Protein 7BMK (pdb70)

InterPro domains:
  IPR000719 Protein kinase domain [PF00069] (575-832)
  IPR000719 Protein kinase domain [PS50011] (571-832)
  IPR000719 Protein kinase domain [SM00220] (571-832)
  IPR008271 Serine/threonine-protein kinase, active site [PS00108] (684-696)
  IPR010513 KEN domain [PF06479] (838-961)
  IPR010513 KEN domain [PS51392] (835-963)
  IPR011009 Protein kinase-like domain superfamily [SSF56112] (571-851)
  IPR011047 Quinoprotein alcohol dehydrogenase-like superfamily [SSF50998] (22-225)
  IPR01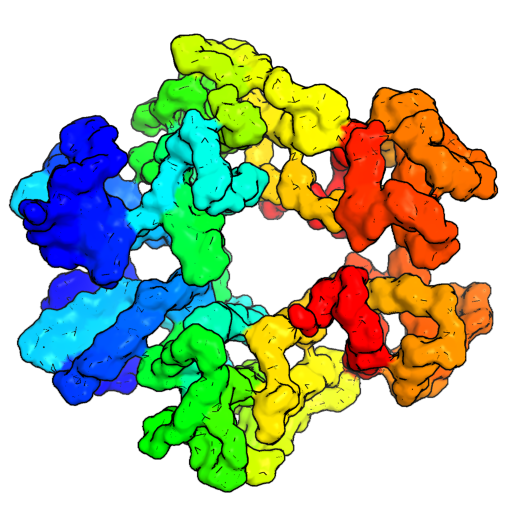5943 WD40/YVTN repeat-like-containing domain superfamily [G3DSA:2.130.10.10] (15-296)
  IPR018391 Pyrrolo-quinoline quinone beta-propeller repeat [SM00564] (26-57)
  IPR018391 Pyrrolo-quinoline quinone beta-propeller repeat [SM00564] (108-140)
  IPR018391 Pyrrolo-quinoline quinone beta-propeller repeat [SM00564] (146-178)
  IPR018391 Pyrrolo-quinoline quinone beta-propeller repeat [SM00564] (189-221)
  IPR018391 Pyrrolo-quinoline quinone beta-propeller repeat [SM00564] (277-308)
  IPR038357 KEN domain superfamily [G3DSA:1.20.1440.180] (835-977)
  IPR045133 Serine/threonine-protein kinase/endoribonuclease IRE1/2-like [PTHR13954] (132-961)

Nearest PDB structures (foldseek):
  7bmk-assembly1_B  TM=1.003E+00  e=2.069E-71  Homo sapiens
  6xdf-assembly2_A  TM=9.861E-01  e=3.500E-64  Homo sapiens
  6xdd-assembly1_A  TM=9.869E-01  e=6.001E-63  Homo sapiens
  8uvl-assembly1_A  TM=9.819E-01  e=2.893E-62  Homo sapiens
  4u6r-assembly1_A  TM=9.777E-01  e=6.855E-62  Homo sapiens

Sequence (798 aa):
TSVVIVGKISFCPKDDVLGHGAEGTIVYRGMFDNRDVAVKRILPECFSFADREVQLLRREESSDDEEHHPNVIRYFCTEKDRQFQYIAIELCAATLQEYVEEQKDFAHLGLEPITLLQQTTSSGLAHLHSLNIVHRDLLKPHNNILISMMPNAHGKIKAMISDFGLCCKKLAVGRHSFSRRSGVPGTEGWIAPEMLSEDCKENPTYTVDIFSAGCVFYYVISEGSHPFGKSLQRQANILLGACSLDCLHPEKHEDVIARELIEKMIAMDPQKRPSAKHVLKHPFFWSLEKQLQFFQDVSDRIEKESLDGPIVKQLERGGRAVVKMDWRENITVPLQTDLRKFRTYKGGSVRDLLRAMMRNKKHHYREELPAEEVRETLGSLPDDFVCYFTSRFPHLLAHTYRAMELCSHERLFQPYYFHEPPSVVIVGKISFCPKDVLGHTIVYRGMFDNRDVAVKRILPECFSFADREVQLLRREESSDDEEHPNVIRYFCTEKDRQFQYIAIELCAATLQEYVEQGLEPITLLLQQQTTSSGLAHLHSLNIVHRDLKPHNILISMMPNAHGKIKAMISDFGLCCKKLAVGRHSFSRRSGVPGTEGWIAPEMLSEDCKENPTYYTVDIFSAGCVFYYVISEGSHPFGKSLQRQANILLGACSLDDCLHPEKHEDVIARELIEEKMIAMDPQKRPSAKHHVLKHPFFWSLEKQLQFFQDVSDRIEKESLDGPIVKQLERGGRAVVKMDWRENITVPLQTDLRKFRTYKGGSVRDLLRAMRNKKHHYRELPAEVRETLGSLPDDFVCYFTSRFPHLLAHTYRAMELCSHHERLFQPYYFH

B-factor: mean 42.17, std 17.76, range [15.21, 142.59]

Radius of gyration: 30.03 Å; Cα contacts (8 Å, |Δi|>4): 1358; chains: 2; bounding box: 88×82×71 Å

Structure (mmCIF, N/CA/C/O backbone):
data_7BMK
#
_entry.id   7BMK
#
_cell.length_a   164.903
_cell.length_b   72.813
_cell.length_c   119.239
_cell.angle_alpha   90.000
_cell.angle_beta   129.820
_cell.angle_gamma   90.000
#
_symmetry.space_group_name_H-M   'C 1 2 1'
#
loop_
_entity.id
_entity.type
_entity.pdbx_description
1 polymer 'Serine/threonine-protein kinase/endoribonuclease IRE1'
2 non-polymer 2,2,2-tris(fluoranyl)-~{N}-[4-[3-[2-[[(3~{S})-piperidin-3-yl]amino]pyrimidin-4-yl]pyridin-2-yl]oxynaphthalen-1-yl]ethanesulfonamide
3 non-polymer GLYCEROL
4 non-polymer 1,2-ETHANEDIOL
5 non-polymer DI(HYDROXYETHYL)ETHER
6 non-polymer 'TRIETHYLENE GLYCOL'
7 water water
#
loop_
_atom_site.group_PDB
_atom_site.id
_atom_site.type_symbol
_atom_site.label_atom_id
_atom_site.label_alt_id
_atom_site.label_comp_id
_atom_site.label_asym_id
_atom_site.label_entity_id
_atom_site.label_seq_id
_atom_site.pdbx_PDB_ins_code
_atom_site.Cartn_x
_atom_site.Cartn_y
_atom_site.Cartn_z
_atom_site.occupancy
_atom_site.B_iso_or_equiv
_atom_site.auth_seq_id
_atom_site.auth_comp_id
_atom_site.auth_asym_id
_atom_site.auth_atom_id
_atom_site.pdbx_PDB_model_num
ATOM 1 N N . THR A 1 18 ? 1.841 -18.030 60.333 1.00 85.14 561 THR A N 1
ATOM 2 C CA . THR A 1 18 ? 1.642 -17.808 58.859 1.00 84.47 561 THR A CA 1
ATOM 3 C C . THR A 1 18 ? 0.843 -16.534 58.602 1.00 76.92 561 THR A C 1
ATOM 4 O O . THR A 1 18 ? -0.007 -16.164 59.414 1.00 84.67 561 THR A O 1
ATOM 8 N N . SER A 1 19 ? 1.120 -15.872 57.485 1.00 64.75 562 SER A N 1
ATOM 9 C CA . SER A 1 19 ? 0.215 -14.852 56.952 1.00 58.28 562 SER A CA 1
ATOM 10 C C . SER A 1 19 ? 0.375 -14.728 55.454 1.00 50.78 562 SER A C 1
ATOM 11 O O . SER A 1 19 ? 1.500 -14.503 54.967 1.00 52.14 562 SER A O 1
ATOM 14 N N . VAL A 1 20 ? -0.727 -14.917 54.712 1.00 41.90 563 VAL A N 1
ATOM 15 C CA . VAL A 1 20 ? -0.729 -14.808 53.241 1.00 39.29 563 VAL A CA 1
ATOM 16 C C . VAL A 1 20 ? -1.952 -14.008 52.796 1.00 38.78 563 VAL A C 1
ATOM 17 O O . VAL A 1 20 ? -3.076 -14.291 53.247 1.00 35.88 563 VAL A O 1
ATOM 21 N N . VAL A 1 21 ? -1.704 -12.992 51.976 1.00 37.28 564 VAL A N 1
ATOM 22 C CA . VAL A 1 21 ? -2.761 -12.309 51.240 1.00 39.00 564 VAL A CA 1
ATOM 23 C C . VAL A 1 21 ? -2.752 -12.877 49.838 1.00 38.46 564 VAL A C 1
ATOM 24 O O . VAL A 1 21 ? -1.679 -13.060 49.279 1.00 36.13 564 VAL A O 1
ATOM 28 N N . ILE A 1 22 ? -3.937 -13.120 49.265 1.00 37.14 565 ILE A N 1
ATOM 29 C CA . ILE A 1 22 ? -4.082 -13.653 47.900 1.00 38.19 565 ILE A CA 1
ATOM 30 C C . ILE A 1 22 ? -4.940 -12.658 47.128 1.00 38.42 565 ILE A C 1
ATOM 31 O O . ILE A 1 22 ? -6.092 -12.421 47.504 1.00 40.66 565 ILE A O 1
ATOM 36 N N . VAL A 1 23 ? -4.395 -12.090 46.052 1.00 36.18 566 VAL A N 1
ATOM 37 C CA . VAL A 1 23 ? -5.124 -11.172 45.157 1.00 38.85 566 VAL A CA 1
ATOM 38 C C . VAL A 1 23 ? -4.944 -11.714 43.736 1.00 40.82 566 VAL A C 1
ATOM 39 O O . VAL A 1 23 ? -3.897 -11.520 43.126 1.00 38.73 566 VAL A O 1
ATOM 43 N N . GLY A 1 24 ? -5.956 -12.408 43.222 1.00 41.85 567 GLY A N 1
ATOM 44 C CA . GLY A 1 24 ? -5.889 -13.048 41.906 1.00 43.53 567 GLY A CA 1
ATOM 45 C C . GLY A 1 24 ? -4.738 -14.041 41.805 1.00 42.92 567 GLY A C 1
ATOM 46 O O . GLY A 1 24 ? -4.635 -14.956 42.619 1.00 41.90 567 GLY A O 1
ATOM 47 N N . LYS A 1 25 ? -3.850 -13.830 40.834 1.00 39.81 568 LYS A N 1
ATOM 48 C CA . LYS A 1 25 ? -2.659 -14.662 40.649 1.00 41.72 568 LYS A CA 1
ATOM 49 C C . LYS A 1 25 ? -1.467 -14.320 41.571 1.00 38.16 568 LYS A C 1
ATOM 50 O O . LYS A 1 25 ? -0.470 -15.063 41.575 1.00 37.19 568 LYS A O 1
ATOM 56 N N . ILE A 1 26 ? -1.546 -13.206 42.307 1.00 35.24 569 ILE A N 1
ATOM 57 C CA . ILE A 1 26 ? -0.487 -12.774 43.227 1.00 35.36 569 ILE A CA 1
ATOM 58 C C . ILE A 1 26 ? -0.850 -13.207 44.650 1.00 40.60 569 ILE A C 1
ATOM 59 O O . ILE A 1 26 ? -1.987 -12.995 45.118 1.00 38.16 569 ILE A O 1
ATOM 64 N N . SER A 1 27 ? 0.120 -13.808 45.332 1.00 36.67 570 SER A N 1
ATOM 65 C CA . SER A 1 27 ? 0.075 -13.943 46.784 1.00 37.54 570 SER A CA 1
ATOM 66 C C . SER A 1 27 ? 1.313 -13.293 47.403 1.00 39.91 570 SER A C 1
ATOM 67 O O . SER A 1 27 ? 2.369 -13.205 46.765 1.00 35.37 570 SER A O 1
ATOM 70 N N . PHE A 1 28 ? 1.191 -12.878 48.654 1.00 37.79 571 PHE A N 1
ATOM 71 C CA . PHE A 1 28 ? 2.346 -12.372 49.416 1.00 41.30 571 PHE A CA 1
ATOM 72 C C . PHE A 1 28 ? 2.158 -12.483 50.913 1.00 43.48 571 PHE A C 1
ATOM 73 O O . PHE A 1 28 ? 1.020 -12.573 51.395 1.00 37.00 571 PHE A O 1
ATOM 81 N N . CYS A 1 29 ? 3.281 -12.410 51.617 1.00 42.99 572 CYS A N 1
ATOM 82 C CA . CYS A 1 29 ? 3.302 -12.448 53.045 1.00 43.70 572 CYS A CA 1
ATOM 83 C C . CYS A 1 29 ? 3.438 -11.011 53.566 1.00 43.18 572 CYS A C 1
ATOM 84 O O . CYS A 1 29 ? 4.505 -10.426 53.392 1.00 43.23 572 CYS A O 1
ATOM 87 N N . PRO A 1 30 ? 2.390 -10.437 54.217 1.00 42.02 573 PRO A N 1
ATOM 88 C CA . PRO A 1 30 ? 2.502 -9.041 54.728 1.00 44.36 573 PRO A CA 1
ATOM 89 C C . PRO A 1 30 ? 3.572 -8.795 55.799 1.00 43.46 573 PRO A C 1
ATOM 90 O O . PRO A 1 30 ? 4.015 -7.670 55.932 1.00 48.81 573 PRO A O 1
ATOM 94 N N . LYS A 1 31 ? 3.974 -9.848 56.513 1.00 46.80 574 LYS A N 1
ATOM 95 C CA . LYS A 1 31 ? 5.134 -9.807 57.421 1.00 48.92 574 LYS A CA 1
ATOM 96 C C . LYS A 1 31 ? 6.492 -9.701 56.729 1.00 48.32 574 LYS A C 1
ATOM 97 O O . LYS A 1 31 ? 7.452 -9.254 57.372 1.00 55.08 574 LYS A O 1
ATOM 103 N N . ASP A 1 32 ? 6.579 -10.113 55.452 1.00 42.57 575 ASP A N 1
ATOM 104 C CA A ASP A 1 32 ? 7.837 -10.132 54.699 0.50 38.50 575 ASP A CA 1
ATOM 105 C CA B ASP A 1 32 ? 7.838 -10.132 54.692 0.50 41.24 575 ASP A CA 1
ATOM 106 C C . ASP A 1 32 ? 8.018 -8.842 53.874 1.00 39.16 575 ASP A C 1
ATOM 107 O O . ASP A 1 32 ? 7.943 -8.863 52.642 1.00 36.14 575 ASP A O 1
ATOM 116 N N . VAL A 1 33 ? 8.269 -7.724 54.575 1.00 37.67 576 VAL A N 1
ATOM 117 C CA . VAL A 1 33 ? 8.423 -6.405 53.941 1.00 35.91 576 VAL A CA 1
ATOM 118 C C . VAL A 1 33 ? 9.856 -6.240 53.420 1.00 35.28 576 VAL A C 1
ATOM 119 O O . VAL A 1 33 ? 10.802 -6.371 54.168 1.00 36.11 576 VAL A O 1
ATOM 123 N N . LEU A 1 34 ? 9.969 -5.983 52.124 1.00 31.07 577 LEU A N 1
ATOM 124 C CA . LEU A 1 34 ? 11.250 -5.732 51.415 1.00 32.49 577 LEU A CA 1
ATOM 125 C C . LEU A 1 34 ? 11.617 -4.248 51.290 1.00 34.60 577 LEU A C 1
ATOM 126 O O . LEU A 1 34 ? 12.776 -3.919 51.086 1.00 34.96 577 LEU A O 1
ATOM 131 N N . GLY A 1 35 ? 10.623 -3.362 51.350 1.00 39.40 578 GLY A N 1
ATOM 132 C CA . GLY A 1 35 ? 10.894 -1.910 51.316 1.00 43.37 578 GLY A CA 1
ATOM 133 C C . GLY A 1 35 ? 9.633 -1.094 51.385 1.00 46.87 578 GLY A C 1
ATOM 134 O O . GLY A 1 35 ? 8.526 -1.644 51.399 1.00 37.00 578 GLY A O 1
ATOM 135 N N . HIS A 1 36 ? 9.829 0.218 51.461 1.00 60.77 579 HIS A N 1
ATOM 136 C CA . HIS A 1 36 ? 8.756 1.216 51.584 1.00 68.48 579 HIS A CA 1
ATOM 137 C C . HIS A 1 36 ? 9.094 2.428 50.714 1.00 83.01 579 HIS A C 1
ATOM 138 O O . HIS A 1 36 ? 10.246 2.873 50.717 1.00 92.34 579 HIS A O 1
ATOM 145 N N . GLY A 1 37 ? 8.091 2.973 50.017 1.00 101.04 580 GLY A N 1
ATOM 146 C CA . GLY A 1 37 ? 8.229 4.189 49.184 1.00 102.58 580 GLY A CA 1
ATOM 147 C C . GLY A 1 37 ? 7.393 5.365 49.666 1.00 100.26 580 GLY A C 1
ATOM 148 O O . GLY A 1 37 ? 6.818 5.334 50.764 1.00 95.15 580 GLY A O 1
ATOM 149 N N . ALA A 1 38 ? 7.348 6.407 48.831 1.00 104.89 581 ALA A N 1
ATOM 150 C CA . ALA A 1 38 ? 6.470 7.571 49.042 1.00 101.61 581 ALA A CA 1
ATOM 151 C C . ALA A 1 38 ? 5.016 7.219 48.711 1.00 100.13 581 ALA A C 1
ATOM 152 O O . ALA A 1 38 ? 4.754 6.306 47.922 1.00 106.13 581 ALA A O 1
ATOM 154 N N . GLU A 1 39 ? 4.090 7.961 49.322 1.00 101.49 582 GLU A N 1
ATOM 155 C CA . GLU A 1 39 ? 2.636 7.748 49.210 1.00 94.60 582 GLU A CA 1
ATOM 156 C C . GLU A 1 39 ? 2.185 6.335 49.665 1.00 83.01 582 GLU A C 1
ATOM 157 O O . GLU A 1 39 ? 1.481 5.629 48.936 1.00 79.25 582 GLU A O 1
ATOM 163 N N . GLY A 1 40 ? 2.620 5.943 50.873 1.00 75.43 583 GLY A N 1
ATOM 164 C CA . GLY A 1 40 ? 2.223 4.669 51.537 1.00 65.16 583 GLY A CA 1
ATOM 165 C C . GLY A 1 40 ? 2.506 3.333 50.839 1.00 56.71 583 GLY A C 1
ATOM 166 O O . GLY A 1 40 ? 1.903 2.306 51.177 1.00 53.40 583 GLY A O 1
ATOM 167 N N . THR A 1 41 ? 3.446 3.350 49.904 1.00 47.68 584 THR A N 1
ATOM 168 C CA . THR A 1 41 ? 3.773 2.184 49.050 1.00 48.10 584 THR A CA 1
ATOM 169 C C . THR A 1 41 ? 4.632 1.190 49.815 1.00 43.38 584 THR A C 1
ATOM 170 O O . THR A 1 41 ? 5.648 1.583 50.375 1.00 46.30 584 THR A O 1
ATOM 174 N N . ILE A 1 42 ? 4.255 -0.088 49.788 1.00 37.34 585 ILE A N 1
ATOM 175 C CA . ILE A 1 42 ? 4.983 -1.152 50.498 1.00 37.90 585 ILE A CA 1
ATOM 176 C C . ILE A 1 42 ? 5.296 -2.254 49.502 1.00 34.01 585 ILE A C 1
ATOM 177 O O . ILE A 1 42 ? 4.463 -2.570 48.629 1.00 35.47 585 ILE A O 1
ATOM 182 N N . VAL A 1 43 ? 6.497 -2.822 49.624 1.00 30.12 586 VAL A N 1
ATOM 183 C CA . VAL A 1 43 ? 6.953 -3.926 48.795 1.00 32.35 586 VAL A CA 1
ATOM 184 C C . VAL A 1 43 ? 7.101 -5.141 49.688 1.00 33.23 586 VAL A C 1
ATOM 185 O O . VAL A 1 43 ? 7.795 -5.071 50.711 1.00 34.32 586 VAL A O 1
ATOM 189 N N . TYR A 1 44 ? 6.471 -6.241 49.277 1.00 32.08 587 TYR A N 1
ATOM 190 C CA . TYR A 1 44 ? 6.480 -7.501 50.025 1.00 33.73 587 TYR A CA 1
ATOM 191 C C . TYR A 1 44 ? 7.131 -8.618 49.191 1.00 34.06 587 TYR A C 1
ATOM 192 O O . TYR A 1 44 ? 7.113 -8.558 47.953 1.00 30.07 587 TYR A O 1
ATOM 201 N N . ARG A 1 45 ? 7.658 -9.639 49.869 1.00 33.22 588 ARG A N 1
ATOM 202 C CA . ARG A 1 45 ? 7.998 -10.887 49.188 1.00 34.93 588 ARG A CA 1
ATOM 203 C C . ARG A 1 45 ? 6.706 -11.659 48.914 1.00 33.70 588 ARG A C 1
ATOM 204 O O . ARG A 1 45 ? 5.823 -11.754 49.804 1.00 34.89 588 ARG A O 1
ATOM 212 N N . GLY A 1 46 ? 6.603 -12.224 47.712 1.00 31.57 589 GLY A N 1
ATOM 213 C CA . GLY A 1 46 ? 5.453 -13.016 47.337 1.00 34.88 589 GLY A CA 1
ATOM 214 C C . GLY A 1 46 ? 5.674 -14.069 46.289 1.00 33.62 589 GLY A C 1
ATOM 215 O O . GLY A 1 46 ? 6.796 -14.461 46.014 1.00 34.69 589 GLY A O 1
ATOM 216 N N . MET A 1 47 ? 4.558 -14.528 45.723 1.00 35.30 590 MET A N 1
ATOM 217 C CA . MET A 1 47 ? 4.557 -15.549 44.659 1.00 36.46 590 MET A CA 1
ATOM 218 C C . MET A 1 47 ? 3.585 -15.153 43.573 1.00 33.86 590 MET A C 1
ATOM 219 O O . MET A 1 47 ? 2.538 -14.585 43.858 1.00 33.98 590 MET A O 1
ATOM 224 N N . PHE A 1 48 ? 3.955 -15.437 42.329 1.00 32.85 591 PHE A N 1
ATOM 225 C CA . PHE A 1 48 ? 3.087 -15.318 41.173 1.00 34.12 591 PHE A CA 1
ATOM 226 C C . PHE A 1 48 ? 3.381 -16.481 40.235 1.00 36.90 591 PHE A C 1
ATOM 227 O O . PHE A 1 48 ? 4.530 -16.649 39.843 1.00 40.02 591 PHE A O 1
ATOM 235 N N . ASP A 1 49 ? 2.369 -17.256 39.863 1.00 40.85 592 ASP A N 1
ATOM 236 C CA . ASP A 1 49 ? 2.524 -18.369 38.908 1.00 45.52 592 ASP A CA 1
ATOM 237 C C . ASP A 1 49 ? 3.682 -19.335 39.274 1.00 45.37 592 ASP A C 1
ATOM 238 O O . ASP A 1 49 ? 4.493 -19.747 38.438 1.00 52.60 592 ASP A O 1
ATOM 243 N N . ASN A 1 50 ? 3.724 -19.657 40.569 1.00 44.97 593 ASN A N 1
ATOM 244 C CA . ASN A 1 50 ? 4.764 -20.437 41.213 1.00 48.72 593 ASN A CA 1
ATOM 245 C C . ASN A 1 50 ? 6.210 -19.909 41.087 1.00 46.92 593 ASN A C 1
ATOM 246 O O . ASN A 1 50 ? 7.143 -20.668 41.281 1.00 47.46 593 ASN A O 1
ATOM 251 N N . ARG A 1 51 ? 6.367 -18.601 40.853 1.00 42.90 594 ARG A N 1
ATOM 252 C CA . ARG A 1 51 ? 7.653 -17.913 40.774 1.00 45.92 594 ARG A CA 1
ATOM 253 C C . ARG A 1 51 ? 7.735 -16.996 42.005 1.00 46.95 594 ARG A C 1
ATOM 254 O O . ARG A 1 51 ? 6.722 -16.365 42.383 1.00 38.14 594 ARG A O 1
ATOM 262 N N . ASP A 1 52 ? 8.932 -16.881 42.585 1.00 44.16 595 ASP A N 1
ATOM 263 C CA . ASP A 1 52 ? 9.211 -15.887 43.614 1.00 40.77 595 ASP A CA 1
ATOM 264 C C . ASP A 1 52 ? 9.167 -14.495 43.009 1.00 35.02 595 ASP A C 1
ATOM 265 O O . ASP A 1 52 ? 9.765 -14.256 41.964 1.00 35.95 595 ASP A O 1
ATOM 270 N N . VAL A 1 53 ? 8.459 -13.590 43.679 1.00 34.99 596 VAL A N 1
ATOM 271 C CA . VAL A 1 53 ? 8.342 -12.208 43.235 1.00 29.16 596 VAL A CA 1
ATOM 272 C C . VAL A 1 53 ? 8.419 -11.224 44.369 1.00 28.45 596 VAL A C 1
ATOM 273 O O . VAL A 1 53 ? 8.219 -11.583 45.508 1.00 29.29 596 VAL A O 1
ATOM 277 N N . ALA A 1 54 ? 8.749 -9.983 44.020 1.00 25.85 597 ALA A N 1
ATOM 278 C CA . ALA A 1 54 ? 8.531 -8.835 44.861 1.00 27.00 597 ALA A CA 1
ATOM 279 C C . ALA A 1 54 ? 7.189 -8.237 44.441 1.00 27.46 597 ALA A C 1
ATOM 280 O O . ALA A 1 54 ? 6.928 -8.103 43.257 1.00 26.41 597 ALA A O 1
ATOM 282 N N . VAL A 1 55 ? 6.361 -7.874 45.421 1.00 26.10 598 VAL A N 1
ATOM 283 C CA . VAL A 1 55 ? 5.004 -7.377 45.186 1.00 27.70 598 VAL A CA 1
ATOM 284 C C . VAL A 1 55 ? 4.903 -5.981 45.767 1.00 28.87 598 VAL A C 1
ATOM 285 O O . VAL A 1 55 ? 4.998 -5.819 46.984 1.00 29.77 598 VAL A O 1
ATOM 289 N N . LYS A 1 56 ? 4.647 -4.996 44.915 1.00 27.29 599 LYS A N 1
ATOM 290 C CA . LYS A 1 56 ? 4.450 -3.642 45.355 1.00 28.18 599 LYS A CA 1
ATOM 291 C C . LYS A 1 56 ? 2.965 -3.363 45.436 1.00 32.24 599 LYS A C 1
ATOM 292 O O . LYS A 1 56 ? 2.256 -3.543 44.465 1.00 33.70 599 LYS A O 1
ATOM 298 N N . ARG A 1 57 ? 2.519 -2.890 46.597 1.00 30.97 600 ARG A N 1
ATOM 299 C CA . ARG A 1 57 ? 1.160 -2.466 46.815 1.00 33.88 600 ARG A CA 1
ATOM 300 C C . ARG A 1 57 ? 1.067 -0.956 46.657 1.00 35.72 600 ARG A C 1
ATOM 301 O O . ARG A 1 57 ? 1.771 -0.213 47.350 1.00 38.79 600 ARG A O 1
ATOM 309 N N . ILE A 1 58 ? 0.164 -0.532 45.775 1.00 36.16 601 ILE A N 1
ATOM 310 C CA . ILE A 1 58 ? -0.009 0.864 45.358 1.00 41.19 601 ILE A CA 1
ATOM 311 C C . ILE A 1 58 ? -1.374 1.340 45.868 1.00 41.59 601 ILE A C 1
ATOM 312 O O . ILE A 1 58 ? -2.347 0.597 45.762 1.00 39.69 601 ILE A O 1
ATOM 317 N N . LEU A 1 59 ? -1.436 2.584 46.363 1.00 46.29 602 LEU A N 1
ATOM 318 C CA . LEU A 1 59 ? -2.684 3.235 46.806 1.00 53.68 602 LEU A CA 1
ATOM 319 C C . LEU A 1 59 ? -3.386 3.907 45.605 1.00 52.86 602 LEU A C 1
ATOM 320 O O . LEU A 1 59 ? -2.705 4.209 44.601 1.00 49.43 602 LEU A O 1
ATOM 325 N N . PRO A 1 60 ? -4.718 4.190 45.708 1.00 53.19 603 PRO A N 1
ATOM 326 C CA . PRO A 1 60 ? -5.504 4.879 44.652 1.00 56.93 603 PRO A CA 1
ATOM 327 C C . PRO A 1 60 ? -4.862 6.101 43.998 1.00 55.39 603 PRO A C 1
ATOM 328 O O . PRO A 1 60 ? -4.872 6.207 42.774 1.00 54.35 603 PRO A O 1
ATOM 332 N N . GLU A 1 61 ? -4.284 6.969 44.828 1.00 55.91 604 GLU A N 1
ATOM 333 C CA . GLU A 1 61 ? -3.582 8.174 44.384 1.00 60.31 604 GLU A CA 1
ATOM 334 C C . GLU A 1 61 ? -2.455 7.888 43.366 1.00 56.91 604 GLU A C 1
ATOM 335 O O . GLU A 1 61 ? -2.214 8.713 42.488 1.00 57.04 604 GLU A O 1
ATOM 341 N N . CYS A 1 62 ? -1.815 6.720 43.468 1.00 54.63 605 CYS A N 1
ATOM 342 C CA . CYS A 1 62 ? -0.743 6.289 42.550 1.00 58.90 605 CYS A CA 1
ATOM 343 C C . CYS A 1 62 ? -1.146 5.306 41.427 1.00 55.76 605 CYS A C 1
ATOM 344 O O . CYS A 1 62 ? -0.278 4.829 40.715 1.00 51.99 605 CYS A O 1
ATOM 347 N N . PHE A 1 63 ? -2.442 5.048 41.222 1.00 54.04 606 PHE A N 1
ATOM 348 C CA . PHE A 1 63 ? -2.894 4.115 40.160 1.00 53.29 606 PHE A CA 1
ATOM 349 C C . PHE A 1 63 ? -2.511 4.588 38.734 1.00 53.10 606 PHE A C 1
ATOM 350 O O . PHE A 1 63 ? -1.992 3.801 37.950 1.00 47.99 606 PHE A O 1
ATOM 358 N N . SER A 1 64 ? -2.787 5.857 38.417 1.00 55.80 607 SER A N 1
ATOM 359 C CA . SER A 1 64 ? -2.400 6.447 37.126 1.00 59.84 607 SER A CA 1
ATOM 360 C C . SER A 1 64 ? -0.872 6.421 36.902 1.00 58.45 607 SER A C 1
ATOM 361 O O . SER A 1 64 ? -0.427 6.034 35.820 1.00 62.09 607 SER A O 1
ATOM 364 N N . PHE A 1 65 ? -0.110 6.770 37.950 1.00 57.71 608 PHE A N 1
ATOM 365 C CA . PHE A 1 65 ? 1.389 6.717 37.979 1.00 55.60 608 PHE A CA 1
ATOM 366 C C . PHE A 1 65 ? 1.927 5.314 37.660 1.00 53.20 608 PHE A C 1
ATOM 367 O O . PHE A 1 65 ? 2.813 5.145 36.803 1.00 49.81 608 PHE A O 1
ATOM 375 N N . ALA A 1 66 ? 1.381 4.323 38.369 1.00 50.56 609 ALA A N 1
ATOM 376 C CA . ALA A 1 66 ? 1.717 2.896 38.179 1.00 43.96 609 ALA A CA 1
ATOM 377 C C . ALA A 1 66 ? 1.375 2.391 36.770 1.00 44.63 609 ALA A C 1
ATOM 378 O O . ALA A 1 66 ? 2.206 1.748 36.143 1.00 45.54 609 ALA A O 1
ATOM 380 N N . ASP A 1 67 ? 0.172 2.703 36.280 1.00 48.48 610 ASP A N 1
ATOM 381 C CA . ASP A 1 67 ? -0.238 2.307 34.924 1.00 50.36 610 ASP A CA 1
ATOM 382 C C . ASP A 1 67 ? 0.728 2.831 33.843 1.00 53.34 610 ASP A C 1
ATOM 383 O O . ASP A 1 67 ? 1.138 2.068 32.956 1.00 49.55 610 ASP A O 1
ATOM 388 N N . ARG A 1 68 ? 1.128 4.100 33.967 1.00 51.93 611 ARG A N 1
ATOM 389 C CA . ARG A 1 68 ? 2.127 4.694 33.042 1.00 52.13 611 ARG A CA 1
ATOM 390 C C . ARG A 1 68 ? 3.466 3.941 33.016 1.00 46.48 611 ARG A C 1
ATOM 391 O O . ARG A 1 68 ? 3.945 3.559 31.937 1.00 43.87 611 ARG A O 1
ATOM 399 N N . GLU A 1 69 ? 4.046 3.695 34.187 1.00 41.71 612 GLU A N 1
ATOM 400 C CA . GLU A 1 69 ? 5.356 3.046 34.251 1.00 44.59 612 GLU A CA 1
ATOM 401 C C . GLU A 1 69 ? 5.316 1.575 33.813 1.00 38.88 612 GLU A C 1
ATOM 402 O O . GLU A 1 69 ? 6.227 1.117 33.128 1.00 34.90 612 GLU A O 1
ATOM 408 N N . VAL A 1 70 ? 4.273 0.846 34.221 1.00 39.66 613 VAL A N 1
ATOM 409 C CA . VAL A 1 70 ? 4.064 -0.542 33.772 1.00 36.95 613 VAL A CA 1
ATOM 410 C C . VAL A 1 70 ? 3.920 -0.578 32.232 1.00 39.06 613 VAL A C 1
ATOM 411 O O . VAL A 1 70 ? 4.566 -1.386 31.592 1.00 36.67 613 VAL A O 1
ATOM 415 N N . GLN A 1 71 ? 3.099 0.308 31.681 1.00 42.69 614 GLN A N 1
ATOM 416 C CA . GLN A 1 71 ? 2.922 0.446 30.209 1.00 51.65 614 GLN A CA 1
ATOM 417 C C . GLN A 1 71 ? 4.262 0.604 29.543 1.00 50.87 614 GLN A C 1
ATOM 418 O O . GLN A 1 71 ? 4.593 -0.155 28.646 1.00 58.89 614 GLN A O 1
ATOM 424 N N . LEU A 1 72 ? 5.093 1.478 30.109 1.00 52.98 615 LEU A N 1
ATOM 425 C CA . LEU A 1 72 ? 6.434 1.737 29.596 1.00 48.35 615 LEU A CA 1
ATOM 426 C C . LEU A 1 72 ? 7.382 0.575 29.769 1.00 53.05 615 LEU A C 1
ATOM 427 O O . LEU A 1 72 ? 8.142 0.294 28.870 1.00 60.90 615 LEU A O 1
ATOM 432 N N . LEU A 1 73 ? 7.351 -0.097 30.921 1.00 47.18 616 LEU A N 1
ATOM 433 C CA . LEU A 1 73 ? 8.234 -1.247 31.167 1.00 47.52 616 LEU A CA 1
ATOM 434 C C . LEU A 1 73 ? 7.966 -2.466 30.267 1.00 49.17 616 LEU A C 1
ATOM 435 O O . LEU A 1 73 ? 8.896 -3.212 29.986 1.00 53.99 616 LEU A O 1
ATOM 440 N N A ARG A 1 74 ? 6.717 -2.622 29.816 0.50 53.35 617 ARG A N 1
ATOM 441 N N B ARG A 1 74 ? 6.733 -2.654 29.817 0.50 45.72 617 ARG A N 1
ATOM 442 C CA A ARG A 1 74 ? 6.328 -3.393 28.644 0.50 57.83 617 ARG A CA 1
ATOM 443 C CA B ARG A 1 74 ? 6.374 -3.842 29.071 0.50 44.26 617 ARG A CA 1
ATOM 444 C C A ARG A 1 74 ? 6.453 -2.589 27.343 0.50 58.22 617 ARG A C 1
ATOM 445 C C B ARG A 1 74 ? 7.144 -3.866 27.747 0.50 40.07 617 ARG A C 1
ATOM 446 O O A ARG A 1 74 ? 7.567 -2.332 26.880 0.50 55.06 617 ARG A O 1
ATOM 447 O O B ARG A 1 74 ? 7.401 -4.925 27.177 0.50 36.82 617 ARG A O 1
ATOM 462 N N A GLU A 1 75 ? 5.304 -2.208 26.754 0.50 49.05 618 GLU A N 1
ATOM 463 N N B GLU A 1 75 ? 7.550 -2.689 27.283 0.50 38.59 618 GLU A N 1
ATOM 464 C CA A GLU A 1 75 ? 5.281 -1.436 25.486 0.50 51.39 618 GLU A CA 1
ATOM 465 C CA B GLU A 1 75 ? 8.258 -2.615 26.015 0.50 40.12 618 GLU A CA 1
ATOM 466 C C A GLU A 1 75 ? 6.676 -1.336 24.905 0.50 46.97 618 GLU A C 1
ATOM 467 C C B GLU A 1 75 ? 9.788 -2.646 26.129 0.50 37.09 618 GLU A C 1
ATOM 468 O O A GLU A 1 75 ? 6.861 -0.943 23.746 0.50 47.28 618 GLU A O 1
ATOM 469 O O B GLU A 1 75 ? 10.478 -2.774 25.112 0.50 38.23 618 GLU A O 1
ATOM 480 N N A SER A 1 76 ? 7.654 -1.692 25.731 0.50 42.16 619 SER A N 1
ATOM 481 N N B SER A 1 76 ? 10.340 -2.557 27.339 0.50 31.82 619 SER A N 1
ATOM 482 C CA A SER A 1 76 ? 9.064 -1.594 25.375 0.50 39.44 619 SER A CA 1
ATOM 483 C CA B SER A 1 76 ? 11.793 -2.644 27.450 0.50 32.62 619 SER A CA 1
ATOM 484 C C A SER A 1 76 ? 9.676 -2.988 25.246 0.50 37.06 619 SER A C 1
ATOM 485 C C B SER A 1 76 ? 12.275 -3.843 28.244 0.50 30.01 619 SER A C 1
ATOM 486 O O A SER A 1 76 ? 9.315 -3.870 26.024 0.50 35.88 619 SER A O 1
ATOM 487 O O B SER A 1 76 ? 13.460 -4.059 28.358 0.50 26.31 619 SER A O 1
ATOM 492 N N A ASP A 1 77 ? 10.599 -3.197 24.294 0.50 35.95 620 ASP A N 1
ATOM 493 N N B ASP A 1 77 ? 11.369 -4.643 28.791 0.50 31.58 620 ASP A N 1
ATOM 494 C CA A ASP A 1 77 ? 11.270 -4.507 24.150 0.50 33.62 620 ASP A CA 1
ATOM 495 C CA B ASP A 1 77 ? 11.822 -5.609 29.777 0.50 33.27 620 ASP A CA 1
ATOM 496 C C A ASP A 1 77 ? 12.029 -4.827 25.399 0.50 30.63 620 ASP A C 1
ATOM 497 C C B ASP A 1 77 ? 12.399 -6.913 29.180 0.50 33.85 620 ASP A C 1
ATOM 498 O O A ASP A 1 77 ? 12.577 -3.943 26.034 0.50 29.25 620 ASP A O 1
ATOM 499 O O B ASP A 1 77 ? 12.933 -7.744 29.916 0.50 30.97 620 ASP A O 1
ATOM 508 N N A GLU A 1 78 ? 12.102 -6.091 25.770 0.50 31.07 621 GLU A N 1
ATOM 509 N N B GLU A 1 78 ? 12.288 -7.074 27.860 0.50 33.33 621 GLU A N 1
ATOM 510 C CA A GLU A 1 78 ? 12.825 -6.398 26.995 0.50 29.70 621 GLU A CA 1
ATOM 511 C CA B GLU A 1 78 ? 12.785 -8.263 27.179 0.50 32.75 621 GLU A CA 1
ATOM 512 C C A GLU A 1 78 ? 14.283 -6.723 26.719 0.50 26.46 621 GLU A C 1
ATOM 513 C C B GLU A 1 78 ? 14.292 -8.381 27.386 0.50 32.37 621 GLU A C 1
ATOM 514 O O A GLU A 1 78 ? 14.687 -6.841 25.589 0.50 25.05 621 GLU A O 1
ATOM 515 O O B GLU A 1 78 ? 14.879 -9.465 27.268 0.50 32.36 621 GLU A O 1
ATOM 526 N N A HIS A 1 79 ? 15.066 -6.838 27.784 0.50 22.63 622 HIS A N 1
ATOM 527 N N B HIS A 1 79 ? 14.910 -7.237 27.660 0.50 26.99 622 HIS A N 1
ATOM 528 C CA A HIS A 1 79 ? 16.497 -6.985 27.687 0.50 22.22 622 HIS A CA 1
ATOM 529 C CA B HIS A 1 79 ? 16.340 -7.152 27.713 0.50 25.17 622 HIS A CA 1
ATOM 530 C C A HIS A 1 79 ? 16.848 -7.686 29.011 0.50 21.50 622 HIS A C 1
ATOM 531 C C B HIS A 1 79 ? 16.791 -7.758 29.034 0.50 23.14 622 HIS A C 1
ATOM 532 O O A HIS A 1 79 ? 16.140 -7.479 29.996 0.50 22.33 622 HIS A O 1
ATOM 533 O O B HIS A 1 79 ? 16.124 -7.521 30.035 0.50 24.15 622 HIS A O 1
ATOM 546 N N . PRO A 1 80 ? 17.900 -8.526 29.039 1.00 25.02 623 PRO A N 1
ATOM 547 C CA . PRO A 1 80 ? 18.287 -9.231 30.306 1.00 25.47 623 PRO A CA 1
ATOM 548 C C . PRO A 1 80 ? 18.627 -8.387 31.542 1.00 23.39 623 PRO A C 1
ATOM 549 O O . PRO A 1 80 ? 18.526 -8.832 32.665 1.00 25.09 623 PRO A O 1
ATOM 553 N N . ASN A 1 81 ? 19.070 -7.178 31.299 1.00 22.48 624 ASN A N 1
ATOM 554 C CA . ASN A 1 81 ? 19.462 -6.183 32.274 1.00 21.28 624 ASN A CA 1
ATOM 555 C C . ASN A 1 81 ? 18.461 -5.054 32.535 1.00 19.76 624 ASN A C 1
ATOM 556 O O . ASN A 1 81 ? 18.847 -3.998 33.029 1.00 20.62 624 ASN A O 1
ATOM 561 N N . VAL A 1 82 ? 17.194 -5.303 32.220 1.00 21.45 625 VAL A N 1
ATOM 562 C CA . VAL A 1 82 ? 16.070 -4.457 32.598 1.00 22.65 625 VAL A CA 1
ATOM 563 C C . VAL A 1 82 ? 15.136 -5.413 33.321 1.00 27.17 625 VAL A C 1
ATOM 564 O O . VAL A 1 82 ? 14.865 -6.559 32.852 1.00 23.82 625 VAL A O 1
ATOM 568 N N . ILE A 1 83 ? 14.644 -4.970 34.470 1.00 25.87 626 ILE A N 1
ATOM 569 C CA . ILE A 1 83 ? 13.839 -5.872 35.345 1.00 31.01 626 ILE A CA 1
ATOM 570 C C . ILE A 1 83 ? 12.590 -6.422 34.632 1.00 31.85 626 ILE A C 1
ATOM 571 O O . ILE A 1 83 ? 11.968 -5.683 33.889 1.00 28.38 626 ILE A O 1
ATOM 576 N N . ARG A 1 84 ? 12.298 -7.712 34.821 1.00 34.63 627 ARG A N 1
ATOM 577 C CA . ARG A 1 84 ? 11.125 -8.356 34.202 1.00 45.79 627 ARG A CA 1
ATOM 578 C C . ARG A 1 84 ? 9.859 -8.050 35.062 1.00 35.10 627 ARG A C 1
ATOM 579 O O . ARG A 1 84 ? 9.829 -8.283 36.269 1.00 37.09 627 ARG A O 1
ATOM 587 N N . TYR A 1 85 ? 8.863 -7.470 34.420 1.00 34.73 628 TYR A N 1
ATOM 588 C CA . TYR A 1 85 ? 7.561 -7.175 34.998 1.00 33.87 628 TYR A CA 1
ATOM 589 C C . TYR A 1 85 ? 6.644 -8.409 34.757 1.00 35.08 628 TYR A C 1
ATOM 590 O O . TYR A 1 85 ? 6.585 -8.883 33.637 1.00 30.83 628 TYR A O 1
ATOM 599 N N . PHE A 1 86 ? 5.958 -8.924 35.782 1.00 29.56 629 PHE A N 1
ATOM 600 C CA . PHE A 1 86 ? 5.167 -10.191 35.618 1.00 31.53 629 PHE A CA 1
ATOM 601 C C . PHE A 1 86 ? 3.675 -10.037 35.518 1.00 35.44 629 PHE A C 1
ATOM 602 O O . PHE A 1 86 ? 3.051 -10.554 34.587 1.00 40.57 629 PHE A O 1
ATOM 610 N N . CYS A 1 87 ? 3.113 -9.339 36.494 1.00 34.65 630 CYS A N 1
ATOM 611 C CA . CYS A 1 87 ? 1.666 -9.352 36.718 1.00 36.03 630 CYS A CA 1
ATOM 612 C C . CYS A 1 87 ? 1.251 -8.105 37.481 1.00 31.95 630 CYS A C 1
ATOM 613 O O . CYS A 1 87 ? 2.033 -7.595 38.293 1.00 29.58 630 CYS A O 1
ATOM 616 N N . THR A 1 88 ? 0.081 -7.575 37.153 1.00 33.22 631 THR A N 1
ATOM 617 C CA . THR A 1 88 ? -0.650 -6.622 37.973 1.00 34.58 631 THR A CA 1
ATOM 618 C C . THR A 1 88 ? -1.983 -7.246 38.394 1.00 36.95 631 THR A C 1
ATOM 619 O O . THR A 1 88 ? -2.636 -7.965 37.628 1.00 37.29 631 THR A O 1
ATOM 623 N N . GLU A 1 89 ? -2.365 -6.979 39.634 1.00 35.25 632 GLU A N 1
ATOM 624 C CA . GLU A 1 89 ? -3.728 -7.260 40.108 1.00 37.17 632 GLU A CA 1
ATOM 625 C C . GLU A 1 89 ? -4.253 -6.039 40.821 1.00 42.54 632 GLU A C 1
ATOM 626 O O . GLU A 1 89 ? -3.484 -5.139 41.203 1.00 41.44 632 GLU A O 1
ATOM 632 N N . LYS A 1 90 ? -5.568 -6.027 40.998 1.00 45.51 633 LYS A N 1
ATOM 633 C CA . LYS A 1 90 ? -6.295 -4.872 41.507 1.00 50.67 633 LYS A CA 1
ATOM 634 C C . LYS A 1 90 ? -7.457 -5.405 42.316 1.00 54.23 633 LYS A C 1
ATOM 635 O O . LYS A 1 90 ? -8.210 -6.220 41.793 1.00 56.12 633 LYS A O 1
ATOM 641 N N . ASP A 1 91 ? -7.551 -5.018 43.590 1.00 53.17 634 ASP A N 1
ATOM 642 C CA . ASP A 1 91 ? -8.753 -5.288 44.433 1.00 51.93 634 ASP A CA 1
ATOM 643 C C . ASP A 1 91 ? -9.541 -3.978 44.653 1.00 55.50 634 ASP A C 1
ATOM 644 O O . ASP A 1 91 ? -9.290 -2.988 43.960 1.00 53.44 634 ASP A O 1
ATOM 649 N N . ARG A 1 92 ? -10.503 -3.978 45.581 1.00 61.16 635 ARG A N 1
ATOM 650 C CA . ARG A 1 92 ? -11.282 -2.767 45.907 1.00 62.19 635 ARG A CA 1
ATOM 651 C C . ARG A 1 92 ? -10.430 -1.581 46.401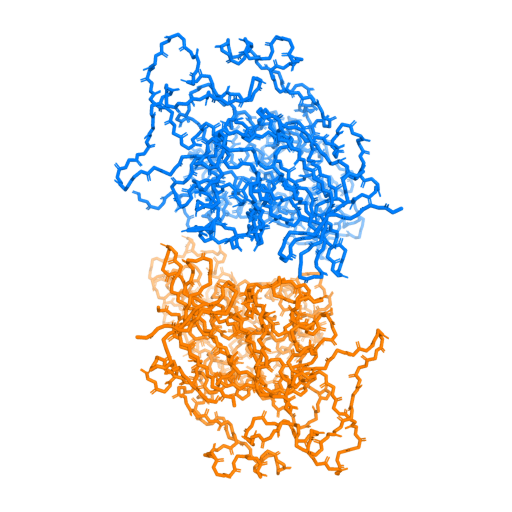 1.00 58.73 635 ARG A C 1
ATOM 652 O O . ARG A 1 92 ? -10.766 -0.437 46.110 1.00 61.48 635 ARG A O 1
ATOM 660 N N . GLN A 1 93 ? -9.333 -1.864 47.110 1.00 54.33 636 GLN A N 1
ATOM 661 C CA . GLN A 1 93 ? -8.505 -0.848 47.762 1.00 54.69 636 GLN A CA 1
ATOM 662 C C . GLN A 1 93 ? -7.186 -0.521 47.059 1.00 49.33 636 GLN A C 1
ATOM 663 O O . GLN A 1 93 ? -6.753 0.610 47.116 1.00 47.38 636 GLN A O 1
ATOM 669 N N . PHE A 1 94 ? -6.544 -1.506 46.439 1.00 46.01 637 PHE A N 1
ATOM 670 C CA . PHE A 1 94 ? -5.131 -1.399 46.003 1.00 41.92 637 PHE A CA 1
ATOM 671 C C . PHE A 1 94 ? -4.922 -1.971 44.613 1.00 41.10 637 PHE A C 1
ATOM 672 O O . PHE A 1 94 ? -5.794 -2.674 44.074 1.00 40.08 637 PHE A O 1
ATOM 680 N N . GLN A 1 95 ? -3.744 -1.656 44.062 1.00 38.79 638 GLN A N 1
ATOM 681 C CA . GLN A 1 95 ? -3.146 -2.349 42.923 1.00 38.64 638 GLN A CA 1
ATOM 682 C C . GLN A 1 95 ? -1.868 -3.010 43.396 1.00 35.33 638 GLN A C 1
ATOM 683 O O . GLN A 1 95 ? -1.166 -2.494 44.277 1.00 38.91 638 GLN A O 1
ATOM 689 N N . TYR A 1 96 ? -1.548 -4.131 42.776 1.00 33.35 639 TYR A N 1
ATOM 690 C CA . TYR A 1 96 ? -0.364 -4.920 43.115 1.00 32.56 639 TYR A CA 1
ATOM 691 C C . TYR A 1 96 ? 0.415 -5.110 41.837 1.00 33.47 639 TYR A C 1
ATOM 692 O O . TYR A 1 96 ? -0.184 -5.388 40.815 1.00 36.28 639 TYR A O 1
ATOM 701 N N . ILE A 1 97 ? 1.725 -4.896 41.881 1.00 30.34 640 ILE A N 1
ATOM 702 C CA . ILE A 1 97 ? 2.632 -5.115 40.737 1.00 27.88 640 ILE A CA 1
ATOM 703 C C . ILE A 1 97 ? 3.691 -6.099 41.186 1.00 27.61 640 ILE A C 1
ATOM 704 O O . ILE A 1 97 ? 4.356 -5.858 42.205 1.00 26.92 640 ILE A O 1
ATOM 709 N N . ALA A 1 98 ? 3.856 -7.182 40.422 1.00 25.81 641 ALA A N 1
ATOM 710 C CA . ALA A 1 98 ? 4.823 -8.236 40.732 1.00 26.08 641 ALA A CA 1
ATOM 711 C C . ALA A 1 98 ? 5.973 -8.209 39.726 1.00 26.12 641 ALA A C 1
ATOM 712 O O . ALA A 1 98 ? 5.726 -8.189 38.507 1.00 29.73 641 ALA A O 1
ATOM 714 N N . ILE A 1 99 ? 7.196 -8.210 40.243 1.00 27.00 642 ILE A N 1
ATOM 715 C CA . ILE A 1 99 ? 8.439 -8.333 39.425 1.00 26.90 642 ILE A CA 1
ATOM 716 C C . ILE A 1 99 ? 9.269 -9.464 39.980 1.00 29.03 642 ILE A C 1
ATOM 717 O O . ILE A 1 99 ? 9.001 -9.944 41.088 1.00 26.29 642 ILE A O 1
ATOM 722 N N . GLU A 1 100 ? 10.312 -9.856 39.255 1.00 29.10 643 GLU A N 1
ATOM 723 C CA . GLU A 1 100 ? 11.138 -10.959 39.737 1.00 32.05 643 GLU A CA 1
ATOM 724 C C . GLU A 1 100 ? 11.785 -10.589 41.059 1.00 30.00 643 GLU A C 1
ATOM 725 O O . GLU A 1 100 ? 12.205 -9.435 41.242 1.00 26.59 643 GLU A O 1
ATOM 731 N N . LEU A 1 101 ? 11.794 -11.541 41.977 1.00 29.57 644 LEU A N 1
ATOM 732 C CA . LEU A 1 101 ? 12.479 -11.413 43.233 1.00 30.79 644 LEU A CA 1
ATOM 733 C C . LEU A 1 101 ? 13.990 -11.464 42.975 1.00 30.71 644 LEU A C 1
ATOM 734 O O . LEU A 1 101 ? 14.488 -12.366 42.281 1.00 28.29 644 LEU A O 1
ATOM 739 N N . CYS A 1 102 ? 14.697 -10.505 43.568 1.00 25.95 645 CYS A N 1
ATOM 740 C CA . CYS A 1 102 ? 16.128 -10.335 43.440 1.00 25.70 645 CYS A CA 1
ATOM 741 C C . CYS A 1 102 ? 16.805 -10.571 44.779 1.00 26.89 645 CYS A C 1
ATOM 742 O O . CYS A 1 102 ? 16.167 -10.535 45.828 1.00 25.67 645 CYS A O 1
ATOM 745 N N . ALA A 1 103 ? 18.104 -10.836 44.724 1.00 22.32 646 ALA A N 1
ATOM 746 C CA . ALA A 1 103 ? 18.911 -11.099 45.926 1.00 24.74 646 ALA A CA 1
ATOM 747 C C . ALA A 1 103 ? 19.183 -9.827 46.733 1.00 30.95 646 ALA A C 1
ATOM 748 O O . ALA A 1 103 ? 19.194 -9.838 47.971 1.00 23.51 646 ALA A O 1
ATOM 750 N N . ALA A 1 104 ? 19.406 -8.721 46.023 1.00 22.67 647 ALA A N 1
ATOM 751 C CA . ALA A 1 104 ? 19.878 -7.500 46.646 1.00 26.23 647 ALA A CA 1
ATOM 752 C C . ALA A 1 104 ? 19.692 -6.326 45.699 1.00 22.90 647 ALA A C 1
ATOM 753 O O . ALA A 1 104 ? 19.508 -6.518 44.488 1.00 21.59 647 ALA A O 1
ATOM 755 N N . THR A 1 105 ? 19.714 -5.122 46.261 1.00 22.80 648 THR A N 1
ATOM 756 C CA . THR A 1 105 ? 19.991 -3.916 45.487 1.00 22.90 648 THR A CA 1
ATOM 757 C C . THR A 1 105 ? 21.512 -3.777 45.427 1.00 23.71 648 THR A C 1
ATOM 758 O O . THR A 1 105 ? 22.241 -4.332 46.260 1.00 20.73 648 THR A O 1
ATOM 762 N N . LEU A 1 106 ? 21.988 -3.005 44.455 1.00 22.35 649 LEU A N 1
ATOM 763 C CA . LEU A 1 106 ? 23.421 -2.705 44.359 1.00 20.18 649 LEU A CA 1
ATOM 764 C C . LEU A 1 106 ? 23.905 -1.918 45.585 1.00 17.53 649 LEU A C 1
ATOM 765 O O . LEU A 1 106 ? 25.031 -2.104 45.987 1.00 22.16 649 LEU A O 1
ATOM 770 N N . GLN A 1 107 ? 23.042 -1.075 46.157 1.00 20.78 650 GLN A N 1
ATOM 771 C CA . GLN A 1 107 ? 23.320 -0.361 47.410 1.00 22.78 650 GLN A CA 1
ATOM 772 C C . GLN A 1 107 ? 23.626 -1.343 48.528 1.00 25.67 650 GLN A C 1
ATOM 773 O O . GLN A 1 107 ? 24.677 -1.236 49.157 1.00 25.13 650 GLN A O 1
ATOM 779 N N . GLU A 1 108 ? 22.721 -2.299 48.749 1.00 26.52 651 GLU A N 1
ATOM 780 C CA . GLU A 1 108 ? 22.927 -3.374 49.740 1.00 24.48 651 GLU A CA 1
ATOM 781 C C . GLU A 1 108 ? 24.213 -4.149 49.506 1.00 26.29 651 GLU A C 1
ATOM 782 O O . GLU A 1 108 ? 24.987 -4.373 50.445 1.00 27.85 651 GLU A O 1
ATOM 788 N N . TYR A 1 109 ? 24.418 -4.539 48.251 1.00 28.52 652 TYR A N 1
ATOM 789 C CA . TYR A 1 109 ? 25.611 -5.264 47.811 1.00 26.88 652 TYR A CA 1
ATOM 790 C C . TYR A 1 109 ? 26.922 -4.547 48.164 1.00 29.76 652 TYR A C 1
ATOM 791 O O . TYR A 1 109 ? 27.824 -5.147 48.762 1.00 28.46 652 TYR A O 1
ATOM 800 N N . VAL A 1 110 ? 26.994 -3.260 47.836 1.00 24.26 653 VAL A N 1
ATOM 801 C CA . VAL A 1 110 ? 28.190 -2.445 48.110 1.00 24.97 653 VAL A CA 1
ATOM 802 C C . VAL A 1 110 ? 28.292 -2.071 49.596 1.00 25.82 653 VAL A C 1
ATOM 803 O O . VAL A 1 110 ? 29.387 -2.220 50.160 1.00 25.63 653 VAL A O 1
ATOM 807 N N . GLU A 1 111 ? 27.197 -1.578 50.212 1.00 27.29 654 GLU A N 1
ATOM 808 C CA A GLU A 1 111 ? 27.205 -1.111 51.623 0.50 30.00 654 GLU A CA 1
ATOM 809 C CA B GLU A 1 111 ? 27.257 -1.105 51.603 0.50 32.45 654 GLU A CA 1
ATOM 810 C C . GLU A 1 111 ? 27.577 -2.220 52.597 1.00 31.04 654 GLU A C 1
ATOM 811 O O . GLU A 1 111 ? 28.310 -1.982 53.549 1.00 35.98 654 GLU A O 1
ATOM 822 N N . GLN A 1 112 ? 27.059 -3.430 52.338 1.00 26.14 655 GLN A N 1
ATOM 823 C CA . GLN A 1 112 ? 27.342 -4.620 53.157 1.00 30.14 655 GLN A CA 1
ATOM 824 C C . GLN A 1 112 ? 28.627 -5.357 52.776 1.00 32.55 655 GLN A C 1
ATOM 825 O O . GLN A 1 112 ? 29.032 -6.263 53.514 1.00 32.59 655 GLN A O 1
ATOM 831 N N . LYS A 1 113 ? 29.257 -4.984 51.644 1.00 31.25 656 LYS A N 1
ATOM 832 C CA . LYS A 1 113 ? 30.429 -5.678 51.083 1.00 39.08 656 LYS A CA 1
ATOM 833 C C . LYS A 1 113 ? 30.188 -7.176 51.035 1.00 34.87 656 LYS A C 1
ATOM 834 O O . LYS A 1 113 ? 31.000 -7.986 51.501 1.00 41.31 656 LYS A O 1
ATOM 840 N N . ASP A 1 114 ? 29.064 -7.533 50.424 1.00 38.46 657 ASP A N 1
ATOM 841 C CA . ASP A 1 114 ? 28.530 -8.896 50.461 1.00 41.08 657 ASP A CA 1
ATOM 842 C C . ASP A 1 114 ? 29.059 -9.748 49.280 1.00 43.01 657 ASP A C 1
ATOM 843 O O . ASP A 1 114 ? 28.350 -10.613 48.755 1.00 40.97 657 ASP A O 1
ATOM 848 N N . PHE A 1 115 ? 30.341 -9.573 48.948 1.00 44.74 658 PHE A N 1
ATOM 849 C CA . PHE A 1 115 ? 30.955 -10.094 47.709 1.00 48.75 658 PHE A CA 1
ATOM 850 C C . PHE A 1 115 ? 31.103 -11.621 47.804 1.00 48.85 658 PHE A C 1
ATOM 851 O O . PHE A 1 115 ? 30.769 -12.345 46.861 1.00 50.19 658 PHE A O 1
ATOM 859 N N . ALA A 1 116 ? 31.606 -12.083 48.953 1.00 46.25 659 ALA A N 1
ATOM 860 C CA . ALA A 1 116 ? 31.733 -13.521 49.281 1.00 53.85 659 ALA A CA 1
ATOM 861 C C . ALA A 1 116 ? 30.420 -14.332 49.209 1.00 55.30 659 ALA A C 1
ATOM 862 O O . ALA A 1 116 ? 30.446 -15.515 48.865 1.00 56.09 659 ALA A O 1
ATOM 864 N N . HIS A 1 117 ? 29.293 -13.689 49.526 1.00 54.41 660 HIS A N 1
ATOM 865 C CA . HIS A 1 117 ? 27.962 -14.307 49.444 1.00 59.97 660 HIS A CA 1
ATOM 866 C C . HIS A 1 117 ? 27.497 -14.490 47.989 1.00 61.83 660 HIS A C 1
ATOM 867 O O . HIS A 1 117 ? 27.183 -15.609 47.587 1.00 56.19 660 HIS A O 1
ATOM 874 N N . LEU A 1 118 ? 27.465 -13.394 47.219 1.00 54.99 661 LEU A N 1
ATOM 875 C CA . LEU A 1 118 ? 26.922 -13.393 45.837 1.00 50.22 661 LEU A CA 1
ATOM 876 C C . LEU A 1 118 ? 27.943 -13.721 44.736 1.00 49.35 661 LEU A C 1
ATOM 877 O O . LEU A 1 118 ? 27.593 -14.373 43.750 1.00 57.30 661 LEU A O 1
ATOM 882 N N . GLY A 1 119 ? 29.180 -13.246 44.888 1.00 59.17 662 GLY A N 1
ATOM 883 C CA . GLY A 1 119 ? 30.272 -13.545 43.942 1.00 52.45 662 GLY A CA 1
ATOM 884 C C . GLY A 1 119 ? 30.255 -12.867 42.567 1.00 59.99 662 GLY A C 1
ATOM 885 O O . GLY A 1 119 ? 30.959 -13.332 41.658 1.00 53.74 662 GLY A O 1
ATOM 886 N N . LEU A 1 120 ? 29.492 -11.775 42.407 1.00 49.54 663 LEU A N 1
ATOM 887 C CA . LEU A 1 120 ? 29.396 -11.059 41.126 1.00 52.75 663 LEU A CA 1
ATOM 888 C C . LEU A 1 120 ? 30.532 -10.035 41.035 1.00 52.29 663 LEU A C 1
ATOM 889 O O . LEU A 1 120 ? 30.720 -9.223 41.953 1.00 51.89 663 LEU A O 1
ATOM 894 N N . GLU A 1 121 ? 31.272 -10.098 39.926 1.00 37.09 664 GLU A N 1
ATOM 895 C CA . GLU A 1 121 ? 32.460 -9.266 39.689 1.00 35.26 664 GLU A CA 1
ATOM 896 C C . GLU A 1 121 ? 32.001 -7.817 39.413 1.00 37.16 664 GLU A C 1
ATOM 897 O O . GLU A 1 121 ? 31.024 -7.632 38.679 1.00 30.10 664 GLU A O 1
ATOM 903 N N . PRO A 1 122 ? 32.658 -6.804 40.021 1.00 32.43 665 PRO A N 1
ATOM 904 C CA . PRO A 1 122 ? 32.178 -5.414 39.834 1.00 26.47 665 PRO A CA 1
ATOM 905 C C . PRO A 1 122 ? 32.154 -4.906 38.391 1.00 23.81 665 PRO A C 1
ATOM 906 O O . PRO A 1 122 ? 31.212 -4.218 38.022 1.00 25.56 665 PRO A O 1
ATOM 910 N N . ILE A 1 123 ? 33.151 -5.247 37.583 1.00 26.47 666 ILE A N 1
ATOM 911 C CA . ILE A 1 123 ? 33.163 -4.790 36.177 1.00 24.89 666 ILE A CA 1
ATOM 912 C C . ILE A 1 123 ? 31.976 -5.374 35.380 1.00 25.66 666 ILE A C 1
ATOM 913 O O . ILE A 1 123 ? 31.361 -4.652 34.575 1.00 22.24 666 ILE A O 1
ATOM 918 N N . THR A 1 124 ? 31.664 -6.652 35.620 1.00 24.83 667 THR A N 1
ATOM 919 C CA . THR A 1 124 ? 30.568 -7.323 34.920 1.00 24.14 667 THR A CA 1
ATOM 920 C C . THR A 1 124 ? 29.216 -6.710 35.291 1.00 19.76 667 THR A C 1
ATOM 921 O O . THR A 1 124 ? 28.382 -6.518 34.405 1.00 22.64 667 THR A O 1
ATOM 925 N N . LEU A 1 125 ? 29.010 -6.435 36.583 1.00 18.20 668 LEU A N 1
ATOM 926 C CA . LEU A 1 125 ? 27.763 -5.788 37.034 1.00 22.18 668 LEU A CA 1
ATOM 927 C C . LEU A 1 125 ? 27.586 -4.393 36.375 1.00 18.81 668 LEU A C 1
ATOM 928 O O . LEU A 1 125 ? 26.473 -4.026 35.969 1.00 18.95 668 LEU A O 1
ATOM 933 N N . LEU A 1 126 ? 28.681 -3.640 36.247 1.00 21.52 669 LEU A N 1
ATOM 934 C CA . LEU A 1 126 ? 28.648 -2.328 35.550 1.00 19.61 669 LEU A CA 1
ATOM 935 C C . LEU A 1 126 ? 28.419 -2.466 34.048 1.00 18.83 669 LEU A C 1
ATOM 936 O O . LEU A 1 126 ? 27.696 -1.654 33.470 1.00 20.02 669 LEU A O 1
ATOM 941 N N . GLN A 1 127 ? 28.994 -3.510 33.440 1.00 18.93 670 GLN A N 1
ATOM 942 C CA . GLN A 1 127 ? 28.749 -3.816 32.032 1.00 20.71 670 GLN A CA 1
ATOM 943 C C . GLN A 1 127 ? 27.279 -4.124 31.773 1.00 20.12 670 GLN A C 1
ATOM 944 O O . GLN A 1 127 ? 26.684 -3.625 30.806 1.00 20.52 670 GLN A O 1
ATOM 950 N N . GLN A 1 128 ? 26.719 -4.967 32.640 1.00 20.87 671 GLN A N 1
ATOM 951 C CA . GLN A 1 128 ? 25.307 -5.353 32.574 1.00 21.62 671 GLN A CA 1
ATOM 952 C C . GLN A 1 128 ? 24.376 -4.149 32.762 1.00 20.28 671 GLN A C 1
ATOM 953 O O . GLN A 1 128 ? 23.478 -3.960 31.963 1.00 20.61 671 GLN A O 1
ATOM 959 N N . THR A 1 129 ? 24.638 -3.334 33.788 1.00 18.66 672 THR A N 1
ATOM 960 C CA . THR A 1 129 ? 23.865 -2.101 34.035 1.00 19.13 672 THR A CA 1
ATOM 961 C C . THR A 1 129 ? 23.887 -1.197 32.801 1.00 20.63 672 THR A C 1
ATOM 962 O O . THR A 1 129 ? 22.842 -0.706 32.373 1.00 21.35 672 THR A O 1
ATOM 966 N N . THR A 1 130 ? 25.073 -1.004 32.236 1.00 18.64 673 THR A N 1
ATOM 967 C CA . THR A 1 130 ? 25.246 -0.146 31.075 1.00 19.81 673 THR A CA 1
ATOM 968 C C . THR A 1 130 ? 24.571 -0.720 29.824 1.00 18.88 673 THR A C 1
ATOM 969 O O . THR A 1 130 ? 24.051 0.039 29.024 1.00 20.72 673 THR A O 1
ATOM 973 N N . SER A 1 131 ? 24.592 -2.049 29.664 1.00 20.13 674 SER A N 1
ATOM 974 C CA A SER A 1 131 ? 23.884 -2.701 28.565 0.50 20.14 674 SER A CA 1
ATOM 975 C CA B SER A 1 131 ? 23.879 -2.704 28.562 0.50 19.01 674 SER A CA 1
ATOM 976 C C . SER A 1 131 ? 22.369 -2.465 28.681 1.00 19.60 674 SER A C 1
ATOM 977 O O . SER A 1 131 ? 21.713 -2.155 27.693 1.00 19.98 674 SER A O 1
ATOM 982 N N . GLY A 1 132 ? 21.835 -2.588 29.897 1.00 20.01 675 GLY A N 1
ATOM 983 C CA . GLY A 1 132 ? 20.429 -2.241 30.172 1.00 22.55 675 GLY A CA 1
ATOM 984 C C . GLY A 1 132 ? 20.120 -0.777 29.864 1.00 22.94 675 GLY A C 1
ATOM 985 O O . GLY A 1 132 ? 19.081 -0.451 29.280 1.00 21.19 675 GLY A O 1
ATOM 986 N N . LEU A 1 133 ? 21.037 0.106 30.240 1.00 20.22 676 LEU A N 1
ATOM 987 C CA . LEU A 1 133 ? 20.897 1.536 29.963 1.00 19.89 676 LEU A CA 1
ATOM 988 C C . LEU A 1 133 ? 20.899 1.850 28.468 1.00 21.33 676 LEU A C 1
ATOM 989 O O . LEU A 1 133 ? 20.015 2.574 27.989 1.00 21.36 676 LEU A O 1
ATOM 994 N N . ALA A 1 134 ? 21.881 1.301 27.749 1.00 21.47 677 ALA A N 1
ATOM 995 C CA . ALA A 1 134 ? 21.951 1.399 26.288 1.00 22.59 677 ALA A CA 1
ATOM 996 C C . ALA A 1 134 ? 20.661 0.945 25.612 1.00 25.04 677 ALA A C 1
ATOM 997 O O . ALA A 1 134 ? 20.191 1.595 24.678 1.00 21.99 677 ALA A O 1
ATOM 999 N N . HIS A 1 135 ? 20.082 -0.140 26.119 1.00 20.60 678 HIS A N 1
ATOM 1000 C CA . HIS A 1 135 ? 18.790 -0.628 25.639 1.00 22.23 678 HIS A CA 1
ATOM 1001 C C . HIS A 1 135 ? 17.666 0.400 25.834 1.00 21.53 678 HIS A C 1
ATOM 1002 O O . HIS A 1 135 ? 16.954 0.728 24.874 1.00 22.99 678 HIS A O 1
ATOM 1009 N N . LEU A 1 136 ? 17.535 0.941 27.046 1.00 19.37 679 LEU A N 1
ATOM 1010 C CA . LEU A 1 136 ? 16.542 2.005 27.294 1.00 20.37 679 LEU A CA 1
ATOM 1011 C C . LEU A 1 136 ? 16.756 3.202 26.366 1.00 24.87 679 LEU A C 1
ATOM 1012 O O . LEU A 1 136 ? 15.804 3.627 25.699 1.00 21.81 679 LEU A O 1
ATOM 1017 N N . HIS A 1 137 ? 17.993 3.693 26.282 1.00 21.57 680 HIS A N 1
ATOM 1018 C CA . HIS A 1 137 ? 18.315 4.831 25.385 1.00 21.24 680 HIS A CA 1
ATOM 1019 C C . HIS A 1 137 ? 18.014 4.538 23.915 1.00 24.30 680 HIS A C 1
ATOM 1020 O O . HIS A 1 137 ? 17.502 5.416 23.223 1.00 22.51 680 HIS A O 1
ATOM 1027 N N . SER A 1 138 ? 18.262 3.302 23.466 1.00 22.75 681 SER A N 1
ATOM 1028 C CA . SER A 1 138 ? 17.893 2.864 22.100 1.00 26.82 681 SER A CA 1
ATOM 1029 C C . SER A 1 138 ? 16.377 2.888 21.803 1.00 23.57 681 SER A C 1
ATOM 1030 O O . SER A 1 138 ? 15.989 2.977 20.654 1.00 23.71 681 SER A O 1
ATOM 1033 N N . LEU A 1 139 ? 15.557 2.800 22.846 1.00 22.82 682 LEU A N 1
ATOM 1034 C CA . LEU A 1 139 ? 14.101 2.961 22.789 1.00 25.25 682 LEU A CA 1
ATOM 1035 C C . LEU A 1 139 ? 13.601 4.380 23.047 1.00 23.93 682 LEU A C 1
ATOM 1036 O O . LEU A 1 139 ? 12.391 4.596 23.237 1.00 24.53 682 LEU A O 1
ATOM 1041 N N . ASN A 1 140 ? 14.522 5.345 23.032 1.00 23.53 683 ASN A N 1
ATOM 1042 C CA . ASN A 1 140 ? 14.255 6.742 23.380 1.00 23.97 683 ASN A CA 1
ATOM 1043 C C . ASN A 1 140 ? 13.734 6.956 24.790 1.00 28.21 683 ASN A C 1
ATOM 1044 O O . ASN A 1 140 ? 12.966 7.886 25.031 1.00 26.46 683 ASN A O 1
ATOM 1049 N N . ILE A 1 141 ? 14.181 6.105 25.720 1.00 20.53 684 ILE A N 1
ATOM 1050 C CA . ILE A 1 141 ? 13.774 6.183 27.110 1.00 22.20 684 ILE A CA 1
ATOM 1051 C C . ILE A 1 141 ? 14.965 6.707 27.904 1.00 22.20 684 ILE A C 1
ATOM 1052 O O . ILE A 1 141 ? 16.016 6.074 27.884 1.00 21.43 684 ILE A O 1
ATOM 1057 N N . VAL A 1 142 ? 14.771 7.826 28.603 1.00 20.98 685 VAL A N 1
ATOM 1058 C CA . VAL A 1 142 ? 15.741 8.360 29.575 1.00 20.85 685 VAL A CA 1
ATOM 1059 C C . VAL A 1 142 ? 15.232 7.920 30.940 1.00 21.91 685 VAL A C 1
ATOM 1060 O O . VAL A 1 142 ? 14.054 8.086 31.229 1.00 21.22 685 VAL A O 1
ATOM 1064 N N . HIS A 1 143 ? 16.115 7.364 31.764 1.00 18.77 686 HIS A N 1
ATOM 1065 C CA . HIS A 1 143 ? 15.706 6.767 33.049 1.00 19.18 686 HIS A CA 1
ATOM 1066 C C . HIS A 1 143 ? 15.477 7.855 34.130 1.00 20.87 686 HIS A C 1
ATOM 1067 O O . HIS A 1 143 ? 14.450 7.852 34.826 1.00 18.97 686 HIS A O 1
ATOM 1074 N N . ARG A 1 144 ? 16.467 8.740 34.274 1.00 18.96 687 ARG A N 1
ATOM 1075 C CA . ARG A 1 144 ? 16.485 9.936 35.161 1.00 22.55 687 ARG A CA 1
ATOM 1076 C C . ARG A 1 144 ? 16.695 9.725 36.662 1.00 22.17 687 ARG A C 1
ATOM 1077 O O . ARG A 1 144 ? 16.838 10.671 37.404 1.00 24.79 687 ARG A O 1
ATOM 1085 N N . ASP A 1 145 ? 16.810 8.483 37.086 1.00 21.73 688 ASP A N 1
ATOM 1086 C CA . ASP A 1 145 ? 16.905 8.106 38.483 1.00 21.95 688 ASP A CA 1
ATOM 1087 C C . ASP A 1 145 ? 17.804 6.885 38.722 1.00 20.80 688 ASP A C 1
ATOM 1088 O O . ASP A 1 145 ? 17.504 6.049 39.580 1.00 23.97 688 ASP A O 1
ATOM 1093 N N A LEU A 1 146 ? 18.906 6.795 37.979 0.60 19.77 689 LEU A N 1
ATOM 1094 N N B LEU A 1 146 ? 18.906 6.803 37.976 0.40 19.38 689 LEU A N 1
ATOM 1095 C CA A LEU A 1 146 ? 19.847 5.683 38.135 0.60 20.46 689 LEU A CA 1
ATOM 1096 C CA B LEU A 1 146 ? 19.880 5.735 38.135 0.40 19.22 689 LEU A CA 1
ATOM 1097 C C A LEU A 1 146 ? 20.654 5.961 39.406 0.60 21.74 689 LEU A C 1
ATOM 1098 C C B LEU A 1 146 ? 20.652 5.982 39.422 0.40 20.67 689 LEU A C 1
ATOM 1099 O O A LEU A 1 146 ? 21.158 7.066 39.612 0.60 22.60 689 LEU A O 1
ATOM 1100 O O B LEU A 1 146 ? 21.155 7.087 39.640 0.40 20.89 689 LEU A O 1
ATOM 1109 N N . LYS A 1 147 ? 20.690 4.968 40.284 1.00 21.72 690 LYS A N 1
ATOM 1110 C CA . LYS A 1 147 ? 21.379 5.033 41.551 1.00 19.76 690 LYS A CA 1
ATOM 1111 C C . LYS A 1 147 ? 21.496 3.604 42.066 1.00 18.89 690 LYS A C 1
ATOM 1112 O O . LYS A 1 147 ? 20.773 2.697 41.580 1.00 19.57 690 LYS A O 1
ATOM 1118 N N . PRO A 1 148 ? 22.410 3.362 43.017 1.00 20.79 691 PRO A N 1
ATOM 1119 C CA . PRO A 1 148 ? 22.591 1.968 43.466 1.00 21.11 691 PRO A CA 1
ATOM 1120 C C . PRO A 1 148 ? 21.322 1.292 44.032 1.00 21.30 691 PRO A C 1
ATOM 1121 O O . PRO A 1 148 ? 21.133 0.093 43.799 1.00 22.36 691 PRO A O 1
ATOM 1125 N N . HIS A 1 149 ? 20.448 2.056 44.705 1.00 22.00 692 HIS A N 1
ATOM 1126 C CA . HIS A 1 149 ? 19.146 1.526 45.229 1.00 23.37 692 HIS A CA 1
ATOM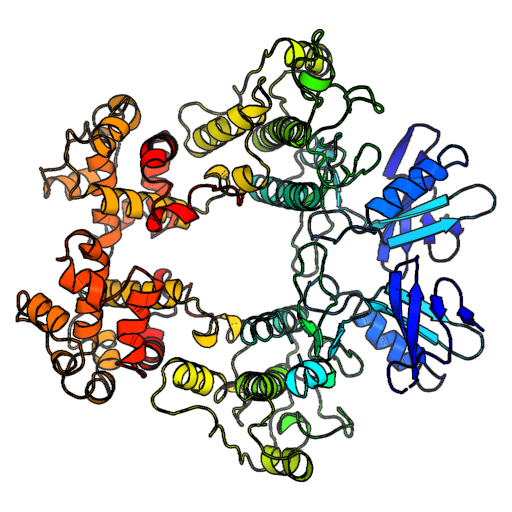 1127 C C . HIS A 1 149 ? 18.265 0.927 44.125 1.00 25.14 692 HIS A C 1
ATOM 1128 O O . HIS A 1 149 ? 17.569 -0.052 44.396 1.00 25.02 692 HIS A O 1
ATOM 1135 N N . ASN A 1 150 ? 18.333 1.477 42.896 1.00 23.31 693 ASN A N 1
ATOM 1136 C CA A ASN A 1 150 ? 17.434 0.924 41.835 0.50 27.70 693 ASN A CA 1
ATOM 1137 C CA B ASN A 1 150 ? 17.501 1.086 41.745 0.50 21.63 693 ASN A CA 1
ATOM 1138 C C . ASN A 1 150 ? 18.118 0.049 40.786 1.00 23.16 693 ASN A C 1
ATOM 1139 O O . ASN A 1 150 ? 17.513 -0.296 39.777 1.00 23.58 693 ASN A O 1
ATOM 1148 N N . ILE A 1 151 ? 19.346 -0.380 41.056 1.00 20.59 694 ILE A N 1
ATOM 1149 C CA . ILE A 1 151 ? 19.985 -1.424 40.278 1.00 19.04 694 ILE A CA 1
ATOM 1150 C C . ILE A 1 151 ? 19.809 -2.679 41.137 1.00 23.52 694 ILE A C 1
ATOM 1151 O O . ILE A 1 151 ? 20.283 -2.741 42.281 1.00 21.44 694 ILE A O 1
ATOM 1156 N N . LEU A 1 152 ? 19.121 -3.666 40.578 1.00 21.20 695 LEU A N 1
ATOM 1157 C CA . LEU A 1 152 ? 18.821 -4.903 41.294 1.00 21.58 695 LEU A CA 1
ATOM 1158 C C . LEU A 1 152 ? 19.763 -6.004 40.859 1.00 20.99 695 LEU A C 1
ATOM 1159 O O . LEU A 1 152 ? 20.154 -6.080 39.691 1.00 22.41 695 LEU A O 1
ATOM 1164 N N . ILE A 1 153 ? 20.125 -6.848 41.823 1.00 20.01 696 ILE A N 1
ATOM 1165 C CA . ILE A 1 153 ? 21.012 -7.974 41.617 1.00 20.23 696 ILE A CA 1
ATOM 1166 C C . ILE A 1 153 ? 20.154 -9.223 41.729 1.00 22.74 696 ILE A C 1
ATOM 1167 O O . ILE A 1 153 ? 19.566 -9.470 42.774 1.00 23.84 696 ILE A O 1
ATOM 1172 N N . SER A 1 154 ? 20.143 -10.016 40.672 1.00 19.88 697 SER A N 1
ATOM 1173 C CA . SER A 1 154 ? 19.246 -11.168 40.574 1.00 24.63 697 SER A CA 1
ATOM 1174 C C . SER A 1 154 ? 19.614 -12.281 41.542 1.00 24.58 697 SER A C 1
ATOM 1175 O O . SER A 1 154 ? 20.740 -12.334 42.051 1.00 22.67 697 SER A O 1
ATOM 1178 N N A MET A 1 155 ? 18.647 -13.172 41.770 0.50 23.37 698 MET A N 1
ATOM 1179 N N B MET A 1 155 ? 18.649 -13.169 41.770 0.50 25.52 698 MET A N 1
ATOM 1180 C CA A MET A 1 155 ? 18.897 -14.465 42.404 0.50 26.81 698 MET A CA 1
ATOM 1181 C CA B MET A 1 155 ? 18.901 -14.459 42.399 0.50 30.65 698 MET A CA 1
ATOM 1182 C C A MET A 1 155 ? 19.726 -15.302 41.426 0.50 28.75 698 MET A C 1
ATOM 1183 C C B MET A 1 155 ? 19.724 -15.303 41.423 0.50 30.81 698 MET A C 1
ATOM 1184 O O A MET A 1 155 ? 19.627 -15.087 40.208 0.50 27.14 698 MET A O 1
ATOM 1185 O O B MET A 1 155 ? 19.627 -15.087 40.206 0.50 28.80 698 MET A O 1
ATOM 1194 N N . PRO A 1 156 ? 20.558 -16.238 41.933 1.00 30.40 699 PRO A N 1
ATOM 1195 C CA . PRO A 1 156 ? 21.329 -17.078 40.996 1.00 33.69 699 PRO A CA 1
ATOM 1196 C C . PRO A 1 156 ? 20.419 -17.924 40.111 1.00 29.21 699 PRO A C 1
ATOM 1197 O O . PRO A 1 156 ? 19.383 -18.390 40.557 1.00 32.78 699 PRO A O 1
ATOM 1201 N N . ASN A 1 157 ? 20.779 -18.049 38.846 1.00 30.88 700 ASN A N 1
ATOM 1202 C CA . ASN A 1 157 ? 20.049 -18.950 37.943 1.00 33.06 700 ASN A CA 1
ATOM 1203 C C . ASN A 1 157 ? 20.497 -20.403 38.195 1.00 34.64 700 ASN A C 1
ATOM 1204 O O . ASN A 1 157 ? 21.260 -20.668 39.137 1.00 29.20 700 ASN A O 1
ATOM 1209 N N . ALA A 1 158 ? 20.062 -21.328 37.346 1.00 32.03 701 ALA A N 1
ATOM 1210 C CA . ALA A 1 158 ? 20.392 -22.762 37.496 1.00 34.14 701 ALA A CA 1
ATOM 1211 C C . ALA A 1 158 ? 21.886 -23.087 37.417 1.00 35.17 701 ALA A C 1
ATOM 1212 O O . ALA A 1 158 ? 22.323 -24.073 38.011 1.00 40.20 701 ALA A O 1
ATOM 1214 N N . HIS A 1 159 ? 22.659 -22.239 36.723 1.00 32.83 702 HIS A N 1
ATOM 1215 C CA . HIS A 1 159 ? 24.125 -22.322 36.671 1.00 31.62 702 HIS A CA 1
ATOM 1216 C C . HIS A 1 159 ? 24.854 -21.401 37.668 1.00 33.86 702 HIS A C 1
ATOM 1217 O O . HIS A 1 159 ? 26.061 -21.206 37.542 1.00 40.12 702 HIS A O 1
ATOM 1224 N N . GLY A 1 160 ? 24.135 -20.873 38.671 1.00 37.08 703 GLY A N 1
ATOM 1225 C CA . GLY A 1 160 ? 24.702 -19.975 39.680 1.00 41.22 703 GLY A CA 1
ATOM 1226 C C . GLY A 1 160 ? 25.048 -18.565 39.228 1.00 39.20 703 GLY A C 1
ATOM 1227 O O . GLY A 1 160 ? 25.729 -17.855 39.962 1.00 38.29 703 GLY A O 1
ATOM 1228 N N . LYS A 1 161 ? 24.579 -18.150 38.046 1.00 31.74 704 LYS A N 1
ATOM 1229 C CA . LYS A 1 161 ? 24.942 -16.847 37.482 1.00 36.67 704 LYS A CA 1
ATOM 1230 C C . LYS A 1 161 ? 23.964 -15.789 37.990 1.00 27.57 704 LYS A C 1
ATOM 1231 O O . LYS A 1 161 ? 22.765 -16.035 38.101 1.00 25.94 704 LYS A O 1
ATOM 1237 N N . ILE A 1 162 ? 24.517 -14.620 38.297 1.00 27.04 705 ILE A N 1
ATOM 1238 C CA . ILE A 1 162 ? 23.825 -13.472 38.853 1.00 30.46 705 ILE A CA 1
ATOM 1239 C C . ILE A 1 162 ? 24.050 -12.317 37.878 1.00 22.81 705 ILE A C 1
ATOM 1240 O O . ILE A 1 162 ? 25.134 -12.203 37.307 1.00 29.04 705 ILE A O 1
ATOM 1245 N N . LYS A 1 163 ? 23.054 -11.453 37.727 1.00 25.21 706 LYS A N 1
ATOM 1246 C CA . LYS A 1 163 ? 23.156 -10.284 36.840 1.00 23.01 706 LYS A CA 1
ATOM 1247 C C . LYS A 1 163 ? 22.508 -9.055 37.469 1.00 21.43 706 LYS A C 1
ATOM 1248 O O . LYS A 1 163 ? 21.609 -9.158 38.305 1.00 25.58 706 LYS A O 1
ATOM 1254 N N . ALA A 1 164 ? 22.987 -7.900 37.036 1.00 21.22 707 ALA A N 1
ATOM 1255 C CA . ALA A 1 164 ? 22.413 -6.621 37.400 1.00 19.83 707 ALA A CA 1
ATOM 1256 C C . ALA A 1 164 ? 21.287 -6.281 36.440 1.00 22.54 707 ALA A C 1
ATOM 1257 O O . ALA A 1 164 ? 21.354 -6.624 35.241 1.00 20.77 707 ALA A O 1
ATOM 1259 N N . MET A 1 165 ? 20.251 -5.639 36.969 1.00 20.50 708 MET A N 1
ATOM 1260 C CA . MET A 1 165 ? 19.095 -5.194 36.183 1.00 21.50 708 MET A CA 1
ATOM 1261 C C . MET A 1 165 ? 18.658 -3.799 36.616 1.00 20.86 708 MET A C 1
ATOM 1262 O O . MET A 1 165 ? 18.592 -3.510 37.815 1.00 20.71 708 MET A O 1
ATOM 1267 N N . ILE A 1 166 ? 18.324 -2.966 35.638 1.00 18.43 709 ILE A N 1
ATOM 1268 C CA . ILE A 1 166 ? 17.778 -1.631 35.903 1.00 17.92 709 ILE A CA 1
ATOM 1269 C C . ILE A 1 166 ? 16.335 -1.789 36.365 1.00 19.74 709 ILE A C 1
ATOM 1270 O O . ILE A 1 166 ? 15.581 -2.545 35.772 1.00 23.59 709 ILE A O 1
ATOM 1275 N N . SER A 1 167 ? 15.980 -1.048 37.405 1.00 17.71 710 SER A N 1
ATOM 1276 C CA . SER A 1 167 ? 14.613 -0.976 37.921 1.00 20.47 710 SER A CA 1
ATOM 1277 C C . SER A 1 167 ? 14.230 0.464 38.198 1.00 25.41 710 SER A C 1
ATOM 1278 O O . SER A 1 167 ? 15.044 1.389 38.043 1.00 21.70 710 SER A O 1
ATOM 1281 N N . ASP A 1 168 ? 12.966 0.618 38.586 1.00 25.07 711 ASP A N 1
ATOM 1282 C CA . ASP A 1 168 ? 12.373 1.857 39.045 1.00 24.37 711 ASP A CA 1
ATOM 1283 C C . ASP A 1 168 ? 12.192 2.833 37.887 1.00 26.31 711 ASP A C 1
ATOM 1284 O O . ASP A 1 168 ? 13.020 3.718 37.629 1.00 24.43 711 ASP A O 1
ATOM 1289 N N . PHE A 1 169 ? 11.042 2.698 37.247 1.00 21.75 712 PHE A N 1
ATOM 1290 C CA . PHE A 1 169 ? 10.705 3.463 36.053 1.00 25.11 712 PHE A CA 1
ATOM 1291 C C . PHE A 1 169 ? 9.883 4.722 36.356 1.00 25.40 712 PHE A C 1
ATOM 1292 O O . PHE A 1 169 ? 9.335 5.324 35.437 1.00 26.01 712 PHE A O 1
ATOM 1300 N N . GLY A 1 170 ? 9.856 5.151 37.623 1.00 25.07 713 GLY A N 1
ATOM 1301 C CA . GLY A 1 170 ? 8.973 6.211 38.088 1.00 29.77 713 GLY A CA 1
ATOM 1302 C C . GLY A 1 170 ? 9.221 7.566 37.463 1.00 32.36 713 GLY A C 1
ATOM 1303 O O . GLY A 1 170 ? 8.270 8.320 37.267 1.00 29.41 713 GLY A O 1
ATOM 1304 N N . LEU A 1 171 ? 10.487 7.876 37.159 1.00 26.91 714 LEU A N 1
ATOM 1305 C CA . LEU A 1 171 ? 10.861 9.126 36.487 1.00 26.67 714 LEU A CA 1
ATOM 1306 C C . LEU A 1 171 ? 11.222 9.010 35.009 1.00 26.72 714 LEU A C 1
ATOM 1307 O O . LEU A 1 171 ? 11.612 10.018 34.391 1.00 29.00 714 LEU A O 1
ATOM 1312 N N . CYS A 1 172 ? 11.075 7.814 34.435 1.00 25.15 715 CYS A N 1
ATOM 1313 C CA A CYS A 1 172 ? 11.494 7.604 33.060 0.50 28.56 715 CYS A CA 1
ATOM 1314 C CA B CYS A 1 172 ? 11.460 7.560 33.046 0.50 25.14 715 CYS A CA 1
ATOM 1315 C C . CYS A 1 172 ? 10.628 8.422 32.098 1.00 30.82 715 CYS A C 1
ATOM 1316 O O . CYS A 1 172 ? 9.436 8.620 32.348 1.00 27.38 715 CYS A O 1
ATOM 1321 N N . LYS A 1 173 ? 11.258 8.907 31.031 1.00 28.05 716 LYS A N 1
ATOM 1322 C CA . LYS A 1 173 ? 10.590 9.652 29.976 1.00 30.53 716 LYS A CA 1
ATOM 1323 C C . LYS A 1 173 ? 10.892 8.979 28.657 1.00 28.56 716 LYS A C 1
ATOM 1324 O O . LYS A 1 173 ? 12.063 8.719 28.338 1.00 27.12 716 LYS A O 1
ATOM 1330 N N . LYS A 1 174 ? 9.833 8.717 27.886 1.00 26.78 717 LYS A N 1
ATOM 1331 C CA . LYS A 1 174 ? 9.957 8.319 26.507 1.00 28.41 717 LYS A CA 1
ATOM 1332 C C . LYS A 1 174 ? 9.914 9.580 25.674 1.00 32.57 717 LYS A C 1
ATOM 1333 O O . LYS A 1 174 ? 8.881 10.240 25.621 1.00 31.48 717 LYS A O 1
ATOM 1339 N N . LEU A 1 175 ? 11.014 9.883 25.003 1.00 27.18 718 LEU A N 1
ATOM 1340 C CA . LEU A 1 175 ? 11.086 11.078 24.162 1.00 28.84 718 LEU A CA 1
ATOM 1341 C C . LEU A 1 175 ? 10.369 10.789 22.845 1.00 34.62 718 LEU A C 1
ATOM 1342 O O . LEU A 1 175 ? 10.529 9.704 22.253 1.00 32.24 718 LEU A O 1
ATOM 1347 N N . ALA A 1 176 ? 9.530 11.736 22.430 1.00 42.98 719 ALA A N 1
ATOM 1348 C CA . ALA A 1 176 ? 8.788 11.619 21.156 1.00 48.49 719 ALA A CA 1
ATOM 1349 C C . ALA A 1 176 ? 9.736 11.546 19.969 1.00 56.47 719 ALA A C 1
ATOM 1350 O O . ALA A 1 176 ? 10.898 11.975 20.062 1.00 50.22 719 ALA A O 1
ATOM 1352 N N . VAL A 1 177 ? 9.232 11.014 18.855 1.00 57.34 720 VAL A N 1
ATOM 1353 C CA . VAL A 1 177 ? 10.038 10.829 17.628 1.00 56.28 720 VAL A CA 1
ATOM 1354 C C . VAL A 1 177 ? 10.490 12.218 17.148 1.00 41.03 720 VAL A C 1
ATOM 1355 O O . VAL A 1 177 ? 9.698 13.166 17.149 1.00 52.78 720 VAL A O 1
ATOM 1359 N N . GLY A 1 178 ? 11.776 12.338 16.815 1.00 53.20 721 GLY A N 1
ATOM 1360 C CA . GLY A 1 178 ? 12.393 13.640 16.500 1.00 59.90 721 GLY A CA 1
ATOM 1361 C C . GLY A 1 178 ? 12.641 14.609 17.657 1.00 63.16 721 GLY A C 1
ATOM 1362 O O . GLY A 1 178 ? 12.957 15.774 17.406 1.00 62.14 721 GLY A O 1
ATOM 1363 N N . ARG A 1 179 ? 12.485 14.147 18.910 1.00 46.64 722 ARG A N 1
ATOM 1364 C CA . ARG A 1 179 ? 12.874 14.894 20.114 1.00 44.31 722 ARG A CA 1
ATOM 1365 C C . ARG A 1 179 ? 14.107 14.197 20.700 1.00 41.81 722 ARG A C 1
ATOM 1366 O O . ARG A 1 179 ? 14.116 12.971 20.863 1.00 46.62 722 ARG A O 1
ATOM 1374 N N . HIS A 1 180 ? 15.153 14.984 20.952 1.00 38.92 723 HIS A N 1
ATOM 1375 C CA . HIS A 1 180 ? 16.429 14.508 21.534 1.00 41.37 723 HIS A CA 1
ATOM 1376 C C . HIS A 1 180 ? 16.724 15.051 22.950 1.00 34.51 723 HIS A C 1
ATOM 1377 O O . HIS A 1 180 ? 17.767 14.748 23.523 1.00 38.05 723 HIS A O 1
ATOM 1384 N N . SER A 1 181 ? 15.808 15.859 23.493 1.00 31.72 724 SER A N 1
ATOM 1385 C CA . SER A 1 181 ? 15.921 16.469 24.803 1.00 29.23 724 SER A CA 1
ATOM 1386 C C . SER A 1 181 ? 14.542 16.615 25.434 1.00 27.01 724 SER A C 1
ATOM 1387 O O . SER A 1 181 ? 13.530 16.411 24.769 1.00 30.60 724 SER A O 1
ATOM 1390 N N . PHE A 1 182 ? 14.519 16.998 26.710 1.00 26.54 725 PHE A N 1
ATOM 1391 C CA . PHE A 1 182 ? 13.288 17.264 27.445 1.00 27.87 725 PHE A CA 1
ATOM 1392 C C . PHE A 1 182 ? 13.489 18.449 28.363 1.00 31.30 725 PHE A C 1
ATOM 1393 O O . PHE A 1 182 ? 14.611 18.895 28.563 1.00 26.69 725 PHE A O 1
ATOM 1401 N N . SER A 1 183 ? 12.393 18.943 28.931 1.00 26.32 726 SER A N 1
ATOM 1402 C CA . SER A 1 183 ? 12.439 20.061 29.874 1.00 29.91 726 SER A CA 1
ATOM 1403 C C . SER A 1 183 ? 12.864 19.545 31.241 1.00 28.23 726 SER A C 1
ATOM 1404 O O . SER A 1 183 ? 12.300 18.565 31.737 1.00 26.80 726 SER A O 1
ATOM 1407 N N . ARG A 1 184 ? 13.814 20.252 31.844 1.00 26.51 727 ARG A N 1
ATOM 1408 C CA . ARG A 1 184 ? 14.281 19.921 33.196 1.00 28.78 727 ARG A CA 1
ATOM 1409 C C . ARG A 1 184 ? 13.249 20.156 34.298 1.00 32.72 727 ARG A C 1
ATOM 1410 O O . ARG A 1 184 ? 13.396 19.619 35.396 1.00 32.22 727 ARG A O 1
ATOM 1418 N N . ARG A 1 185 ? 12.239 20.984 34.027 1.00 30.39 728 ARG A N 1
ATOM 1419 C CA . ARG A 1 185 ? 11.066 21.170 34.909 1.00 43.14 728 ARG A CA 1
ATOM 1420 C C . ARG A 1 185 ? 9.925 20.120 34.780 1.00 38.96 728 ARG A C 1
ATOM 1421 O O . ARG A 1 185 ? 8.964 20.175 35.552 1.00 39.91 728 ARG A O 1
ATOM 1429 N N . SER A 1 186 ? 10.032 19.156 33.859 1.00 33.80 729 SER A N 1
ATOM 1430 C CA . SER A 1 186 ? 8.978 18.125 33.697 1.00 39.57 729 SER A CA 1
ATOM 1431 C C . SER A 1 186 ? 9.182 17.029 34.760 1.00 42.96 729 SER A C 1
ATOM 1432 O O . SER A 1 186 ? 9.932 16.080 34.540 1.00 62.72 729 SER A O 1
ATOM 1435 N N . GLY A 1 187 ? 8.528 17.168 35.916 1.00 51.91 730 GLY A N 1
ATOM 1436 C CA . GLY A 1 187 ? 8.683 16.261 37.066 1.00 45.69 730 GLY A CA 1
ATOM 1437 C C . GLY A 1 187 ? 9.869 16.519 37.989 1.00 33.04 730 GLY A C 1
ATOM 1438 O O . GLY A 1 187 ? 10.662 17.451 37.796 1.00 33.21 730 GLY A O 1
ATOM 1439 N N . VAL A 1 188 ? 9.940 15.670 39.003 1.00 33.09 731 VAL A N 1
ATOM 1440 C CA . VAL A 1 188 ? 11.025 15.612 39.987 1.00 35.59 731 VAL A CA 1
ATOM 1441 C C . VAL A 1 188 ? 12.370 15.412 39.245 1.00 30.80 731 VAL A C 1
ATOM 1442 O O . VAL A 1 188 ? 12.426 14.609 38.304 1.00 29.80 731 VAL A O 1
ATOM 1446 N N . PRO A 1 189 ? 13.448 16.135 39.653 1.00 28.07 732 PRO A N 1
ATOM 1447 C CA . PRO A 1 189 ? 14.726 16.149 38.922 1.00 32.64 732 PRO A CA 1
ATOM 1448 C C . PRO A 1 189 ? 15.563 14.858 39.008 1.00 33.31 732 PRO A C 1
ATOM 1449 O O . PRO A 1 189 ? 16.411 14.613 38.134 1.00 29.53 732 PRO A O 1
ATOM 1453 N N . GLY A 1 190 ? 15.313 14.086 40.062 1.00 25.64 733 GLY A N 1
ATOM 1454 C CA . GLY A 1 190 ? 15.953 12.796 40.321 1.00 28.28 733 GLY A CA 1
ATOM 1455 C C . GLY A 1 190 ? 16.115 12.603 41.818 1.00 28.89 733 GLY A C 1
ATOM 1456 O O . GLY A 1 190 ? 15.338 13.156 42.594 1.00 29.64 733 GLY A O 1
ATOM 1457 N N . THR A 1 191 ? 17.134 11.841 42.226 1.00 27.13 734 THR A N 1
ATOM 1458 C CA . THR A 1 191 ? 17.454 11.622 43.656 1.00 25.63 734 THR A CA 1
ATOM 1459 C C . THR A 1 191 ? 18.668 12.472 44.018 1.00 25.47 734 THR A C 1
ATOM 1460 O O . THR A 1 191 ? 19.716 12.368 43.356 1.00 21.06 734 THR A O 1
ATOM 1464 N N . GLU A 1 192 ? 18.548 13.261 45.100 1.00 24.13 735 GLU A N 1
ATOM 1465 C CA . GLU A 1 192 ? 19.640 14.118 45.582 1.00 25.19 735 GLU A CA 1
ATOM 1466 C C . GLU A 1 192 ? 20.950 13.341 45.714 1.00 26.35 735 GLU A C 1
ATOM 1467 O O . GLU A 1 192 ? 20.963 12.272 46.319 1.00 23.36 735 GLU A O 1
ATOM 1473 N N . GLY A 1 193 ? 22.016 13.919 45.165 1.00 24.24 736 GLY A N 1
ATOM 1474 C CA . GLY A 1 193 ? 23.331 13.303 45.069 1.00 23.57 736 GLY A CA 1
ATOM 1475 C C . GLY A 1 193 ? 23.647 12.498 43.809 1.00 22.42 736 GLY A C 1
ATOM 1476 O O . GLY A 1 193 ? 24.804 12.134 43.627 1.00 24.25 736 GLY A O 1
ATOM 1477 N N . TRP A 1 194 ? 22.646 12.202 42.980 1.00 21.77 737 TRP A N 1
ATOM 1478 C CA . TRP A 1 194 ? 22.823 11.474 41.717 1.00 21.77 737 TRP A CA 1
ATOM 1479 C C . TRP A 1 194 ? 22.332 12.251 40.504 1.00 23.54 737 TRP A C 1
ATOM 1480 O O . TRP A 1 194 ? 22.323 11.701 39.423 1.00 24.36 737 TRP A O 1
ATOM 1491 N N . ILE A 1 195 ? 22.014 13.541 40.665 1.00 23.30 738 ILE A N 1
ATOM 1492 C CA . ILE A 1 195 ? 21.361 14.356 39.637 1.00 23.05 738 ILE A CA 1
ATOM 1493 C C . ILE A 1 195 ? 22.431 15.121 38.872 1.00 21.61 738 ILE A C 1
ATOM 1494 O O . ILE A 1 195 ? 23.241 15.821 39.475 1.00 24.44 738 ILE A O 1
ATOM 1499 N N . ALA A 1 196 ? 22.378 15.009 37.545 1.00 21.09 739 ALA A N 1
ATOM 1500 C CA . ALA A 1 196 ? 23.287 15.698 36.659 1.00 19.87 739 ALA A CA 1
ATOM 1501 C C . ALA A 1 196 ? 23.158 17.230 36.823 1.00 19.42 739 ALA A C 1
ATOM 1502 O O . ALA A 1 196 ? 22.047 17.717 37.045 1.00 23.69 739 ALA A O 1
ATOM 1504 N N . PRO A 1 197 ? 24.282 17.961 36.751 1.00 21.24 740 PRO A N 1
ATOM 1505 C CA . PRO A 1 197 ? 24.277 19.407 37.090 1.00 25.07 740 PRO A CA 1
ATOM 1506 C C . PRO A 1 197 ? 23.333 20.281 36.256 1.00 24.82 740 PRO A C 1
ATOM 1507 O O . PRO A 1 197 ? 22.788 21.251 36.776 1.00 28.29 740 PRO A O 1
ATOM 1511 N N . GLU A 1 198 ? 23.174 19.944 34.980 1.00 23.67 741 GLU A N 1
ATOM 1512 C CA . GLU A 1 198 ? 22.208 20.595 34.070 1.00 26.08 741 GLU A CA 1
ATOM 1513 C C . GLU A 1 198 ? 20.726 20.554 34.471 1.00 28.59 741 GLU A C 1
ATOM 1514 O O . GLU A 1 198 ? 19.947 21.403 34.035 1.00 26.63 741 GLU A O 1
ATOM 1520 N N . MET A 1 199 ? 20.359 19.591 35.313 1.00 26.00 742 MET A N 1
ATOM 1521 C CA . MET A 1 199 ? 19.025 19.551 35.902 1.00 25.08 742 MET A CA 1
ATOM 1522 C C . MET A 1 199 ? 18.738 20.638 36.926 1.00 25.47 742 MET A C 1
ATOM 1523 O O . MET A 1 199 ? 17.598 21.034 37.052 1.00 27.14 742 MET A O 1
ATOM 1528 N N . LEU A 1 200 ? 19.768 21.079 37.652 1.00 27.28 743 LEU A N 1
ATOM 1529 C CA . LEU A 1 200 ? 19.612 22.003 38.795 1.00 28.72 743 LEU A CA 1
ATOM 1530 C C . LEU A 1 200 ? 20.476 23.250 38.781 1.00 29.33 743 LEU A C 1
ATOM 1531 O O . LEU A 1 200 ? 20.385 24.048 39.709 1.00 33.95 743 LEU A O 1
ATOM 1536 N N . SER A 1 201 ? 21.299 23.439 37.752 1.00 25.32 744 SER A N 1
ATOM 1537 C CA . SER A 1 201 ? 22.169 24.602 37.610 1.00 30.62 744 SER A CA 1
ATOM 1538 C C . SER A 1 201 ? 21.329 25.883 37.481 1.00 32.53 744 SER A C 1
ATOM 1539 O O . SER A 1 201 ? 20.225 25.821 36.912 1.00 27.00 744 SER A O 1
ATOM 1542 N N . GLU A 1 202 ? 21.827 27.014 37.996 1.00 30.76 745 GLU A N 1
ATOM 1543 C CA . GLU A 1 202 ? 21.082 28.292 37.953 1.00 34.13 745 GLU A CA 1
ATOM 1544 C C . GLU A 1 202 ? 20.652 28.663 36.542 1.00 32.71 745 GLU A C 1
ATOM 1545 O O . GLU A 1 202 ? 19.504 29.054 36.349 1.00 42.60 745 GLU A O 1
ATOM 1551 N N . ASP A 1 203 ? 21.567 28.472 35.590 1.00 30.75 746 ASP A N 1
ATOM 1552 C CA . ASP A 1 203 ? 21.320 28.772 34.190 1.00 34.91 746 ASP A CA 1
ATOM 1553 C C . ASP A 1 203 ? 21.000 27.500 33.439 1.00 39.61 746 ASP A C 1
ATOM 1554 O O . ASP A 1 203 ? 21.686 26.493 33.619 1.00 38.27 746 ASP A O 1
ATOM 1559 N N . CYS A 1 204 ? 19.986 27.563 32.578 1.00 37.08 747 CYS A N 1
ATOM 1560 C CA . CYS A 1 204 ? 19.599 26.445 31.728 1.00 38.29 747 CYS A CA 1
ATOM 1561 C C . CYS A 1 204 ? 20.200 26.587 30.312 1.00 35.14 747 CYS A C 1
ATOM 1562 O O . CYS A 1 204 ? 19.491 26.841 29.319 1.00 33.40 747 CYS A O 1
ATOM 1565 N N . LYS A 1 205 ? 21.516 26.382 30.234 1.00 34.04 748 LYS A N 1
ATOM 1566 C CA . LYS A 1 205 ? 22.286 26.516 28.990 1.00 35.57 748 LYS A CA 1
ATOM 1567 C C . LYS A 1 205 ? 21.856 25.547 27.876 1.00 41.41 748 LYS A C 1
ATOM 1568 O O . LYS A 1 205 ? 21.822 25.903 26.693 1.00 30.93 748 LYS A O 1
ATOM 1574 N N . GLU A 1 206 ? 21.557 24.318 28.270 1.00 38.76 749 GLU A N 1
ATOM 1575 C CA . GLU A 1 206 ? 21.117 23.262 27.354 1.00 38.14 749 GLU A CA 1
ATOM 1576 C C . GLU A 1 206 ? 20.116 22.361 28.063 1.00 31.45 749 GLU A C 1
ATOM 1577 O O . GLU A 1 206 ? 20.254 22.108 29.266 1.00 33.99 749 GLU A O 1
ATOM 1583 N N . ASN A 1 207 ? 19.090 21.913 27.334 1.00 25.84 750 ASN A N 1
ATOM 1584 C CA . ASN A 1 207 ? 18.080 21.023 27.905 1.00 27.32 750 ASN A CA 1
ATOM 1585 C C . ASN A 1 207 ? 18.692 19.639 28.167 1.00 21.53 750 ASN A C 1
ATOM 1586 O O . ASN A 1 207 ? 19.574 19.223 27.423 1.00 24.55 750 ASN A O 1
ATOM 1591 N N . PRO A 1 208 ? 18.266 18.980 29.257 1.00 27.77 751 PRO A N 1
ATOM 1592 C CA . PRO A 1 208 ? 18.802 17.631 29.541 1.00 25.25 751 PRO A CA 1
ATOM 1593 C C . PRO A 1 208 ? 18.430 16.600 28.458 1.00 27.54 751 PRO A C 1
ATOM 1594 O O . PRO A 1 208 ? 17.380 16.711 27.802 1.00 23.03 751 PRO A O 1
ATOM 1598 N N . THR A 1 209 ? 19.324 15.634 28.279 1.00 26.28 752 THR A N 1
ATOM 1599 C CA . THR A 1 209 ? 19.220 14.604 27.249 1.00 30.89 752 THR A CA 1
ATOM 1600 C C . THR A 1 209 ? 19.510 13.255 27.949 1.00 23.75 752 THR A C 1
ATOM 1601 O O . THR A 1 209 ? 19.620 13.189 29.173 1.00 18.64 752 THR A O 1
ATOM 1605 N N . TYR A 1 210 ? 19.708 12.212 27.152 1.00 22.38 753 TYR A N 1
ATOM 1606 C CA . TYR A 1 210 ? 20.164 10.878 27.615 1.00 24.47 753 TYR A CA 1
ATOM 1607 C C . TYR A 1 210 ? 21.404 10.949 28.508 1.00 24.32 753 TYR A C 1
ATOM 1608 O O . TYR A 1 210 ? 21.583 10.104 29.387 1.00 19.76 753 TYR A O 1
ATOM 1617 N N . THR A 1 211 ? 22.253 11.962 28.301 1.00 22.30 754 THR A N 1
ATOM 1618 C CA . THR A 1 211 ? 23.476 12.134 29.101 1.00 21.91 754 THR A CA 1
ATOM 1619 C C . THR A 1 211 ? 23.274 12.406 30.585 1.00 19.97 754 THR A C 1
ATOM 1620 O O . THR A 1 211 ? 24.251 12.291 31.335 1.00 18.73 754 THR A O 1
ATOM 1624 N N . VAL A 1 212 ? 22.049 12.744 31.044 1.00 19.43 755 VAL A N 1
ATOM 1625 C CA . VAL A 1 212 ? 21.775 12.794 32.499 1.00 18.49 755 VAL A CA 1
ATOM 1626 C C . VAL A 1 212 ? 22.030 11.418 33.139 1.00 18.00 755 VAL A C 1
ATOM 1627 O O . VAL A 1 212 ? 22.592 11.340 34.236 1.00 20.26 755 VAL A O 1
ATOM 1631 N N . ASP A 1 213 ? 21.653 10.350 32.422 1.00 19.39 756 ASP A N 1
ATOM 1632 C CA . ASP A 1 213 ? 21.889 8.983 32.919 1.00 20.40 756 ASP A CA 1
ATOM 1633 C C . ASP A 1 213 ? 23.345 8.556 32.912 1.00 21.58 756 ASP A C 1
ATOM 1634 O O . ASP A 1 213 ? 23.746 7.723 33.725 1.00 18.65 756 ASP A O 1
ATOM 1639 N N . ILE A 1 214 ? 24.118 9.070 31.962 1.00 20.26 757 ILE A N 1
ATOM 1640 C CA . ILE A 1 214 ? 25.557 8.790 31.888 1.00 18.60 757 ILE A CA 1
ATOM 1641 C C . ILE A 1 214 ? 26.254 9.412 33.096 1.00 18.16 757 ILE A C 1
ATOM 1642 O O . ILE A 1 214 ? 27.138 8.797 33.657 1.00 17.78 757 ILE A O 1
ATOM 1647 N N . PHE A 1 215 ? 25.861 10.626 33.466 1.00 17.37 758 PHE A N 1
ATOM 1648 C CA . PHE A 1 215 ? 26.369 11.274 34.679 1.00 18.57 758 PHE A CA 1
ATOM 1649 C C . PHE A 1 215 ? 26.092 10.423 35.923 1.00 17.70 758 PHE A C 1
ATOM 1650 O O . PHE A 1 215 ? 27.013 10.127 36.713 1.00 18.87 758 PHE A O 1
ATOM 1658 N N . SER A 1 216 ? 24.826 10.048 36.088 1.00 17.12 759 SER A N 1
ATOM 1659 C CA . SER A 1 216 ? 24.418 9.217 37.217 1.00 19.40 759 SER A CA 1
ATOM 1660 C C . SER A 1 216 ? 25.167 7.877 37.204 1.00 20.36 759 SER A C 1
ATOM 1661 O O . SER A 1 216 ? 25.642 7.431 38.247 1.00 19.84 759 SER A O 1
ATOM 1664 N N . ALA A 1 217 ? 25.269 7.269 36.017 1.00 18.54 760 ALA A N 1
ATOM 1665 C CA . ALA A 1 217 ? 26.005 6.009 35.842 1.00 17.57 760 ALA A CA 1
ATOM 1666 C C . ALA A 1 217 ? 27.477 6.145 36.194 1.00 19.71 760 ALA A C 1
ATOM 1667 O O . ALA A 1 217 ? 28.042 5.243 36.832 1.00 19.40 760 ALA A O 1
ATOM 1669 N N . GLY A 1 218 ? 28.090 7.273 35.821 1.00 19.05 761 GLY A N 1
ATOM 1670 C CA . GLY A 1 218 ? 29.484 7.554 36.194 1.00 18.41 761 GLY A CA 1
ATOM 1671 C C . GLY A 1 218 ? 29.705 7.556 37.699 1.00 20.13 761 GLY A C 1
ATOM 1672 O O . GLY A 1 218 ? 30.685 6.991 38.188 1.00 18.44 761 GLY A O 1
ATOM 1673 N N . CYS A 1 219 ? 28.777 8.174 38.429 1.00 18.73 762 CYS A N 1
ATOM 1674 C CA . CYS A 1 219 ? 28.783 8.124 39.885 1.00 18.75 762 CYS A CA 1
ATOM 1675 C C . CYS A 1 219 ? 28.617 6.706 40.416 1.00 18.12 762 CYS A C 1
ATOM 1676 O O . CYS A 1 219 ? 29.329 6.312 41.343 1.00 18.23 762 CYS A O 1
ATOM 1679 N N . VAL A 1 220 ? 27.710 5.939 39.802 1.00 17.05 763 VAL A N 1
ATOM 1680 C CA . VAL A 1 220 ? 27.535 4.527 40.169 1.00 18.18 763 VAL A CA 1
ATOM 1681 C C . VAL A 1 220 ? 28.805 3.692 39.926 1.00 19.52 763 VAL A C 1
ATOM 1682 O O . VAL A 1 220 ? 29.158 2.871 40.772 1.00 18.21 763 VAL A O 1
ATOM 1686 N N . PHE A 1 221 ? 29.453 3.867 38.768 1.00 19.51 764 PHE A N 1
ATOM 1687 C CA . PHE A 1 221 ? 30.723 3.161 38.444 1.00 18.09 764 PHE A CA 1
ATOM 1688 C C . PHE A 1 221 ? 31.737 3.363 39.567 1.00 21.77 764 PHE A C 1
ATOM 1689 O O . PHE A 1 221 ? 32.290 2.401 40.096 1.00 19.92 764 PHE A O 1
ATOM 1697 N N . TYR A 1 222 ? 31.942 4.622 39.948 1.00 19.35 765 TYR A N 1
ATOM 1698 C CA . TYR A 1 222 ? 32.912 4.965 41.010 1.00 19.71 765 TYR A CA 1
ATOM 1699 C C . TYR A 1 222 ? 32.508 4.391 42.356 1.00 18.44 765 TYR A C 1
ATOM 1700 O O . TYR A 1 222 ? 33.363 3.867 43.080 1.00 20.00 765 TYR A O 1
ATOM 1709 N N . TYR A 1 223 ? 31.210 4.482 42.665 1.00 19.93 766 TYR A N 1
ATOM 1710 C CA . TYR A 1 223 ? 30.626 3.864 43.856 1.00 16.97 766 TYR A CA 1
ATOM 1711 C C . TYR A 1 223 ? 30.925 2.374 43.972 1.00 16.21 766 TYR A C 1
ATOM 1712 O O . TYR A 1 223 ? 31.369 1.910 45.033 1.00 17.95 766 TYR A O 1
ATOM 1721 N N . VAL A 1 224 ? 30.716 1.650 42.880 1.00 18.61 767 VAL A N 1
ATOM 1722 C CA . VAL A 1 224 ? 30.992 0.205 42.855 1.00 22.47 767 VAL A CA 1
ATOM 1723 C C . VAL A 1 224 ? 32.501 -0.086 42.973 1.00 24.41 767 VAL A C 1
ATOM 1724 O O . VAL A 1 224 ? 32.913 -0.850 43.839 1.00 22.40 767 VAL A O 1
ATOM 1728 N N . ILE A 1 225 ? 33.308 0.536 42.123 1.00 21.64 768 ILE A N 1
ATOM 1729 C CA . ILE A 1 225 ? 34.769 0.273 42.055 1.00 24.86 768 ILE A CA 1
ATOM 1730 C C . ILE A 1 225 ? 35.511 0.701 43.340 1.00 25.35 768 ILE A C 1
ATOM 1731 O O . ILE A 1 225 ? 36.418 -0.001 43.782 1.00 22.37 768 ILE A O 1
ATOM 1736 N N . SER A 1 226 ? 35.111 1.823 43.932 1.00 23.96 769 SER A N 1
ATOM 1737 C CA . SER A 1 226 ? 35.629 2.285 45.217 1.00 23.68 769 SER A CA 1
ATOM 1738 C C . SER A 1 226 ? 35.098 1.577 46.456 1.00 24.89 769 SER A C 1
ATOM 1739 O O . SER A 1 226 ? 35.600 1.840 47.546 1.00 30.85 769 SER A O 1
ATOM 1742 N N . GLU A 1 227 ? 34.088 0.714 46.290 1.00 22.55 770 GLU A N 1
ATOM 1743 C CA . GLU A 1 227 ? 33.376 0.015 47.356 1.00 29.10 770 GLU A CA 1
ATOM 1744 C C . GLU A 1 227 ? 32.648 0.955 48.318 1.00 30.83 770 GLU A C 1
ATOM 1745 O O . GLU A 1 227 ? 32.663 0.742 49.522 1.00 25.26 770 GLU A O 1
ATOM 1751 N N . GLY A 1 228 ? 32.025 2.014 47.771 1.00 23.52 771 GLY A N 1
ATOM 1752 C CA . GLY A 1 228 ? 31.115 2.873 48.516 1.00 23.35 771 GLY A CA 1
ATOM 1753 C C . GLY A 1 228 ? 31.341 4.362 48.581 1.00 25.93 771 GLY A C 1
ATOM 1754 O O . GLY A 1 228 ? 30.571 5.031 49.237 1.00 22.89 771 GLY A O 1
ATOM 1755 N N . SER A 1 229 ? 32.373 4.891 47.925 1.00 22.76 772 SER A N 1
ATOM 1756 C CA . SER A 1 229 ? 32.568 6.343 47.839 1.00 19.79 772 SER A CA 1
ATOM 1757 C C . SER A 1 229 ? 31.839 6.920 46.633 1.00 21.73 772 SER A C 1
ATOM 1758 O O . SER A 1 229 ? 31.457 6.204 45.715 1.00 22.04 772 SER A O 1
ATOM 1761 N N . HIS A 1 230 ? 31.673 8.232 46.641 1.00 20.13 773 HIS A N 1
ATOM 1762 C CA . HIS A 1 230 ? 30.955 8.941 45.588 1.00 21.78 773 HIS A CA 1
ATOM 1763 C C . HIS A 1 230 ? 31.900 10.026 45.073 1.00 20.29 773 HIS A C 1
ATOM 1764 O O . HIS A 1 230 ? 32.567 10.655 45.903 1.00 20.02 773 HIS A O 1
ATOM 1771 N N . PRO A 1 231 ? 31.962 10.261 43.739 1.00 19.26 774 PRO A N 1
ATOM 1772 C CA . PRO A 1 231 ? 32.892 11.288 43.220 1.00 18.43 774 PRO A CA 1
ATOM 1773 C C . PRO A 1 231 ? 32.754 12.701 43.822 1.00 23.68 774 PRO A C 1
ATOM 1774 O O . PRO A 1 231 ? 33.723 13.430 43.914 1.00 24.32 774 PRO A O 1
ATOM 1778 N N . PHE A 1 232 ? 31.532 13.056 44.172 1.00 24.08 775 PHE A N 1
ATOM 1779 C CA . PHE A 1 232 ? 31.140 14.340 44.773 1.00 23.59 775 PHE A CA 1
ATOM 1780 C C . PHE A 1 232 ? 30.970 14.397 46.301 1.00 28.71 775 PHE A C 1
ATOM 1781 O O . PHE A 1 232 ? 30.469 15.394 46.829 1.00 25.75 775 PHE A O 1
ATOM 1789 N N . GLY A 1 233 ? 31.443 13.355 46.999 1.00 26.91 776 GLY A N 1
ATOM 1790 C CA . GLY A 1 233 ? 31.653 13.365 48.446 1.00 29.35 776 GLY A CA 1
ATOM 1791 C C . GLY A 1 233 ? 30.543 12.724 49.235 1.00 29.07 776 GLY A C 1
ATOM 1792 O O . GLY A 1 233 ? 29.728 11.967 48.692 1.00 25.43 776 GLY A O 1
ATOM 1793 N N . LYS A 1 234 ? 30.535 13.018 50.532 1.00 29.31 777 LYS A N 1
ATOM 1794 C CA . LYS A 1 234 ? 29.488 12.526 51.443 1.00 35.37 777 LYS A CA 1
ATOM 1795 C C . LYS A 1 234 ? 28.134 13.156 51.126 1.00 31.60 777 LYS A C 1
ATOM 1796 O O . LYS A 1 234 ? 28.073 14.272 50.588 1.00 30.75 777 LYS A O 1
ATOM 1802 N N . SER A 1 235 ? 27.068 12.436 51.490 1.00 33.50 778 SER A N 1
ATOM 1803 C CA . SER A 1 235 ? 25.674 12.798 51.152 1.00 37.90 778 SER A CA 1
ATOM 1804 C C . SER A 1 235 ? 25.259 14.245 51.420 1.00 38.81 778 SER A C 1
ATOM 1805 O O . SER A 1 235 ? 24.594 14.841 50.581 1.00 39.46 778 SER A O 1
ATOM 1808 N N . LEU A 1 236 ? 25.694 14.811 52.547 1.00 38.62 779 LEU A N 1
ATOM 1809 C CA . LEU A 1 236 ? 25.274 16.165 52.973 1.00 43.70 779 LEU A CA 1
ATOM 1810 C C . LEU A 1 236 ? 25.631 17.256 51.964 1.00 44.18 779 LEU A C 1
ATOM 1811 O O . LEU A 1 236 ? 24.774 18.078 51.634 1.00 42.88 779 LEU A O 1
ATOM 1816 N N . GLN A 1 237 ? 26.872 17.211 51.453 1.00 34.02 780 GLN A N 1
ATOM 1817 C CA . GLN A 1 237 ? 27.386 18.182 50.474 1.00 39.26 780 GLN A CA 1
ATOM 1818 C C . GLN A 1 237 ? 27.298 17.716 49.005 1.00 32.33 780 GLN A C 1
ATOM 1819 O O . GLN A 1 237 ? 27.711 18.444 48.125 1.00 31.51 780 GLN A O 1
ATOM 1825 N N . ARG A 1 238 ? 26.739 16.536 48.742 1.00 30.96 781 ARG A N 1
ATOM 1826 C CA . ARG A 1 238 ? 26.933 15.853 47.454 1.00 31.22 781 ARG A CA 1
ATOM 1827 C C . ARG A 1 238 ? 26.378 16.640 46.264 1.00 24.84 781 ARG A C 1
ATOM 1828 O O . ARG A 1 238 ? 27.114 16.952 45.313 1.00 25.63 781 ARG A O 1
ATOM 1836 N N . GLN A 1 239 ? 25.094 16.997 46.335 1.00 29.14 782 GLN A N 1
ATOM 1837 C CA . GLN A 1 239 ? 24.447 17.709 45.217 1.00 26.15 782 GLN A CA 1
ATOM 1838 C C . GLN A 1 239 ? 24.997 19.126 45.028 1.00 27.75 782 GLN A C 1
ATOM 1839 O O . GLN A 1 239 ? 25.172 19.569 43.887 1.00 27.26 782 GLN A O 1
ATOM 1845 N N . ALA A 1 240 ? 25.300 19.816 46.132 1.00 25.42 783 ALA A N 1
ATOM 1846 C CA . ALA A 1 240 ? 26.003 21.114 46.067 1.00 30.58 783 ALA A CA 1
ATOM 1847 C C . ALA A 1 240 ? 27.373 21.002 45.384 1.00 28.94 783 ALA A C 1
ATOM 1848 O O . ALA A 1 240 ? 27.717 21.836 44.539 1.00 26.94 783 ALA A O 1
ATOM 1850 N N . ASN A 1 241 ? 28.131 19.946 45.710 1.00 26.23 784 ASN A N 1
ATOM 1851 C CA . ASN A 1 241 ? 29.398 19.670 45.009 1.00 23.78 784 ASN A CA 1
ATOM 1852 C C . ASN A 1 241 ? 29.242 19.381 43.506 1.00 26.31 784 ASN A C 1
ATOM 1853 O O . ASN A 1 241 ? 30.052 19.842 42.707 1.00 24.88 784 ASN A O 1
ATOM 1858 N N . ILE A 1 242 ? 28.177 18.667 43.138 1.00 25.50 785 ILE A N 1
ATOM 1859 C CA . ILE A 1 242 ? 27.828 18.446 41.715 1.00 25.00 785 ILE A CA 1
ATOM 1860 C C . ILE A 1 242 ? 27.650 19.783 40.977 1.00 26.44 785 ILE A C 1
ATOM 1861 O O . ILE A 1 242 ? 28.243 19.977 39.913 1.00 26.77 785 ILE A O 1
ATOM 1866 N N . LEU A 1 243 ? 26.854 20.683 41.552 1.00 27.27 786 LEU A N 1
ATOM 1867 C CA . LEU A 1 243 ? 26.646 22.022 40.971 1.00 32.56 786 LEU A CA 1
ATOM 1868 C C . LEU A 1 243 ? 27.940 22.834 40.831 1.00 35.17 786 LEU A C 1
ATOM 1869 O O . LEU A 1 243 ? 28.145 23.470 39.804 1.00 37.33 786 LEU A O 1
ATOM 1874 N N . LEU A 1 244 ? 28.822 22.730 41.824 1.00 34.22 787 LEU A N 1
ATOM 1875 C CA . LEU A 1 244 ? 30.174 23.322 41.768 1.00 29.42 787 LEU A CA 1
ATOM 1876 C C . LEU A 1 244 ? 31.181 22.639 40.834 1.00 37.18 787 LEU A C 1
ATOM 1877 O O . LEU A 1 244 ? 32.197 23.233 40.516 1.00 36.70 787 LEU A O 1
ATOM 1882 N N . GLY A 1 245 ? 30.925 21.400 40.408 1.00 33.76 788 GLY A N 1
ATOM 1883 C CA . GLY A 1 245 ? 31.922 20.586 39.712 1.00 30.87 788 GLY A CA 1
ATOM 1884 C C . GLY A 1 245 ? 33.072 20.092 40.574 1.00 29.75 788 GLY A C 1
ATOM 1885 O O . GLY A 1 245 ? 34.123 19.740 40.046 1.00 31.14 788 GLY A O 1
ATOM 1886 N N . ALA A 1 246 ? 32.844 20.015 41.887 1.00 28.85 789 ALA A N 1
ATOM 1887 C CA . ALA A 1 246 ? 33.886 19.670 42.852 1.00 30.49 789 ALA A CA 1
ATOM 1888 C C . ALA A 1 246 ? 33.878 18.153 43.080 1.00 28.57 789 ALA A C 1
ATOM 1889 O O . ALA A 1 246 ? 33.189 17.668 43.973 1.00 26.80 789 ALA A O 1
ATOM 1891 N N . CYS A 1 247 ? 34.618 17.425 42.240 1.00 27.03 790 CYS A N 1
ATOM 1892 C CA . CYS A 1 247 ? 34.764 15.973 42.375 1.00 27.20 790 CYS A CA 1
ATOM 1893 C C . CYS A 1 247 ? 36.158 15.555 42.772 1.00 28.93 790 CYS A C 1
ATOM 1894 O O . CYS A 1 247 ? 37.128 16.281 42.556 1.00 29.46 790 CYS A O 1
ATOM 1897 N N . SER A 1 248 ? 36.236 14.366 43.355 1.00 24.68 791 SER A N 1
ATOM 1898 C CA . SER A 1 248 ? 37.499 13.714 43.661 1.00 23.96 791 SER A CA 1
ATOM 1899 C C . SER A 1 248 ? 37.329 12.245 43.341 1.00 22.73 791 SER A C 1
ATOM 1900 O O . SER A 1 248 ? 36.356 11.623 43.798 1.00 24.20 791 SER A O 1
ATOM 1903 N N . LEU A 1 249 ? 38.288 11.694 42.593 1.00 22.45 792 LEU A N 1
ATOM 1904 C CA . LEU A 1 249 ? 38.337 10.280 42.283 1.00 20.73 792 LEU A CA 1
ATOM 1905 C C . LEU A 1 249 ? 39.544 9.609 42.946 1.00 21.14 792 LEU A C 1
ATOM 1906 O O . LEU A 1 249 ? 40.079 8.642 42.411 1.00 24.04 792 LEU A O 1
ATOM 1911 N N . ASP A 1 250 ? 39.871 10.052 44.166 1.00 21.96 793 ASP A N 1
ATOM 1912 C CA . ASP A 1 250 ? 41.105 9.654 44.859 1.00 24.26 793 ASP A CA 1
ATOM 1913 C C . ASP A 1 250 ? 41.117 8.220 45.400 1.00 23.49 793 ASP A C 1
ATOM 1914 O O . ASP A 1 250 ? 42.150 7.763 45.857 1.00 23.48 793 ASP A O 1
ATOM 1919 N N . CYS A 1 251 ? 39.991 7.501 45.344 1.00 20.92 794 CYS A N 1
ATOM 1920 C CA . CYS A 1 251 ? 40.016 6.032 45.510 1.00 21.05 794 CYS A CA 1
ATOM 1921 C C . CYS A 1 251 ? 40.699 5.297 44.370 1.00 23.12 794 CYS A C 1
ATOM 1922 O O . CYS A 1 251 ? 41.052 4.153 44.549 1.00 23.61 794 CYS A O 1
ATOM 1925 N N . LEU A 1 252 ? 40.884 5.941 43.215 1.00 21.40 795 LEU A N 1
ATOM 1926 C CA . LEU A 1 252 ? 41.570 5.344 42.073 1.00 21.94 795 LEU A CA 1
ATOM 1927 C C . LEU A 1 252 ? 43.052 5.683 42.131 1.00 20.03 795 LEU A C 1
ATOM 1928 O O . LEU A 1 252 ? 43.438 6.838 42.103 1.00 22.58 795 LEU A O 1
ATOM 1933 N N . HIS A 1 253 ? 43.858 4.643 42.254 1.00 20.41 796 HIS A N 1
ATOM 1934 C CA . HIS A 1 253 ? 45.320 4.705 42.376 1.00 21.36 796 HIS A CA 1
ATOM 1935 C C . HIS A 1 253 ? 45.876 5.339 41.079 1.00 20.21 796 HIS A C 1
ATOM 1936 O O . HIS A 1 253 ? 45.539 4.873 39.994 1.00 20.43 796 HIS A O 1
ATOM 1943 N N . PRO A 1 254 ? 46.704 6.402 41.192 1.00 20.08 797 PRO A N 1
ATOM 1944 C CA . PRO A 1 254 ? 47.206 7.089 40.006 1.00 22.56 797 PRO A CA 1
ATOM 1945 C C . PRO A 1 254 ? 48.249 6.347 39.145 1.00 24.48 797 PRO A C 1
ATOM 1946 O O . PRO A 1 254 ? 48.599 6.813 38.080 1.00 23.83 797 PRO A O 1
ATOM 1950 N N . GLU A 1 255 ? 48.818 5.275 39.671 1.00 23.43 798 GLU A N 1
ATOM 1951 C CA . GLU A 1 255 ? 49.795 4.419 39.001 1.00 24.87 798 GLU A CA 1
ATOM 1952 C C . GLU A 1 255 ? 49.442 2.938 39.009 1.00 23.74 798 GLU A C 1
ATOM 1953 O O . GLU A 1 255 ? 50.309 2.079 39.175 1.00 26.09 798 GLU A O 1
ATOM 1959 N N . LYS A 1 256 ? 48.157 2.635 38.807 1.00 22.56 799 LYS A N 1
ATOM 1960 C CA . LYS A 1 256 ? 47.655 1.271 38.684 1.00 23.62 799 LYS A CA 1
ATOM 1961 C C . LYS A 1 256 ? 46.772 1.210 37.438 1.00 23.41 799 LYS A C 1
ATOM 1962 O O . LYS A 1 256 ? 45.788 1.932 37.364 1.00 21.04 799 LYS A O 1
ATOM 1968 N N . HIS A 1 257 ? 47.162 0.381 36.473 1.00 20.87 800 HIS A N 1
ATOM 1969 C CA . HIS A 1 257 ? 46.482 0.218 35.158 1.00 21.60 800 HIS A CA 1
ATOM 1970 C C . HIS A 1 257 ? 44.949 0.211 35.220 1.00 17.23 800 HIS A C 1
ATOM 1971 O O . HIS A 1 257 ? 44.303 1.003 34.560 1.00 20.07 800 HIS A O 1
ATOM 1978 N N . GLU A 1 258 ? 44.403 -0.668 36.057 1.00 19.66 801 GLU A N 1
ATOM 1979 C CA . GLU A 1 258 ? 42.938 -0.869 36.189 1.00 21.64 801 GLU A CA 1
ATOM 1980 C C . GLU A 1 258 ? 42.244 0.415 36.650 1.00 21.82 801 GLU A C 1
ATOM 1981 O O . GLU A 1 258 ? 41.194 0.783 36.114 1.00 20.38 801 GLU A O 1
ATOM 1987 N N . ASP A 1 259 ? 42.884 1.113 37.584 1.00 21.60 802 ASP A N 1
ATOM 1988 C CA . ASP A 1 259 ? 42.389 2.394 38.112 1.00 21.17 802 ASP A CA 1
ATOM 1989 C C . ASP A 1 259 ? 42.580 3.561 37.158 1.00 20.98 802 ASP A C 1
ATOM 1990 O O . ASP A 1 259 ? 41.706 4.427 37.090 1.00 18.95 802 ASP A O 1
ATOM 1995 N N . VAL A 1 260 ? 43.707 3.592 36.439 1.00 20.27 803 VAL A N 1
ATOM 1996 C CA . VAL A 1 260 ? 43.969 4.621 35.405 1.00 20.16 803 VAL A CA 1
ATOM 1997 C C . VAL A 1 260 ? 42.901 4.554 34.306 1.00 16.61 803 VAL A C 1
ATOM 1998 O O . VAL A 1 260 ? 42.349 5.584 33.903 1.00 18.03 803 VAL A O 1
ATOM 2002 N N . ILE A 1 261 ? 42.629 3.337 33.853 1.00 19.56 804 ILE A N 1
ATOM 2003 C CA . ILE A 1 261 ? 41.608 3.054 32.840 1.00 22.12 804 ILE A CA 1
ATOM 2004 C C . ILE A 1 261 ? 40.207 3.449 33.331 1.00 19.37 804 ILE A C 1
ATOM 2005 O O . ILE A 1 261 ? 39.479 4.124 32.607 1.00 22.35 804 ILE A O 1
ATOM 2010 N N . ALA A 1 262 ? 39.854 3.037 34.549 1.00 22.98 805 ALA A N 1
ATOM 2011 C CA . ALA A 1 262 ? 38.567 3.410 35.168 1.00 19.42 805 ALA A CA 1
ATOM 2012 C C . ALA A 1 262 ? 38.420 4.912 35.327 1.00 17.45 805 ALA A C 1
ATOM 2013 O O . ALA A 1 262 ? 37.373 5.462 35.013 1.00 18.96 805 ALA A O 1
ATOM 2015 N N . ARG A 1 263 ? 39.474 5.582 35.794 1.00 17.95 806 ARG A N 1
ATOM 2016 C CA . ARG A 1 263 ? 39.460 7.036 35.952 1.00 18.63 806 ARG A CA 1
ATOM 2017 C C . ARG A 1 263 ? 39.225 7.763 34.633 1.00 21.61 806 ARG A C 1
ATOM 2018 O O . ARG A 1 263 ? 38.440 8.708 34.596 1.00 21.51 806 ARG A O 1
ATOM 2026 N N . GLU A 1 264 ? 39.914 7.334 33.580 1.00 21.13 807 GLU A N 1
ATOM 2027 C CA . GLU A 1 264 ? 39.767 7.938 32.239 1.00 23.98 807 GLU A CA 1
ATOM 2028 C C . GLU A 1 264 ? 38.297 7.902 31.753 1.00 21.30 807 GLU A C 1
ATOM 2029 O O . GLU A 1 264 ? 37.761 8.918 31.293 1.00 21.35 807 GLU A O 1
ATOM 2035 N N . LEU A 1 265 ? 37.653 6.747 31.920 1.00 20.79 808 LEU A N 1
ATOM 2036 C CA . LEU A 1 265 ? 36.229 6.599 31.614 1.00 21.20 808 LEU A CA 1
ATOM 2037 C C . LEU A 1 265 ? 35.331 7.440 32.521 1.00 18.96 808 LEU A C 1
ATOM 2038 O O . LEU A 1 265 ? 34.503 8.224 32.039 1.00 21.49 808 LEU A O 1
ATOM 2043 N N . ILE A 1 266 ? 35.494 7.271 33.838 1.00 20.13 809 ILE A N 1
ATOM 2044 C CA . ILE A 1 266 ? 34.603 7.911 34.823 1.00 18.06 809 ILE A CA 1
ATOM 2045 C C . ILE A 1 266 ? 34.626 9.432 34.694 1.00 20.61 809 ILE A C 1
ATOM 2046 O O . ILE A 1 266 ? 33.561 10.051 34.707 1.00 19.91 809 ILE A O 1
ATOM 2051 N N . GLU A 1 267 ? 35.821 10.013 34.525 1.00 20.47 810 GLU A N 1
ATOM 2052 C CA . GLU A 1 267 ? 35.972 11.470 34.303 1.00 22.01 810 GLU A CA 1
ATOM 2053 C C . GLU A 1 267 ? 35.111 12.026 33.190 1.00 20.61 810 GLU A C 1
ATOM 2054 O O . GLU A 1 267 ? 34.522 13.090 33.343 1.00 24.24 810 GLU A O 1
ATOM 2060 N N . LYS A 1 268 ? 35.069 11.295 32.084 1.00 18.70 811 LYS A N 1
ATOM 2061 C CA . LYS A 1 268 ? 34.217 11.647 30.938 1.00 22.42 811 LYS A CA 1
ATOM 2062 C C . LYS A 1 268 ? 32.727 11.449 31.244 1.00 20.97 811 LYS A C 1
ATOM 2063 O O . LYS A 1 268 ? 31.910 12.312 30.902 1.00 20.06 811 LYS A O 1
ATOM 2069 N N . MET A 1 269 ? 32.386 10.342 31.917 1.00 18.66 812 MET A N 1
ATOM 2070 C CA . MET A 1 269 ? 30.992 10.074 32.292 1.00 18.13 812 MET A CA 1
ATOM 2071 C C . MET A 1 269 ? 30.402 11.146 33.198 1.00 21.27 812 MET A C 1
ATOM 2072 O O . MET A 1 269 ? 29.235 11.512 33.022 1.00 19.20 812 MET A O 1
ATOM 2077 N N . ILE A 1 270 ? 31.209 11.691 34.113 1.00 18.47 813 ILE A N 1
ATOM 2078 C CA . ILE A 1 270 ? 30.728 12.708 35.071 1.00 20.63 813 ILE A CA 1
ATOM 2079 C C . ILE A 1 270 ? 31.096 14.141 34.694 1.00 23.15 813 ILE A C 1
ATOM 2080 O O . ILE A 1 270 ? 31.012 15.027 35.532 1.00 24.90 813 ILE A O 1
ATOM 2085 N N . ALA A 1 271 ? 31.480 14.370 33.430 1.00 23.77 814 ALA A N 1
ATOM 2086 C CA . ALA A 1 271 ? 31.871 15.695 32.965 1.00 24.05 814 ALA A CA 1
ATOM 2087 C C . ALA A 1 271 ? 30.722 16.693 33.165 1.00 25.79 814 ALA A C 1
ATOM 2088 O O . ALA A 1 271 ? 29.547 16.357 32.988 1.00 23.57 814 ALA A O 1
ATOM 2090 N N . MET A 1 272 ? 31.075 17.899 33.599 1.00 23.73 815 MET A N 1
ATOM 2091 C CA . MET A 1 272 ? 30.095 18.951 33.828 1.00 25.77 815 MET A CA 1
ATOM 2092 C C . MET A 1 272 ? 29.387 19.360 32.540 1.00 23.94 815 MET A C 1
ATOM 2093 O O . MET A 1 272 ? 28.176 19.585 32.567 1.00 25.19 815 MET A O 1
ATOM 2098 N N . ASP A 1 273 ? 30.122 19.367 31.420 1.00 25.34 816 ASP A N 1
ATOM 2099 C CA . ASP A 1 273 ? 29.550 19.614 30.107 1.00 28.24 816 ASP A CA 1
ATOM 2100 C C . ASP A 1 273 ? 28.870 18.320 29.622 1.00 25.03 816 ASP A C 1
ATOM 2101 O O . ASP A 1 273 ? 29.584 17.392 29.250 1.00 23.15 816 ASP A O 1
ATOM 2106 N N . PRO A 1 274 ? 27.506 18.276 29.561 1.00 23.48 817 PRO A N 1
ATOM 2107 C CA . PRO A 1 274 ? 26.825 17.041 29.097 1.00 24.46 817 PRO A CA 1
ATOM 2108 C C . PRO A 1 274 ? 27.209 16.551 27.714 1.00 24.80 817 PRO A C 1
ATOM 2109 O O . PRO A 1 274 ? 27.229 15.324 27.489 1.00 24.95 817 PRO A O 1
ATOM 2113 N N . GLN A 1 275 ? 27.568 17.478 26.822 1.00 26.22 818 GLN A N 1
ATOM 2114 C CA . GLN A 1 275 ? 28.040 17.119 25.475 1.00 29.32 818 GLN A CA 1
ATOM 2115 C C . GLN A 1 275 ? 29.403 16.407 25.408 1.00 26.96 818 GLN A C 1
ATOM 2116 O O . GLN A 1 275 ? 29.733 15.817 24.380 1.00 33.00 818 GLN A O 1
ATOM 2122 N N . LYS A 1 276 ? 30.190 16.480 26.475 1.00 28.50 819 LYS A N 1
ATOM 2123 C CA . LYS A 1 276 ? 31.439 15.725 26.595 1.00 28.40 819 LYS A CA 1
ATOM 2124 C C . LYS A 1 276 ? 31.274 14.301 27.173 1.00 30.15 819 LYS A C 1
ATOM 2125 O O . LYS A 1 276 ? 32.236 13.534 27.181 1.00 25.67 819 LYS A O 1
ATOM 2131 N N . ARG A 1 277 ? 30.070 13.949 27.635 1.00 23.07 820 ARG A N 1
ATOM 2132 C CA . ARG A 1 277 ? 29.828 12.608 28.184 1.00 22.90 820 ARG A CA 1
ATOM 2133 C C . ARG A 1 277 ? 29.629 11.618 27.043 1.00 22.98 820 ARG A C 1
ATOM 2134 O O . ARG A 1 277 ? 28.904 11.923 26.099 1.00 21.66 820 ARG A O 1
ATOM 2142 N N . PRO A 1 278 ? 30.243 10.418 27.124 1.00 19.12 821 PRO A N 1
ATOM 2143 C CA . PRO A 1 278 ? 29.998 9.396 26.116 1.00 24.06 821 PRO A CA 1
ATOM 2144 C C . PRO A 1 278 ? 28.591 8.816 26.221 1.00 23.83 821 PRO A C 1
ATOM 2145 O O . PRO A 1 278 ? 28.067 8.666 27.324 1.00 20.69 821 PRO A O 1
ATOM 2149 N N . SER A 1 279 ? 28.012 8.441 25.088 1.00 19.89 822 SER A N 1
ATOM 2150 C CA . SER A 1 279 ? 26.762 7.656 25.073 1.00 20.35 822 SER A CA 1
ATOM 2151 C C . SER A 1 279 ? 26.973 6.297 25.765 1.00 21.60 822 SER A C 1
ATOM 2152 O O . SER A 1 279 ? 28.111 5.866 25.969 1.00 21.62 822 SER A O 1
ATOM 2155 N N . ALA A 1 280 ? 25.876 5.633 26.115 1.00 23.55 823 ALA A N 1
ATOM 2156 C CA . ALA A 1 280 ? 25.943 4.323 26.772 1.00 22.41 823 ALA A CA 1
ATOM 2157 C C . ALA A 1 280 ? 26.674 3.277 25.934 1.00 24.68 823 ALA A C 1
ATOM 2158 O O . ALA A 1 280 ? 27.513 2.543 26.459 1.00 20.10 823 ALA A O 1
ATOM 2160 N N . LYS A 1 281 ? 26.407 3.258 24.628 1.00 25.87 824 LYS A N 1
ATOM 2161 C CA . LYS A 1 281 ? 27.125 2.352 23.707 1.00 24.39 824 LYS A CA 1
ATOM 2162 C C . LYS A 1 281 ? 28.630 2.668 23.599 1.00 21.33 824 LYS A C 1
ATOM 2163 O O . LYS A 1 281 ? 29.450 1.753 23.506 1.00 23.93 824 LYS A O 1
ATOM 2169 N N . HIS A 1 282 ? 28.967 3.959 23.638 1.00 20.52 825 HIS A N 1
ATOM 2170 C CA . HIS A 1 282 ? 30.352 4.427 23.686 1.00 24.39 825 HIS A CA 1
ATOM 2171 C C . HIS A 1 282 ? 31.057 3.932 24.963 1.00 22.07 825 HIS A C 1
ATOM 2172 O O . HIS A 1 282 ? 32.173 3.377 24.901 1.00 20.25 825 HIS A O 1
ATOM 2179 N N . VAL A 1 283 ? 30.386 4.078 26.108 1.00 18.61 826 VAL A N 1
ATOM 2180 C CA . VAL A 1 283 ? 30.890 3.563 27.394 1.00 20.69 826 VAL A CA 1
ATOM 2181 C C . VAL A 1 283 ? 31.194 2.060 27.318 1.00 21.73 826 VAL A C 1
ATOM 2182 O O . VAL A 1 283 ? 32.224 1.603 27.824 1.00 20.61 826 VAL A O 1
ATOM 2186 N N . LEU A 1 284 ? 30.296 1.303 26.686 1.00 21.13 827 LEU A N 1
ATOM 2187 C CA . LEU A 1 284 ? 30.486 -0.152 26.524 1.00 21.02 827 LEU A CA 1
ATOM 2188 C C . LEU A 1 284 ? 31.715 -0.568 25.714 1.00 21.44 827 LEU A C 1
ATOM 2189 O O . LEU A 1 284 ? 32.230 -1.667 25.915 1.00 23.00 827 LEU A O 1
ATOM 2194 N N . LYS A 1 285 ? 32.147 0.298 24.794 1.00 22.97 828 LYS A N 1
ATOM 2195 C CA . LYS A 1 285 ? 33.351 0.083 23.974 1.00 22.66 828 LYS A CA 1
ATOM 2196 C C . LYS A 1 285 ? 34.677 0.401 24.685 1.00 21.33 828 LYS A C 1
ATOM 2197 O O . LYS A 1 285 ? 35.743 0.078 24.141 1.00 22.34 828 LYS A O 1
ATOM 2203 N N . HIS A 1 286 ? 34.616 1.047 25.860 1.00 20.38 829 HIS A N 1
ATOM 2204 C CA . HIS A 1 286 ? 35.805 1.576 26.546 1.00 20.90 829 HIS A CA 1
ATOM 2205 C C . HIS A 1 286 ? 36.699 0.412 27.036 1.00 18.79 829 HIS A C 1
ATOM 2206 O O . HIS A 1 286 ? 36.165 -0.659 27.408 1.00 20.15 829 HIS A O 1
ATOM 2213 N N . PRO A 1 287 ? 38.034 0.621 27.087 1.00 18.04 830 PRO A N 1
ATOM 2214 C CA . PRO A 1 287 ? 38.930 -0.424 27.635 1.00 20.06 830 PRO A CA 1
ATOM 2215 C C . PRO A 1 287 ? 38.708 -0.931 29.059 1.00 17.13 830 PRO A C 1
ATOM 2216 O O . PRO A 1 287 ? 39.151 -2.030 29.386 1.00 17.82 830 PRO A O 1
ATOM 2220 N N . PHE A 1 288 ? 37.984 -0.174 29.863 1.00 19.56 831 PHE A N 1
ATOM 2221 C CA . PHE A 1 288 ? 37.459 -0.606 31.164 1.00 21.56 831 PHE A CA 1
ATOM 2222 C C . PHE A 1 288 ? 36.820 -2.002 31.068 1.00 20.35 831 PHE A C 1
ATOM 2223 O O . PHE A 1 288 ? 36.962 -2.803 31.988 1.00 21.60 831 PHE A O 1
ATOM 2231 N N . PHE A 1 289 ? 36.134 -2.258 29.961 1.00 20.04 832 PHE A N 1
ATOM 2232 C CA . PHE A 1 289 ? 35.403 -3.510 29.724 1.00 21.84 832 PHE A CA 1
ATOM 2233 C C . PHE A 1 289 ? 36.125 -4.557 28.875 1.00 25.38 832 PHE A C 1
ATOM 2234 O O . PHE A 1 289 ? 35.568 -5.636 28.666 1.00 26.26 832 PHE A O 1
ATOM 2242 N N . TRP A 1 290 ? 37.360 -4.299 28.424 1.00 23.70 833 TRP A N 1
ATOM 2243 C CA . TRP A 1 290 ? 38.035 -5.239 27.547 1.00 24.96 833 TRP A CA 1
ATOM 2244 C C . TRP A 1 290 ? 38.587 -6.362 28.365 1.00 22.09 833 TRP A C 1
ATOM 2245 O O . TRP A 1 290 ? 39.180 -6.153 29.432 1.00 23.46 833 TRP A O 1
ATOM 2256 N N . SER A 1 291 ? 38.415 -7.577 27.861 1.00 21.93 834 SER A N 1
ATOM 2257 C CA . SER A 1 291 ? 39.163 -8.704 28.372 1.00 23.51 834 SER A CA 1
ATOM 2258 C C . SER A 1 291 ? 40.670 -8.476 28.262 1.00 22.84 834 SER A C 1
ATOM 2259 O O . SER A 1 291 ? 41.152 -7.637 27.503 1.00 21.11 834 SER A O 1
ATOM 2262 N N . LEU A 1 292 ? 41.409 -9.266 29.015 1.00 22.60 835 LEU A N 1
ATOM 2263 C CA . LEU A 1 292 ? 42.867 -9.225 28.939 1.00 23.84 835 LEU A CA 1
ATOM 2264 C C . LEU A 1 292 ? 43.329 -9.590 27.514 1.00 23.11 835 LEU A C 1
ATOM 2265 O O . LEU A 1 292 ? 44.240 -8.964 26.994 1.00 23.89 835 LEU A O 1
ATOM 2270 N N . GLU A 1 293 ? 42.682 -10.565 26.886 1.00 26.83 836 GLU A N 1
ATOM 2271 C CA . GLU A 1 293 ? 43.028 -10.947 25.507 1.00 28.77 836 GLU A CA 1
ATOM 2272 C C . GLU A 1 293 ? 42.862 -9.764 24.570 1.00 27.00 836 GLU A C 1
ATOM 2273 O O . GLU A 1 293 ? 43.720 -9.532 23.725 1.00 23.87 836 GLU A O 1
ATOM 2279 N N . LYS A 1 294 ? 41.756 -9.018 24.736 1.00 24.86 837 LYS A N 1
ATOM 2280 C CA . LYS A 1 294 ? 41.487 -7.860 23.905 1.00 24.62 837 LYS A CA 1
ATOM 2281 C C . LYS A 1 294 ? 42.470 -6.735 24.121 1.00 21.76 837 LYS A C 1
ATOM 2282 O O . LYS A 1 294 ? 42.836 -6.083 23.167 1.00 20.43 837 LYS A O 1
ATOM 2288 N N . GLN A 1 295 ? 42.897 -6.518 25.361 1.00 21.07 838 GLN A N 1
ATOM 2289 C CA . GLN A 1 295 ? 43.929 -5.544 25.657 1.00 22.47 838 GLN A CA 1
ATOM 2290 C C . GLN A 1 295 ? 45.242 -5.874 24.929 1.00 24.62 838 GLN A C 1
ATOM 2291 O O . GLN A 1 295 ? 45.881 -4.997 24.329 1.00 21.49 838 GLN A O 1
ATOM 2297 N N . LEU A 1 296 ? 45.628 -7.139 24.979 1.00 22.16 839 LEU A N 1
ATOM 2298 C CA . LEU A 1 296 ? 46.844 -7.581 24.279 1.00 24.19 839 LEU A CA 1
ATOM 2299 C C . LEU A 1 296 ? 46.712 -7.447 22.748 1.00 23.68 839 LEU A C 1
ATOM 2300 O O . LEU A 1 296 ? 47.652 -7.016 22.065 1.00 25.14 839 LEU A O 1
ATOM 2305 N N . GLN A 1 297 ? 45.535 -7.783 22.220 1.00 23.18 840 GLN A N 1
ATOM 2306 C CA . GLN A 1 297 ? 45.263 -7.664 20.809 1.00 25.51 840 GLN A CA 1
ATOM 2307 C C . GLN A 1 297 ? 45.354 -6.204 20.347 1.00 27.43 840 GLN A C 1
ATOM 2308 O O . GLN A 1 297 ? 45.933 -5.946 19.295 1.00 21.61 840 GLN A O 1
ATOM 2314 N N . PHE A 1 298 ? 44.829 -5.292 21.153 1.00 21.70 841 PHE A N 1
ATOM 2315 C CA . PHE A 1 298 ? 45.002 -3.870 20.891 1.00 22.76 841 PHE A CA 1
ATOM 2316 C C . PHE A 1 298 ? 46.477 -3.468 20.805 1.00 23.88 841 PHE A C 1
ATOM 2317 O O . PHE A 1 298 ? 46.891 -2.870 19.808 1.00 23.44 841 PHE A O 1
ATOM 2325 N N . PHE A 1 299 ? 47.261 -3.812 21.820 1.00 22.53 842 PHE A N 1
ATOM 2326 C CA . PHE A 1 299 ? 48.718 -3.519 21.761 1.00 22.54 842 PHE A CA 1
ATOM 2327 C C . PHE A 1 299 ? 49.407 -4.094 20.497 1.00 23.08 842 PHE A C 1
ATOM 2328 O O . PHE A 1 299 ? 50.230 -3.414 19.878 1.00 28.34 842 PHE A O 1
ATOM 2336 N N . GLN A 1 300 ? 49.074 -5.332 20.144 1.00 23.34 843 GLN A N 1
ATOM 2337 C CA . GLN A 1 300 ? 49.621 -5.984 18.967 1.00 30.00 843 GLN A CA 1
ATOM 2338 C C . GLN A 1 300 ? 49.235 -5.251 17.692 1.00 30.44 843 GLN A C 1
ATOM 2339 O O . GLN A 1 300 ? 50.097 -4.987 16.855 1.00 27.21 843 GLN A O 1
ATOM 2345 N N . ASP A 1 301 ? 47.936 -4.972 17.554 1.00 29.05 844 ASP A N 1
ATOM 2346 C CA . ASP A 1 301 ? 47.396 -4.219 16.417 1.00 29.47 844 ASP A CA 1
ATOM 2347 C C . ASP A 1 301 ? 48.041 -2.831 16.296 1.00 26.67 844 ASP A C 1
ATOM 2348 O O . ASP A 1 301 ? 48.337 -2.394 15.175 1.00 26.23 844 ASP A O 1
ATOM 2353 N N . VAL A 1 302 ? 48.245 -2.156 17.422 1.00 26.39 845 VAL A N 1
ATOM 2354 C CA . VAL A 1 302 ? 48.898 -0.841 17.403 1.00 30.52 845 VAL A CA 1
ATOM 2355 C C . VAL A 1 302 ? 50.343 -0.983 16.896 1.00 30.58 845 VAL A C 1
ATOM 2356 O O . VAL A 1 302 ? 50.745 -0.252 15.999 1.00 29.01 845 VAL A O 1
ATOM 2360 N N . SER A 1 303 ? 51.086 -1.923 17.476 1.00 29.78 846 SER A N 1
ATOM 2361 C CA . SER A 1 303 ? 52.488 -2.164 17.090 1.00 35.21 846 SER A CA 1
ATOM 2362 C C . SER A 1 303 ? 52.629 -2.518 15.613 1.00 34.96 846 SER A C 1
ATOM 2363 O O . SER A 1 303 ? 53.482 -1.942 14.926 1.00 32.05 846 SER A O 1
ATOM 2366 N N . ASP A 1 304 ? 51.748 -3.380 15.108 1.00 33.00 847 ASP A N 1
ATOM 2367 C CA . ASP A 1 304 ? 51.725 -3.686 13.658 1.00 37.90 847 ASP A CA 1
ATOM 2368 C C . ASP A 1 304 ? 51.432 -2.456 12.822 1.00 35.79 847 ASP A C 1
ATOM 2369 O O . ASP A 1 304 ? 52.103 -2.228 11.830 1.00 35.70 847 ASP A O 1
ATOM 2374 N N . ARG A 1 305 ? 50.459 -1.666 13.250 1.00 32.83 848 ARG A N 1
ATOM 2375 C CA . ARG A 1 305 ? 50.084 -0.450 12.528 1.00 33.70 848 ARG A CA 1
ATOM 2376 C C . ARG A 1 305 ? 51.216 0.613 12.444 1.00 35.32 848 ARG A C 1
ATOM 2377 O O . ARG A 1 305 ? 51.342 1.299 11.430 1.00 36.02 848 ARG A O 1
ATOM 2385 N N . ILE A 1 306 ? 52.000 0.744 13.511 1.00 33.51 849 ILE A N 1
ATOM 2386 C CA . ILE A 1 306 ? 53.105 1.733 13.571 1.00 38.34 849 ILE A CA 1
ATOM 2387 C C . ILE A 1 306 ? 54.510 1.200 13.194 1.00 40.87 849 ILE A C 1
ATOM 2388 O O . ILE A 1 306 ? 55.475 1.969 13.247 1.00 40.10 849 ILE A O 1
ATOM 2393 N N . GLU A 1 307 ? 54.631 -0.068 12.775 1.00 40.47 850 GLU A N 1
ATOM 2394 C CA . GLU A 1 307 ? 55.956 -0.699 12.508 1.00 43.90 850 GLU A CA 1
ATOM 2395 C C . GLU A 1 307 ? 56.726 -0.009 11.395 1.00 48.49 850 GLU A C 1
ATOM 2396 O O . GLU A 1 307 ? 57.928 0.141 11.531 1.00 52.75 850 GLU A O 1
ATOM 2402 N N . LYS A 1 308 ? 56.042 0.401 10.323 1.00 48.91 851 LYS A N 1
ATOM 2403 C CA . LYS A 1 308 ? 56.661 1.126 9.201 1.00 57.88 851 LYS A CA 1
ATOM 2404 C C . LYS A 1 308 ? 56.285 2.621 9.161 1.00 56.23 851 LYS A C 1
ATOM 2405 O O . LYS A 1 308 ? 56.496 3.296 8.153 1.00 58.22 851 LYS A O 1
ATOM 2411 N N . GLU A 1 309 ? 55.799 3.144 10.283 1.00 51.50 852 GLU A N 1
ATOM 2412 C CA . GLU A 1 309 ? 55.369 4.525 10.372 1.00 51.82 852 GLU A CA 1
ATOM 2413 C C . GLU A 1 309 ? 56.601 5.409 10.611 1.00 51.84 852 GLU A C 1
ATOM 2414 O O . GLU A 1 309 ? 57.553 4.992 11.271 1.00 50.19 852 GLU A O 1
ATOM 2420 N N . SER A 1 310 ? 56.584 6.615 10.054 1.00 49.82 853 SER A N 1
ATOM 2421 C CA . SER A 1 310 ? 57.684 7.572 10.235 1.00 53.71 853 SER A CA 1
ATOM 2422 C C . SER A 1 310 ? 57.774 8.043 11.681 1.00 49.89 853 SER A C 1
ATOM 2423 O O . SER A 1 310 ? 56.744 8.273 12.312 1.00 48.88 853 SER A O 1
ATOM 2426 N N . LEU A 1 311 ? 58.994 8.176 12.196 1.00 50.93 854 LEU A N 1
ATOM 2427 C CA . LEU A 1 311 ? 59.202 8.663 13.580 1.00 54.85 854 LEU A CA 1
ATOM 2428 C C . LEU A 1 311 ? 58.738 10.118 13.767 1.00 53.95 854 LEU A C 1
ATOM 2429 O O . LEU A 1 311 ? 58.354 10.493 14.871 1.00 55.30 854 LEU A O 1
ATOM 2434 N N . ASP A 1 312 ? 58.765 10.903 12.698 1.00 55.65 855 ASP A N 1
ATOM 2435 C CA . ASP A 1 312 ? 58.294 12.294 12.705 1.00 60.60 855 ASP A CA 1
ATOM 2436 C C . ASP A 1 312 ? 56.868 12.474 12.132 1.00 57.91 855 ASP A C 1
ATOM 2437 O O . ASP A 1 312 ? 56.421 13.609 11.976 1.00 59.72 855 ASP A O 1
ATOM 2442 N N . GLY A 1 313 ? 56.136 11.388 11.856 1.00 51.75 856 GLY A N 1
ATOM 2443 C CA . GLY A 1 313 ? 54.739 11.492 11.382 1.00 52.31 856 GLY A CA 1
ATOM 2444 C C . GLY A 1 313 ? 53.799 11.773 12.550 1.00 50.71 856 GLY A C 1
ATOM 2445 O O . GLY A 1 313 ? 54.210 11.593 13.721 1.00 45.50 856 GLY A O 1
ATOM 2446 N N . PRO A 1 314 ? 52.525 12.166 12.265 1.00 50.92 857 PRO A N 1
ATOM 2447 C CA . PR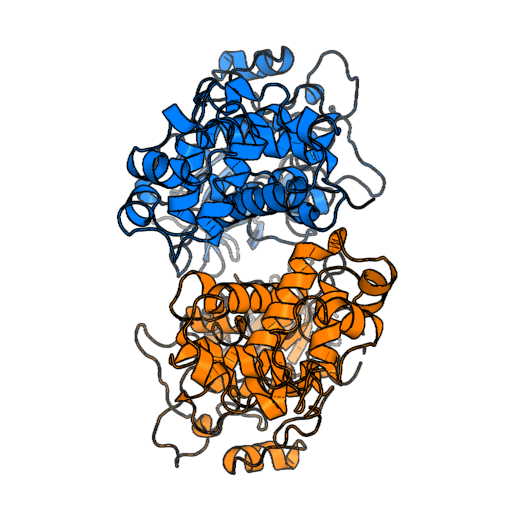O A 1 314 ? 51.602 12.476 13.382 1.00 49.68 857 PRO A CA 1
ATOM 2448 C C . PRO A 1 314 ? 51.284 11.339 14.356 1.00 45.43 857 PRO A C 1
ATOM 2449 O O . PRO A 1 314 ? 51.100 11.611 15.553 1.00 44.76 857 PRO A O 1
ATOM 2453 N N . ILE A 1 315 ? 51.258 10.085 13.893 1.00 42.92 858 ILE A N 1
ATOM 2454 C CA . ILE A 1 315 ? 50.920 8.951 14.772 1.00 41.19 858 ILE A CA 1
ATOM 2455 C C . ILE A 1 315 ? 52.019 8.745 15.814 1.00 39.07 858 ILE A C 1
ATOM 2456 O O . ILE A 1 315 ? 51.726 8.735 17.005 1.00 34.67 858 ILE A O 1
ATOM 2461 N N . VAL A 1 316 ? 53.262 8.585 15.362 1.00 40.26 859 VAL A N 1
ATOM 2462 C CA . VAL A 1 316 ? 54.368 8.349 16.309 1.00 42.85 859 VAL A CA 1
ATOM 2463 C C . VAL A 1 316 ? 54.631 9.571 17.202 1.00 40.04 859 VAL A C 1
ATOM 2464 O O . VAL A 1 316 ? 54.805 9.412 18.416 1.00 39.32 859 VAL A O 1
ATOM 2468 N N . LYS A 1 317 ? 54.579 10.766 16.626 1.00 41.99 860 LYS A N 1
ATOM 2469 C CA . LYS A 1 317 ? 54.716 12.007 17.431 1.00 46.86 860 LYS A CA 1
ATOM 2470 C C . LYS A 1 317 ? 53.674 12.057 18.583 1.00 44.49 860 LYS A C 1
ATOM 2471 O O . LYS A 1 317 ? 54.031 12.330 19.738 1.00 41.86 860 LYS A O 1
ATOM 2477 N N . GLN A 1 318 ? 52.424 11.710 18.269 1.00 41.83 861 GLN A N 1
ATOM 2478 C CA . GLN A 1 318 ? 51.330 11.669 19.263 1.00 40.95 861 GLN A CA 1
ATOM 2479 C C . GLN A 1 318 ? 51.570 10.585 20.315 1.00 38.59 861 GLN A C 1
ATOM 2480 O O . GLN A 1 318 ? 51.409 10.834 21.526 1.00 34.78 861 GLN A O 1
ATOM 2486 N N . LEU A 1 319 ? 51.963 9.398 19.858 1.00 32.82 862 LEU A N 1
ATOM 2487 C CA . LEU A 1 319 ? 52.283 8.298 20.750 1.00 33.29 862 LEU A CA 1
ATOM 2488 C C . LEU A 1 319 ? 53.480 8.596 21.657 1.00 35.25 862 LEU A C 1
ATOM 2489 O O . LEU A 1 319 ? 53.507 8.106 22.779 1.00 32.46 862 LEU A O 1
ATOM 2494 N N . GLU A 1 320 ? 54.463 9.366 21.172 1.00 34.03 863 GLU A N 1
ATOM 2495 C CA . GLU A 1 320 ? 55.585 9.733 22.003 1.00 36.53 863 GLU A CA 1
ATOM 2496 C C . GLU A 1 320 ? 55.386 11.008 22.839 1.00 38.88 863 GLU A C 1
ATOM 2497 O O . GLU A 1 320 ? 56.229 11.297 23.682 1.00 39.05 863 GLU A O 1
ATOM 2503 N N . ARG A 1 321 ? 54.320 11.775 22.599 1.00 37.91 864 ARG A N 1
ATOM 2504 C CA . ARG A 1 321 ? 54.055 13.035 23.347 1.00 41.76 864 ARG A CA 1
ATOM 2505 C C . ARG A 1 321 ? 53.625 12.676 24.790 1.00 37.20 864 ARG A C 1
ATOM 2506 O O . ARG A 1 321 ? 52.640 11.971 24.968 1.00 34.33 864 ARG A O 1
ATOM 2514 N N . GLY A 1 322 ? 54.376 13.146 25.787 1.00 35.12 865 GLY A N 1
ATOM 2515 C CA . GLY A 1 322 ? 54.261 12.619 27.174 1.00 35.53 865 GLY A CA 1
ATOM 2516 C C . GLY A 1 322 ? 54.764 11.194 27.364 1.00 33.30 865 GLY A C 1
ATOM 2517 O O . GLY A 1 322 ? 54.469 10.548 28.388 1.00 30.49 865 GLY A O 1
ATOM 2518 N N . GLY A 1 323 ? 55.528 10.682 26.380 1.00 34.32 866 GLY A N 1
ATOM 2519 C CA . GLY A 1 323 ? 55.899 9.271 26.349 1.00 32.58 866 GLY A CA 1
ATOM 2520 C C . GLY A 1 323 ? 56.864 8.839 27.445 1.00 31.19 866 GLY A C 1
ATOM 2521 O O . GLY A 1 323 ? 56.766 7.736 27.930 1.00 30.30 866 GLY A O 1
ATOM 2522 N N . ARG A 1 324 ? 57.780 9.714 27.834 1.00 33.22 867 ARG A N 1
ATOM 2523 C CA . ARG A 1 324 ? 58.770 9.426 28.890 1.00 38.51 867 ARG A CA 1
ATOM 2524 C C . ARG A 1 324 ? 58.132 9.023 30.221 1.00 35.73 867 ARG A C 1
ATOM 2525 O O . ARG A 1 324 ? 58.569 8.034 30.828 1.00 35.47 867 ARG A O 1
ATOM 2533 N N . ALA A 1 325 ? 57.053 9.706 30.625 1.00 33.01 868 ALA A N 1
ATOM 2534 C CA . ALA A 1 325 ? 56.312 9.298 31.851 1.00 35.29 868 ALA A CA 1
ATOM 2535 C C . ALA A 1 325 ? 55.686 7.923 31.713 1.00 32.77 868 ALA A C 1
ATOM 2536 O O . ALA A 1 325 ? 55.691 7.134 32.665 1.00 32.74 868 ALA A O 1
ATOM 2538 N N . VAL A 1 326 ? 55.194 7.611 30.515 1.00 29.14 869 VAL A N 1
ATOM 2539 C CA . VAL A 1 326 ? 54.506 6.341 30.261 1.00 27.66 869 VAL A CA 1
ATOM 2540 C C . VAL A 1 326 ? 55.466 5.165 30.348 1.00 25.69 869 VAL A C 1
ATOM 2541 O O . VAL A 1 326 ? 55.105 4.109 30.856 1.00 24.80 869 VAL A O 1
ATOM 2545 N N . VAL A 1 327 ? 56.673 5.332 29.791 1.00 29.54 870 VAL A N 1
ATOM 2546 C CA . VAL A 1 327 ? 57.711 4.272 29.836 1.00 29.34 870 VAL A CA 1
ATOM 2547 C C . VAL A 1 327 ? 58.578 4.306 31.103 1.00 33.02 870 VAL A C 1
ATOM 2548 O O . VAL A 1 327 ? 59.509 3.497 31.228 1.00 32.06 870 VAL A O 1
ATOM 2552 N N . LYS A 1 328 ? 58.323 5.287 31.988 1.00 29.66 871 LYS A N 1
ATOM 2553 C CA . LYS A 1 328 ? 59.087 5.529 33.192 1.00 34.05 871 LYS A CA 1
ATOM 2554 C C . LYS A 1 328 ? 60.568 5.805 32.869 1.00 34.93 871 LYS A C 1
ATOM 2555 O O . LYS A 1 328 ? 61.466 5.229 33.503 1.00 35.93 871 LYS A O 1
ATOM 2561 N N . MET A 1 329 ? 60.779 6.687 31.875 1.00 35.34 872 MET A N 1
ATOM 2562 C CA . MET A 1 329 ? 62.071 7.195 31.391 1.00 39.20 872 MET A CA 1
ATOM 2563 C C . MET A 1 329 ? 62.895 6.203 30.579 1.00 39.33 872 MET A C 1
ATOM 2564 O O . MET A 1 329 ? 63.414 6.567 29.526 1.00 38.43 872 MET A O 1
ATOM 2569 N N . ASP A 1 330 ? 63.062 5.002 31.115 1.00 37.93 873 ASP A N 1
ATOM 2570 C CA . ASP A 1 330 ? 63.698 3.874 30.436 1.00 37.43 873 ASP A CA 1
ATOM 2571 C C . ASP A 1 330 ? 62.952 2.617 30.864 1.00 33.35 873 ASP A C 1
ATOM 2572 O O . ASP A 1 330 ? 63.099 2.157 32.005 1.00 37.45 873 ASP A O 1
ATOM 2577 N N . TRP A 1 331 ? 62.132 2.078 29.962 1.00 32.87 874 TRP A N 1
ATOM 2578 C CA . TRP A 1 331 ? 61.325 0.895 30.281 1.00 33.53 874 TRP A CA 1
ATOM 2579 C C . TRP A 1 331 ? 62.119 -0.384 30.577 1.00 35.15 874 TRP A C 1
ATOM 2580 O O . TRP A 1 331 ? 61.605 -1.297 31.287 1.00 33.34 874 TRP A O 1
ATOM 2591 N N . ARG A 1 332 ? 63.353 -0.451 30.094 1.00 36.70 875 ARG A N 1
ATOM 2592 C CA . ARG A 1 332 ? 64.226 -1.595 30.382 1.00 38.59 875 ARG A CA 1
ATOM 2593 C C . ARG A 1 332 ? 64.614 -1.741 31.854 1.00 37.52 875 ARG A C 1
ATOM 2594 O O . ARG A 1 332 ? 64.930 -2.873 32.288 1.00 41.92 875 ARG A O 1
ATOM 2602 N N . GLU A 1 333 ? 64.604 -0.621 32.606 1.00 39.31 876 GLU A N 1
ATOM 2603 C CA . GLU A 1 333 ? 64.804 -0.623 34.085 1.00 40.90 876 GLU A CA 1
ATOM 2604 C C . GLU A 1 333 ? 63.665 -1.351 34.857 1.00 37.21 876 GLU A C 1
ATOM 2605 O O . GLU A 1 333 ? 63.877 -1.882 35.941 1.00 37.05 876 GLU A O 1
ATOM 2611 N N . ASN A 1 334 ? 62.491 -1.373 34.256 1.00 31.74 877 ASN A N 1
ATOM 2612 C CA . ASN A 1 334 ? 61.252 -1.701 34.941 1.00 31.78 877 ASN A CA 1
ATOM 2613 C C . ASN A 1 334 ? 60.672 -3.024 34.527 1.00 31.30 877 ASN A C 1
ATOM 2614 O O . ASN A 1 334 ? 59.519 -3.250 34.755 1.00 34.39 877 ASN A O 1
ATOM 2619 N N . ILE A 1 335 ? 61.473 -3.878 33.879 1.00 31.54 878 ILE A N 1
ATOM 2620 C CA . ILE A 1 335 ? 61.088 -5.239 33.494 1.00 31.51 878 ILE A CA 1
ATOM 2621 C C . ILE A 1 335 ? 62.034 -6.175 34.248 1.00 32.70 878 ILE A C 1
ATOM 2622 O O . ILE A 1 335 ? 63.114 -5.759 34.701 1.00 33.88 878 ILE A O 1
ATOM 2627 N N . THR A 1 336 ? 61.619 -7.425 34.385 1.00 32.17 879 THR A N 1
ATOM 2628 C CA . THR A 1 336 ? 62.404 -8.411 35.121 1.00 36.09 879 THR A CA 1
ATOM 2629 C C . THR A 1 336 ? 63.700 -8.775 34.363 1.00 39.41 879 THR A C 1
ATOM 2630 O O . THR A 1 336 ? 63.757 -8.659 33.133 1.00 38.54 879 THR A O 1
ATOM 2634 N N . VAL A 1 337 ? 64.699 -9.231 35.112 1.00 41.42 880 VAL A N 1
ATOM 2635 C CA . VAL A 1 337 ? 66.052 -9.494 34.602 1.00 45.96 880 VAL A CA 1
ATOM 2636 C C . VAL A 1 337 ? 66.098 -10.512 33.424 1.00 48.79 880 VAL A C 1
ATOM 2637 O O . VAL A 1 337 ? 66.872 -10.298 32.485 1.00 43.48 880 VAL A O 1
ATOM 2641 N N . PRO A 1 338 ? 65.300 -11.614 33.485 1.00 50.03 881 PRO A N 1
ATOM 2642 C CA . PRO A 1 338 ? 65.317 -12.562 32.344 1.00 50.80 881 PRO A CA 1
ATOM 2643 C C . PRO A 1 338 ? 64.867 -11.921 31.031 1.00 47.88 881 PRO A C 1
ATOM 2644 O O . PRO A 1 338 ? 65.447 -12.199 29.981 1.00 48.30 881 PRO A O 1
ATOM 2648 N N . LEU A 1 339 ? 63.882 -11.040 31.107 1.00 43.80 882 LEU A N 1
ATOM 2649 C CA . LEU A 1 339 ? 63.456 -10.270 29.944 1.00 43.76 882 LEU A CA 1
ATOM 2650 C C . LEU A 1 339 ? 64.500 -9.251 29.503 1.00 45.56 882 LEU A C 1
ATOM 2651 O O . LEU A 1 339 ? 64.780 -9.171 28.293 1.00 45.00 882 LEU A O 1
ATOM 2656 N N . GLN A 1 340 ? 65.105 -8.516 30.458 1.00 44.25 883 GLN A N 1
ATOM 2657 C CA . GLN A 1 340 ? 66.231 -7.607 30.140 1.00 47.17 883 GLN A CA 1
ATOM 2658 C C . GLN A 1 340 ? 67.335 -8.309 29.352 1.00 49.86 883 GLN A C 1
ATOM 2659 O O . GLN A 1 340 ? 67.785 -7.794 28.328 1.00 56.19 883 GLN A O 1
ATOM 2665 N N . THR A 1 341 ? 67.757 -9.471 29.863 1.00 49.18 884 THR A N 1
ATOM 2666 C CA . THR A 1 341 ? 68.762 -10.324 29.230 1.00 56.28 884 THR A CA 1
ATOM 2667 C C . THR A 1 341 ? 68.331 -10.691 27.819 1.00 55.74 884 THR A C 1
ATOM 2668 O O . THR A 1 341 ? 69.124 -10.565 26.882 1.00 57.82 884 THR A O 1
ATOM 2672 N N . ASP A 1 342 ? 67.081 -11.128 27.678 1.00 51.83 885 ASP A N 1
ATOM 2673 C CA . ASP A 1 342 ? 66.545 -11.565 26.380 1.00 56.09 885 ASP A CA 1
ATOM 2674 C C . ASP A 1 342 ? 66.497 -10.421 25.354 1.00 61.32 885 ASP A C 1
ATOM 2675 O O . ASP A 1 342 ? 66.745 -10.670 24.180 1.00 69.87 885 ASP A O 1
ATOM 2680 N N . LEU A 1 343 ? 66.243 -9.185 25.811 1.00 57.14 886 LEU A N 1
ATOM 2681 C CA . LEU A 1 343 ? 66.152 -8.018 24.932 1.00 59.79 886 LEU A CA 1
ATOM 2682 C C . LEU A 1 343 ? 67.471 -7.366 24.525 1.00 69.83 886 LEU A C 1
ATOM 2683 O O . LEU A 1 343 ? 67.458 -6.562 23.602 1.00 81.01 886 LEU A O 1
ATOM 2688 N N . ARG A 1 344 ? 68.593 -7.699 25.169 1.00 75.75 887 ARG A N 1
ATOM 2689 C CA . ARG A 1 344 ? 69.940 -7.245 24.715 1.00 88.40 887 ARG A CA 1
ATOM 2690 C C . ARG A 1 344 ? 70.345 -7.659 23.292 1.00 100.93 887 ARG A C 1
ATOM 2691 O O . ARG A 1 344 ? 71.169 -6.985 22.678 1.00 119.15 887 ARG A O 1
ATOM 2699 N N . LYS A 1 345 ? 69.775 -8.766 22.814 1.00 102.50 888 LYS A N 1
ATOM 2700 C CA . LYS A 1 345 ? 69.968 -9.240 21.427 1.00 101.52 888 LYS A CA 1
ATOM 2701 C C . LYS A 1 345 ? 69.538 -8.203 20.371 1.00 103.14 888 LYS A C 1
ATOM 2702 O O . LYS A 1 345 ? 70.257 -7.989 19.394 1.00 117.20 888 LYS A O 1
ATOM 2708 N N . PHE A 1 346 ? 68.377 -7.581 20.589 1.00 114.81 889 PHE A N 1
ATOM 2709 C CA . PHE A 1 346 ? 67.841 -6.525 19.710 1.00 115.51 889 PHE A CA 1
ATOM 2710 C C . PHE A 1 346 ? 68.117 -5.149 20.327 1.00 106.44 889 PHE A C 1
ATOM 2711 O O . PHE A 1 346 ? 67.254 -4.580 21.008 1.00 106.51 889 PHE A O 1
ATOM 2719 N N . ARG A 1 347 ? 69.309 -4.609 20.057 1.00 106.30 890 ARG A N 1
ATOM 2720 C CA . ARG A 1 347 ? 69.739 -3.300 20.589 1.00 98.56 890 ARG A CA 1
ATOM 2721 C C . ARG A 1 347 ? 69.054 -2.075 19.915 1.00 95.70 890 ARG A C 1
ATOM 2722 O O . ARG A 1 347 ? 69.295 -0.936 20.330 1.00 99.73 890 ARG A O 1
ATOM 2730 N N . THR A 1 348 ? 68.229 -2.288 18.879 1.00 93.73 891 THR A N 1
ATOM 2731 C CA . THR A 1 348 ? 67.330 -1.260 18.310 1.00 86.83 891 THR A CA 1
ATOM 2732 C C . THR A 1 348 ? 66.145 -0.769 19.178 1.00 87.12 891 THR A C 1
ATOM 2733 O O . THR A 1 348 ? 65.456 0.187 18.771 1.00 88.76 891 THR A O 1
ATOM 2737 N N . TYR A 1 349 ? 65.876 -1.407 20.327 1.00 73.10 892 TYR A N 1
ATOM 2738 C CA . TYR A 1 349 ? 64.807 -0.909 21.239 1.00 59.21 892 TYR A CA 1
ATOM 2739 C C . TYR A 1 349 ? 65.358 0.201 22.122 1.00 50.73 892 TYR A C 1
ATOM 2740 O O . TYR A 1 349 ? 66.298 0.007 22.894 1.00 51.02 892 TYR A O 1
ATOM 2749 N N . LYS A 1 350 ? 64.758 1.378 21.979 1.00 47.99 893 LYS A N 1
ATOM 2750 C CA . LYS A 1 350 ? 65.037 2.556 22.787 1.00 47.51 893 LYS A CA 1
ATOM 2751 C C . LYS A 1 350 ? 64.121 2.505 24.032 1.00 41.87 893 LYS A C 1
ATOM 2752 O O . LYS A 1 350 ? 62.894 2.462 23.904 1.00 38.68 893 LYS A O 1
ATOM 2758 N N . GLY A 1 351 ? 64.729 2.495 25.222 1.00 39.15 894 GLY A N 1
ATOM 2759 C CA . GLY A 1 351 ? 64.001 2.553 26.485 1.00 39.23 894 GLY A CA 1
ATOM 2760 C C . GLY A 1 351 ? 63.138 3.790 26.703 1.00 36.40 894 GLY A C 1
ATOM 2761 O O . GLY A 1 351 ? 62.205 3.748 27.477 1.00 34.37 894 GLY A O 1
ATOM 2762 N N . GLY A 1 352 ? 63.485 4.904 26.054 1.00 38.26 895 GLY A N 1
ATOM 2763 C CA . GLY A 1 352 ? 62.705 6.128 26.116 1.00 39.61 895 GLY A CA 1
ATOM 2764 C C . GLY A 1 352 ? 61.464 6.163 25.239 1.00 38.97 895 GLY A C 1
ATOM 2765 O O . GLY A 1 352 ? 60.759 7.163 25.280 1.00 40.49 895 GLY A O 1
ATOM 2766 N N . SER A 1 353 ? 61.197 5.100 24.452 1.00 37.14 896 SER A N 1
ATOM 2767 C CA . SER A 1 353 ? 60.157 5.101 23.410 1.00 35.94 896 SER A CA 1
ATOM 2768 C C . SER A 1 353 ? 58.956 4.182 23.714 1.00 33.44 896 SER A C 1
ATOM 2769 O O . SER A 1 353 ? 59.120 2.975 23.980 1.00 32.78 896 SER A O 1
ATOM 2772 N N . VAL A 1 354 ? 57.755 4.763 23.650 1.00 32.49 897 VAL A N 1
ATOM 2773 C CA . VAL A 1 354 ? 56.481 4.013 23.722 1.00 31.59 897 VAL A CA 1
ATOM 2774 C C . VAL A 1 354 ? 56.367 3.062 22.532 1.00 28.03 897 VAL A C 1
ATOM 2775 O O . VAL A 1 354 ? 56.039 1.883 22.723 1.00 31.27 897 VAL A O 1
ATOM 2779 N N . ARG A 1 355 ? 56.647 3.563 21.323 1.00 30.97 898 ARG A N 1
ATOM 2780 C CA . ARG A 1 355 ? 56.686 2.712 20.110 1.00 33.37 898 ARG A CA 1
ATOM 2781 C C . ARG A 1 355 ? 57.524 1.445 20.321 1.00 33.77 898 ARG A C 1
ATOM 2782 O O . ARG A 1 355 ? 57.067 0.326 20.014 1.00 30.93 898 ARG A O 1
ATOM 2790 N N . ASP A 1 356 ? 58.712 1.617 20.894 1.00 33.97 899 ASP A N 1
ATOM 2791 C CA . ASP A 1 356 ? 59.631 0.483 21.046 1.00 36.16 899 ASP A CA 1
ATOM 2792 C C . ASP A 1 356 ? 59.226 -0.506 22.130 1.00 33.03 899 ASP A C 1
ATOM 2793 O O . ASP A 1 356 ? 59.473 -1.689 21.978 1.00 33.73 899 ASP A O 1
ATOM 2798 N N . LEU A 1 357 ? 58.613 -0.021 23.213 1.00 31.25 900 LEU A N 1
ATOM 2799 C CA . LEU A 1 357 ? 58.048 -0.906 24.239 1.00 32.53 900 LEU A CA 1
ATOM 2800 C C . LEU A 1 357 ? 56.959 -1.775 23.604 1.00 29.97 900 LEU A C 1
ATOM 2801 O O . LEU A 1 357 ? 56.949 -2.991 23.806 1.00 29.21 900 LEU A O 1
ATOM 2806 N N . LEU A 1 358 ? 56.076 -1.148 22.821 1.00 28.15 901 LEU A N 1
ATOM 2807 C CA . LEU A 1 358 ? 55.003 -1.874 22.124 1.00 29.00 901 LEU A CA 1
ATOM 2808 C C . LEU A 1 358 ? 55.593 -2.844 21.096 1.00 31.22 901 LEU A C 1
ATOM 2809 O O . LEU A 1 358 ? 55.097 -3.953 20.980 1.00 33.12 901 LEU A O 1
ATOM 2814 N N . ARG A 1 359 ? 56.664 -2.436 20.401 1.00 32.47 902 ARG A N 1
ATOM 2815 C CA . ARG A 1 359 ? 57.412 -3.355 19.491 1.00 34.94 902 ARG A CA 1
ATOM 2816 C C . ARG A 1 359 ? 57.978 -4.566 20.220 1.00 36.17 902 ARG A C 1
ATOM 2817 O O . ARG A 1 359 ? 57.847 -5.683 19.732 1.00 34.78 902 ARG A O 1
ATOM 2825 N N . ALA A 1 360 ? 58.561 -4.335 21.394 1.00 34.23 903 ALA A N 1
ATOM 2826 C CA . ALA A 1 360 ? 59.120 -5.417 22.215 1.00 35.64 903 ALA A CA 1
ATOM 2827 C C . ALA A 1 360 ? 58.049 -6.404 22.656 1.00 33.75 903 ALA A C 1
ATOM 2828 O O . ALA A 1 360 ? 58.263 -7.611 22.573 1.00 36.63 903 ALA A O 1
ATOM 2830 N N . MET A 1 361 ? 56.907 -5.866 23.117 1.00 31.91 904 MET A N 1
ATOM 2831 C CA A MET A 1 361 ? 55.745 -6.680 23.501 0.50 33.78 904 MET A CA 1
ATOM 2832 C CA B MET A 1 361 ? 55.754 -6.677 23.515 0.50 29.09 904 MET A CA 1
ATOM 2833 C C . MET A 1 361 ? 55.266 -7.554 22.375 1.00 31.25 904 MET A C 1
ATOM 2834 O O . MET A 1 361 ? 55.094 -8.768 22.548 1.00 31.40 904 MET A O 1
ATOM 2843 N N . ARG A 1 362 ? 55.070 -6.931 21.218 1.00 30.85 905 ARG A N 1
ATOM 2844 C CA . ARG A 1 362 ? 54.611 -7.650 20.042 1.00 30.73 905 ARG A CA 1
ATOM 2845 C C . ARG A 1 362 ? 55.601 -8.714 19.622 1.00 34.43 905 ARG A C 1
ATOM 2846 O O . ARG A 1 362 ? 55.199 -9.851 19.288 1.00 37.57 905 ARG A O 1
ATOM 2854 N N . ASN A 1 363 ? 56.891 -8.353 19.612 1.00 34.38 906 ASN A N 1
ATOM 2855 C CA . ASN A 1 363 ? 57.927 -9.297 19.274 1.00 39.16 906 ASN A CA 1
ATOM 2856 C C . ASN A 1 363 ? 57.916 -10.524 20.191 1.00 39.34 906 ASN A C 1
ATOM 2857 O O . ASN A 1 363 ? 57.979 -11.654 19.691 1.00 38.96 906 ASN A O 1
ATOM 2862 N N . LYS A 1 364 ? 57.831 -10.309 21.503 1.00 36.21 907 LYS A N 1
ATOM 2863 C CA . LYS A 1 364 ? 57.846 -11.442 22.450 1.00 39.28 907 LYS A CA 1
ATOM 2864 C C . LYS A 1 364 ? 56.561 -12.276 22.438 1.00 36.63 907 LYS A C 1
ATOM 2865 O O . LYS A 1 364 ? 56.615 -13.489 22.631 1.00 40.40 907 LYS A O 1
ATOM 2871 N N . LYS A 1 365 ? 55.423 -11.634 22.193 1.00 36.47 908 LYS A N 1
ATOM 2872 C CA . LYS A 1 365 ? 54.163 -12.361 21.948 1.00 35.12 908 LYS A CA 1
ATOM 2873 C C . LYS A 1 365 ? 54.284 -13.242 20.701 1.00 38.87 908 LYS A C 1
ATOM 2874 O O . LYS A 1 365 ? 54.041 -14.449 20.760 1.00 39.45 908 LYS A O 1
ATOM 2880 N N . HIS A 1 366 ? 54.692 -12.633 19.594 1.00 39.68 909 HIS A N 1
ATOM 2881 C CA . HIS A 1 366 ? 54.809 -13.341 18.310 1.00 41.60 909 HIS A CA 1
ATOM 2882 C C . HIS A 1 366 ? 55.816 -14.499 18.349 1.00 43.21 909 HIS A C 1
ATOM 2883 O O . HIS A 1 366 ? 55.510 -15.603 17.860 1.00 41.76 909 HIS A O 1
ATOM 2890 N N . HIS A 1 367 ? 56.993 -14.269 18.963 1.00 43.08 910 HIS A N 1
ATOM 2891 C CA . HIS A 1 367 ? 58.020 -15.314 19.103 1.00 45.78 910 HIS A CA 1
ATOM 2892 C C . HIS A 1 367 ? 57.988 -16.108 20.427 1.00 46.79 910 HIS A C 1
ATOM 2893 O O . HIS A 1 367 ? 58.956 -16.825 20.718 1.00 49.36 910 HIS A O 1
ATOM 2900 N N . TYR A 1 368 ? 56.867 -16.059 21.162 1.00 44.35 911 TYR A N 1
ATOM 2901 C CA . TYR A 1 368 ? 56.743 -16.644 22.528 1.00 46.52 911 TYR A CA 1
ATOM 2902 C C . TYR A 1 368 ? 57.193 -18.100 22.655 1.00 49.21 911 TYR A C 1
ATOM 2903 O O . TYR A 1 368 ? 57.950 -18.437 23.583 1.00 47.88 911 TYR A O 1
ATOM 2912 N N . ARG A 1 369 ? 56.774 -18.951 21.708 1.00 51.78 912 ARG A N 1
ATOM 2913 C CA . ARG A 1 369 ? 57.146 -20.371 21.732 1.00 55.18 912 ARG A CA 1
ATOM 2914 C C . ARG A 1 369 ? 58.656 -20.615 21.588 1.00 56.55 912 ARG A C 1
ATOM 2915 O O . ARG A 1 369 ? 59.144 -21.656 22.062 1.00 58.82 912 ARG A O 1
ATOM 2923 N N A GLU A 1 370 ? 59.356 -19.711 20.891 0.50 55.29 913 GLU A N 1
ATOM 2924 N N B GLU A 1 370 ? 59.354 -19.711 20.893 0.50 56.34 913 GLU A N 1
ATOM 2925 C CA A GLU A 1 370 ? 60.805 -19.805 20.664 0.50 61.19 913 GLU A CA 1
ATOM 2926 C CA B GLU A 1 370 ? 60.798 -19.805 20.662 0.50 63.13 913 GLU A CA 1
ATOM 2927 C C A GLU A 1 370 ? 61.661 -19.221 21.802 0.50 60.52 913 GLU A C 1
ATOM 2928 C C B GLU A 1 370 ? 61.659 -19.217 21.798 0.50 61.57 913 GLU A C 1
ATOM 2929 O O A GLU A 1 370 ? 62.880 -19.401 21.789 0.50 61.07 913 GLU A O 1
ATOM 2930 O O B GLU A 1 370 ? 62.878 -19.397 21.785 0.50 61.89 913 GLU A O 1
ATOM 2941 N N . LEU A 1 371 ? 61.041 -18.529 22.762 1.00 57.13 914 LEU A N 1
ATOM 2942 C CA . LEU A 1 371 ? 61.783 -17.872 23.867 1.00 58.64 914 LEU A CA 1
ATOM 2943 C C . LEU A 1 371 ? 62.319 -18.919 24.855 1.00 58.76 914 LEU A C 1
ATOM 2944 O O . LEU A 1 371 ? 61.704 -19.980 25.003 1.00 56.37 914 LEU A O 1
ATOM 2949 N N . PRO A 1 372 ? 63.445 -18.622 25.555 1.00 61.17 915 PRO A N 1
ATOM 2950 C CA . PRO A 1 372 ? 63.901 -19.584 26.576 1.00 61.03 915 PRO A CA 1
ATOM 2951 C C . PRO A 1 372 ? 62.869 -19.745 27.701 1.00 55.90 915 PRO A C 1
ATOM 2952 O O . PRO A 1 372 ? 62.077 -18.832 27.945 1.00 52.63 915 PRO A O 1
ATOM 2956 N N . ALA A 1 373 ? 62.847 -20.926 28.311 1.00 59.05 916 ALA A N 1
ATOM 2957 C CA . ALA A 1 373 ? 61.910 -21.266 29.413 1.00 58.98 916 ALA A CA 1
ATOM 2958 C C . ALA A 1 373 ? 61.836 -20.219 30.534 1.00 56.62 916 ALA A C 1
ATOM 2959 O O . ALA A 1 373 ? 60.736 -19.885 31.008 1.00 55.04 916 ALA A O 1
ATOM 2961 N N A GLU A 1 374 ? 63.001 -19.705 30.932 0.50 59.00 917 GLU A N 1
ATOM 2962 N N B GLU A 1 374 ? 62.999 -19.699 30.938 0.50 59.07 917 GLU A N 1
ATOM 2963 C CA A GLU A 1 374 ? 63.112 -18.648 31.943 0.50 56.87 917 GLU A CA 1
ATOM 2964 C CA B GLU A 1 374 ? 63.099 -18.635 31.965 0.50 56.89 917 GLU A CA 1
ATOM 2965 C C A GLU A 1 374 ? 62.380 -17.359 31.554 0.50 53.45 917 GLU A C 1
ATOM 2966 C C B GLU A 1 374 ? 62.371 -17.355 31.558 0.50 53.47 917 GLU A C 1
ATOM 2967 O O A GLU A 1 374 ? 61.748 -16.701 32.407 0.50 48.75 917 GLU A O 1
ATOM 2968 O O B GLU A 1 374 ? 61.744 -16.688 32.407 0.50 48.58 917 GLU A O 1
ATOM 2979 N N . VAL A 1 375 ? 62.424 -17.025 30.262 1.00 52.39 918 VAL A N 1
ATOM 2980 C CA . VAL A 1 375 ? 61.757 -15.825 29.719 1.00 48.49 918 VAL A CA 1
ATOM 2981 C C . VAL A 1 375 ? 60.230 -16.050 29.637 1.00 45.53 918 VAL A C 1
ATOM 2982 O O . VAL A 1 375 ? 59.447 -15.176 30.031 1.00 40.32 918 VAL A O 1
ATOM 2986 N N . ARG A 1 376 ? 59.821 -17.215 29.125 1.00 46.65 919 ARG A N 1
ATOM 2987 C CA . ARG A 1 376 ? 58.414 -17.621 29.157 1.00 47.56 919 ARG A CA 1
ATOM 2988 C C . ARG A 1 376 ? 57.848 -17.589 30.582 1.00 45.49 919 ARG A C 1
ATOM 2989 O O . ARG A 1 376 ? 56.753 -17.078 30.801 1.00 43.94 919 ARG A O 1
ATOM 2997 N N . GLU A 1 377 ? 58.637 -18.079 31.527 1.00 49.52 920 GLU A N 1
ATOM 2998 C CA . GLU A 1 377 ? 58.253 -18.152 32.938 1.00 51.55 920 GLU A CA 1
ATOM 2999 C C . GLU A 1 377 ? 58.054 -16.776 33.558 1.00 46.76 920 GLU A C 1
ATOM 3000 O O . GLU A 1 377 ? 57.061 -16.584 34.256 1.00 47.57 920 GLU A O 1
ATOM 3006 N N . THR A 1 378 ? 58.972 -15.839 33.306 1.00 44.18 921 THR A N 1
ATOM 3007 C CA . THR A 1 378 ? 58.847 -14.497 33.891 1.00 44.04 921 THR A CA 1
ATOM 3008 C C . THR A 1 378 ? 57.631 -13.748 33.293 1.00 41.52 921 THR A C 1
ATOM 3009 O O . THR A 1 378 ? 56.879 -13.073 34.013 1.00 39.41 921 THR A O 1
ATOM 3013 N N . LEU A 1 379 ? 57.430 -13.889 31.979 1.00 40.48 922 LEU A N 1
ATOM 3014 C CA . LEU A 1 379 ? 56.280 -13.282 31.303 1.00 37.87 922 LEU A CA 1
ATOM 3015 C C . LEU A 1 379 ? 54.943 -13.865 31.731 1.00 36.85 922 LEU A C 1
ATOM 3016 O O . LEU A 1 379 ? 53.970 -13.141 31.813 1.00 34.87 922 LEU A O 1
ATOM 3021 N N . GLY A 1 380 ? 54.913 -15.168 31.984 1.00 38.68 923 GLY A N 1
ATOM 3022 C CA . GLY A 1 380 ? 53.677 -15.920 32.160 1.00 42.65 923 GLY A CA 1
ATOM 3023 C C . GLY A 1 380 ? 53.040 -16.257 30.809 1.00 41.10 923 GLY A C 1
ATOM 3024 O O . GLY A 1 380 ? 53.505 -15.820 29.744 1.00 39.49 923 GLY A O 1
ATOM 3025 N N . SER A 1 381 ? 51.961 -17.027 30.862 1.00 43.75 924 SER A N 1
ATOM 3026 C CA . SER A 1 381 ? 51.359 -17.575 29.653 1.00 43.17 924 SER A CA 1
ATOM 3027 C C . SER A 1 381 ? 50.528 -16.537 28.904 1.00 39.34 924 SER A C 1
ATOM 3028 O O . SER A 1 381 ? 50.098 -15.521 29.463 1.00 37.22 924 SER A O 1
ATOM 3031 N N . LEU A 1 382 ? 50.287 -16.849 27.640 1.00 38.89 925 LEU A N 1
ATOM 3032 C CA . LEU A 1 382 ? 49.516 -16.002 26.730 1.00 38.78 925 LEU A CA 1
ATOM 3033 C C . LEU A 1 382 ? 48.020 -16.348 26.812 1.00 39.02 925 LEU A C 1
ATOM 3034 O O . LEU A 1 382 ? 47.693 -17.525 26.958 1.00 40.86 925 LEU A O 1
ATOM 3039 N N . PRO A 1 383 ? 47.109 -15.378 26.716 1.00 35.78 926 PRO A N 1
ATOM 3040 C CA . PRO A 1 383 ? 47.379 -13.927 26.682 1.00 32.66 926 PRO A CA 1
ATOM 3041 C C . PRO A 1 383 ? 47.392 -13.222 28.036 1.00 31.42 926 PRO A C 1
ATOM 3042 O O . PRO A 1 383 ? 47.911 -12.115 28.113 1.00 30.46 926 PRO A O 1
ATOM 3046 N N . ASP A 1 384 ? 46.787 -13.835 29.065 1.00 34.37 927 ASP A N 1
ATOM 3047 C CA . ASP A 1 384 ? 46.367 -13.113 30.288 1.00 32.48 927 ASP A CA 1
ATOM 3048 C C . ASP A 1 384 ? 47.537 -12.679 31.137 1.00 32.20 927 ASP A C 1
ATOM 3049 O O . ASP A 1 384 ? 47.707 -11.487 31.387 1.00 28.91 927 ASP A O 1
ATOM 3054 N N . ASP A 1 385 ? 48.350 -13.641 31.584 1.00 33.39 928 ASP A N 1
ATOM 3055 C CA . ASP A 1 385 ? 49.543 -13.298 32.405 1.00 34.58 928 ASP A CA 1
ATOM 3056 C C . ASP A 1 385 ? 50.556 -12.436 31.647 1.00 31.41 928 ASP A C 1
ATOM 3057 O O . ASP A 1 385 ? 51.084 -11.467 32.191 1.00 27.28 928 ASP A O 1
ATOM 3062 N N . PHE A 1 386 ? 50.749 -12.743 30.371 1.00 29.73 929 PHE A N 1
ATOM 3063 C CA . PHE A 1 386 ? 51.607 -11.966 29.478 1.00 29.59 929 PHE A CA 1
ATOM 3064 C C . PHE A 1 386 ? 51.247 -10.490 29.465 1.00 27.25 929 PHE A C 1
ATOM 3065 O O . PHE A 1 386 ? 52.127 -9.642 29.684 1.00 26.92 929 PHE A O 1
ATOM 3073 N N . VAL A 1 387 ? 49.973 -10.156 29.194 1.00 24.38 930 VAL A N 1
ATOM 3074 C CA . VAL A 1 387 ? 49.607 -8.751 29.088 1.00 24.41 930 VAL A CA 1
ATOM 3075 C C . VAL A 1 387 ? 49.712 -8.024 30.449 1.00 23.00 930 VAL A C 1
ATOM 3076 O O . VAL A 1 387 ? 50.147 -6.859 30.492 1.00 24.82 930 VAL A O 1
ATOM 3080 N N . CYS A 1 388 ? 49.366 -8.738 31.523 1.00 26.14 931 CYS A N 1
ATOM 3081 C CA . CYS A 1 388 ? 49.486 -8.218 32.888 1.00 28.67 931 CYS A CA 1
ATOM 3082 C C . CYS A 1 388 ? 50.939 -7.913 33.298 1.00 30.80 931 CYS A C 1
ATOM 3083 O O . CYS A 1 388 ? 51.171 -6.971 34.053 1.00 26.40 931 CYS A O 1
ATOM 3086 N N . TYR A 1 389 ? 51.893 -8.702 32.802 1.00 31.03 932 TYR A N 1
ATOM 3087 C CA . TYR A 1 389 ? 53.333 -8.408 32.974 1.00 27.90 932 TYR A CA 1
ATOM 3088 C C . TYR A 1 389 ? 53.627 -6.973 32.612 1.00 27.00 932 TYR A C 1
ATOM 3089 O O . TYR A 1 389 ? 54.294 -6.270 33.372 1.00 28.06 932 TYR A O 1
ATOM 3098 N N . PHE A 1 390 ? 53.119 -6.548 31.455 1.00 25.89 933 PHE A N 1
ATOM 3099 C CA . PHE A 1 390 ? 53.332 -5.175 30.963 1.00 26.05 933 PHE A CA 1
ATOM 3100 C C . PHE A 1 390 ? 52.420 -4.119 31.590 1.00 25.67 933 PHE A C 1
ATOM 3101 O O . PHE A 1 390 ? 52.921 -3.066 31.994 1.00 27.13 933 PHE A O 1
ATOM 3109 N N . THR A 1 391 ? 51.120 -4.409 31.736 1.00 25.79 934 THR A N 1
ATOM 3110 C CA . THR A 1 391 ? 50.173 -3.415 32.299 1.00 24.10 934 THR A CA 1
ATOM 3111 C C . THR A 1 391 ? 50.417 -3.191 33.794 1.00 25.43 934 THR A C 1
ATOM 3112 O O . THR A 1 391 ? 50.289 -2.068 34.258 1.00 24.16 934 THR A O 1
ATOM 3116 N N . SER A 1 392 ? 50.830 -4.234 34.524 1.00 27.46 935 SER A N 1
ATOM 3117 C CA . SER A 1 392 ? 51.239 -4.060 35.931 1.00 26.07 935 SER A CA 1
ATOM 3118 C C . SER A 1 392 ? 52.477 -3.148 36.113 1.00 28.94 935 SER A C 1
ATOM 3119 O O . SER A 1 392 ? 52.608 -2.493 37.146 1.00 28.59 935 SER A O 1
ATOM 3122 N N . ARG A 1 393 ? 53.369 -3.129 35.133 1.00 24.70 936 ARG A N 1
ATOM 3123 C CA . ARG A 1 393 ? 54.624 -2.364 35.221 1.00 28.11 936 ARG A CA 1
ATOM 3124 C C . ARG A 1 393 ? 54.502 -0.980 34.588 1.00 26.43 936 ARG A C 1
ATOM 3125 O O . ARG A 1 393 ? 55.192 -0.089 35.032 1.00 26.44 936 ARG A O 1
ATOM 3133 N N . PHE A 1 394 ? 53.623 -0.820 33.588 1.00 21.40 937 PHE A N 1
ATOM 3134 C CA . PHE A 1 394 ? 53.450 0.429 32.846 1.00 23.46 937 PHE A CA 1
ATOM 3135 C C . PHE A 1 394 ? 51.976 0.809 32.940 1.00 23.46 937 PHE A C 1
ATOM 3136 O O . PHE A 1 394 ? 51.205 0.572 31.989 1.00 22.53 937 PHE A O 1
ATOM 3144 N N . PRO A 1 395 ? 51.568 1.367 34.103 1.00 23.52 938 PRO A N 1
ATOM 3145 C CA . PRO A 1 395 ? 50.132 1.577 34.354 1.00 20.50 938 PRO A CA 1
ATOM 3146 C C . PRO A 1 395 ? 49.435 2.541 33.386 1.00 21.53 938 PRO A C 1
ATOM 3147 O O . PRO A 1 395 ? 48.224 2.497 33.277 1.00 19.91 938 PRO A O 1
ATOM 3151 N N . HIS A 1 396 ? 50.197 3.415 32.713 1.00 21.51 939 HIS A N 1
ATOM 3152 C CA . HIS A 1 396 ? 49.624 4.368 31.753 1.00 21.13 939 HIS A CA 1
ATOM 3153 C C . HIS A 1 396 ? 49.637 3.933 30.309 1.00 23.71 939 HIS A C 1
ATOM 3154 O O . HIS A 1 396 ? 49.144 4.655 29.461 1.00 24.25 939 HIS A O 1
ATOM 3161 N N . LEU A 1 397 ? 50.215 2.783 30.028 1.00 21.80 940 LEU A N 1
ATOM 3162 C CA . LEU A 1 397 ? 50.537 2.410 28.657 1.00 22.42 940 LEU A CA 1
ATOM 3163 C C . LEU A 1 397 ? 49.269 2.227 27.802 1.00 20.28 940 LEU A C 1
ATOM 3164 O O . LEU A 1 397 ? 49.192 2.808 26.718 1.00 24.63 940 LEU A O 1
ATOM 3169 N N . LEU A 1 398 ? 48.295 1.452 28.305 1.00 22.02 941 LEU A N 1
ATOM 3170 C CA . LEU A 1 398 ? 47.033 1.262 27.574 1.00 23.18 941 LEU A CA 1
ATOM 3171 C C . LEU A 1 398 ? 46.279 2.569 27.422 1.00 19.04 941 LEU A C 1
ATOM 3172 O O . LEU A 1 398 ? 45.927 2.955 26.273 1.00 19.46 941 LEU A O 1
ATOM 3177 N N . ALA A 1 399 ? 46.081 3.293 28.530 1.00 19.48 942 ALA A N 1
ATOM 3178 C CA . ALA A 1 399 ? 45.292 4.529 28.486 1.00 21.96 942 ALA A CA 1
ATOM 3179 C C . ALA A 1 399 ? 45.898 5.551 27.531 1.00 22.17 942 ALA A C 1
ATOM 3180 O O . ALA A 1 399 ? 45.201 6.186 26.747 1.00 21.69 942 ALA A O 1
ATOM 3182 N N . HIS A 1 400 ? 47.223 5.707 27.614 1.00 23.56 943 HIS A N 1
ATOM 3183 C CA . HIS A 1 400 ? 47.958 6.639 26.751 1.00 23.59 943 HIS A CA 1
ATOM 3184 C C . HIS A 1 400 ? 47.843 6.253 25.263 1.00 24.25 943 HIS A C 1
ATOM 3185 O O . HIS A 1 400 ? 47.614 7.110 24.415 1.00 24.99 943 HIS A O 1
ATOM 3192 N N . THR A 1 401 ? 48.082 4.980 24.989 1.00 21.88 944 THR A N 1
ATOM 3193 C CA . THR A 1 401 ? 48.047 4.450 23.640 1.00 25.14 944 THR A CA 1
ATOM 3194 C C . THR A 1 401 ? 46.641 4.535 23.037 1.00 23.72 944 THR A C 1
ATOM 3195 O O . THR A 1 401 ? 46.484 4.857 21.848 1.00 22.72 944 THR A O 1
ATOM 3199 N N . TYR A 1 402 ? 45.633 4.219 23.848 1.00 22.28 945 TYR A N 1
ATOM 3200 C CA . TYR A 1 402 ? 44.226 4.280 23.437 1.00 20.67 945 TYR A CA 1
ATOM 3201 C C . TYR A 1 402 ? 43.847 5.701 23.034 1.00 23.14 945 TYR A C 1
ATOM 3202 O O . TYR A 1 402 ? 43.206 5.923 21.992 1.00 23.81 945 TYR A O 1
ATOM 3211 N N . ARG A 1 403 ? 44.277 6.673 23.833 1.00 22.83 946 ARG A N 1
ATOM 3212 C CA . ARG A 1 403 ? 44.104 8.105 23.479 1.00 26.22 946 ARG A CA 1
ATOM 3213 C C . ARG A 1 403 ? 44.840 8.501 22.193 1.00 25.41 946 ARG A C 1
ATOM 3214 O O . ARG A 1 403 ? 44.280 9.170 21.315 1.00 26.62 946 ARG A O 1
ATOM 3222 N N . ALA A 1 404 ? 46.124 8.174 22.139 1.00 24.65 947 ALA A N 1
ATOM 3223 C CA . ALA A 1 404 ? 46.979 8.543 20.990 1.00 29.08 947 ALA A CA 1
ATOM 3224 C C . ALA A 1 404 ? 46.469 7.956 19.672 1.00 29.07 947 ALA A C 1
ATOM 3225 O O . ALA A 1 404 ? 46.442 8.656 18.654 1.00 30.40 947 ALA A O 1
ATOM 3227 N N . MET A 1 405 ? 46.018 6.703 19.725 1.00 29.21 948 MET A N 1
ATOM 3228 C CA . MET A 1 405 ? 45.572 5.985 18.521 1.00 28.16 948 MET A CA 1
ATOM 3229 C C . MET A 1 405 ? 44.145 6.290 18.077 1.00 31.28 948 MET A C 1
ATOM 3230 O O . MET A 1 405 ? 43.707 5.750 17.049 1.00 30.69 948 MET A O 1
ATOM 3235 N N . GLU A 1 406 ? 43.431 7.184 18.777 1.00 30.04 949 GLU A N 1
ATOM 3236 C CA . GLU A 1 406 ? 42.231 7.839 18.218 1.00 33.77 949 GLU A CA 1
ATOM 3237 C C . GLU A 1 406 ? 42.432 8.412 16.784 1.00 34.75 949 GLU A C 1
ATOM 3238 O O . GLU A 1 406 ? 41.481 8.426 16.004 1.00 31.90 949 GLU A O 1
ATOM 3244 N N . LEU A 1 407 ? 43.663 8.841 16.441 1.00 35.57 950 LEU A N 1
ATOM 3245 C CA . LEU A 1 407 ? 44.027 9.228 15.055 1.00 38.54 950 LEU A CA 1
ATOM 3246 C C . LEU A 1 407 ? 43.744 8.164 13.971 1.00 36.08 950 LEU A C 1
ATOM 3247 O O . LEU A 1 407 ? 43.521 8.525 12.799 1.00 39.06 950 LEU A O 1
ATOM 3252 N N . CYS A 1 408 ? 43.798 6.888 14.355 1.00 32.04 951 CYS A N 1
ATOM 3253 C CA . CYS A 1 408 ? 43.495 5.756 13.488 1.00 32.73 951 CYS A CA 1
ATOM 3254 C C . CYS A 1 408 ? 42.115 5.141 13.749 1.00 34.66 951 CYS A C 1
ATOM 3255 O O . CYS A 1 408 ? 41.832 4.055 13.212 1.00 31.59 951 CYS A O 1
ATOM 3258 N N . SER A 1 409 ? 41.230 5.839 14.477 1.00 34.08 952 SER A N 1
ATOM 3259 C CA . SER A 1 409 ? 39.944 5.237 14.930 1.00 32.61 952 SER A CA 1
ATOM 3260 C C . SER A 1 409 ? 38.949 4.898 13.804 1.00 33.74 952 SER A C 1
ATOM 3261 O O . SER A 1 409 ? 38.135 3.994 13.960 1.00 35.58 952 SER A O 1
ATOM 3264 N N . HIS A 1 410 ? 39.004 5.691 12.743 1.00 34.43 953 HIS A N 1
ATOM 3265 C CA . HIS A 1 410 ? 38.303 5.475 11.464 1.00 39.02 953 HIS A CA 1
ATOM 3266 C C . HIS A 1 410 ? 38.755 4.259 10.617 1.00 37.88 953 HIS A C 1
ATOM 3267 O O . HIS A 1 410 ? 38.012 3.814 9.723 1.00 37.74 953 HIS A O 1
ATOM 3274 N N . GLU A 1 411 ? 39.974 3.773 10.857 1.00 35.08 954 GLU A N 1
ATOM 3275 C CA . GLU A 1 411 ? 40.549 2.657 10.086 1.00 37.19 954 GLU A CA 1
ATOM 3276 C C . GLU A 1 411 ? 39.896 1.347 10.488 1.00 35.68 954 GLU A C 1
ATOM 3277 O O . GLU A 1 411 ? 39.643 1.126 11.657 1.00 34.20 954 GLU A O 1
ATOM 3283 N N . ARG A 1 412 ? 39.608 0.493 9.498 1.00 36.86 955 ARG A N 1
ATOM 3284 C CA . ARG A 1 412 ? 38.850 -0.756 9.742 1.00 36.52 955 ARG A CA 1
ATOM 3285 C C . ARG A 1 412 ? 39.455 -1.607 10.850 1.00 33.13 955 ARG A C 1
ATOM 3286 O O . ARG A 1 412 ? 38.695 -2.162 11.651 1.00 32.13 955 ARG A O 1
ATOM 3294 N N . LEU A 1 413 ? 40.793 -1.710 10.889 1.00 34.94 956 LEU A N 1
ATOM 3295 C CA . LEU A 1 413 ? 41.510 -2.482 11.912 1.00 36.31 956 LEU A CA 1
ATOM 3296 C C . LEU A 1 413 ? 41.188 -2.036 13.345 1.00 32.03 956 LEU A C 1
ATOM 3297 O O . LEU A 1 413 ? 41.194 -2.859 14.256 1.00 31.90 956 LEU A O 1
ATOM 3302 N N . PHE A 1 414 ? 40.972 -0.734 13.535 1.00 29.49 957 PHE A N 1
ATOM 3303 C CA . PHE A 1 414 ? 40.691 -0.172 14.882 1.00 31.70 957 PHE A CA 1
ATOM 3304 C C . PHE A 1 414 ? 39.251 0.042 15.246 1.00 33.17 957 PHE A C 1
ATOM 3305 O O . PHE A 1 414 ? 38.971 0.338 16.402 1.00 28.27 957 PHE A O 1
ATOM 3313 N N . GLN A 1 415 ? 38.329 -0.147 14.296 1.00 38.58 958 GLN A N 1
ATOM 3314 C CA . GLN A 1 415 ? 36.880 0.031 14.588 1.00 46.30 958 GLN A CA 1
ATOM 3315 C C . GLN A 1 415 ? 36.330 -0.810 15.782 1.00 43.94 958 GLN A C 1
ATOM 3316 O O . GLN A 1 415 ? 35.544 -0.292 16.527 1.00 52.48 958 GLN A O 1
ATOM 3322 N N . PRO A 1 416 ? 36.788 -2.052 15.987 1.00 44.19 959 PRO A N 1
ATOM 3323 C CA . PRO A 1 416 ? 36.495 -2.791 17.226 1.00 43.02 959 PRO A CA 1
ATOM 3324 C C . PRO A 1 416 ? 36.826 -2.108 18.587 1.00 37.49 959 PRO A C 1
ATOM 3325 O O . PRO A 1 416 ? 36.319 -2.511 19.640 1.00 36.99 959 PRO A O 1
ATOM 3329 N N . TYR A 1 417 ? 37.781 -1.196 18.585 1.00 27.37 960 TYR A N 1
ATOM 3330 C CA . TYR A 1 417 ? 38.294 -0.605 19.814 1.00 24.74 960 TYR A CA 1
ATOM 3331 C C . TYR A 1 417 ? 37.662 0.750 20.162 1.00 23.40 960 TYR A C 1
ATOM 3332 O O . TYR A 1 417 ? 37.798 1.190 21.290 1.00 23.14 960 TYR A O 1
ATOM 3341 N N . TYR A 1 418 ? 37.080 1.409 19.169 1.00 25.56 961 TYR A N 1
ATOM 3342 C CA . TYR A 1 418 ? 36.552 2.759 19.296 1.00 28.42 961 TYR A CA 1
ATOM 3343 C C . TYR A 1 418 ? 35.076 2.757 18.941 1.00 30.22 961 TYR A C 1
ATOM 3344 O O . TYR A 1 418 ? 34.592 1.847 18.270 1.00 39.37 961 TYR A O 1
ATOM 3353 N N . PHE A 1 419 ? 34.369 3.800 19.349 1.00 31.46 962 PHE A N 1
ATOM 3354 C CA . PHE A 1 419 ? 32.947 3.932 19.108 1.00 35.10 962 PHE A CA 1
ATOM 3355 C C . PHE A 1 419 ? 32.739 4.919 17.961 1.00 38.66 962 PHE A C 1
ATOM 3356 O O . PHE A 1 419 ? 33.311 5.994 17.975 1.00 42.46 962 PHE A O 1
ATOM 3364 N N . HIS A 1 420 ? 31.888 4.543 17.022 1.00 39.44 963 HIS A N 1
ATOM 3365 C CA . HIS A 1 420 ? 31.408 5.423 15.954 1.00 47.96 963 HIS A CA 1
ATOM 3366 C C . HIS A 1 420 ? 29.870 5.402 15.972 1.00 59.16 963 HIS A C 1
ATOM 3367 O O . HIS A 1 420 ? 29.267 4.324 15.899 1.00 50.43 963 HIS A O 1
ATOM 3374 N N . GLU A 1 421 ? 29.247 6.581 16.095 1.00 50.88 964 GLU A N 1
ATOM 3375 C CA . GLU A 1 421 ? 27.771 6.690 16.190 1.00 72.51 964 GLU A CA 1
ATOM 3376 C C . GLU A 1 421 ? 27.169 6.547 14.776 1.00 76.61 964 GLU A C 1
ATOM 3377 O O . GLU A 1 421 ? 27.798 7.026 13.829 1.00 83.23 964 GLU A O 1
ATOM 3383 N N . PRO A 1 422 ? 25.973 5.899 14.623 1.00 111.42 965 PRO A N 1
ATOM 3384 C CA . PRO A 1 422 ? 25.468 5.586 13.252 1.00 129.38 965 PRO A CA 1
ATOM 3385 C C . PRO A 1 422 ? 25.161 6.761 12.279 1.00 138.89 965 PRO A C 1
ATOM 3386 O O . PRO A 1 422 ? 25.687 6.733 11.158 1.00 128.18 965 PRO A O 1
ATOM 3390 N N . PRO A 1 423 ? 24.333 7.766 12.684 1.00 142.59 966 PRO A N 1
ATOM 3391 C CA . PRO A 1 423 ? 24.056 8.885 11.769 1.00 138.09 966 PRO A CA 1
ATOM 3392 C C . PRO A 1 423 ? 25.184 9.921 11.781 1.00 123.56 966 PRO A C 1
ATOM 3393 O O . PRO A 1 423 ? 25.135 10.898 11.034 1.00 97.95 966 PRO A O 1
ATOM 3397 N N . SER B 1 19 ? -18.130 -11.217 18.991 1.00 112.87 562 SER B N 1
ATOM 3398 C CA . SER B 1 19 ? -17.914 -12.111 20.176 1.00 109.16 562 SER B CA 1
ATOM 3399 C C . SER B 1 19 ? -16.424 -12.219 20.532 1.00 110.05 562 SER B C 1
ATOM 3400 O O . SER B 1 19 ? -15.618 -12.537 19.655 1.00 117.22 562 SER B O 1
ATOM 3403 N N . VAL B 1 20 ? -16.084 -11.941 21.793 1.00 101.62 563 VAL B N 1
ATOM 3404 C CA . VAL B 1 20 ? -14.754 -12.230 22.345 1.00 92.62 563 VAL B CA 1
ATOM 3405 C C . VAL B 1 20 ? -14.934 -12.988 23.663 1.00 85.18 563 VAL B C 1
ATOM 3406 O O . VAL B 1 20 ? -15.703 -12.569 24.534 1.00 88.61 563 VAL B O 1
ATOM 3410 N N . VAL B 1 21 ? -14.235 -14.119 23.788 1.00 76.51 564 VAL B N 1
ATOM 3411 C CA . VAL B 1 21 ? -14.201 -14.927 25.008 1.00 73.01 564 VAL B CA 1
ATOM 3412 C C . VAL B 1 21 ? -13.179 -14.277 25.936 1.00 67.38 564 VAL B C 1
ATOM 3413 O O . VAL B 1 21 ? -12.107 -13.877 25.484 1.00 62.01 564 VAL B O 1
ATOM 3417 N N . ILE B 1 22 ? -13.542 -14.164 27.212 1.00 60.84 565 ILE B N 1
ATOM 3418 C CA . ILE B 1 22 ? -12.653 -13.647 28.259 1.00 60.13 565 ILE B CA 1
ATOM 3419 C C . ILE B 1 22 ? -12.552 -14.732 29.323 1.00 57.48 565 ILE B C 1
ATOM 3420 O O . ILE B 1 22 ? -13.557 -15.091 29.915 1.00 54.95 565 ILE B O 1
ATOM 3425 N N . VAL B 1 23 ? -11.336 -15.231 29.557 1.00 52.85 566 VAL B N 1
ATOM 3426 C CA . VAL B 1 23 ? -11.069 -16.159 30.667 1.00 53.08 566 VAL B CA 1
ATOM 3427 C C . VAL B 1 23 ? -9.944 -15.551 31.482 1.00 52.05 566 VAL B C 1
ATOM 3428 O O . VAL B 1 23 ? -8.784 -15.589 31.065 1.00 49.97 566 VAL B O 1
ATOM 3432 N N . GLY B 1 24 ? -10.292 -14.949 32.620 1.00 51.72 567 GLY B N 1
ATOM 3433 C CA . GLY B 1 24 ? -9.316 -14.261 33.473 1.00 54.09 567 GLY B CA 1
ATOM 3434 C C . GLY B 1 24 ? -8.583 -13.149 32.730 1.00 55.34 567 GLY B C 1
ATOM 3435 O O . GLY B 1 24 ? -9.212 -12.257 32.178 1.00 59.55 567 GLY B O 1
ATOM 3436 N N . LYS B 1 25 ? -7.263 -13.232 32.694 1.00 54.13 568 LYS B N 1
ATOM 3437 C CA . LYS B 1 25 ? -6.415 -12.279 31.947 1.00 55.46 568 LYS B CA 1
ATOM 3438 C C . LYS B 1 25 ? -6.317 -12.502 30.429 1.00 49.38 568 LYS B C 1
ATOM 3439 O O . LYS B 1 25 ? -5.815 -11.634 29.730 1.00 49.46 568 LYS B O 1
ATOM 3445 N N . ILE B 1 26 ? -6.806 -13.642 29.938 1.00 47.90 569 ILE B N 1
ATOM 3446 C CA . ILE B 1 26 ? -6.755 -13.999 28.517 1.00 48.84 569 ILE B CA 1
ATOM 3447 C C . ILE B 1 26 ? -8.086 -13.644 27.850 1.00 52.21 569 ILE B C 1
ATOM 3448 O O . ILE B 1 26 ? -9.165 -13.993 28.365 1.00 51.21 569 ILE B O 1
ATOM 3453 N N . SER B 1 27 ? -7.992 -12.985 26.689 1.00 54.73 570 SER B N 1
ATOM 3454 C CA . SER B 1 27 ? -9.134 -12.810 25.792 1.00 56.08 570 SER B CA 1
ATOM 3455 C C . SER B 1 27 ? -8.790 -13.206 24.360 1.00 57.31 570 SER B C 1
ATOM 3456 O O . SER B 1 27 ? -7.628 -13.118 23.950 1.00 55.46 570 SER B O 1
ATOM 3459 N N . PHE B 1 28 ? -9.813 -13.621 23.609 1.00 61.17 571 PHE B N 1
ATOM 3460 C CA . PHE B 1 28 ? -9.669 -13.922 22.173 1.00 61.89 571 PHE B CA 1
ATOM 3461 C C . PHE B 1 28 ? -11.024 -13.998 21.464 1.00 66.44 571 PHE B C 1
ATOM 3462 O O . PHE B 1 28 ? -12.050 -14.258 22.089 1.00 62.80 571 PHE B O 1
ATOM 3470 N N . CYS B 1 29 ? -11.008 -13.772 20.149 1.00 71.15 572 CYS B N 1
ATOM 3471 C CA . CYS B 1 29 ? -12.167 -14.015 19.276 1.00 74.03 572 CYS B CA 1
ATOM 3472 C C . CYS B 1 29 ? -12.036 -15.437 18.717 1.00 70.64 572 CYS B C 1
ATOM 3473 O O . CYS B 1 29 ? -11.038 -15.713 18.032 1.00 72.59 572 CYS B O 1
ATOM 3476 N N . PRO B 1 30 ? -13.014 -16.340 19.002 1.00 71.42 573 PRO B N 1
ATOM 3477 C CA . PRO B 1 30 ? -12.919 -17.742 18.520 1.00 70.48 573 PRO B CA 1
ATOM 3478 C C . PRO B 1 30 ? -12.839 -17.970 16.996 1.00 71.09 573 PRO B C 1
ATOM 3479 O O . PRO B 1 30 ? -12.410 -19.050 16.562 1.00 65.09 573 PRO B O 1
ATOM 3483 N N . LYS B 1 31 ? -13.272 -16.980 16.204 1.00 75.29 574 LYS B N 1
ATOM 3484 C CA . LYS B 1 31 ? -13.051 -16.944 14.752 1.00 80.95 574 LYS B CA 1
ATOM 3485 C C . LYS B 1 31 ? -11.589 -16.801 14.301 1.00 77.11 574 LYS B C 1
ATOM 3486 O O . LYS B 1 31 ? -11.284 -17.141 13.152 1.00 82.54 574 LYS B O 1
ATOM 3492 N N . ASP B 1 32 ? -10.712 -16.290 15.177 1.00 73.79 575 ASP B N 1
ATOM 3493 C CA . ASP B 1 32 ? -9.314 -15.966 14.847 1.00 71.95 575 ASP B CA 1
ATOM 3494 C C . ASP B 1 32 ? -8.367 -17.146 15.156 1.00 70.11 575 ASP B C 1
ATOM 3495 O O . ASP B 1 32 ? -7.545 -17.075 16.059 1.00 65.05 575 ASP B O 1
ATOM 3500 N N . VAL B 1 33 ? -8.486 -18.216 14.374 1.00 70.26 576 VAL B N 1
ATOM 3501 C CA . VAL B 1 33 ? -7.735 -19.462 14.569 1.00 66.44 576 VAL B CA 1
ATOM 3502 C C . VAL B 1 33 ? -6.371 -19.332 13.892 1.00 62.41 576 VAL B C 1
ATOM 3503 O O . VAL B 1 33 ? -6.296 -19.036 12.697 1.00 68.32 576 VAL B O 1
ATOM 3507 N N . LEU B 1 34 ? -5.307 -19.557 14.663 1.00 57.14 577 LEU B N 1
ATOM 3508 C CA . LEU B 1 34 ? -3.930 -19.665 14.152 1.00 57.69 577 LEU B CA 1
ATOM 3509 C C . LEU B 1 34 ? -3.492 -21.090 13.777 1.00 59.19 577 LEU B C 1
ATOM 3510 O O . LEU B 1 34 ? -2.603 -21.253 12.955 1.00 64.71 577 LEU B O 1
ATOM 3515 N N . GLY B 1 35 ? -4.106 -22.105 14.378 1.00 61.21 578 GLY B N 1
ATOM 3516 C CA . GLY B 1 35 ? -3.705 -23.502 14.188 1.00 67.39 578 GLY B CA 1
ATOM 3517 C C . GLY B 1 35 ? -4.520 -24.468 15.040 1.00 74.98 578 GLY B C 1
ATOM 3518 O O . GLY B 1 35 ? -5.442 -24.046 15.756 1.00 71.98 578 GLY B O 1
ATOM 3519 N N . HIS B 1 36 ? -4.187 -25.761 14.941 1.00 84.69 579 HIS B N 1
ATOM 3520 C CA . HIS B 1 36 ? -4.894 -26.853 15.645 1.00 84.87 579 HIS B CA 1
ATOM 3521 C C . HIS B 1 36 ? -3.887 -27.849 16.212 1.00 90.98 579 HIS B C 1
ATOM 3522 O O . HIS B 1 36 ? -2.842 -27.453 16.732 1.00 91.45 579 HIS B O 1
ATOM 3529 N N . THR B 1 41 ? -7.281 -29.641 20.544 1.00 68.08 584 THR B N 1
ATOM 3530 C CA . THR B 1 41 ? -6.465 -28.449 20.774 1.00 62.88 584 THR B CA 1
ATOM 3531 C C . THR B 1 41 ? -6.625 -27.458 19.632 1.00 62.80 584 THR B C 1
ATOM 3532 O O . THR B 1 41 ? -6.395 -27.810 18.488 1.00 69.06 584 THR B O 1
ATOM 3536 N N . ILE B 1 42 ? -7.013 -26.231 19.973 1.00 60.32 585 ILE B N 1
ATOM 3537 C CA . ILE B 1 42 ? -7.124 -25.100 19.042 1.00 61.38 585 ILE B CA 1
ATOM 3538 C C . ILE B 1 42 ? -6.195 -23.988 19.557 1.00 56.78 585 ILE B C 1
ATOM 3539 O O . ILE B 1 42 ? -6.093 -23.778 20.783 1.00 48.65 585 ILE B O 1
ATOM 3544 N N . VAL B 1 43 ? -5.549 -23.287 18.616 1.00 50.45 586 VAL B N 1
ATOM 3545 C CA . VAL B 1 43 ? -4.705 -22.125 18.912 1.00 46.65 586 VAL B CA 1
ATOM 3546 C C . VAL B 1 43 ? -5.369 -20.920 18.268 1.00 47.20 586 VAL B C 1
ATOM 3547 O O . VAL B 1 43 ? -5.587 -20.904 17.050 1.00 47.60 586 VAL B O 1
ATOM 3551 N N . TYR B 1 44 ? -5.655 -19.906 19.085 1.00 45.30 587 TYR B N 1
ATOM 3552 C CA . TYR B 1 44 ? -6.271 -18.659 18.634 1.00 48.77 587 TYR B CA 1
ATOM 3553 C C . TYR B 1 44 ? -5.285 -17.512 18.743 1.00 48.61 587 TYR B C 1
ATOM 3554 O O . TYR B 1 44 ? -4.414 -17.524 19.610 1.00 44.46 587 TYR B O 1
ATOM 3563 N N . ARG B 1 45 ? -5.453 -16.486 17.911 1.00 50.12 588 ARG B N 1
ATOM 3564 C CA . ARG B 1 45 ? -4.865 -15.179 18.219 1.00 50.66 588 ARG B CA 1
ATOM 3565 C C . ARG B 1 45 ? -5.735 -14.539 19.302 1.00 50.24 588 ARG B C 1
ATOM 3566 O O . ARG B 1 45 ? -6.972 -14.548 19.222 1.00 51.48 588 ARG B O 1
ATOM 3574 N N . GLY B 1 46 ? -5.071 -13.998 20.310 1.00 49.01 589 GLY B N 1
ATOM 3575 C CA . GLY B 1 46 ? -5.744 -13.324 21.419 1.00 50.50 589 GLY B CA 1
ATOM 3576 C C . GLY B 1 46 ? -4.926 -12.193 22.012 1.00 50.76 589 GLY B C 1
ATOM 3577 O O . GLY B 1 46 ? -3.964 -11.694 21.409 1.00 50.50 589 GLY B O 1
ATOM 3578 N N . MET B 1 47 ? -5.329 -11.803 23.215 1.00 52.42 590 MET B N 1
ATOM 3579 C CA . MET B 1 47 ? -4.704 -10.723 23.976 1.00 54.05 590 MET B CA 1
ATOM 3580 C C . MET B 1 47 ? -4.526 -11.167 25.418 1.00 49.25 590 MET B C 1
ATOM 3581 O O . MET B 1 47 ? -5.364 -11.890 25.947 1.00 49.09 590 MET B O 1
ATOM 3586 N N . PHE B 1 48 ? -3.423 -10.743 26.025 1.00 48.96 591 PHE B N 1
ATOM 3587 C CA . PHE B 1 48 ? -3.139 -10.921 27.462 1.00 48.03 591 PHE B CA 1
ATOM 3588 C C . PHE B 1 48 ? -2.367 -9.682 27.920 1.00 51.70 591 PHE B C 1
ATOM 3589 O O . PHE B 1 48 ? -1.337 -9.372 27.336 1.00 51.70 591 PHE B O 1
ATOM 3597 N N . ASP B 1 49 ? -2.855 -8.994 28.947 1.00 54.72 592 ASP B N 1
ATOM 3598 C CA . ASP B 1 49 ? -2.225 -7.777 29.495 1.00 62.46 592 ASP B CA 1
ATOM 3599 C C . ASP B 1 49 ? -1.858 -6.734 28.398 1.00 64.49 592 ASP B C 1
ATOM 3600 O O . ASP B 1 49 ? -0.772 -6.167 28.389 1.00 60.32 592 ASP B O 1
ATOM 3605 N N . ASN B 1 50 ? -2.796 -6.530 27.470 1.00 71.10 593 ASN B N 1
ATOM 3606 C CA . ASN B 1 50 ? -2.638 -5.655 26.282 1.00 74.04 593 ASN B CA 1
ATOM 3607 C C . ASN B 1 50 ? -1.472 -6.007 25.341 1.00 73.70 593 ASN B C 1
ATOM 3608 O O . ASN B 1 50 ? -0.995 -5.148 24.616 1.00 75.73 593 ASN B O 1
ATOM 3613 N N . ARG B 1 51 ? -1.060 -7.283 25.343 1.00 65.77 594 ARG B N 1
ATOM 3614 C CA . ARG B 1 51 ? -0.061 -7.834 24.445 1.00 67.65 594 ARG B CA 1
ATOM 3615 C C . ARG B 1 51 ? -0.791 -8.815 23.527 1.00 64.84 594 ARG B C 1
ATOM 3616 O O . ARG B 1 51 ? -1.669 -9.573 23.981 1.00 57.19 594 ARG B O 1
ATOM 3624 N N . ASP B 1 52 ? -0.414 -8.807 22.251 1.00 63.27 595 ASP B N 1
ATOM 3625 C CA . ASP B 1 52 ? -0.900 -9.800 21.281 1.00 60.67 595 ASP B CA 1
ATOM 3626 C C . ASP B 1 52 ? -0.252 -11.147 21.631 1.00 49.46 595 ASP B C 1
ATOM 3627 O O . ASP B 1 52 ? 0.954 -11.225 21.852 1.00 52.88 595 ASP B O 1
ATOM 3632 N N . VAL B 1 53 ? -1.055 -12.202 21.665 1.00 47.67 596 VAL B N 1
ATOM 3633 C CA . VAL B 1 53 ? -0.582 -13.545 22.056 1.00 41.63 596 VAL B CA 1
ATOM 3634 C C . VAL B 1 53 ? -1.231 -14.608 21.214 1.00 43.48 596 VAL B C 1
ATOM 3635 O O . VAL B 1 53 ? -2.282 -14.368 20.577 1.00 45.32 596 VAL B O 1
ATOM 3639 N N . ALA B 1 54 ? -0.607 -15.784 21.230 1.00 38.62 597 ALA B N 1
ATOM 3640 C CA . ALA B 1 54 ? -1.235 -17.008 20.755 1.00 38.95 597 ALA B CA 1
ATOM 3641 C C . ALA B 1 54 ? -1.819 -17.691 21.991 1.00 38.75 597 ALA B C 1
ATOM 3642 O O . ALA B 1 54 ? -1.155 -17.747 23.021 1.00 35.77 597 ALA B O 1
ATOM 3644 N N . VAL B 1 55 ? -3.058 -18.174 21.880 1.00 39.28 598 VAL B N 1
ATOM 3645 C CA . VAL B 1 55 ? -3.789 -18.780 22.990 1.00 38.78 598 VAL B CA 1
ATOM 3646 C C . VAL B 1 55 ? -4.156 -20.196 22.606 1.00 37.98 598 VAL B C 1
ATOM 3647 O O . VAL B 1 55 ? -4.947 -20.409 21.693 1.00 42.17 598 VAL B O 1
ATOM 3651 N N . LYS B 1 56 ? -3.615 -21.159 23.335 1.00 38.58 599 LYS B N 1
ATOM 3652 C CA . LYS B 1 56 ? -3.942 -22.552 23.136 1.00 39.11 599 LYS B CA 1
ATOM 3653 C C . LYS B 1 56 ? -5.040 -22.938 24.124 1.00 40.71 599 LYS B C 1
ATOM 3654 O O . LYS B 1 56 ? -4.878 -22.717 25.311 1.00 39.54 599 LYS B O 1
ATOM 3660 N N . ARG B 1 57 ? -6.121 -23.514 23.616 1.00 39.72 600 ARG B N 1
ATOM 3661 C CA . ARG B 1 57 ? -7.175 -24.106 24.442 1.00 44.57 600 ARG B CA 1
ATOM 3662 C C . ARG B 1 57 ? -6.961 -25.606 24.538 1.00 43.51 600 ARG B C 1
ATOM 3663 O O . ARG B 1 57 ? -6.893 -26.284 23.525 1.00 45.61 600 ARG B O 1
ATOM 3671 N N . ILE B 1 58 ? -6.917 -26.102 25.770 1.00 44.44 601 ILE B N 1
ATOM 3672 C CA . ILE B 1 58 ? -6.595 -27.487 26.117 1.00 46.42 601 ILE B CA 1
ATOM 3673 C C . ILE B 1 58 ? -7.883 -28.157 26.637 1.00 50.18 601 ILE B C 1
ATOM 3674 O O . ILE B 1 58 ? -8.613 -27.544 27.427 1.00 46.78 601 ILE B O 1
ATOM 3679 N N . LEU B 1 59 ? -8.150 -29.388 26.180 1.00 50.57 602 LEU B N 1
ATOM 3680 C CA . LEU B 1 59 ? -9.284 -30.202 26.647 1.00 53.90 602 LEU B CA 1
ATOM 3681 C C . LEU B 1 59 ? -8.862 -31.021 27.888 1.00 53.15 602 LEU B C 1
ATOM 3682 O O . LEU B 1 59 ? -7.657 -31.232 28.083 1.00 52.51 602 LEU B O 1
ATOM 3687 N N . PRO B 1 60 ? -9.833 -31.484 28.721 1.00 55.32 603 PRO B N 1
ATOM 3688 C CA . PRO B 1 60 ? -9.567 -32.278 29.954 1.00 56.80 603 PRO B CA 1
ATOM 3689 C C . PRO B 1 60 ? -8.534 -33.402 29.871 1.00 59.60 603 PRO B C 1
ATOM 3690 O O . PRO B 1 60 ? -7.672 -33.533 30.749 1.00 57.69 603 PRO B O 1
ATOM 3694 N N . GLU B 1 61 ? -8.627 -34.170 28.793 1.00 66.77 604 GLU B N 1
ATOM 3695 C CA . GLU B 1 61 ? -7.705 -35.262 28.452 1.00 71.71 604 GLU B CA 1
ATOM 3696 C C . GLU B 1 61 ? -6.212 -34.824 28.459 1.00 67.50 604 GLU B C 1
ATOM 3697 O O . GLU B 1 61 ? -5.343 -35.619 28.809 1.00 66.76 604 GLU B O 1
ATOM 3703 N N . CYS B 1 62 ? -5.944 -33.569 28.087 1.00 63.53 605 CYS B N 1
ATOM 3704 C CA . CYS B 1 62 ? -4.598 -33.001 27.997 1.00 57.36 605 CYS B CA 1
ATOM 3705 C C . CYS B 1 62 ? -4.173 -32.086 29.168 1.00 52.89 605 CYS B C 1
ATOM 3706 O O . CYS B 1 62 ? -3.117 -31.440 29.079 1.00 50.95 605 CYS B O 1
ATOM 3709 N N . PHE B 1 63 ? -4.944 -32.033 30.264 1.00 51.59 606 PHE B N 1
ATOM 3710 C CA . PHE B 1 63 ? -4.631 -31.108 31.372 1.00 50.65 606 PHE B CA 1
ATOM 3711 C C . PHE B 1 63 ? -3.279 -31.395 32.064 1.00 50.50 606 PHE B C 1
ATOM 3712 O O . PHE B 1 63 ? -2.490 -30.481 32.270 1.00 52.32 606 PHE B O 1
ATOM 3720 N N . SER B 1 64 ? -3.031 -32.650 32.405 1.00 51.73 607 SER B N 1
ATOM 3721 C CA . SER B 1 64 ? -1.737 -33.052 33.004 1.00 55.51 607 SER B CA 1
ATOM 3722 C C . SER B 1 64 ? -0.538 -32.811 32.078 1.00 51.13 607 SER B C 1
ATOM 3723 O O . SER B 1 64 ? 0.510 -32.362 32.532 1.00 53.00 607 SER B O 1
ATOM 3726 N N . PHE B 1 65 ? -0.721 -33.104 30.790 1.00 52.25 608 PHE B N 1
ATOM 3727 C CA . PHE B 1 65 ? 0.268 -32.849 29.696 1.00 51.60 608 PHE B CA 1
ATOM 3728 C C . PHE B 1 65 ? 0.648 -31.360 29.619 1.00 47.60 608 PHE B C 1
ATOM 3729 O O . PHE B 1 65 ? 1.830 -31.011 29.594 1.00 43.22 608 PHE B O 1
ATOM 3737 N N . ALA B 1 66 ? -0.377 -30.500 29.581 1.00 45.43 609 ALA B N 1
ATOM 3738 C CA . ALA B 1 66 ? -0.226 -29.033 29.653 1.00 40.78 609 ALA B CA 1
ATOM 3739 C C . ALA B 1 66 ? 0.486 -28.533 30.923 1.00 43.33 609 ALA B C 1
ATOM 3740 O O . ALA B 1 66 ? 1.439 -27.730 30.846 1.00 43.24 609 ALA B O 1
ATOM 3742 N N . ASP B 1 67 ? 0.057 -29.024 32.081 1.00 44.39 610 ASP B N 1
ATOM 3743 C CA . ASP B 1 67 ? 0.709 -28.667 33.374 1.00 46.58 610 ASP B CA 1
ATOM 3744 C C . ASP B 1 67 ? 2.191 -29.009 33.391 1.00 43.53 610 ASP B C 1
ATOM 3745 O O . ASP B 1 67 ? 3.005 -28.192 33.787 1.00 47.32 610 ASP B O 1
ATOM 3750 N N . ARG B 1 68 ? 2.530 -30.194 32.898 1.00 45.98 611 ARG B N 1
ATOM 3751 C CA . ARG B 1 68 ? 3.916 -30.677 32.856 1.00 47.90 611 ARG B CA 1
ATOM 3752 C C . ARG B 1 68 ? 4.808 -29.770 31.996 1.00 41.70 611 ARG B C 1
ATOM 3753 O O . ARG B 1 68 ? 5.839 -29.308 32.460 1.00 40.82 611 ARG B O 1
ATOM 3761 N N . GLU B 1 69 ? 4.370 -29.452 30.780 1.00 39.83 612 GLU B N 1
ATOM 3762 C CA . GLU B 1 69 ? 5.170 -28.680 29.857 1.00 39.70 612 GLU B CA 1
ATOM 3763 C C . GLU B 1 69 ? 5.328 -27.218 30.313 1.00 38.94 612 GLU B C 1
ATOM 3764 O O . GLU B 1 69 ? 6.433 -26.679 30.221 1.00 36.78 612 GLU B O 1
ATOM 3770 N N . VAL B 1 70 ? 4.249 -26.613 30.829 1.00 37.28 613 VAL B N 1
ATOM 3771 C CA . VAL B 1 70 ? 4.318 -25.242 31.374 1.00 38.61 613 VAL B CA 1
ATOM 3772 C C . VAL B 1 70 ? 5.270 -25.206 32.574 1.00 38.55 613 VAL B C 1
ATOM 3773 O O . VAL B 1 70 ? 6.119 -24.319 32.653 1.00 37.80 613 VAL B O 1
ATOM 3777 N N . GLN B 1 71 ? 5.119 -26.179 33.479 1.00 45.82 614 GLN B N 1
ATOM 3778 C CA . GLN B 1 71 ? 5.999 -26.329 34.658 1.00 55.84 614 GLN B CA 1
ATOM 3779 C C . GLN B 1 71 ? 7.442 -26.342 34.215 1.00 57.19 614 GLN B C 1
ATOM 3780 O O . GLN B 1 71 ? 8.232 -25.573 34.724 1.00 69.17 614 GLN B O 1
ATOM 3786 N N . LEU B 1 72 ? 7.732 -27.119 33.171 1.00 57.01 615 LEU B N 1
ATOM 3787 C CA . LEU B 1 72 ? 9.082 -27.205 32.604 1.00 59.84 615 LEU B CA 1
ATOM 3788 C C . LEU B 1 72 ? 9.544 -25.939 31.927 1.00 55.49 615 LEU B C 1
ATOM 3789 O O . LEU B 1 72 ? 10.684 -25.559 32.085 1.00 63.09 615 LEU B O 1
ATOM 3794 N N . LEU B 1 73 ? 8.670 -25.299 31.158 1.00 53.46 616 LEU B N 1
ATOM 3795 C CA . LEU B 1 73 ? 9.024 -24.065 30.448 1.00 55.16 616 LEU B CA 1
ATOM 3796 C C . LEU B 1 73 ? 9.320 -22.846 31.344 1.00 58.95 616 LEU B C 1
ATOM 3797 O O . LEU B 1 73 ? 10.061 -21.919 30.893 1.00 69.55 616 LEU B O 1
ATOM 3802 N N A ARG B 1 74 ? 8.783 -22.799 32.558 0.50 52.16 617 ARG B N 1
ATOM 3803 N N B ARG B 1 74 ? 8.827 -22.912 32.612 0.50 58.52 617 ARG B N 1
ATOM 3804 C CA A ARG B 1 74 ? 9.017 -21.616 33.420 0.50 49.73 617 ARG B CA 1
ATOM 3805 C CA B ARG B 1 74 ? 9.014 -21.939 33.734 0.50 59.63 617 ARG B CA 1
ATOM 3806 C C A ARG B 1 74 ? 10.512 -21.455 33.728 0.50 42.10 617 ARG B C 1
ATOM 3807 C C B ARG B 1 74 ? 9.888 -22.357 34.957 0.50 57.22 617 ARG B C 1
ATOM 3808 O O A ARG B 1 74 ? 10.998 -20.355 33.979 0.50 38.02 617 ARG B O 1
ATOM 3809 O O B ARG B 1 74 ? 10.416 -21.488 35.652 0.50 56.41 617 ARG B O 1
ATOM 3824 N N A GLU B 1 75 ? 11.214 -22.581 33.658 0.50 39.18 618 GLU B N 1
ATOM 3825 N N B GLU B 1 75 ? 9.952 -23.650 35.285 0.50 49.95 618 GLU B N 1
ATOM 3826 C CA A GLU B 1 75 ? 12.621 -22.661 33.941 0.50 41.23 618 GLU B CA 1
ATOM 3827 C CA B GLU B 1 75 ? 10.929 -24.166 36.260 0.50 49.24 618 GLU B CA 1
ATOM 3828 C C A GLU B 1 75 ? 13.529 -22.274 32.786 0.50 37.71 618 GLU B C 1
ATOM 3829 C C B GLU B 1 75 ? 12.337 -23.993 35.697 0.50 46.43 618 GLU B C 1
ATOM 3830 O O A GLU B 1 75 ? 14.686 -21.926 33.015 0.50 38.37 618 GLU B O 1
ATOM 3831 O O B GLU B 1 75 ? 13.346 -24.091 36.416 0.50 46.79 618 GLU B O 1
ATOM 3842 N N A SER B 1 76 ? 13.049 -22.356 31.546 0.50 34.26 619 SER B N 1
ATOM 3843 N N B SER B 1 76 ? 12.399 -23.748 34.396 0.50 40.99 619 SER B N 1
ATOM 3844 C CA A SER B 1 76 ? 13.947 -22.080 30.440 0.50 34.45 619 SER B CA 1
ATOM 3845 C CA B SER B 1 76 ? 13.678 -23.668 33.700 0.50 39.46 619 SER B CA 1
ATOM 3846 C C A SER B 1 76 ? 13.612 -20.861 29.584 0.50 31.80 619 SER B C 1
ATOM 3847 C C B SER B 1 76 ? 14.063 -22.234 33.369 0.50 35.72 619 SER B C 1
ATOM 3848 O O A SER B 1 76 ? 14.413 -20.504 28.742 0.50 29.77 619 SER B O 1
ATOM 3849 O O B SER B 1 76 ? 13.199 -21.416 33.069 0.50 33.51 619 SER B O 1
ATOM 3854 N N A ASP B 1 77 ? 12.465 -20.220 29.807 0.50 33.44 620 ASP B N 1
ATOM 3855 N N B ASP B 1 77 ? 15.364 -21.944 33.401 0.50 35.74 620 ASP B N 1
ATOM 3856 C CA A ASP B 1 77 ? 12.060 -19.130 28.913 0.50 34.57 620 ASP B CA 1
ATOM 3857 C CA B ASP B 1 77 ? 15.853 -20.589 33.128 0.50 35.54 620 ASP B CA 1
ATOM 3858 C C A ASP B 1 77 ? 12.871 -17.864 29.226 0.50 37.19 620 ASP B C 1
ATOM 3859 C C B ASP B 1 77 ? 15.503 -20.122 31.746 0.50 33.36 620 ASP B C 1
ATOM 3860 O O A ASP B 1 77 ? 12.760 -16.841 28.551 0.50 34.61 620 ASP B O 1
ATOM 3861 O O B ASP B 1 77 ? 15.464 -20.917 30.831 0.50 30.38 620 ASP B O 1
ATOM 3870 N N A GLU B 1 78 ? 13.772 -17.991 30.194 0.50 37.87 621 GLU B N 1
ATOM 3871 N N B GLU B 1 78 ? 15.290 -18.813 31.627 0.50 37.38 621 GLU B N 1
ATOM 3872 C CA A GLU B 1 78 ? 14.903 -17.080 30.315 0.50 43.42 621 GLU B CA 1
ATOM 3873 C CA B GLU B 1 78 ? 14.923 -18.101 30.385 0.50 39.66 621 GLU B CA 1
ATOM 3874 C C A GLU B 1 78 ? 16.068 -17.560 29.450 0.50 41.18 621 GLU B C 1
ATOM 3875 C C B GLU B 1 78 ? 16.101 -17.915 29.433 0.50 38.91 621 GLU B C 1
ATOM 3876 O O A GLU B 1 78 ? 17.176 -17.812 29.940 0.50 46.03 621 GLU B O 1
ATOM 3877 O O B GLU B 1 78 ? 17.269 -18.004 29.842 0.50 41.63 621 GLU B O 1
ATOM 3888 N N . HIS B 1 79 ? 15.792 -17.673 28.155 1.00 32.96 622 HIS B N 1
ATOM 3889 C CA . HIS B 1 79 ? 16.781 -17.541 27.136 1.00 31.92 622 HIS B CA 1
ATOM 3890 C C . HIS B 1 79 ? 16.057 -16.908 25.942 1.00 28.39 622 HIS B C 1
ATOM 3891 O O . HIS B 1 79 ? 14.920 -17.276 25.714 1.00 27.67 622 HIS B O 1
ATOM 3898 N N . PRO B 1 80 ? 16.701 -15.997 25.201 1.00 30.83 623 PRO B N 1
ATOM 3899 C CA . PRO B 1 80 ? 15.991 -15.304 24.083 1.00 31.25 623 PRO B CA 1
ATOM 3900 C C . PRO B 1 80 ? 15.485 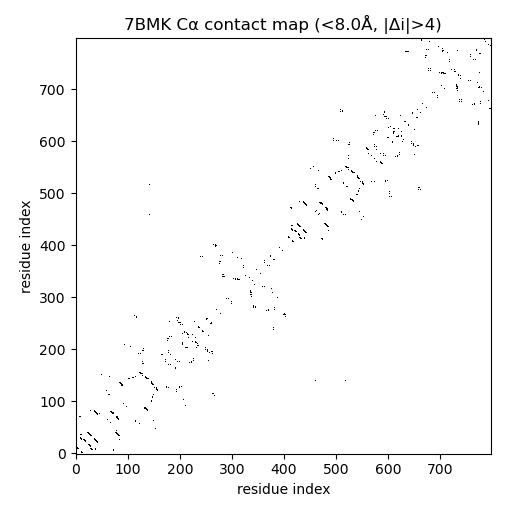-16.199 22.921 1.00 29.51 623 PRO B C 1
ATOM 3901 O O . PRO B 1 80 ? 14.541 -15.840 22.275 1.00 29.78 623 PRO B O 1
ATOM 3905 N N . ASN B 1 81 ? 16.115 -17.353 22.728 1.00 25.97 624 ASN B N 1
ATOM 3906 C CA . ASN B 1 81 ? 15.747 -18.364 21.723 1.00 24.90 624 ASN B CA 1
ATOM 3907 C C . ASN B 1 81 ? 14.942 -19.567 22.193 1.00 25.68 624 ASN B C 1
ATOM 3908 O O . ASN B 1 81 ? 14.896 -20.601 21.511 1.00 25.22 624 ASN B O 1
ATOM 3913 N N . VAL B 1 82 ? 14.248 -19.405 23.317 1.00 26.11 625 VAL B N 1
ATOM 3914 C CA . VAL B 1 82 ? 13.224 -20.306 23.805 1.00 28.59 625 VAL B CA 1
ATOM 3915 C C . VAL B 1 82 ? 11.988 -19.408 23.986 1.00 31.47 625 VAL B C 1
ATOM 3916 O O . VAL B 1 82 ? 12.067 -18.285 24.528 1.00 32.58 625 VAL B O 1
ATOM 3920 N N . ILE B 1 83 ? 10.854 -19.889 23.508 1.00 35.35 626 ILE B N 1
ATOM 3921 C CA . ILE B 1 83 ? 9.622 -19.057 23.451 1.00 36.04 626 ILE B CA 1
ATOM 3922 C C . ILE B 1 83 ? 9.205 -18.520 24.838 1.00 42.73 626 ILE B C 1
ATOM 3923 O O . ILE B 1 83 ? 9.333 -19.260 25.826 1.00 37.56 626 ILE B O 1
ATOM 3928 N N . ARG B 1 84 ? 8.778 -17.244 24.912 1.00 45.15 627 ARG B N 1
ATOM 3929 C CA . ARG B 1 84 ? 8.318 -16.669 26.212 1.00 58.26 627 ARG B CA 1
ATOM 3930 C C . ARG B 1 84 ? 6.868 -17.132 26.549 1.00 48.43 627 ARG B C 1
ATOM 3931 O O . ARG B 1 84 ? 5.973 -16.973 25.737 1.00 43.26 627 ARG B O 1
ATOM 3939 N N . TYR B 1 85 ? 6.709 -17.780 27.708 1.00 44.59 628 TYR B N 1
ATOM 3940 C CA . TYR B 1 85 ? 5.423 -18.233 28.209 1.00 44.21 628 TYR B CA 1
ATOM 3941 C C . TYR B 1 85 ? 4.840 -17.095 29.098 1.00 39.30 628 TYR B C 1
ATOM 3942 O O . TYR B 1 85 ? 5.554 -16.594 29.946 1.00 41.50 628 TYR B O 1
ATOM 3951 N N . PHE B 1 86 ? 3.578 -16.704 28.889 1.00 38.26 629 PHE B N 1
ATOM 3952 C CA . PHE B 1 86 ? 3.000 -15.539 29.610 1.00 41.73 629 PHE B CA 1
ATOM 3953 C C . PHE B 1 86 ? 2.021 -15.849 30.726 1.00 42.71 629 PHE B C 1
ATOM 3954 O O . PHE B 1 86 ? 2.142 -15.302 31.832 1.00 47.01 629 PHE B O 1
ATOM 3962 N N . CYS B 1 87 ? 1.052 -16.710 30.439 1.00 43.00 630 CYS B N 1
ATOM 3963 C CA . CYS B 1 87 ? -0.143 -16.834 31.294 1.00 42.08 630 CYS B CA 1
ATOM 3964 C C . CYS B 1 87 ? -0.794 -18.185 31.075 1.00 38.83 630 CYS B C 1
ATOM 3965 O O . CYS B 1 87 ? -0.815 -18.673 29.938 1.00 35.63 630 CYS B O 1
ATOM 3968 N N . THR B 1 88 ? -1.310 -18.772 32.154 1.00 39.12 631 THR B N 1
ATOM 3969 C CA . THR B 1 88 ? -2.293 -19.866 32.066 1.00 39.70 631 THR B CA 1
ATOM 3970 C C . THR B 1 88 ? -3.613 -19.478 32.753 1.00 40.56 631 THR B C 1
ATOM 3971 O O . THR B 1 88 ? -3.623 -18.774 33.750 1.00 41.09 631 THR B O 1
ATOM 3975 N N . GLU B 1 89 ? -4.719 -19.945 32.195 1.00 42.97 632 GLU B N 1
ATOM 3976 C CA . GLU B 1 89 ? -6.037 -19.855 32.831 1.00 44.72 632 GLU B CA 1
ATOM 3977 C C . GLU B 1 89 ? -6.738 -21.192 32.702 1.00 47.51 632 GLU B C 1
ATOM 3978 O O . GLU B 1 89 ? -6.358 -22.054 31.897 1.00 46.01 632 GLU B O 1
ATOM 3984 N N . LYS B 1 90 ? -7.784 -21.330 33.503 1.00 49.50 633 LYS B N 1
ATOM 3985 C CA . LYS B 1 90 ? -8.538 -22.564 33.670 1.00 51.38 633 LYS B CA 1
ATOM 3986 C C . LYS B 1 90 ? -9.968 -22.112 33.966 1.00 50.90 633 LYS B C 1
ATOM 3987 O O . LYS B 1 90 ? -10.161 -21.336 34.897 1.00 48.91 633 LYS B O 1
ATOM 3993 N N . ASP B 1 91 ? -10.935 -22.533 33.146 1.00 50.85 634 ASP B N 1
ATOM 3994 C CA . ASP B 1 91 ? -12.376 -22.375 33.449 1.00 51.34 634 ASP B CA 1
ATOM 3995 C C . ASP B 1 91 ? -12.971 -23.761 33.767 1.00 52.20 634 ASP B C 1
ATOM 3996 O O . ASP B 1 91 ? -12.215 -24.733 33.969 1.00 50.94 634 ASP B O 1
ATOM 4001 N N . ARG B 1 92 ? -14.299 -23.845 33.840 1.00 56.30 635 ARG B N 1
ATOM 4002 C CA . ARG B 1 92 ? -14.979 -25.109 34.124 1.00 58.41 635 ARG B CA 1
ATOM 4003 C C . ARG B 1 92 ? -14.709 -26.227 33.096 1.00 59.38 635 ARG B C 1
ATOM 4004 O O . ARG B 1 92 ? -14.671 -27.397 33.486 1.00 63.89 635 ARG B O 1
ATOM 4012 N N . GLN B 1 93 ? -14.492 -25.863 31.821 1.00 54.85 636 GLN B N 1
ATOM 4013 C CA . GLN B 1 93 ? -14.331 -26.838 30.730 1.00 52.30 636 GLN B CA 1
ATOM 4014 C C . GLN B 1 93 ? -12.929 -27.011 30.155 1.00 51.55 636 GLN B C 1
ATOM 4015 O O . GLN B 1 93 ? -12.594 -28.105 29.673 1.00 50.96 636 GLN B O 1
ATOM 4021 N N . PHE B 1 94 ? -12.127 -25.941 30.166 1.00 48.04 637 PHE B N 1
ATOM 4022 C CA . PHE B 1 94 ? -10.839 -25.911 29.458 1.00 47.29 637 PHE B CA 1
ATOM 4023 C C . PHE B 1 94 ? -9.721 -25.288 30.288 1.00 45.45 637 PHE B C 1
ATOM 4024 O O . PHE B 1 94 ? -9.968 -24.655 31.328 1.00 47.51 637 PHE B O 1
ATOM 4032 N N . GLN B 1 95 ? -8.502 -25.479 29.797 1.00 44.06 638 GLN B N 1
ATOM 4033 C CA . GLN B 1 95 ? -7.325 -24.723 30.213 1.00 43.99 638 GLN B CA 1
ATOM 4034 C C . GLN B 1 95 ? -6.795 -23.930 29.031 1.00 42.16 638 GLN B C 1
ATOM 4035 O O . GLN B 1 95 ? -6.997 -24.300 27.883 1.00 42.59 638 GLN B O 1
ATOM 4041 N N . TYR B 1 96 ? -6.143 -22.816 29.332 1.00 40.98 639 TYR B N 1
ATOM 4042 C CA . TYR B 1 96 ? -5.667 -21.859 28.338 1.00 40.81 639 TYR B CA 1
ATOM 4043 C C . TYR B 1 96 ? -4.207 -21.575 28.630 1.00 39.53 639 TYR B C 1
ATOM 4044 O O . TYR B 1 96 ? -3.850 -21.421 29.789 1.00 40.68 639 TYR B O 1
ATOM 4053 N N . ILE B 1 97 ? -3.373 -21.544 27.589 1.00 37.78 640 ILE B N 1
ATOM 4054 C CA . ILE B 1 97 ? -1.935 -21.173 27.716 1.00 34.56 640 ILE B CA 1
ATOM 4055 C C . ILE B 1 97 ? -1.681 -20.069 26.695 1.00 34.10 640 ILE B C 1
ATOM 4056 O O . ILE B 1 97 ? -1.992 -20.244 25.509 1.00 33.48 640 ILE B O 1
ATOM 4061 N N . ALA B 1 98 ? -1.113 -18.958 27.155 1.00 35.01 641 ALA B N 1
ATOM 4062 C CA . ALA B 1 98 ? -0.779 -17.806 26.293 1.00 37.75 641 ALA B CA 1
ATOM 4063 C C . ALA B 1 98 ? 0.732 -17.657 26.165 1.00 34.45 641 ALA B C 1
ATOM 4064 O O . ALA B 1 98 ? 1.463 -17.694 27.174 1.00 36.32 641 ALA B O 1
ATOM 4066 N N . ILE B 1 99 ? 1.205 -17.516 24.923 1.00 35.46 642 ILE B N 1
ATOM 4067 C CA . ILE B 1 99 ? 2.626 -17.217 24.619 1.00 36.84 642 ILE B CA 1
ATOM 4068 C C . ILE B 1 99 ? 2.690 -16.015 23.684 1.00 36.58 642 ILE B C 1
ATOM 4069 O O . ILE B 1 99 ? 1.665 -15.608 23.122 1.00 34.67 642 ILE B O 1
ATOM 4074 N N . GLU B 1 100 ? 3.887 -15.485 23.477 1.00 36.61 643 GLU B N 1
ATOM 4075 C CA . GLU B 1 100 ? 4.017 -14.342 22.593 1.00 41.02 643 GLU B CA 1
ATOM 4076 C C . GLU B 1 100 ? 3.552 -14.697 21.177 1.00 38.80 643 GLU B C 1
ATOM 4077 O O . GLU B 1 100 ? 3.814 -15.819 20.715 1.00 37.93 643 GLU B O 1
ATOM 4083 N N . LEU B 1 101 ? 2.825 -13.784 20.550 1.00 41.55 644 LEU B N 1
ATOM 4084 C CA . LEU B 1 101 ? 2.442 -13.925 19.151 1.00 41.74 644 LEU B CA 1
ATOM 4085 C C . LEU B 1 101 ? 3.700 -13.735 18.278 1.00 40.12 644 LEU B C 1
ATOM 4086 O O . LEU B 1 101 ? 4.408 -12.749 18.417 1.00 36.87 644 LEU B O 1
ATOM 4091 N N . CYS B 1 102 ? 3.907 -14.677 17.363 1.00 38.04 645 CYS B N 1
ATOM 4092 C CA . CYS B 1 102 ? 5.052 -14.731 16.444 1.00 37.76 645 CYS B CA 1
ATOM 4093 C C . CYS B 1 102 ? 4.591 -14.481 15.014 1.00 42.43 645 CYS B C 1
ATOM 4094 O O . CYS B 1 102 ? 3.416 -14.589 14.714 1.00 39.21 645 CYS B O 1
ATOM 4097 N N . ALA B 1 103 ? 5.535 -14.119 14.150 1.00 32.49 646 ALA B N 1
ATOM 4098 C CA . ALA B 1 103 ? 5.248 -13.844 12.741 1.00 29.94 646 ALA B CA 1
ATOM 4099 C C . ALA B 1 103 ? 4.990 -15.115 11.937 1.00 38.17 646 ALA B C 1
ATOM 4100 O O . ALA B 1 103 ? 4.137 -15.136 11.043 1.00 35.30 646 ALA B O 1
ATOM 4102 N N . ALA B 1 104 ? 5.736 -16.175 12.242 1.00 33.93 647 ALA B N 1
ATOM 4103 C CA . ALA B 1 104 ? 5.739 -17.369 11.413 1.00 27.95 647 ALA B CA 1
ATOM 4104 C C . ALA B 1 104 ? 6.376 -18.557 12.144 1.00 32.52 647 ALA B C 1
ATOM 4105 O O . ALA B 1 104 ? 7.058 -18.360 13.149 1.00 29.93 647 ALA B O 1
ATOM 4107 N N . THR B 1 105 ? 6.107 -19.764 11.649 1.00 33.32 648 THR B N 1
ATOM 4108 C CA . THR B 1 105 ? 6.951 -20.929 11.928 1.00 33.97 648 THR B CA 1
ATOM 4109 C C . THR B 1 105 ? 8.101 -20.910 10.919 1.00 34.06 648 THR B C 1
ATOM 4110 O O . THR B 1 105 ? 8.001 -20.281 9.857 1.00 34.56 648 THR B O 1
ATOM 4114 N N . LEU B 1 106 ? 9.173 -21.638 11.228 1.00 31.15 649 LEU B N 1
ATOM 4115 C CA . LEU B 1 106 ? 10.267 -21.832 10.283 1.00 31.87 649 LEU B CA 1
ATOM 4116 C C . LEU B 1 106 ? 9.821 -22.541 9.005 1.00 34.02 649 LEU B C 1
ATOM 4117 O O . LEU B 1 106 ? 10.370 -22.262 7.940 1.00 31.86 649 LEU B O 1
ATOM 4122 N N . GLN B 1 107 ? 8.841 -23.448 9.110 1.00 33.90 650 GLN B N 1
ATOM 4123 C CA . GLN B 1 107 ? 8.233 -24.084 7.921 1.00 34.02 650 GLN B CA 1
ATOM 4124 C C . GLN B 1 107 ? 7.654 -23.040 6.971 1.00 37.13 650 GLN B C 1
ATOM 4125 O O . GLN B 1 107 ? 7.996 -23.024 5.784 1.00 39.58 650 GLN B O 1
ATOM 4131 N N . GLU B 1 108 ? 6.789 -22.190 7.514 1.00 34.58 651 GLU B N 1
ATOM 4132 C CA . GLU B 1 108 ? 6.190 -21.079 6.754 1.00 43.42 651 GLU B CA 1
ATOM 4133 C C . GLU B 1 108 ? 7.242 -20.158 6.151 1.00 42.05 651 GLU B C 1
ATOM 4134 O O . GLU B 1 108 ? 7.149 -19.805 4.981 1.00 43.16 651 GLU B O 1
ATOM 4140 N N . TYR B 1 109 ? 8.237 -19.800 6.964 1.00 40.64 652 TYR B N 1
ATOM 4141 C CA . TYR B 1 109 ? 9.383 -18.963 6.548 1.00 37.95 652 TYR B CA 1
ATOM 4142 C C . TYR B 1 109 ? 10.110 -19.533 5.322 1.00 44.81 652 TYR B C 1
ATOM 4143 O O . TYR B 1 109 ? 10.340 -18.816 4.355 1.00 50.75 652 TYR B O 1
ATOM 4152 N N . VAL B 1 110 ? 10.459 -20.817 5.383 1.00 42.59 653 VAL B N 1
ATOM 4153 C CA . VAL B 1 110 ? 11.155 -21.511 4.283 1.00 41.33 653 VAL B CA 1
ATOM 4154 C C . VAL B 1 110 ? 10.237 -21.771 3.073 1.00 48.67 653 VAL B C 1
ATOM 4155 O O . VAL B 1 110 ? 10.649 -21.545 1.940 1.00 53.88 653 VAL B O 1
ATOM 4159 N N . GLU B 1 111 ? 9.026 -22.270 3.324 1.00 53.08 654 GLU B N 1
ATOM 4160 C CA . GLU B 1 111 ? 8.056 -22.599 2.246 1.00 58.78 654 GLU B CA 1
ATOM 4161 C C . GLU B 1 111 ? 7.631 -21.369 1.427 1.00 68.87 654 GLU B C 1
ATOM 4162 O O . GLU B 1 111 ? 7.430 -21.474 0.214 1.00 79.61 654 GLU B O 1
ATOM 4168 N N . GLN B 1 112 ? 7.483 -20.229 2.102 1.00 75.67 655 GLN B N 1
ATOM 4169 C CA . GLN B 1 112 ? 7.052 -18.966 1.497 1.00 69.59 655 GLN B CA 1
ATOM 4170 C C . GLN B 1 112 ? 8.280 -18.101 1.250 1.00 78.00 655 GLN B C 1
ATOM 4171 O O . GLN B 1 112 ? 8.174 -16.965 0.789 1.00 85.98 655 GLN B O 1
ATOM 4177 N N . GLY B 1 119 ? 13.855 -9.523 7.760 1.00 77.81 662 GLY B N 1
ATOM 4178 C CA . GLY B 1 119 ? 14.842 -10.087 6.846 1.00 87.88 662 GLY B CA 1
ATOM 4179 C C . GLY B 1 119 ? 15.977 -10.765 7.586 1.00 96.60 662 GLY B C 1
ATOM 4180 O O . GLY B 1 119 ? 17.082 -10.227 7.664 1.00 102.27 662 GLY B O 1
ATOM 4181 N N . LEU B 1 120 ? 15.684 -11.941 8.140 1.00 77.65 663 LEU B N 1
ATOM 4182 C CA . LEU B 1 120 ? 16.672 -12.751 8.875 1.00 74.47 663 LEU B CA 1
ATOM 4183 C C . LEU B 1 120 ? 17.570 -13.561 7.924 1.00 58.67 663 LEU B C 1
ATOM 4184 O O . LEU B 1 120 ? 17.075 -14.164 6.979 1.00 82.99 663 LEU B O 1
ATOM 4189 N N . GLU B 1 121 ? 18.876 -13.586 8.196 1.00 54.51 664 GLU B N 1
ATOM 4190 C CA . GLU B 1 121 ? 19.833 -14.413 7.460 1.00 51.72 664 GLU B CA 1
ATOM 4191 C C . GLU B 1 121 ? 19.629 -15.891 7.888 1.00 51.58 664 GLU B C 1
ATOM 4192 O O . GLU B 1 121 ? 19.436 -16.146 9.078 1.00 40.86 664 GLU B O 1
ATOM 4198 N N . PRO B 1 122 ? 19.679 -16.856 6.943 1.00 53.66 665 PRO B N 1
ATOM 4199 C CA . PRO B 1 122 ? 19.465 -18.271 7.330 1.00 45.40 665 PRO B CA 1
ATOM 4200 C C . PRO B 1 122 ? 20.469 -18.838 8.346 1.00 43.83 665 PRO B C 1
ATOM 4201 O O . PRO B 1 122 ? 20.072 -19.599 9.230 1.00 39.24 665 PRO B O 1
ATOM 4205 N N . ILE B 1 123 ? 21.749 -18.475 8.235 1.00 31.74 666 ILE B N 1
ATOM 4206 C CA . ILE B 1 123 ? 22.751 -18.947 9.190 1.00 33.41 666 ILE B CA 1
ATOM 4207 C C . ILE B 1 123 ? 22.460 -18.427 10.612 1.00 30.74 666 ILE B C 1
ATOM 4208 O O . ILE B 1 123 ? 22.625 -19.183 11.577 1.00 26.30 666 ILE B O 1
ATOM 4213 N N . THR B 1 124 ? 22.035 -17.168 10.725 1.00 29.34 667 THR B N 1
ATOM 4214 C CA . THR B 1 124 ? 21.703 -16.549 12.017 1.00 32.67 667 THR B CA 1
ATOM 4215 C C . THR B 1 124 ? 20.523 -17.249 12.694 1.00 29.49 667 THR B C 1
ATOM 4216 O O . THR B 1 124 ? 20.553 -17.468 13.889 1.00 27.40 667 THR B O 1
ATOM 4220 N N . LEU B 1 125 ? 19.482 -17.538 11.917 1.00 26.07 668 LEU B N 1
ATOM 4221 C CA A LEU B 1 125 ? 18.334 -18.315 12.363 0.50 33.59 668 LEU B CA 1
ATOM 4222 C CA B LEU B 1 125 ? 18.317 -18.305 12.402 0.50 31.36 668 LEU B CA 1
ATOM 4223 C C . LEU B 1 125 ? 18.729 -19.668 12.966 1.00 28.15 668 LEU B C 1
ATOM 4224 O O . LEU B 1 125 ? 18.242 -20.054 14.034 1.00 26.61 668 LEU B O 1
ATOM 4233 N N . LEU B 1 126 ? 19.629 -20.361 12.275 1.00 23.57 669 LEU B N 1
ATOM 4234 C CA . LEU B 1 126 ? 20.159 -21.653 12.745 1.00 26.61 669 LEU B CA 1
ATOM 4235 C C . LEU B 1 126 ? 21.062 -21.511 13.966 1.00 24.11 669 LEU B C 1
ATOM 4236 O O . LEU B 1 126 ? 21.062 -22.382 14.829 1.00 24.53 669 LEU B O 1
ATOM 4241 N N . GLN B 1 127 ? 21.849 -20.427 14.030 1.00 22.94 670 GLN B N 1
ATOM 4242 C CA A GLN B 1 127 ? 22.673 -20.111 15.210 0.50 24.01 670 GLN B CA 1
ATOM 4243 C CA B GLN B 1 127 ? 22.675 -20.128 15.211 0.50 24.06 670 GLN B CA 1
ATOM 4244 C C . GLN B 1 127 ? 21.777 -19.899 16.434 1.00 23.11 670 GLN B C 1
ATOM 4245 O O . GLN B 1 127 ? 22.056 -20.410 17.513 1.00 22.14 670 GLN B O 1
ATOM 4256 N N . GLN B 1 128 ? 20.725 -19.104 16.245 1.00 21.30 671 GLN B N 1
ATOM 4257 C CA . GLN B 1 128 ? 19.741 -18.808 17.288 1.00 24.22 671 GLN B CA 1
ATOM 4258 C C . GLN B 1 128 ? 19.017 -20.062 17.775 1.00 22.90 671 GLN B C 1
ATOM 4259 O O . GLN B 1 128 ? 18.943 -20.292 18.972 1.00 23.15 671 GLN B O 1
ATOM 4265 N N . THR B 1 129 ? 18.523 -20.869 16.840 1.00 20.30 672 THR B N 1
ATOM 4266 C CA . THR B 1 129 ? 17.888 -22.163 17.154 1.00 20.50 672 THR B CA 1
ATOM 4267 C C . THR B 1 129 ? 18.829 -23.042 17.967 1.00 20.28 672 THR B C 1
ATOM 4268 O O . THR B 1 129 ? 18.425 -23.602 18.994 1.00 24.22 672 THR B O 1
ATOM 4272 N N . THR B 1 130 ? 20.081 -23.140 17.522 1.00 22.49 673 THR B N 1
ATOM 4273 C CA . THR B 1 130 ? 21.086 -23.941 18.209 1.00 20.94 673 THR B CA 1
ATOM 4274 C C . THR B 1 130 ? 21.438 -23.390 19.591 1.00 19.89 673 THR B C 1
ATOM 4275 O O . THR B 1 130 ? 21.683 -24.174 20.499 1.00 21.50 673 THR B O 1
ATOM 4279 N N . SER B 1 131 ? 21.462 -22.064 19.743 1.00 20.93 674 SER B N 1
ATOM 4280 C CA A SER B 1 131 ? 21.682 -21.433 21.044 0.50 21.16 674 SER B CA 1
ATOM 4281 C CA B SER B 1 131 ? 21.693 -21.449 21.058 0.50 27.38 674 SER B CA 1
ATOM 4282 C C . SER B 1 131 ? 20.556 -21.773 22.023 1.00 24.74 674 SER B C 1
ATOM 4283 O O . SER B 1 131 ? 20.807 -22.066 23.197 1.00 22.09 674 SER B O 1
ATOM 4288 N N . GLY B 1 132 ? 19.318 -21.735 21.540 1.00 25.16 675 GLY B N 1
ATOM 4289 C CA . GLY B 1 132 ? 18.157 -22.151 22.345 1.00 26.07 675 GLY B CA 1
ATOM 4290 C C . GLY B 1 132 ? 18.243 -23.628 22.731 1.00 25.81 675 GLY B C 1
ATOM 4291 O O . GLY B 1 132 ? 17.979 -23.994 23.884 1.00 26.07 675 GLY B O 1
ATOM 4292 N N . LEU B 1 133 ? 18.668 -24.466 21.785 1.00 20.48 676 LEU B N 1
ATOM 4293 C CA . LEU B 1 133 ? 18.856 -25.897 22.051 1.00 22.55 676 LEU B CA 1
ATOM 4294 C C . LEU B 1 133 ? 19.959 -26.154 23.086 1.00 27.18 676 LEU B C 1
ATOM 4295 O O . LEU B 1 133 ? 19.742 -26.916 24.035 1.00 25.09 676 LEU B O 1
ATOM 4300 N N . ALA B 1 134 ? 21.116 -25.509 22.905 1.00 23.49 677 ALA B N 1
ATOM 4301 C CA . ALA B 1 134 ? 22.226 -25.573 23.870 1.00 22.63 677 ALA B CA 1
ATOM 4302 C C . ALA B 1 134 ? 21.778 -25.184 25.284 1.00 27.94 677 ALA B C 1
ATOM 4303 O O . ALA B 1 134 ? 22.169 -25.811 26.256 1.00 22.75 677 ALA B O 1
ATOM 4305 N N . HIS B 1 135 ? 20.940 -24.153 25.378 1.00 26.82 678 HIS B N 1
ATOM 4306 C CA 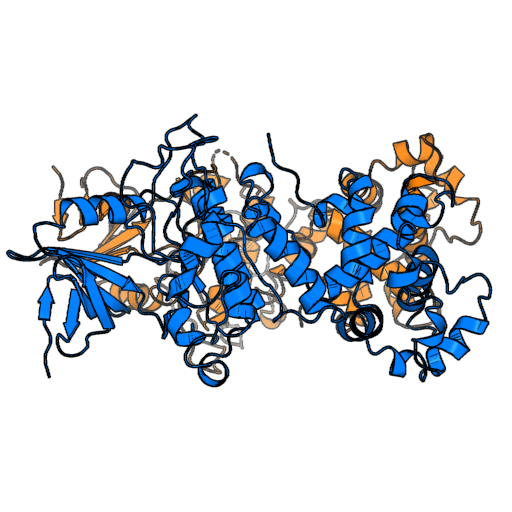. HIS B 1 135 ? 20.362 -23.730 26.655 1.00 27.16 678 HIS B CA 1
ATOM 4307 C C . HIS B 1 135 ? 19.507 -24.843 27.292 1.00 25.90 678 HIS B C 1
ATOM 4308 O O . HIS B 1 135 ? 19.710 -25.185 28.468 1.00 26.20 678 HIS B O 1
ATOM 4315 N N . LEU B 1 136 ? 18.596 -25.426 26.515 1.00 22.75 679 LEU B N 1
ATOM 4316 C CA . LEU B 1 136 ? 17.800 -26.562 26.997 1.00 27.31 679 LEU B CA 1
ATOM 4317 C C . LEU B 1 136 ? 18.683 -27.709 27.469 1.00 24.69 679 LEU B C 1
ATOM 4318 O O . LEU B 1 136 ? 18.520 -28.170 28.609 1.00 24.02 679 LEU B O 1
ATOM 4323 N N . HIS B 1 137 ? 19.639 -28.117 26.634 1.00 24.73 680 HIS B N 1
ATOM 4324 C CA . HIS B 1 137 ? 20.572 -29.201 26.998 1.00 26.90 680 HIS B CA 1
ATOM 4325 C C . HIS B 1 137 ? 21.398 -28.895 28.244 1.00 27.73 680 HIS B C 1
ATOM 4326 O O . HIS B 1 137 ? 21.602 -29.790 29.061 1.00 24.50 680 HIS B O 1
ATOM 4333 N N . SER B 1 138 ? 21.810 -27.633 28.418 1.00 28.27 681 SER B N 1
ATOM 4334 C CA . SER B 1 138 ? 22.511 -27.198 29.651 1.00 29.05 681 SER B CA 1
ATOM 4335 C C . SER B 1 138 ? 21.680 -27.314 30.950 1.00 28.96 681 SER B C 1
ATOM 4336 O O . SER B 1 138 ? 22.252 -27.352 32.045 1.00 27.09 681 SER B O 1
ATOM 4339 N N . LEU B 1 139 ? 20.353 -27.298 30.812 1.00 28.90 682 LEU B N 1
ATOM 4340 C CA . LEU B 1 139 ? 19.406 -27.563 31.902 1.00 30.41 682 LEU B CA 1
ATOM 4341 C C . LEU B 1 139 ? 18.952 -29.027 32.012 1.00 32.90 682 LEU B C 1
ATOM 4342 O O . LEU B 1 139 ? 18.007 -29.329 32.745 1.00 33.66 682 LEU B O 1
ATOM 4347 N N . ASN B 1 140 ? 19.640 -29.921 31.305 1.00 27.91 683 ASN B N 1
ATOM 4348 C CA . ASN B 1 140 ? 19.292 -31.337 31.185 1.00 32.71 683 ASN B CA 1
ATOM 4349 C C . ASN B 1 140 ? 17.900 -31.586 30.588 1.00 35.88 683 ASN B C 1
ATOM 4350 O O . ASN B 1 140 ? 17.238 -32.558 30.947 1.00 33.49 683 ASN B O 1
ATOM 4355 N N . ILE B 1 141 ? 17.476 -30.710 29.666 1.00 26.83 684 ILE B N 1
ATOM 4356 C CA . ILE B 1 141 ? 16.194 -30.843 28.977 1.00 24.59 684 ILE B CA 1
ATOM 4357 C C . ILE B 1 141 ? 16.483 -31.291 27.556 1.00 25.40 684 ILE B C 1
ATOM 4358 O O . ILE B 1 141 ? 17.197 -30.598 26.827 1.00 26.61 684 ILE B O 1
ATOM 4363 N N . VAL B 1 142 ? 15.905 -32.425 27.166 1.00 24.19 685 VAL B N 1
ATOM 4364 C CA . VAL B 1 142 ? 15.939 -32.926 25.789 1.00 28.03 685 VAL B CA 1
ATOM 4365 C C . VAL B 1 142 ? 14.607 -32.569 25.189 1.00 31.25 685 VAL B C 1
ATOM 4366 O O . VAL B 1 142 ? 13.582 -32.797 25.823 1.00 27.76 685 VAL B O 1
ATOM 4370 N N . HIS B 1 143 ? 14.606 -32.019 23.977 1.00 24.78 686 HIS B N 1
ATOM 4371 C CA . HIS B 1 143 ? 13.382 -31.566 23.335 1.00 25.71 686 HIS B CA 1
ATOM 4372 C C . HIS B 1 143 ? 12.550 -32.724 22.762 1.00 24.92 686 HIS B C 1
ATOM 4373 O O . HIS B 1 143 ? 11.349 -32.799 23.038 1.00 23.70 686 HIS B O 1
ATOM 4380 N N . ARG B 1 144 ? 13.199 -33.580 21.959 1.00 23.28 687 ARG B N 1
ATOM 4381 C CA . ARG B 1 144 ? 12.630 -34.813 21.342 1.00 28.28 687 ARG B CA 1
ATOM 4382 C C . ARG B 1 144 ? 11.648 -34.668 20.169 1.00 27.22 687 ARG B C 1
ATOM 4383 O O . ARG B 1 144 ? 11.202 -35.651 19.607 1.00 29.17 687 ARG B O 1
ATOM 4391 N N . ASP B 1 145 ? 11.389 -33.439 19.752 1.00 24.18 688 ASP B N 1
ATOM 4392 C CA . ASP B 1 145 ? 10.391 -33.123 18.718 1.00 26.12 688 ASP B CA 1
ATOM 4393 C C . ASP B 1 145 ? 10.734 -31.858 17.906 1.00 28.87 688 ASP B C 1
ATOM 4394 O O . ASP B 1 145 ? 9.840 -31.113 17.481 1.00 25.78 688 ASP B O 1
ATOM 4399 N N . LEU B 1 146 ? 12.025 -31.643 17.657 1.00 26.26 689 LEU B N 1
ATOM 4400 C CA . LEU B 1 146 ? 12.494 -30.452 16.956 1.00 29.58 689 LEU B CA 1
ATOM 4401 C C . LEU B 1 146 ? 12.209 -30.664 15.471 1.00 27.91 689 LEU B C 1
ATOM 4402 O O . LEU B 1 146 ? 12.490 -31.729 14.918 1.00 26.76 689 LEU B O 1
ATOM 4407 N N . LYS B 1 147 ? 11.571 -29.671 14.866 1.00 26.69 690 LYS B N 1
ATOM 4408 C CA . LYS B 1 147 ? 11.243 -29.678 13.436 1.00 30.76 690 LYS B CA 1
ATOM 4409 C C . LYS B 1 147 ? 10.871 -28.234 13.031 1.00 26.30 690 LYS B C 1
ATOM 4410 O O . LYS B 1 147 ? 10.627 -27.407 13.915 1.00 27.58 690 LYS B O 1
ATOM 4416 N N . PRO B 1 148 ? 10.820 -27.934 11.721 1.00 27.77 691 PRO B N 1
ATOM 4417 C CA . PRO B 1 148 ? 10.535 -26.547 11.320 1.00 31.03 691 PRO B CA 1
ATOM 4418 C C . PRO B 1 148 ? 9.223 -25.955 11.848 1.00 32.36 691 PRO B C 1
ATOM 4419 O O . PRO B 1 148 ? 9.198 -24.768 12.177 1.00 28.44 691 PRO B O 1
ATOM 4423 N N . HIS B 1 149 ? 8.169 -26.770 11.971 1.00 32.69 692 HIS B N 1
ATOM 4424 C CA . HIS B 1 149 ? 6.875 -26.316 12.560 1.00 33.63 692 HIS B CA 1
ATOM 4425 C C . HIS B 1 149 ? 7.013 -25.800 14.002 1.00 32.53 692 HIS B C 1
ATOM 4426 O O . HIS B 1 149 ? 6.277 -24.906 14.404 1.00 33.24 692 HIS B O 1
ATOM 4433 N N . ASN B 1 150 ? 7.942 -26.376 14.771 1.00 29.91 693 ASN B N 1
ATOM 4434 C CA . ASN B 1 150 ? 8.184 -26.016 16.192 1.00 30.47 693 ASN B CA 1
ATOM 4435 C C . ASN B 1 150 ? 9.225 -24.924 16.457 1.00 26.47 693 ASN B C 1
ATOM 4436 O O . ASN B 1 150 ? 9.452 -24.580 17.600 1.00 32.25 693 ASN B O 1
ATOM 4441 N N . ILE B 1 151 ? 9.847 -24.400 15.408 1.00 27.34 694 ILE B N 1
ATOM 4442 C CA . ILE B 1 151 ? 10.750 -23.271 15.547 1.00 23.49 694 ILE B CA 1
ATOM 4443 C C . ILE B 1 151 ? 9.916 -22.057 15.121 1.00 27.76 694 ILE B C 1
ATOM 4444 O O . ILE B 1 151 ? 9.477 -21.975 13.971 1.00 28.08 694 ILE B O 1
ATOM 4449 N N . LEU B 1 152 ? 9.709 -21.131 16.052 1.00 25.47 695 LEU B N 1
ATOM 4450 C CA . LEU B 1 152 ? 8.926 -19.927 15.805 1.00 26.44 695 LEU B CA 1
ATOM 4451 C C . LEU B 1 152 ? 9.826 -18.737 15.505 1.00 31.43 695 LEU B C 1
ATOM 4452 O O . LEU B 1 152 ? 10.927 -18.623 16.051 1.00 26.20 695 LEU B O 1
ATOM 4457 N N . ILE B 1 153 ? 9.340 -17.865 14.623 1.00 32.42 696 ILE B N 1
ATOM 4458 C CA . ILE B 1 153 ? 10.053 -16.669 14.192 1.00 29.16 696 ILE B CA 1
ATOM 4459 C C . ILE B 1 153 ? 9.272 -15.507 14.762 1.00 29.34 696 ILE B C 1
ATOM 4460 O O . ILE B 1 153 ? 8.082 -15.341 14.448 1.00 30.28 696 ILE B O 1
ATOM 4465 N N . SER B 1 154 ? 9.948 -14.676 15.559 1.00 29.48 697 SER B N 1
ATOM 4466 C CA . SER B 1 154 ? 9.306 -13.568 16.245 1.00 29.04 697 SER B CA 1
ATOM 4467 C C . SER B 1 154 ? 8.804 -12.504 15.269 1.00 29.20 697 SER B C 1
ATOM 4468 O O . SER B 1 154 ? 9.259 -12.416 14.124 1.00 27.41 697 SER B O 1
ATOM 4471 N N . MET B 1 155 ? 7.878 -11.697 15.779 1.00 28.34 698 MET B N 1
ATOM 4472 C CA A MET B 1 155 ? 7.510 -10.420 15.170 0.50 29.83 698 MET B CA 1
ATOM 4473 C CA B MET B 1 155 ? 7.519 -10.443 15.129 0.50 30.99 698 MET B CA 1
ATOM 4474 C C . MET B 1 155 ? 8.721 -9.493 15.284 1.00 34.45 698 MET B C 1
ATOM 4475 O O . MET B 1 155 ? 9.524 -9.658 16.224 1.00 33.19 698 MET B O 1
ATOM 4484 N N . PRO B 1 156 ? 8.884 -8.531 14.342 1.00 36.48 699 PRO B N 1
ATOM 4485 C CA . PRO B 1 156 ? 10.045 -7.632 14.473 1.00 35.54 699 PRO B CA 1
ATOM 4486 C C . PRO B 1 156 ? 9.973 -6.797 15.755 1.00 35.25 699 PRO B C 1
ATOM 4487 O O . PRO B 1 156 ? 8.890 -6.394 16.160 1.00 32.24 699 PRO B O 1
ATOM 4491 N N . ASN B 1 157 ? 11.112 -6.612 16.410 1.00 30.30 700 ASN B N 1
ATOM 4492 C CA . ASN B 1 157 ? 11.175 -5.778 17.603 1.00 29.93 700 ASN B CA 1
ATOM 4493 C C . ASN B 1 157 ? 11.210 -4.297 17.164 1.00 30.45 700 ASN B C 1
ATOM 4494 O O . ASN B 1 157 ? 11.076 -3.981 15.956 1.00 30.00 700 ASN B O 1
ATOM 4499 N N . ALA B 1 158 ? 11.418 -3.400 18.115 1.00 31.51 701 ALA B N 1
ATOM 4500 C CA . ALA B 1 158 ? 11.421 -1.959 17.831 1.00 38.27 701 ALA B CA 1
ATOM 4501 C C . ALA B 1 158 ? 12.526 -1.483 16.872 1.00 33.45 701 ALA B C 1
ATOM 4502 O O . ALA B 1 158 ? 12.358 -0.450 16.216 1.00 35.45 701 ALA B O 1
ATOM 4504 N N . HIS B 1 159 ? 13.628 -2.235 16.793 1.00 30.74 702 HIS B N 1
ATOM 4505 C CA . HIS B 1 159 ? 14.704 -2.018 15.797 1.00 34.65 702 HIS B CA 1
ATOM 4506 C C . HIS B 1 159 ? 14.611 -2.917 14.541 1.00 37.03 702 HIS B C 1
ATOM 4507 O O . HIS B 1 159 ? 15.604 -3.065 13.809 1.00 37.76 702 HIS B O 1
ATOM 4514 N N . GLY B 1 160 ? 13.433 -3.507 14.295 1.00 36.58 703 GLY B N 1
ATOM 4515 C CA . GLY B 1 160 ? 13.192 -4.373 13.141 1.00 37.84 703 GLY B CA 1
ATOM 4516 C C . GLY B 1 160 ? 13.829 -5.752 13.155 1.00 39.39 703 GLY B C 1
ATOM 4517 O O . GLY B 1 160 ? 13.818 -6.426 12.131 1.00 37.85 703 GLY B O 1
ATOM 4518 N N . LYS B 1 161 ? 14.362 -6.188 14.299 1.00 32.26 704 LYS B N 1
ATOM 4519 C CA . LYS B 1 161 ? 15.118 -7.435 14.381 1.00 29.02 704 LYS B CA 1
ATOM 4520 C C . LYS B 1 161 ? 14.146 -8.571 14.683 1.00 33.38 704 LYS B C 1
ATOM 4521 O O . LYS B 1 161 ? 13.190 -8.401 15.457 1.00 27.20 704 LYS B O 1
ATOM 4527 N N . ILE B 1 162 ? 14.381 -9.707 14.040 1.00 28.50 705 ILE B N 1
ATOM 4528 C CA . ILE B 1 162 ? 13.575 -10.925 14.242 1.00 30.99 705 ILE B CA 1
ATOM 4529 C C . ILE B 1 162 ? 14.509 -12.028 14.711 1.00 28.64 705 ILE B C 1
ATOM 4530 O O . ILE B 1 162 ? 15.704 -11.995 14.408 1.00 33.34 705 ILE B O 1
ATOM 4535 N N . LYS B 1 163 ? 13.964 -12.987 15.468 1.00 31.81 706 LYS B N 1
ATOM 4536 C CA . LYS B 1 163 ? 14.739 -14.114 15.973 1.00 31.14 706 LYS B CA 1
ATOM 4537 C C . LYS B 1 163 ? 13.972 -15.434 15.955 1.00 27.39 706 LYS B C 1
ATOM 4538 O O . LYS B 1 163 ? 12.738 -15.432 15.982 1.00 26.14 706 LYS B O 1
ATOM 4544 N N . ALA B 1 164 ? 14.712 -16.540 15.970 1.00 29.84 707 ALA B N 1
ATOM 4545 C CA . ALA B 1 164 ? 14.124 -17.872 16.087 1.00 23.82 707 ALA B CA 1
ATOM 4546 C C . ALA B 1 164 ? 14.010 -18.240 17.550 1.00 28.35 707 ALA B C 1
ATOM 4547 O O . ALA B 1 164 ? 14.870 -17.880 18.368 1.00 26.00 707 ALA B O 1
ATOM 4549 N N . MET B 1 165 ? 12.941 -18.971 17.875 1.00 25.52 708 MET B N 1
ATOM 4550 C CA . MET B 1 165 ? 12.690 -19.473 19.219 1.00 27.65 708 MET B CA 1
ATOM 4551 C C . MET B 1 165 ? 12.189 -20.903 19.157 1.00 26.44 70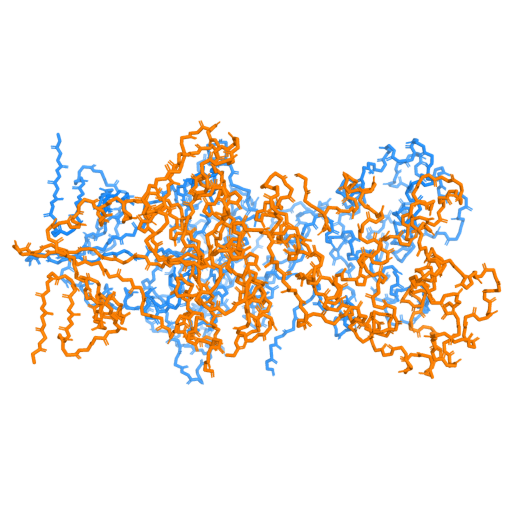8 MET B C 1
ATOM 4552 O O . MET B 1 165 ? 11.288 -21.216 18.369 1.00 25.96 708 MET B O 1
ATOM 4557 N N . ILE B 1 166 ? 12.735 -21.744 20.037 1.00 26.20 709 ILE B N 1
ATOM 4558 C CA . ILE B 1 166 ? 12.273 -23.120 20.202 1.00 24.65 709 ILE B CA 1
ATOM 4559 C C . ILE B 1 166 ? 10.906 -23.084 20.918 1.00 23.41 709 ILE B C 1
ATOM 4560 O O . ILE B 1 166 ? 10.723 -22.349 21.888 1.00 28.63 709 ILE B O 1
ATOM 4565 N N . SER B 1 167 ? 9.978 -23.891 20.404 1.00 26.57 710 SER B N 1
ATOM 4566 C CA . SER B 1 167 ? 8.648 -24.057 20.974 1.00 31.41 710 SER B CA 1
ATOM 4567 C C . SER B 1 167 ? 8.252 -25.531 20.987 1.00 29.84 710 SER B C 1
ATOM 4568 O O . SER B 1 167 ? 8.986 -26.401 20.496 1.00 27.60 710 SER B O 1
ATOM 4571 N N . ASP B 1 168 ? 7.077 -25.772 21.566 1.00 29.19 711 ASP B N 1
ATOM 4572 C CA . ASP B 1 168 ? 6.431 -27.070 21.658 1.00 30.69 711 ASP B CA 1
ATOM 4573 C C . ASP B 1 168 ? 7.194 -27.985 22.613 1.00 28.44 711 ASP B C 1
ATOM 4574 O O . ASP B 1 168 ? 8.028 -28.813 22.218 1.00 29.25 711 ASP B O 1
ATOM 4579 N N . PHE B 1 169 ? 6.852 -27.831 23.886 1.00 28.06 712 PHE B N 1
ATOM 4580 C CA . PHE B 1 169 ? 7.489 -28.552 24.968 1.00 28.55 712 PHE B CA 1
ATOM 4581 C C . PHE B 1 169 ? 6.735 -29.832 25.360 1.00 29.65 712 PHE B C 1
ATOM 4582 O O . PHE B 1 169 ? 7.063 -30.433 26.380 1.00 33.35 712 PHE B O 1
ATOM 4590 N N . GLY B 1 170 ? 5.813 -30.298 24.509 1.00 30.82 713 GLY B N 1
ATOM 4591 C CA . GLY B 1 170 ? 4.942 -31.443 24.820 1.00 38.99 713 GLY B CA 1
ATOM 4592 C C . GLY B 1 170 ? 5.666 -32.745 25.075 1.00 42.41 713 GLY B C 1
ATOM 4593 O O . GLY B 1 170 ? 5.268 -33.507 25.951 1.00 36.66 713 GLY B O 1
ATOM 4594 N N . LEU B 1 171 ? 6.764 -32.965 24.344 1.00 33.75 714 LEU B N 1
ATOM 4595 C CA . LEU B 1 171 ? 7.575 -34.172 24.483 1.00 36.20 714 LEU B CA 1
ATOM 4596 C C . LEU B 1 171 ? 8.918 -33.947 25.175 1.00 33.39 714 LEU B C 1
ATOM 4597 O O . LEU B 1 171 ? 9.687 -34.891 25.282 1.00 41.14 714 LEU B O 1
ATOM 4602 N N . CYS B 1 172 ? 9.184 -32.741 25.689 1.00 33.73 715 CYS B N 1
ATOM 4603 C CA A CYS B 1 172 ? 10.448 -32.435 26.368 0.50 31.59 715 CYS B CA 1
ATOM 4604 C CA B CYS B 1 172 ? 10.467 -32.484 26.322 0.50 36.95 715 CYS B CA 1
ATOM 4605 C C . CYS B 1 172 ? 10.586 -33.307 27.616 1.00 45.49 715 CYS B C 1
ATOM 4606 O O . CYS B 1 172 ? 9.592 -33.565 28.309 1.00 39.66 715 CYS B O 1
ATOM 4611 N N . LYS B 1 173 ? 11.802 -33.768 27.884 1.00 36.37 716 LYS B N 1
ATOM 4612 C CA . LYS B 1 173 ? 12.124 -34.591 29.052 1.00 37.87 716 LYS B CA 1
ATOM 4613 C C . LYS B 1 173 ? 13.254 -33.899 29.806 1.00 31.72 716 LYS B C 1
ATOM 4614 O O . LYS B 1 173 ? 14.286 -33.562 29.218 1.00 28.20 716 LYS B O 1
ATOM 4620 N N . LYS B 1 174 ? 13.042 -33.712 31.099 1.00 28.88 717 LYS B N 1
ATOM 4621 C CA . LYS B 1 174 ? 14.039 -33.189 32.023 1.00 34.46 717 LYS B CA 1
ATOM 4622 C C . LYS B 1 174 ? 14.724 -34.404 32.639 1.00 33.70 717 LYS B C 1
ATOM 4623 O O . LYS B 1 174 ? 14.103 -35.155 33.379 1.00 33.87 717 LYS B O 1
ATOM 4629 N N . LEU B 1 175 ? 15.991 -34.613 32.317 1.00 29.11 718 LEU B N 1
ATOM 4630 C CA . LEU B 1 175 ? 16.748 -35.733 32.870 1.00 28.26 718 LEU B CA 1
ATOM 4631 C C . LEU B 1 175 ? 17.224 -35.365 34.273 1.00 33.44 718 LEU B C 1
ATOM 4632 O O . LEU B 1 175 ? 17.647 -34.225 34.509 1.00 35.60 718 LEU B O 1
ATOM 4637 N N . ALA B 1 176 ? 17.201 -36.338 35.189 1.00 32.33 719 ALA B N 1
ATOM 4638 C CA . ALA B 1 176 ? 17.802 -36.186 36.529 1.00 38.98 719 ALA B CA 1
ATOM 4639 C C . ALA B 1 176 ? 19.288 -35.881 36.460 1.00 46.65 719 ALA B C 1
ATOM 4640 O O . ALA B 1 176 ? 19.949 -36.169 35.449 1.00 43.52 719 ALA B O 1
ATOM 4642 N N . VAL B 1 177 ? 19.799 -35.290 37.542 1.00 48.13 720 VAL B N 1
ATOM 4643 C CA . VAL B 1 177 ? 21.178 -34.783 37.593 1.00 61.31 720 VAL B CA 1
ATOM 4644 C C . VAL B 1 177 ? 22.127 -35.979 37.433 1.00 67.81 720 VAL B C 1
ATOM 4645 O O . VAL B 1 177 ? 21.913 -37.030 38.046 1.00 63.20 720 VAL B O 1
ATOM 4649 N N . GLY B 1 178 ? 23.122 -35.821 36.559 1.00 60.86 721 GLY B N 1
ATOM 4650 C CA . GLY B 1 178 ? 24.027 -36.905 36.187 1.00 64.76 721 GLY B CA 1
ATOM 4651 C C . GLY B 1 178 ? 23.487 -38.005 35.274 1.00 75.75 721 GLY B C 1
ATOM 4652 O O . GLY B 1 178 ? 24.218 -38.970 35.029 1.00 95.95 721 GLY B O 1
ATOM 4653 N N . ARG B 1 179 ? 22.258 -37.864 34.747 1.00 61.74 722 ARG B N 1
ATOM 4654 C CA . ARG B 1 179 ? 21.611 -38.888 33.904 1.00 51.08 722 ARG B CA 1
ATOM 4655 C C . ARG B 1 179 ? 21.564 -38.373 32.466 1.00 47.27 722 ARG B C 1
ATOM 4656 O O . ARG B 1 179 ? 21.179 -37.223 32.242 1.00 57.22 722 ARG B O 1
ATOM 4664 N N . HIS B 1 180 ? 21.959 -39.221 31.510 1.00 39.08 723 HIS B N 1
ATOM 4665 C CA . HIS B 1 180 ? 22.129 -38.863 30.097 1.00 34.96 723 HIS B CA 1
ATOM 4666 C C . HIS B 1 180 ? 21.204 -39.567 29.128 1.00 39.04 723 HIS B C 1
ATOM 4667 O O . HIS B 1 180 ? 21.114 -39.118 27.982 1.00 37.01 723 HIS B O 1
ATOM 4674 N N . SER B 1 181 ? 20.533 -40.647 29.548 1.00 31.38 724 SER B N 1
ATOM 4675 C CA . SER B 1 181 ? 19.722 -41.449 28.610 1.00 29.22 724 SER B CA 1
ATOM 4676 C C . SER B 1 181 ? 18.304 -41.530 29.112 1.00 25.00 724 SER B C 1
ATOM 4677 O O . SER B 1 181 ? 18.009 -41.280 30.300 1.00 27.88 724 SER B O 1
ATOM 4680 N N . PHE B 1 182 ? 17.424 -41.869 28.186 1.00 27.07 725 PHE B N 1
ATOM 4681 C CA . PHE B 1 182 ? 15.990 -42.042 28.458 1.00 25.79 725 PHE B CA 1
ATOM 4682 C C . PHE B 1 182 ? 15.440 -43.100 27.501 1.00 29.60 725 PHE B C 1
ATOM 4683 O O . PHE B 1 182 ? 16.087 -43.459 26.519 1.00 26.84 725 PHE B O 1
ATOM 4691 N N . SER B 1 183 ? 14.240 -43.566 27.793 1.00 32.25 726 SER B N 1
ATOM 4692 C CA . SER B 1 183 ? 13.614 -44.649 27.056 1.00 35.49 726 SER B CA 1
ATOM 4693 C C . SER B 1 183 ? 13.012 -44.163 25.745 1.00 33.25 726 SER B C 1
ATOM 4694 O O . SER B 1 183 ? 12.434 -43.085 25.690 1.00 43.56 726 SER B O 1
ATOM 4697 N N . ARG B 1 184 ? 13.125 -44.969 24.684 1.00 32.36 727 ARG B N 1
ATOM 4698 C CA . ARG B 1 184 ? 12.179 -44.916 23.540 1.00 41.04 727 ARG B CA 1
ATOM 4699 C C . ARG B 1 184 ? 10.716 -45.126 24.020 1.00 47.05 727 ARG B C 1
ATOM 4700 O O . ARG B 1 184 ? 10.501 -45.945 24.911 1.00 47.95 727 ARG B O 1
ATOM 4708 N N . ARG B 1 185 ? 9.757 -44.369 23.474 1.00 52.44 728 ARG B N 1
ATOM 4709 C CA . ARG B 1 185 ? 8.317 -44.529 23.782 1.00 71.70 728 ARG B CA 1
ATOM 4710 C C . ARG B 1 185 ? 7.525 -44.588 22.476 1.00 83.27 728 ARG B C 1
ATOM 4711 O O . ARG B 1 185 ? 7.767 -43.773 21.595 1.00 99.80 728 ARG B O 1
ATOM 4719 N N . SER B 1 186 ? 6.567 -45.518 22.370 1.00 76.87 729 SER B N 1
ATOM 4720 C CA . SER B 1 186 ? 5.770 -45.704 21.148 1.00 81.22 729 SER B CA 1
ATOM 4721 C C . SER B 1 186 ? 4.742 -44.576 20.957 1.00 87.36 729 SER B C 1
ATOM 4722 O O . SER B 1 186 ? 3.685 -44.556 21.594 1.00 108.35 729 SER B O 1
ATOM 4725 N N . GLY B 1 187 ? 5.089 -43.663 20.059 1.00 93.36 730 GLY B N 1
ATOM 4726 C CA . GLY B 1 187 ? 4.338 -42.428 19.825 1.00 93.36 730 GLY B CA 1
ATOM 4727 C C . GLY B 1 187 ? 4.935 -41.219 20.525 1.00 93.49 730 GLY B C 1
ATOM 4728 O O . GLY B 1 187 ? 4.192 -40.391 21.067 1.00 74.33 730 GLY B O 1
ATOM 4729 N N . VAL B 1 188 ? 6.273 -41.118 20.505 1.00 88.90 731 VAL B N 1
ATOM 4730 C CA . VAL B 1 188 ? 7.036 -39.966 20.994 1.00 73.12 731 VAL B CA 1
ATOM 4731 C C . VAL B 1 188 ? 8.150 -39.760 19.941 1.00 66.49 731 VAL B C 1
ATOM 4732 O O . VAL B 1 188 ? 9.098 -40.542 19.961 1.00 61.38 731 VAL B O 1
ATOM 4736 N N . PRO B 1 189 ? 8.050 -38.821 18.992 1.00 66.76 732 PRO B N 1
ATOM 4737 C CA . PRO B 1 189 ? 6.848 -38.029 18.675 1.00 77.49 732 PRO B CA 1
ATOM 4738 C C . PRO B 1 189 ? 5.823 -38.756 17.800 1.00 86.64 732 PRO B C 1
ATOM 4739 O O . PRO B 1 189 ? 6.182 -39.701 17.098 1.00 91.77 732 PRO B O 1
ATOM 4743 N N . GLY B 1 190 ? 4.569 -38.280 17.843 1.00 84.74 733 GLY B N 1
ATOM 4744 C CA . GLY B 1 190 ? 3.468 -38.777 17.017 1.00 86.78 733 GLY B CA 1
ATOM 4745 C C . GLY B 1 190 ? 3.615 -38.608 15.510 1.00 93.09 733 GLY B C 1
ATOM 4746 O O . GLY B 1 190 ? 3.176 -39.490 14.764 1.00 106.15 733 GLY B O 1
ATOM 4747 N N . THR B 1 191 ? 4.219 -37.497 15.061 1.00 82.78 734 THR B N 1
ATOM 4748 C CA . THR B 1 191 ? 4.343 -37.182 13.626 1.00 80.93 734 THR B CA 1
ATOM 4749 C C . THR B 1 191 ? 5.762 -37.501 13.136 1.00 73.77 734 THR B C 1
ATOM 4750 O O . THR B 1 191 ? 6.741 -36.998 13.687 1.00 60.01 734 THR B O 1
ATOM 4754 N N . GLU B 1 192 ? 5.845 -38.317 12.087 1.00 67.04 735 GLU B N 1
ATOM 4755 C CA . GLU B 1 192 ? 7.130 -38.769 11.515 1.00 57.33 735 GLU B CA 1
ATOM 4756 C C . GLU B 1 192 ? 7.916 -37.694 10.746 1.00 44.36 735 GLU B C 1
ATOM 4757 O O . GLU B 1 192 ? 7.406 -36.605 10.470 1.00 52.74 735 GLU B O 1
ATOM 4763 N N . GLY B 1 193 ? 9.160 -38.045 10.399 1.00 36.21 736 GLY B N 1
ATOM 4764 C CA . GLY B 1 193 ? 9.979 -37.342 9.395 1.00 33.44 736 GLY B CA 1
ATOM 4765 C C . GLY B 1 193 ? 11.290 -36.695 9.854 1.00 35.46 736 GLY B C 1
ATOM 4766 O O . GLY B 1 193 ? 12.204 -36.468 9.039 1.00 35.70 736 GLY B O 1
ATOM 4767 N N . TRP B 1 194 ? 11.365 -36.358 11.145 1.00 29.26 737 TRP B N 1
ATOM 4768 C CA . TRP B 1 194 ? 12.490 -35.616 11.734 1.00 29.42 737 TRP B CA 1
ATOM 4769 C C . TRP B 1 194 ? 13.100 -36.324 12.951 1.00 28.06 737 TRP B C 1
ATOM 4770 O O . TRP B 1 194 ? 13.846 -35.712 13.722 1.00 32.41 737 TRP B O 1
ATOM 4781 N N . ILE B 1 195 ? 12.837 -37.623 13.077 1.00 29.57 738 ILE B N 1
ATOM 4782 C CA . ILE B 1 195 ? 13.088 -38.377 14.300 1.00 27.73 738 ILE B CA 1
ATOM 4783 C C . ILE B 1 195 ? 14.359 -39.191 14.084 1.00 25.56 738 ILE B C 1
ATOM 4784 O O . ILE B 1 195 ? 14.463 -39.917 13.099 1.00 32.70 738 ILE B O 1
ATOM 4789 N N . ALA B 1 196 ? 15.290 -39.122 15.030 1.00 27.19 739 ALA B N 1
ATOM 4790 C CA . ALA B 1 196 ? 16.525 -39.906 14.988 1.00 26.16 739 ALA B CA 1
ATOM 4791 C C . ALA B 1 196 ? 16.199 -41.416 15.037 1.00 30.02 739 ALA B C 1
ATOM 4792 O O . ALA B 1 196 ? 15.242 -41.793 15.703 1.00 27.04 739 ALA B O 1
ATOM 4794 N N . PRO B 1 197 ? 16.979 -42.263 14.337 1.00 30.16 740 PRO B N 1
ATOM 4795 C CA . PRO B 1 197 ? 16.653 -43.711 14.269 1.00 35.71 740 PRO B CA 1
ATOM 4796 C C . PRO B 1 197 ? 16.582 -44.432 15.618 1.00 39.77 740 PRO B C 1
ATOM 4797 O O . PRO B 1 197 ? 15.713 -45.286 15.800 1.00 35.62 740 PRO B O 1
ATOM 4801 N N . GLU B 1 198 ? 17.469 -44.066 16.540 1.00 32.66 741 GLU B N 1
ATOM 4802 C CA . GLU B 1 198 ? 17.467 -44.623 17.898 1.00 33.27 741 GLU B CA 1
ATOM 4803 C C . GLU B 1 198 ? 16.261 -44.224 18.779 1.00 35.19 741 GLU B C 1
ATOM 4804 O O . GLU B 1 198 ? 16.095 -44.779 19.864 1.00 37.33 741 GLU B O 1
ATOM 4810 N N . MET B 1 199 ? 15.470 -43.228 18.374 1.00 33.60 742 MET B N 1
ATOM 4811 C CA . MET B 1 199 ? 14.164 -42.968 19.014 1.00 37.53 742 MET B CA 1
ATOM 4812 C C . MET B 1 199 ? 13.089 -44.005 18.687 1.00 42.13 742 MET B C 1
ATOM 4813 O O . MET B 1 199 ? 12.139 -44.143 19.466 1.00 44.57 742 MET B O 1
ATOM 4818 N N . LEU B 1 200 ? 13.205 -44.667 17.536 1.00 42.51 743 LEU B N 1
ATOM 4819 C CA . LEU B 1 200 ? 12.187 -45.546 17.002 1.00 47.41 743 LEU B CA 1
ATOM 4820 C C . LEU B 1 200 ? 12.599 -47.009 16.947 1.00 46.89 743 LEU B C 1
ATOM 4821 O O . LEU B 1 200 ? 11.821 -47.855 17.407 1.00 65.01 743 LEU B O 1
ATOM 4826 N N . SER B 1 201 ? 13.781 -47.321 16.393 1.00 48.30 744 SER B N 1
ATOM 4827 C CA . SER B 1 201 ? 14.124 -48.734 16.140 1.00 53.86 744 SER B CA 1
ATOM 4828 C C . SER B 1 201 ? 14.529 -49.375 17.450 1.00 57.76 744 SER B C 1
ATOM 4829 O O . SER B 1 201 ? 15.360 -48.843 18.197 1.00 51.11 744 SER B O 1
ATOM 4832 N N . GLU B 1 202 ? 13.891 -50.501 17.744 1.00 62.42 745 GLU B N 1
ATOM 4833 C CA . GLU B 1 202 ? 14.283 -51.350 18.881 1.00 60.92 745 GLU B CA 1
ATOM 4834 C C . GLU B 1 202 ? 15.623 -52.090 18.616 1.00 60.46 745 GLU B C 1
ATOM 4835 O O . GLU B 1 202 ? 16.290 -52.524 19.568 1.00 62.48 745 GLU B O 1
ATOM 4841 N N . ASP B 1 203 ? 16.038 -52.217 17.344 1.00 55.62 746 ASP B N 1
ATOM 4842 C CA . ASP B 1 203 ? 17.384 -52.728 16.946 1.00 62.27 746 ASP B CA 1
ATOM 4843 C C . ASP B 1 203 ? 18.613 -51.953 17.456 1.00 61.58 746 ASP B C 1
ATOM 4844 O O . ASP B 1 203 ? 19.707 -52.521 17.527 1.00 60.83 746 ASP B O 1
ATOM 4849 N N . CYS B 1 204 ? 18.434 -50.673 17.794 1.00 55.30 747 CYS B N 1
ATOM 4850 C CA . CYS B 1 204 ? 19.495 -49.865 18.430 1.00 58.59 747 CYS B CA 1
ATOM 4851 C C . CYS B 1 204 ? 19.806 -50.313 19.858 1.00 41.12 747 CYS B C 1
ATOM 4852 O O . CYS B 1 204 ? 18.937 -50.244 20.722 1.00 52.82 747 CYS B O 1
ATOM 4855 N N . LYS B 1 205 ? 21.050 -50.727 20.091 1.00 41.25 748 LYS B N 1
ATOM 4856 C CA . LYS B 1 205 ? 21.513 -51.197 21.403 1.00 46.75 748 LYS B CA 1
ATOM 4857 C C . LYS B 1 205 ? 21.425 -50.143 22.508 1.00 58.97 748 LYS B C 1
ATOM 4858 O O . LYS B 1 205 ? 21.013 -50.461 23.634 1.00 62.51 748 LYS B O 1
ATOM 4864 N N . GLU B 1 206 ? 21.779 -48.899 22.172 1.00 45.96 749 GLU B N 1
ATOM 4865 C CA . GLU B 1 206 ? 21.860 -47.820 23.153 1.00 42.35 749 GLU B CA 1
ATOM 4866 C C . GLU B 1 206 ? 20.573 -46.993 23.118 1.00 34.09 749 GLU B C 1
ATOM 4867 O O . GLU B 1 206 ? 20.025 -46.713 22.050 1.00 36.06 749 GLU B O 1
ATOM 4873 N N . ASN B 1 207 ? 20.090 -46.634 24.300 1.00 32.88 750 ASN B N 1
ATOM 4874 C CA . ASN B 1 207 ? 18.917 -45.777 24.431 1.00 27.38 750 ASN B CA 1
ATOM 4875 C C . ASN B 1 207 ? 19.227 -44.336 23.983 1.00 34.47 750 ASN B C 1
ATOM 4876 O O . ASN B 1 207 ? 20.386 -43.916 24.064 1.00 28.55 750 ASN B O 1
ATOM 4881 N N . PRO B 1 208 ? 18.193 -43.589 23.529 1.00 30.12 751 PRO B N 1
ATOM 4882 C CA . PRO B 1 208 ? 18.421 -42.204 23.099 1.00 31.63 751 PRO B CA 1
ATOM 4883 C C . PRO B 1 208 ? 18.909 -41.272 24.204 1.00 33.92 751 PRO B C 1
ATOM 4884 O O . PRO B 1 208 ? 18.607 -41.471 25.390 1.00 30.47 751 PRO B O 1
ATOM 4888 N N . THR B 1 209 ? 19.662 -40.259 23.771 1.00 28.74 752 THR B N 1
ATOM 4889 C CA . THR B 1 209 ? 20.268 -39.258 24.623 1.00 28.06 752 THR B CA 1
ATOM 4890 C C . THR B 1 209 ? 19.909 -37.887 24.016 1.00 24.18 752 THR B C 1
ATOM 4891 O O . THR B 1 209 ? 19.134 -37.818 23.054 1.00 23.39 752 THR B O 1
ATOM 4895 N N . TYR B 1 210 ? 20.551 -36.828 24.511 1.00 26.48 753 TYR B N 1
ATOM 4896 C CA A TYR B 1 210 ? 20.358 -35.480 23.957 0.50 26.64 753 TYR B CA 1
ATOM 4897 C CA B TYR B 1 210 ? 20.417 -35.459 23.965 0.50 28.27 753 TYR B CA 1
ATOM 4898 C C . TYR B 1 210 ? 20.685 -35.404 22.452 1.00 25.92 753 TYR B C 1
ATOM 4899 O O . TYR B 1 210 ? 20.167 -34.537 21.752 1.00 24.83 753 TYR B O 1
ATOM 4916 N N . THR B 1 211 ? 21.534 -36.325 21.956 1.00 26.03 754 THR B N 1
ATOM 4917 C CA . THR B 1 211 ? 21.898 -36.364 20.528 1.00 24.31 754 THR B CA 1
ATOM 4918 C C . THR B 1 211 ? 20.749 -36.629 19.538 1.00 25.04 754 THR B C 1
ATOM 4919 O O . THR B 1 211 ? 20.940 -36.441 18.336 1.00 25.00 754 THR B O 1
ATOM 4923 N N . VAL B 1 212 ? 19.578 -37.072 20.014 1.00 24.20 755 VAL B N 1
ATOM 4924 C CA . VAL B 1 212 ? 18.368 -37.114 19.174 1.00 22.97 755 VAL B CA 1
ATOM 4925 C C . VAL B 1 212 ? 18.032 -35.722 18.615 1.00 23.44 755 VAL B C 1
ATOM 4926 O O . VAL B 1 212 ? 17.605 -35.597 17.476 1.00 24.95 755 VAL B O 1
ATOM 4930 N N . ASP B 1 213 ? 18.210 -34.689 19.438 1.00 23.32 756 ASP B N 1
ATOM 4931 C CA . ASP B 1 213 ? 17.945 -33.303 19.013 1.00 24.16 756 ASP B CA 1
ATOM 4932 C C . ASP B 1 213 ? 18.964 -32.771 18.010 1.00 21.41 756 ASP B C 1
ATOM 4933 O O . ASP B 1 213 ? 18.622 -31.913 17.189 1.00 23.10 756 ASP B O 1
ATOM 4938 N N . ILE B 1 214 ? 20.208 -33.232 18.112 1.00 23.78 757 ILE B N 1
ATOM 4939 C CA . ILE B 1 214 ? 21.257 -32.849 17.161 1.00 22.36 757 ILE B CA 1
ATOM 4940 C C . ILE B 1 214 ? 20.930 -33.439 15.796 1.00 21.52 757 ILE B C 1
ATOM 4941 O O . ILE B 1 214 ? 21.115 -32.777 14.795 1.00 25.34 757 ILE B O 1
ATOM 4946 N N . PHE B 1 215 ? 20.452 -34.690 15.764 1.00 23.53 758 PHE B N 1
ATOM 4947 C CA . PHE B 1 215 ? 19.983 -35.308 14.501 1.00 23.27 758 PHE B CA 1
ATOM 4948 C C . PHE B 1 215 ? 18.876 -34.479 13.861 1.00 22.66 758 PHE B C 1
ATOM 4949 O O . PHE B 1 215 ? 18.943 -34.146 12.678 1.00 24.89 758 PHE B O 1
ATOM 4957 N N . SER B 1 216 ? 17.850 -34.179 14.651 1.00 24.17 759 SER B N 1
ATOM 4958 C CA . SER B 1 216 ? 16.725 -33.382 14.205 1.00 22.53 759 SER B CA 1
ATOM 4959 C C . SER B 1 216 ? 17.181 -32.009 13.722 1.00 22.27 759 SER B C 1
ATOM 4960 O O . SER B 1 216 ? 16.763 -31.565 12.642 1.00 24.39 759 SER B O 1
ATOM 4963 N N . ALA B 1 217 ? 18.057 -31.377 14.504 1.00 21.82 760 ALA B N 1
ATOM 4964 C CA . ALA B 1 217 ? 18.632 -30.074 14.148 1.00 23.14 760 ALA B CA 1
ATOM 4965 C C . ALA B 1 217 ? 19.432 -30.153 12.831 1.00 23.05 760 ALA B C 1
ATOM 4966 O O . ALA B 1 217 ? 19.341 -29.256 12.023 1.00 24.30 760 ALA B O 1
ATOM 4968 N N . GLY B 1 218 ? 20.192 -31.233 12.645 1.00 23.82 761 GLY B N 1
ATOM 4969 C CA . GLY B 1 218 ? 20.921 -31.502 11.402 1.00 22.97 761 GLY B CA 1
ATOM 4970 C C . GLY B 1 218 ? 20.038 -31.490 10.175 1.00 25.81 761 GLY B C 1
ATOM 4971 O O . GLY B 1 218 ? 20.381 -30.866 9.170 1.00 24.58 761 GLY B O 1
ATOM 4972 N N . CYS B 1 219 ? 18.887 -32.157 10.276 1.00 24.84 762 CYS B N 1
ATOM 4973 C CA . CYS B 1 219 ? 17.881 -32.129 9.220 1.00 24.77 762 CYS B CA 1
ATOM 4974 C C . CYS B 1 219 ? 17.321 -30.722 9.018 1.00 26.89 762 CYS B C 1
ATOM 4975 O O . CYS B 1 219 ? 17.152 -30.298 7.872 1.00 26.11 762 CYS B O 1
ATOM 4978 N N . VAL B 1 220 ? 17.064 -30.002 10.111 1.00 27.07 763 VAL B N 1
ATOM 4979 C CA . VAL B 1 220 ? 16.611 -28.598 10.026 1.00 23.92 763 VAL B CA 1
ATOM 4980 C C . VAL B 1 220 ? 17.651 -27.688 9.344 1.00 25.87 763 VAL B C 1
ATOM 4981 O O . VAL B 1 220 ? 17.272 -26.857 8.514 1.00 31.15 763 VAL B O 1
ATOM 4985 N N . PHE B 1 221 ? 18.932 -27.823 9.710 1.00 23.39 764 PHE B N 1
ATOM 4986 C CA . PHE B 1 221 ? 20.031 -27.043 9.082 1.00 24.05 764 PHE B CA 1
ATOM 4987 C C . PHE B 1 221 ? 19.972 -27.198 7.549 1.00 26.86 764 PHE B C 1
ATOM 4988 O O . PHE B 1 221 ? 19.958 -26.210 6.825 1.00 26.33 764 PHE B O 1
ATOM 4996 N N . TYR B 1 222 ? 19.896 -28.452 7.100 1.00 26.01 765 TYR B N 1
ATOM 4997 C CA . TYR B 1 222 ? 19.835 -28.775 5.680 1.00 30.39 765 TYR B CA 1
ATOM 4998 C C . TYR B 1 222 ? 18.590 -28.222 5.013 1.00 26.92 765 TYR B C 1
ATOM 4999 O O . TYR B 1 222 ? 18.674 -27.662 3.925 1.00 32.28 765 TYR B O 1
ATOM 5008 N N . TYR B 1 223 ? 17.452 -28.381 5.684 1.00 30.19 766 TYR B N 1
ATOM 5009 C CA . TYR B 1 223 ? 16.181 -27.788 5.271 1.00 27.83 766 TYR B CA 1
ATOM 5010 C C . TYR B 1 223 ? 16.249 -26.281 5.036 1.00 30.23 766 TYR B C 1
ATOM 5011 O O . TYR B 1 223 ? 15.780 -25.793 3.999 1.00 31.26 766 TYR B O 1
ATOM 5020 N N . VAL B 1 224 ? 16.853 -25.563 5.970 1.00 29.02 767 VAL B N 1
ATOM 5021 C CA . VAL B 1 224 ? 17.001 -24.102 5.843 1.00 28.87 767 VAL B CA 1
ATOM 5022 C C . VAL B 1 224 ? 17.959 -23.720 4.704 1.00 28.86 767 VAL B C 1
ATOM 5023 O O . VAL B 1 224 ? 17.575 -22.934 3.823 1.00 34.88 767 VAL B O 1
ATOM 5027 N N . ILE B 1 225 ? 19.173 -24.270 4.708 1.00 32.19 768 ILE B N 1
ATOM 5028 C CA . ILE B 1 225 ? 20.181 -23.875 3.689 1.00 33.96 768 ILE B CA 1
ATOM 5029 C C . ILE B 1 225 ? 19.837 -24.346 2.260 1.00 42.77 768 ILE B C 1
ATOM 5030 O O . ILE B 1 225 ? 20.151 -23.657 1.281 1.00 35.14 768 ILE B O 1
ATOM 5035 N N . SER B 1 226 ? 19.195 -25.509 2.142 1.00 35.79 769 SER B N 1
ATOM 5036 C CA . SER B 1 226 ? 18.691 -26.004 0.838 1.00 36.49 769 SER B CA 1
ATOM 5037 C C . SER B 1 226 ? 17.377 -25.356 0.359 1.00 36.52 769 SER B C 1
ATOM 5038 O O . SER B 1 226 ? 16.957 -25.644 -0.760 1.00 47.06 769 SER B O 1
ATOM 5041 N N . GLU B 1 227 ? 16.742 -24.531 1.204 1.00 35.14 770 GLU B N 1
ATOM 5042 C CA . GLU B 1 227 ? 15.471 -23.855 0.925 1.00 38.28 770 GLU B CA 1
ATOM 5043 C C . GLU B 1 227 ? 14.299 -24.836 0.757 1.00 44.63 770 GLU B C 1
ATOM 5044 O O . GLU B 1 227 ? 13.445 -24.641 -0.116 1.00 43.53 770 GLU B O 1
ATOM 5050 N N . GLY B 1 228 ? 14.270 -25.880 1.600 1.00 38.53 771 GLY B N 1
ATOM 5051 C CA . GLY B 1 228 ? 13.131 -26.800 1.687 1.00 35.82 771 GLY B CA 1
ATOM 5052 C C . GLY B 1 228 ? 13.347 -28.285 1.443 1.00 34.65 771 GLY B C 1
ATOM 5053 O O . GLY B 1 228 ? 12.375 -29.034 1.531 1.00 38.31 771 GLY B O 1
ATOM 5054 N N . SER B 1 229 ? 14.575 -28.728 1.149 1.00 30.45 772 SER B N 1
ATOM 5055 C CA . SER B 1 229 ? 14.858 -30.175 0.999 1.00 33.36 772 SER B CA 1
ATOM 5056 C C . SER B 1 229 ? 15.234 -30.785 2.345 1.00 36.50 772 SER B C 1
ATOM 5057 O O . SER B 1 229 ? 15.539 -30.091 3.302 1.00 37.37 772 SER B O 1
ATOM 5060 N N . HIS B 1 230 ? 15.195 -32.103 2.408 1.00 33.59 773 HIS B N 1
ATOM 5061 C CA . HIS B 1 230 ? 15.423 -32.850 3.633 1.00 33.96 773 HIS B CA 1
ATOM 5062 C C . HIS B 1 230 ? 16.461 -33.900 3.288 1.00 38.91 773 HIS B C 1
ATOM 5063 O O . HIS B 1 230 ? 16.357 -34.508 2.207 1.00 34.77 773 HIS B O 1
ATOM 5070 N N . PRO B 1 231 ? 17.462 -34.133 4.173 1.00 31.70 774 PRO B N 1
ATOM 5071 C CA . PRO B 1 231 ? 18.515 -35.112 3.823 1.00 35.42 774 PRO B CA 1
ATOM 5072 C C . PRO B 1 231 ? 18.020 -36.534 3.464 1.00 38.93 774 PRO B C 1
ATOM 5073 O O . PRO B 1 231 ? 18.634 -37.217 2.673 1.00 35.72 774 PRO B O 1
ATOM 5077 N N . PHE B 1 232 ? 16.932 -36.947 4.092 1.00 34.26 775 PHE B N 1
ATOM 5078 C CA . PHE B 1 232 ? 16.278 -38.252 3.891 1.00 32.76 775 PHE B CA 1
ATOM 5079 C C . PHE B 1 232 ? 15.062 -38.301 2.922 1.00 34.98 775 PHE B C 1
ATOM 5080 O O . PHE B 1 232 ? 14.379 -39.331 2.857 1.00 39.16 775 PHE B O 1
ATOM 5088 N N . GLY B 1 233 ? 14.839 -37.230 2.156 1.00 32.60 776 GLY B N 1
ATOM 5089 C CA . GLY B 1 233 ? 13.952 -37.233 0.983 1.00 40.10 776 GLY B CA 1
ATOM 5090 C C . GLY B 1 233 ? 12.607 -36.574 1.213 1.00 47.68 776 GLY B C 1
ATOM 5091 O O . GLY B 1 233 ? 12.437 -35.797 2.146 1.00 47.20 776 GLY B O 1
ATOM 5092 N N . LYS B 1 234 ? 11.654 -36.867 0.326 1.00 49.48 777 LYS B N 1
ATOM 5093 C CA . LYS B 1 234 ? 10.287 -36.308 0.404 1.00 51.04 777 LYS B CA 1
ATOM 5094 C C . LYS B 1 234 ? 9.528 -36.895 1.603 1.00 44.38 777 LYS B C 1
ATOM 5095 O O . LYS B 1 234 ? 9.846 -37.987 2.056 1.00 43.75 777 LYS B O 1
ATOM 5101 N N . SER B 1 235 ? 8.513 -36.162 2.063 1.00 49.41 778 SER B N 1
ATOM 5102 C CA . SER B 1 235 ? 7.768 -36.447 3.308 1.00 61.09 778 SER B CA 1
ATOM 5103 C C . SER B 1 235 ? 7.316 -37.890 3.526 1.00 57.36 778 SER B C 1
ATOM 5104 O O . SER B 1 235 ? 7.441 -38.404 4.633 1.00 61.59 778 SER B O 1
ATOM 5107 N N . LEU B 1 236 ? 6.807 -38.532 2.473 1.00 66.95 779 LEU B N 1
ATOM 5108 C CA . LEU B 1 236 ? 6.269 -39.901 2.574 1.00 64.92 779 LEU B CA 1
ATOM 5109 C C . LEU B 1 236 ? 7.327 -40.926 3.001 1.00 55.80 779 LEU B C 1
ATOM 5110 O O . LEU B 1 236 ? 7.073 -41.725 3.892 1.00 67.22 779 LEU B O 1
ATOM 5115 N N . GLN B 1 237 ? 8.502 -40.869 2.373 1.00 53.10 780 GLN B N 1
ATOM 5116 C CA . GLN B 1 237 ? 9.601 -41.847 2.557 1.00 56.98 780 GLN B CA 1
ATOM 5117 C C . GLN B 1 237 ? 10.661 -41.470 3.610 1.00 51.01 780 GLN B C 1
ATOM 5118 O O . GLN B 1 237 ? 11.592 -42.274 3.860 1.00 43.89 780 GLN B O 1
ATOM 5124 N N . ARG B 1 238 ? 10.535 -40.281 4.218 1.00 46.12 781 ARG B N 1
ATOM 5125 C CA . ARG B 1 238 ? 11.583 -39.719 5.106 1.00 45.79 781 ARG B CA 1
ATOM 5126 C C . ARG B 1 238 ? 12.005 -40.636 6.234 1.00 40.36 781 ARG B C 1
ATOM 5127 O O . ARG B 1 238 ? 13.177 -40.990 6.342 1.00 35.80 781 ARG B O 1
ATOM 5135 N N . GLN B 1 239 ? 11.031 -41.049 7.033 1.00 37.90 782 GLN B N 1
ATOM 5136 C CA . GLN B 1 239 ? 11.320 -41.815 8.228 1.00 41.96 782 GLN B CA 1
ATOM 5137 C C . GLN B 1 239 ? 11.839 -43.214 7.942 1.00 46.23 782 GLN B C 1
ATOM 5138 O O . GLN B 1 239 ? 12.746 -43.688 8.649 1.00 38.37 782 GLN B O 1
ATOM 5144 N N . ALA B 1 240 ? 11.304 -43.859 6.898 1.00 47.48 783 ALA B N 1
ATOM 5145 C CA . ALA B 1 240 ? 11.852 -45.143 6.432 1.00 43.83 783 ALA B CA 1
ATOM 5146 C C . ALA B 1 240 ? 13.310 -44.999 5.963 1.00 40.96 783 ALA B C 1
ATOM 5147 O O . ALA B 1 240 ? 14.166 -45.829 6.308 1.00 35.68 783 ALA B O 1
ATOM 5149 N N . ASN B 1 241 ? 13.597 -43.932 5.211 1.00 34.50 784 ASN B N 1
ATOM 5150 C CA . ASN B 1 241 ? 14.999 -43.623 4.835 1.00 40.08 784 ASN B CA 1
ATOM 5151 C C . ASN B 1 241 ? 15.925 -43.331 6.039 1.00 39.93 784 ASN B C 1
ATOM 5152 O O . ASN B 1 241 ? 17.086 -43.746 6.030 1.00 41.66 784 ASN B O 1
ATOM 5157 N N . ILE B 1 242 ? 15.402 -42.665 7.070 1.00 36.24 785 ILE B N 1
ATOM 5158 C CA . ILE B 1 242 ? 16.144 -42.451 8.326 1.00 35.38 785 ILE B CA 1
ATOM 5159 C C . ILE B 1 242 ? 16.565 -43.780 8.957 1.00 38.68 785 ILE B C 1
ATOM 5160 O O . ILE B 1 242 ? 17.739 -43.954 9.307 1.00 36.24 785 ILE B O 1
ATOM 5165 N N . LEU B 1 243 ? 15.621 -44.708 9.080 1.00 43.27 786 LEU B N 1
ATOM 5166 C CA . LEU B 1 243 ? 15.904 -46.051 9.627 1.00 47.27 786 LEU B CA 1
ATOM 5167 C C . LEU B 1 243 ? 16.942 -46.823 8.793 1.00 51.83 786 LEU B C 1
ATOM 5168 O O . LEU B 1 243 ? 17.810 -47.497 9.363 1.00 50.14 786 LEU B O 1
ATOM 5173 N N . LEU B 1 244 ? 16.873 -46.684 7.464 1.00 46.77 787 LEU B N 1
ATOM 5174 C CA . LEU B 1 244 ? 17.878 -47.252 6.547 1.00 54.73 787 LEU B CA 1
ATOM 5175 C C . LEU B 1 244 ? 19.241 -46.530 6.527 1.00 56.17 787 LEU B C 1
ATOM 5176 O O . LEU B 1 244 ? 20.208 -47.102 6.051 1.00 68.67 787 LEU B O 1
ATOM 5181 N N . GLY B 1 245 ? 19.321 -45.293 7.021 1.00 51.03 788 GLY B N 1
ATOM 5182 C CA . GLY B 1 245 ? 20.501 -44.443 6.839 1.00 44.07 788 GLY B CA 1
ATOM 5183 C C . GLY B 1 245 ? 20.707 -43.927 5.422 1.00 44.28 788 GLY B C 1
ATOM 5184 O O . GLY B 1 245 ? 21.818 -43.529 5.073 1.00 59.28 788 GLY B O 1
ATOM 5185 N N . ALA B 1 246 ? 19.636 -43.885 4.625 1.00 50.36 789 ALA B N 1
ATOM 5186 C CA . ALA B 1 246 ? 19.698 -43.499 3.209 1.00 47.67 789 ALA B CA 1
ATOM 5187 C C . ALA B 1 246 ? 19.465 -41.994 3.092 1.00 39.33 789 ALA B C 1
ATOM 5188 O O . ALA B 1 246 ? 18.319 -41.546 2.952 1.00 37.73 789 ALA B O 1
ATOM 5190 N N . CYS B 1 247 ? 20.549 -41.217 3.191 1.00 37.55 790 CYS B N 1
ATOM 5191 C CA . CYS B 1 247 ? 20.485 -39.754 3.032 1.00 37.54 790 CYS B CA 1
ATOM 5192 C C . CYS B 1 247 ? 21.247 -39.253 1.817 1.00 42.34 790 CYS B C 1
ATOM 5193 O O . CYS B 1 247 ? 22.136 -39.913 1.307 1.00 35.68 790 CYS B O 1
ATOM 5196 N N . SER B 1 248 ? 20.874 -38.049 1.394 1.00 32.08 791 SER B N 1
ATOM 5197 C CA . SER B 1 248 ? 21.491 -37.334 0.306 1.00 40.65 791 SER B CA 1
ATOM 5198 C C . SER B 1 248 ? 21.590 -35.870 0.724 1.00 32.21 791 SER B C 1
ATOM 5199 O O . SER B 1 248 ? 20.596 -35.285 1.125 1.00 35.75 791 SER B O 1
ATOM 5202 N N . LEU B 1 249 ? 22.773 -35.283 0.584 1.00 37.94 792 LEU B N 1
ATOM 5203 C CA . LEU B 1 249 ? 23.001 -33.852 0.830 1.00 40.85 792 LEU B CA 1
ATOM 5204 C C . LEU B 1 249 ? 23.413 -33.165 -0.480 1.00 45.00 792 LEU B C 1
ATOM 5205 O O . LEU B 1 249 ? 24.226 -32.219 -0.467 1.00 41.68 792 LEU B O 1
ATOM 5210 N N . ASP B 1 250 ? 22.770 -33.578 -1.587 1.00 50.94 793 ASP B N 1
ATOM 5211 C CA A ASP B 1 250 ? 23.203 -33.180 -2.945 0.50 54.21 793 ASP B CA 1
ATOM 5212 C CA B ASP B 1 250 ? 23.192 -33.188 -2.949 0.50 53.97 793 ASP B CA 1
ATOM 5213 C C . ASP B 1 250 ? 22.935 -31.715 -3.320 1.00 47.34 793 ASP B C 1
ATOM 5214 O O . ASP B 1 250 ? 23.442 -31.249 -4.338 1.00 47.71 793 ASP B O 1
ATOM 5223 N N . CYS B 1 251 ? 22.166 -30.988 -2.499 1.00 45.89 794 CYS B N 1
ATOM 5224 C CA . CYS B 1 251 ? 22.077 -29.529 -2.647 1.00 41.22 794 CYS B CA 1
ATOM 5225 C C . CYS B 1 251 ? 23.371 -28.794 -2.239 1.00 33.43 794 CYS B C 1
ATOM 5226 O O . CYS B 1 251 ? 23.490 -27.597 -2.533 1.00 40.59 794 CYS B O 1
ATOM 5229 N N . LEU B 1 252 ? 24.284 -29.465 -1.524 1.00 39.13 795 LEU B N 1
ATOM 5230 C CA . LEU B 1 252 ? 25.562 -28.881 -1.128 1.00 40.06 795 LEU B CA 1
ATOM 5231 C C . LEU B 1 252 ? 26.649 -29.234 -2.156 1.00 51.01 795 LEU B C 1
ATOM 5232 O O . LEU B 1 252 ? 27.057 -30.404 -2.270 1.00 48.93 795 LEU B O 1
ATOM 5237 N N . HIS B 1 253 ? 27.092 -28.215 -2.900 1.00 54.78 796 HIS B N 1
ATOM 5238 C CA . HIS B 1 253 ? 28.053 -28.397 -4.003 1.00 68.79 796 HIS B CA 1
ATOM 5239 C C . HIS B 1 253 ? 29.413 -28.819 -3.419 1.00 61.85 796 HIS B C 1
ATOM 5240 O O . HIS B 1 253 ? 29.879 -28.180 -2.492 1.00 61.77 796 HIS B O 1
ATOM 5247 N N . PRO B 1 254 ? 30.035 -29.896 -3.942 1.00 73.68 797 PRO B N 1
ATOM 5248 C CA . PRO B 1 254 ? 31.256 -30.448 -3.308 1.00 78.93 797 PRO B CA 1
ATOM 5249 C C . PRO B 1 254 ? 32.564 -29.645 -3.462 1.00 68.38 797 PRO B C 1
ATOM 5250 O O . PRO B 1 254 ? 33.567 -30.003 -2.814 1.00 65.96 797 PRO B O 1
ATOM 5254 N N . GLU B 1 255 ? 32.564 -28.622 -4.319 1.00 56.18 798 GLU B N 1
ATOM 5255 C CA . GLU B 1 255 ? 33.727 -27.758 -4.535 1.00 58.59 798 GLU B CA 1
ATOM 5256 C C . GLU B 1 255 ? 33.350 -26.269 -4.376 1.00 59.23 798 GLU B C 1
ATOM 5257 O O . GLU B 1 255 ? 33.785 -25.418 -5.155 1.00 62.07 798 GLU B O 1
ATOM 5263 N N . LYS B 1 256 ? 32.539 -25.966 -3.360 1.00 52.31 799 LYS B N 1
ATOM 5264 C CA . LYS B 1 256 ? 32.186 -24.600 -2.974 1.00 46.32 799 LYS B CA 1
ATOM 5265 C C . LYS B 1 256 ? 32.374 -24.510 -1.456 1.00 48.71 799 LYS B C 1
ATOM 5266 O O . LYS B 1 256 ? 31.724 -25.255 -0.723 1.00 38.07 799 LYS B O 1
ATOM 5272 N N . HIS B 1 257 ? 33.255 -23.604 -1.023 1.00 37.85 800 HIS B N 1
ATOM 5273 C CA . HIS B 1 257 ? 33.702 -23.465 0.390 1.00 29.81 800 HIS B CA 1
ATOM 5274 C C . HIS B 1 257 ? 32.572 -23.555 1.431 1.00 24.93 800 HIS B C 1
ATOM 5275 O O . HIS B 1 257 ? 32.626 -24.385 2.338 1.00 29.63 800 HIS B O 1
ATOM 5282 N N . GLU B 1 258 ? 31.557 -22.717 1.244 1.00 25.42 801 GLU B N 1
ATOM 5283 C CA . GLU B 1 258 ? 30.427 -22.583 2.174 1.00 33.82 801 GLU B CA 1
ATOM 5284 C C . GLU B 1 258 ? 29.649 -23.899 2.306 1.00 37.69 801 GLU B C 1
ATOM 5285 O O . GLU B 1 258 ? 29.219 -24.281 3.408 1.00 29.81 801 GLU B O 1
ATOM 5291 N N . ASP B 1 259 ? 29.481 -24.578 1.175 1.00 31.05 802 ASP B N 1
ATOM 5292 C CA . ASP B 1 259 ? 28.815 -25.881 1.110 1.00 26.19 802 ASP B CA 1
ATOM 5293 C C . ASP B 1 259 ? 29.652 -27.027 1.642 1.00 26.48 802 ASP B C 1
ATOM 5294 O O . ASP B 1 259 ? 29.097 -27.948 2.256 1.00 28.92 802 ASP B O 1
ATOM 5299 N N . VAL B 1 260 ? 30.970 -26.998 1.399 1.00 25.43 803 VAL B N 1
ATOM 5300 C CA . VAL B 1 260 ? 31.903 -28.009 1.952 1.00 26.74 803 VAL B CA 1
ATOM 5301 C C . VAL B 1 260 ? 31.864 -27.965 3.498 1.00 31.09 803 VAL B C 1
ATOM 5302 O O . VAL B 1 260 ? 31.771 -29.006 4.163 1.00 29.45 803 VAL B O 1
ATOM 5306 N N . ILE B 1 261 ? 31.923 -26.750 4.031 1.00 27.68 804 ILE B N 1
ATOM 5307 C CA . ILE B 1 261 ? 31.860 -26.507 5.489 1.00 28.09 804 ILE B CA 1
ATOM 5308 C C . ILE B 1 261 ? 30.492 -26.956 6.063 1.00 23.62 804 ILE B C 1
ATOM 5309 O O . ILE B 1 261 ? 30.462 -27.644 7.063 1.00 27.66 804 ILE B O 1
ATOM 5314 N N . ALA B 1 262 ? 29.400 -26.573 5.409 1.00 24.67 805 ALA B N 1
ATOM 5315 C CA . ALA B 1 262 ? 28.044 -26.974 5.829 1.00 27.18 805 ALA B CA 1
ATOM 5316 C C . ALA B 1 262 ? 27.859 -28.488 5.783 1.00 29.51 805 ALA B C 1
ATOM 5317 O O . ALA B 1 262 ? 27.330 -29.065 6.735 1.00 25.45 805 ALA B O 1
ATOM 5319 N N . ARG B 1 263 ? 28.341 -29.129 4.711 1.00 27.18 806 ARG B N 1
ATOM 5320 C CA . ARG B 1 263 ? 28.232 -30.581 4.590 1.00 26.69 806 ARG B CA 1
ATOM 5321 C C . ARG B 1 263 ? 28.994 -31.310 5.686 1.00 26.67 806 ARG B C 1
ATOM 5322 O O . ARG B 1 263 ? 28.473 -32.266 6.251 1.00 26.62 806 ARG B O 1
ATOM 5330 N N . GLU B 1 264 ? 30.212 -30.858 5.973 1.00 29.06 807 GLU B N 1
ATOM 5331 C CA . GLU B 1 264 ? 31.040 -31.481 7.012 1.00 34.28 807 GLU B CA 1
ATOM 5332 C C . GLU B 1 264 ? 30.349 -31.451 8.402 1.00 27.69 807 GLU B C 1
ATOM 5333 O O . GLU B 1 264 ? 30.334 -32.458 9.121 1.00 27.78 807 GLU B O 1
ATOM 5339 N N . LEU B 1 265 ? 29.744 -30.318 8.734 1.00 26.02 808 LEU B N 1
ATOM 5340 C CA . LEU B 1 265 ? 28.934 -30.196 9.967 1.00 25.97 808 LEU B CA 1
ATOM 5341 C C . LEU B 1 265 ? 27.677 -31.087 9.927 1.00 28.37 808 LEU B C 1
ATOM 5342 O O . LEU B 1 265 ? 27.466 -31.906 10.827 1.00 26.41 808 LEU B O 1
ATOM 5347 N N . ILE B 1 266 ? 26.869 -30.915 8.886 1.00 24.04 809 ILE B N 1
ATOM 5348 C CA . ILE B 1 266 ? 25.573 -31.599 8.778 1.00 25.61 809 ILE B CA 1
ATOM 5349 C C . ILE B 1 266 ? 25.730 -33.124 8.821 1.00 31.20 809 ILE B C 1
ATOM 5350 O O . ILE B 1 266 ? 24.986 -33.779 9.546 1.00 26.73 809 ILE B O 1
ATOM 5355 N N A GLU B 1 267 ? 26.705 -33.661 8.088 0.50 26.06 810 GLU B N 1
ATOM 5356 N N B GLU B 1 267 ? 26.710 -33.664 8.082 0.50 26.42 810 GLU B N 1
ATOM 5357 C CA A GLU B 1 267 ? 26.932 -35.115 8.061 0.50 28.10 810 GLU B CA 1
ATOM 5358 C CA B GLU B 1 267 ? 27.011 -35.110 8.073 0.50 28.80 810 GLU B CA 1
ATOM 5359 C C A GLU B 1 267 ? 27.263 -35.692 9.447 0.50 27.85 810 GLU B C 1
ATOM 5360 C C B GLU B 1 267 ? 27.279 -35.698 9.449 0.50 28.20 810 GLU B C 1
ATOM 5361 O O A GLU B 1 267 ? 26.844 -36.810 9.745 0.50 32.47 810 GLU B O 1
ATOM 5362 O O B GLU B 1 267 ? 26.843 -36.812 9.740 0.50 32.95 810 GLU B O 1
ATOM 5373 N N . LYS B 1 268 ? 27.980 -34.934 10.285 1.00 27.24 811 LYS B N 1
ATOM 5374 C CA . LYS B 1 268 ? 28.208 -35.294 11.690 1.00 27.51 811 LYS B CA 1
ATOM 5375 C C . LYS B 1 268 ? 26.920 -35.178 12.522 1.00 29.11 811 LYS B C 1
ATOM 5376 O O . LYS B 1 268 ? 26.641 -36.055 13.327 1.00 26.55 811 LYS B O 1
ATOM 5382 N N . MET B 1 269 ? 26.147 -34.110 12.316 1.00 26.09 812 MET B N 1
ATOM 5383 C CA . MET B 1 269 ? 24.888 -33.904 13.037 1.00 24.90 812 MET B CA 1
ATOM 5384 C C . MET B 1 269 ? 23.876 -35.019 12.790 1.00 31.26 812 MET B C 1
ATOM 5385 O O . MET B 1 269 ? 23.192 -35.410 13.710 1.00 25.44 812 MET B O 1
ATOM 5390 N N . ILE B 1 270 ? 23.816 -35.541 11.561 1.00 25.91 813 ILE B N 1
ATOM 5391 C CA . ILE B 1 270 ? 22.865 -36.622 11.192 1.00 25.14 813 ILE B CA 1
ATOM 5392 C C . ILE B 1 270 ? 23.495 -38.020 11.162 1.00 29.83 813 ILE B C 1
ATOM 5393 O O . ILE B 1 270 ? 22.900 -38.946 10.586 1.00 28.62 813 ILE B O 1
ATOM 5398 N N . ALA B 1 271 ? 24.650 -38.191 11.808 1.00 28.41 814 ALA B N 1
ATOM 5399 C CA . ALA B 1 271 ? 25.347 -39.477 11.820 1.00 33.90 814 ALA B CA 1
ATOM 5400 C C . ALA B 1 271 ? 24.460 -40.579 12.422 1.00 45.00 814 ALA B C 1
ATOM 5401 O O . ALA B 1 271 ? 23.710 -40.332 13.380 1.00 31.22 814 ALA B O 1
ATOM 5403 N N . MET B 1 272 ? 24.499 -41.769 11.822 1.00 38.18 815 MET B N 1
ATOM 5404 C CA . MET B 1 272 ? 23.739 -42.912 12.346 1.00 36.40 815 MET B CA 1
ATOM 5405 C C . MET B 1 272 ? 24.210 -43.321 13.738 1.00 33.17 815 MET B C 1
ATOM 5406 O O . MET B 1 272 ? 23.375 -43.675 14.574 1.00 39.06 815 MET B O 1
ATOM 5411 N N . ASP B 1 273 ? 25.514 -43.222 13.999 1.00 33.30 816 ASP B N 1
ATOM 5412 C CA . ASP B 1 273 ? 26.071 -43.440 15.339 1.00 35.87 816 ASP B CA 1
ATOM 5413 C C . ASP B 1 273 ? 25.809 -42.169 16.177 1.00 35.15 816 ASP B C 1
ATOM 5414 O O . ASP B 1 273 ? 26.499 -41.169 15.964 1.00 34.28 816 ASP B O 1
ATOM 5419 N N . PRO B 1 274 ? 24.869 -42.227 17.166 1.00 35.08 817 PRO B N 1
ATOM 5420 C CA . PRO B 1 274 ? 24.555 -41.031 17.966 1.00 34.46 817 PRO B CA 1
ATOM 5421 C C . PRO B 1 274 ? 25.732 -40.433 18.722 1.00 36.14 817 PRO B C 1
ATOM 5422 O O . PRO B 1 274 ? 25.779 -39.215 18.883 1.00 33.05 817 PRO B O 1
ATOM 5426 N N . GLN B 1 275 ? 26.692 -41.273 19.121 1.00 35.00 818 GLN B N 1
ATOM 5427 C CA . GLN B 1 275 ? 27.880 -40.809 19.846 1.00 36.04 818 GLN B CA 1
ATOM 5428 C C . GLN B 1 275 ? 28.877 -40.013 18.987 1.00 34.95 818 GLN B C 1
ATOM 5429 O O . GLN B 1 275 ? 29.753 -39.346 19.540 1.00 35.65 818 GLN B O 1
ATOM 5435 N N . LYS B 1 276 ? 28.756 -40.087 17.661 1.00 33.05 819 LYS B N 1
ATOM 5436 C CA . LYS B 1 276 ? 29.542 -39.242 16.748 1.00 33.04 819 LYS B CA 1
ATOM 5437 C C . LYS B 1 276 ? 28.911 -37.869 16.450 1.00 36.45 819 LYS B C 1
ATOM 5438 O O . LYS B 1 276 ? 29.555 -37.027 15.809 1.00 33.52 819 LYS B O 1
ATOM 5444 N N . ARG B 1 277 ? 27.681 -37.628 16.925 1.00 28.09 820 ARG B N 1
ATOM 5445 C CA . ARG B 1 277 ? 27.022 -36.348 16.719 1.00 28.43 820 ARG B CA 1
ATOM 5446 C C . ARG B 1 277 ? 27.569 -35.321 17.702 1.00 28.69 820 ARG B C 1
ATOM 5447 O O . ARG B 1 277 ? 27.684 -35.624 18.889 1.00 26.88 820 ARG B O 1
ATOM 5455 N N . PRO B 1 278 ? 27.919 -34.117 17.211 1.00 26.80 821 PRO B N 1
ATOM 5456 C CA . PRO B 1 278 ? 28.465 -33.092 18.104 1.00 29.72 821 PRO B CA 1
ATOM 5457 C C . PRO B 1 278 ? 27.398 -32.530 19.043 1.00 27.90 821 PRO B C 1
ATOM 5458 O O . PRO B 1 278 ? 26.241 -32.415 18.654 1.00 25.14 821 PRO B O 1
ATOM 5462 N N . SER B 1 279 ? 27.794 -32.171 20.260 1.00 27.35 822 SER B N 1
ATOM 5463 C CA . SER B 1 279 ? 26.889 -31.457 21.191 1.00 27.44 822 SER B CA 1
ATOM 5464 C C . SER B 1 279 ? 26.466 -30.106 20.601 1.00 27.61 822 SER B C 1
ATOM 5465 O O . SER B 1 279 ? 27.100 -29.614 19.650 1.00 22.64 822 SER B O 1
ATOM 5468 N N . ALA B 1 280 ? 25.429 -29.496 21.176 1.00 22.20 823 ALA B N 1
ATOM 5469 C CA . ALA B 1 280 ? 24.953 -28.200 20.690 1.00 24.09 823 ALA B CA 1
ATOM 5470 C C . ALA B 1 280 ? 26.030 -27.111 20.787 1.00 26.96 823 ALA B C 1
ATOM 5471 O O . ALA B 1 280 ? 26.201 -26.343 19.847 1.00 25.13 823 ALA B O 1
ATOM 5473 N N . LYS B 1 281 ? 26.781 -27.097 21.882 1.00 24.75 824 LYS B N 1
ATOM 5474 C CA . LYS B 1 281 ? 27.921 -26.179 22.043 1.00 26.92 824 LYS B CA 1
ATOM 5475 C C . LYS B 1 281 ? 29.051 -26.416 21.019 1.00 24.95 824 LYS B C 1
ATOM 5476 O O . LYS B 1 281 ? 29.665 -25.467 20.556 1.00 26.88 824 LYS B O 1
ATOM 5482 N N . HIS B 1 282 ? 29.309 -27.685 20.693 1.00 24.17 825 HIS B N 1
ATOM 5483 C CA A HIS B 1 282 ? 30.256 -28.083 19.640 0.50 28.40 825 HIS B CA 1
ATOM 5484 C CA B HIS B 1 282 ? 30.244 -28.071 19.618 0.50 27.94 825 HIS B CA 1
ATOM 5485 C C . HIS B 1 282 ? 29.785 -27.526 18.275 1.00 24.81 825 HIS B C 1
ATOM 5486 O O . HIS B 1 282 ? 30.577 -26.911 17.541 1.00 26.28 825 HIS B O 1
ATOM 5499 N N . VAL B 1 283 ? 28.501 -27.724 17.959 1.00 27.61 826 VAL B N 1
ATOM 5500 C CA . VAL B 1 283 ? 27.899 -27.198 16.715 1.00 21.34 826 VAL B CA 1
ATOM 5501 C C . VAL B 1 283 ? 28.087 -25.675 16.613 1.00 24.22 826 VAL B C 1
ATOM 5502 O O . VAL B 1 283 ? 28.411 -25.148 15.532 1.00 22.78 826 VAL B O 1
ATOM 5506 N N . LEU B 1 284 ? 27.880 -24.972 17.724 1.00 22.62 827 LEU B N 1
ATOM 5507 C CA . LEU B 1 284 ? 28.041 -23.502 17.759 1.00 24.20 827 LEU B CA 1
ATOM 5508 C C . LEU B 1 284 ? 29.461 -23.021 17.486 1.00 22.60 827 LEU B C 1
ATOM 5509 O O . LEU B 1 284 ? 29.631 -21.896 17.009 1.00 26.23 827 LEU B O 1
ATOM 5514 N N . LYS B 1 285 ? 30.456 -23.847 17.803 1.00 21.68 828 LYS B N 1
ATOM 5515 C CA . LYS B 1 285 ? 31.872 -23.546 17.530 1.00 26.38 828 LYS B CA 1
ATOM 5516 C C . LYS B 1 285 ? 32.323 -23.860 16.099 1.00 28.36 828 LYS B C 1
ATOM 5517 O O . LYS B 1 285 ? 33.452 -23.495 15.726 1.00 27.35 828 LYS B O 1
ATOM 5523 N N . HIS B 1 286 ? 31.468 -24.520 15.310 1.00 24.46 829 HIS B N 1
ATOM 5524 C CA . HIS B 1 286 ? 31.836 -25.011 13.974 1.00 25.02 829 HIS B CA 1
ATOM 5525 C C . HIS B 1 286 ? 32.075 -23.846 13.003 1.00 23.93 829 HIS B C 1
ATOM 5526 O O . HIS B 1 286 ? 31.402 -22.820 13.121 1.00 23.33 829 HIS B O 1
ATOM 5533 N N . PRO B 1 287 ? 33.033 -24.001 12.040 1.00 25.06 830 PRO B N 1
ATOM 5534 C CA . PRO B 1 287 ? 33.247 -22.928 11.036 1.00 27.26 830 PRO B CA 1
ATOM 5535 C C . PRO B 1 287 ? 32.066 -22.439 10.196 1.00 20.73 830 PRO B C 1
ATOM 5536 O O . PRO B 1 287 ? 32.087 -21.322 9.709 1.00 26.72 830 PRO B O 1
ATOM 5540 N N . PHE B 1 288 ? 31.043 -23.271 10.071 1.00 29.44 831 PHE B N 1
ATOM 5541 C CA . PHE B 1 288 ? 29.717 -22.919 9.557 1.00 31.32 831 PHE B CA 1
ATOM 5542 C C . PHE B 1 288 ? 29.231 -21.575 10.071 1.00 30.64 831 PHE B C 1
ATOM 5543 O O . PHE B 1 288 ? 28.674 -20.804 9.299 1.00 27.68 831 PHE B O 1
ATOM 5551 N N . PHE B 1 289 ? 29.493 -21.299 11.347 1.00 29.02 832 PHE B N 1
ATOM 5552 C CA . PHE B 1 289 ? 29.054 -20.070 11.996 1.00 30.33 832 PHE B CA 1
ATOM 5553 C C . PHE B 1 289 ? 30.082 -18.930 12.049 1.00 32.74 832 PHE B C 1
ATOM 5554 O O . PHE B 1 289 ? 29.736 -17.860 12.533 1.00 31.91 832 PHE B O 1
ATOM 5562 N N . TRP B 1 290 ? 31.316 -19.119 11.566 1.00 26.47 833 TRP B N 1
ATOM 5563 C CA . TRP B 1 290 ? 32.344 -18.116 11.734 1.00 26.43 833 TRP B CA 1
ATOM 5564 C C . TRP B 1 290 ? 32.124 -16.989 10.736 1.00 28.75 833 TRP B C 1
ATOM 5565 O O . TRP B 1 290 ? 31.832 -17.231 9.577 1.00 26.28 833 TRP B O 1
ATOM 5576 N N . SER B 1 291 ? 32.286 -15.752 11.193 1.00 28.84 834 SER B N 1
ATOM 5577 C CA . SER B 1 291 ? 32.404 -14.623 10.281 1.00 29.55 834 SER B CA 1
ATOM 5578 C C . SER B 1 291 ? 33.609 -14.807 9.346 1.00 26.57 834 SER B C 1
ATOM 5579 O O . SER B 1 291 ? 34.528 -15.596 9.609 1.00 25.12 834 SER B O 1
ATOM 5582 N N . LEU B 1 292 ? 33.600 -14.054 8.256 1.00 27.40 835 LEU B N 1
ATOM 5583 C CA . LEU B 1 292 ? 34.726 -14.049 7.346 1.00 25.77 835 LEU B CA 1
ATOM 5584 C C . LEU B 1 292 ? 36.007 -13.596 8.068 1.00 23.14 835 LEU B C 1
ATOM 5585 O O . LEU B 1 292 ? 37.067 -14.183 7.852 1.00 28.35 835 LEU B O 1
ATOM 5590 N N . GLU B 1 293 ? 35.905 -12.599 8.933 1.00 25.65 836 GLU B N 1
ATOM 5591 C CA . GLU B 1 293 ? 37.041 -12.151 9.727 1.00 25.36 836 GLU B CA 1
ATOM 5592 C C . GLU B 1 293 ? 37.626 -13.280 10.561 1.00 27.67 836 GLU B C 1
ATOM 5593 O O . GLU B 1 293 ? 38.843 -13.422 10.631 1.00 24.81 836 GLU B O 1
ATOM 5599 N N . LYS B 1 294 ? 36.757 -14.062 11.185 1.00 28.71 837 LYS B N 1
ATOM 5600 C CA . LYS B 1 294 ? 37.182 -15.173 12.030 1.00 28.58 837 LYS B CA 1
ATOM 5601 C C . LYS B 1 294 ? 37.809 -16.323 11.211 1.00 25.57 837 LYS B C 1
ATOM 5602 O O . LYS B 1 294 ? 38.732 -16.967 11.678 1.00 24.69 837 LYS B O 1
ATOM 5608 N N . GLN B 1 295 ? 37.306 -16.570 10.011 1.00 24.82 838 GLN B N 1
ATOM 5609 C CA . GLN B 1 295 ? 37.948 -17.517 9.089 1.00 25.78 838 GLN B CA 1
ATOM 5610 C C . GLN B 1 295 ? 39.386 -17.100 8.772 1.00 25.06 838 GLN B C 1
ATOM 5611 O O . GLN B 1 295 ? 40.306 -17.907 8.820 1.00 25.28 838 GLN B O 1
ATOM 5617 N N . LEU B 1 296 ? 39.562 -15.815 8.486 1.00 24.69 839 LEU B N 1
ATOM 5618 C CA . LEU B 1 296 ? 40.857 -15.261 8.232 1.00 22.87 839 LEU B CA 1
ATOM 5619 C C . LEU B 1 296 ? 41.789 -15.337 9.429 1.00 26.43 839 LEU B C 1
ATOM 5620 O O . LEU B 1 296 ? 42.962 -15.726 9.276 1.00 26.11 839 LEU B O 1
ATOM 5625 N N . GLN B 1 297 ? 41.264 -15.025 10.618 1.00 24.78 840 GLN B N 1
ATOM 5626 C CA . GLN B 1 297 ? 42.057 -15.099 11.821 1.00 25.99 840 GLN B CA 1
ATOM 5627 C C . GLN B 1 297 ? 42.515 -16.538 12.112 1.00 24.51 840 GLN B C 1
ATOM 5628 O O . GLN B 1 297 ? 43.648 -16.754 12.556 1.00 26.90 840 GLN B O 1
ATOM 5634 N N . PHE B 1 298 ? 41.631 -17.504 11.877 1.00 26.21 841 PHE B N 1
ATOM 5635 C CA . PHE B 1 298 ? 41.997 -18.928 12.004 1.00 26.83 841 PHE B CA 1
ATOM 5636 C C . PHE B 1 298 ? 43.190 -19.271 11.091 1.00 28.13 841 PHE B C 1
ATOM 5637 O O . PHE B 1 298 ? 44.173 -19.824 11.548 1.00 30.43 841 PHE B O 1
ATOM 5645 N N . PHE B 1 299 ? 43.095 -18.921 9.813 1.00 26.49 842 PHE B N 1
ATOM 5646 C CA . PHE B 1 299 ? 44.241 -19.088 8.898 1.00 25.29 842 PHE B CA 1
ATOM 5647 C C . PHE B 1 299 ? 45.528 -18.452 9.381 1.00 25.46 842 PHE B C 1
ATOM 5648 O O . PHE B 1 299 ? 46.597 -19.090 9.306 1.00 28.03 842 PHE B O 1
ATOM 5656 N N . GLN B 1 300 ? 45.431 -17.227 9.889 1.00 25.95 843 GLN B N 1
ATOM 5657 C CA . GLN B 1 300 ? 46.592 -16.520 10.441 1.00 28.76 843 GLN B CA 1
ATOM 5658 C C . GLN B 1 300 ? 47.184 -17.260 11.640 1.00 28.34 843 GLN B C 1
ATOM 5659 O O . GLN B 1 300 ? 48.384 -17.463 11.695 1.00 30.88 843 GLN B O 1
ATOM 5665 N N . ASP B 1 301 ? 46.317 -17.606 12.587 1.00 29.43 844 ASP B N 1
ATOM 5666 C CA . ASP B 1 301 ? 46.703 -18.370 13.791 1.00 31.04 844 ASP B CA 1
ATOM 5667 C C . ASP B 1 301 ? 47.340 -19.698 13.451 1.00 33.32 844 ASP B C 1
ATOM 5668 O O . ASP B 1 301 ? 48.345 -20.049 14.055 1.00 34.20 844 ASP B O 1
ATOM 5673 N N . VAL B 1 302 ? 46.783 -20.402 12.464 1.00 35.48 845 VAL B N 1
ATOM 5674 C CA . VAL B 1 302 ? 47.364 -21.670 12.008 1.00 32.77 845 VAL B CA 1
ATOM 5675 C C . VAL B 1 302 ? 48.774 -21.446 11.453 1.00 32.99 845 VAL B 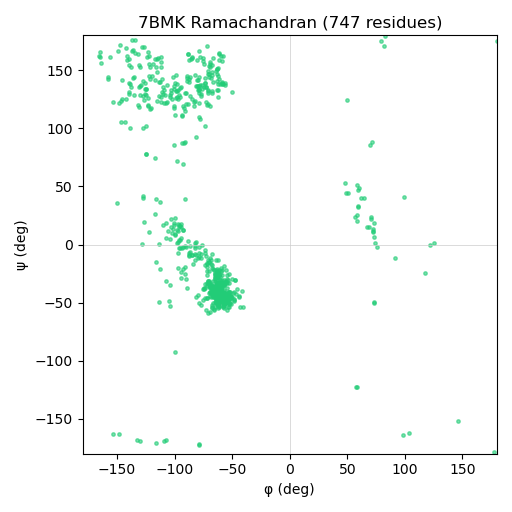C 1
ATOM 5676 O O . VAL B 1 302 ? 49.714 -22.142 11.865 1.00 36.01 845 VAL B O 1
ATOM 5680 N N . SER B 1 303 ? 48.905 -20.481 10.549 1.00 33.40 846 SER B N 1
ATOM 5681 C CA . SER B 1 303 ? 50.200 -20.183 9.933 1.00 34.07 846 SER B CA 1
ATOM 5682 C C . SER B 1 303 ? 51.262 -19.772 10.958 1.00 35.05 846 SER B C 1
ATOM 5683 O O . SER B 1 303 ? 52.392 -20.293 10.931 1.00 34.86 846 SER B O 1
ATOM 5686 N N . ASP B 1 304 ? 50.876 -18.922 11.915 1.00 33.95 847 ASP B N 1
ATOM 5687 C CA . ASP B 1 304 ? 51.783 -18.563 13.023 1.00 38.43 847 ASP B CA 1
ATOM 5688 C C . ASP B 1 304 ? 52.176 -19.778 13.861 1.00 39.42 847 ASP B C 1
ATOM 5689 O O . ASP B 1 304 ? 53.351 -19.936 14.206 1.00 42.71 847 ASP B O 1
ATOM 5694 N N . ARG B 1 305 ? 51.203 -20.633 14.157 1.00 37.24 848 ARG B N 1
ATOM 5695 C CA . ARG B 1 305 ? 51.435 -21.822 14.975 1.00 40.11 848 ARG B CA 1
ATOM 5696 C C . ARG B 1 305 ? 52.418 -22.824 14.340 1.00 42.24 848 ARG B C 1
ATOM 5697 O O . ARG B 1 305 ? 53.214 -23.447 15.066 1.00 45.05 848 ARG B O 1
ATOM 5705 N N . ILE B 1 306 ? 52.345 -22.983 13.013 1.00 41.93 849 ILE B N 1
ATOM 5706 C CA . ILE B 1 306 ? 53.204 -23.946 12.287 1.00 44.27 849 ILE B CA 1
ATOM 5707 C C . ILE B 1 306 ? 54.483 -23.356 11.664 1.00 44.52 849 ILE B C 1
ATOM 5708 O O . ILE B 1 306 ? 55.230 -24.104 11.014 1.00 48.29 849 ILE B O 1
ATOM 5713 N N . GLU B 1 307 ? 54.761 -22.063 11.879 1.00 40.68 850 GLU B N 1
ATOM 5714 C CA . GLU B 1 307 ? 55.898 -21.386 11.240 1.00 43.00 850 GLU B CA 1
ATOM 5715 C C . GLU B 1 307 ? 57.260 -21.966 11.554 1.00 46.05 850 GLU B C 1
ATOM 5716 O O . GLU B 1 307 ? 58.110 -22.016 10.674 1.00 45.84 850 GLU B O 1
ATOM 5722 N N . LYS B 1 308 ? 57.466 -22.366 12.809 1.00 48.15 851 LYS B N 1
ATOM 5723 C CA . LYS B 1 308 ? 58.694 -22.995 13.264 1.00 53.02 851 LYS B CA 1
ATOM 5724 C C . LYS B 1 308 ? 58.560 -24.511 13.498 1.00 53.76 851 LYS B C 1
ATOM 5725 O O . LYS B 1 308 ? 59.476 -25.125 14.039 1.00 59.53 851 LYS B O 1
ATOM 5731 N N . GLU B 1 309 ? 57.461 -25.117 13.042 1.00 51.49 852 GLU B N 1
ATOM 5732 C CA . GLU B 1 309 ? 57.245 -26.570 13.130 1.00 53.57 852 GLU B CA 1
ATOM 5733 C C . GLU B 1 309 ? 58.140 -27.297 12.094 1.00 56.79 852 GLU B C 1
ATOM 5734 O O . GLU B 1 309 ? 58.365 -26.790 10.986 1.00 55.40 852 GLU B O 1
ATOM 5740 N N . SER B 1 310 ? 58.663 -28.462 12.474 1.00 56.98 853 SER B N 1
ATOM 5741 C CA . SER B 1 310 ? 59.413 -29.309 11.544 1.00 62.85 853 SER B CA 1
ATOM 5742 C C . SER B 1 310 ? 58.478 -29.876 10.466 1.00 60.64 853 SER B C 1
ATOM 5743 O O . SER B 1 310 ? 57.330 -30.223 10.769 1.00 56.36 853 SER B O 1
ATOM 5746 N N . LEU B 1 311 ? 58.978 -29.994 9.234 1.00 65.02 854 LEU B N 1
ATOM 5747 C CA . LEU B 1 311 ? 58.209 -30.608 8.131 1.00 65.47 854 LEU B CA 1
ATOM 5748 C C . LEU B 1 311 ? 57.857 -32.076 8.366 1.00 66.64 854 LEU B C 1
ATOM 5749 O O . LEU B 1 311 ? 56.823 -32.530 7.896 1.00 66.47 854 LEU B O 1
ATOM 5754 N N . ASP B 1 312 ? 58.680 -32.784 9.144 1.00 72.37 855 ASP B N 1
ATOM 5755 C CA . ASP B 1 312 ? 58.439 -34.193 9.519 1.00 76.81 855 ASP B CA 1
ATOM 5756 C C . ASP B 1 312 ? 57.629 -34.418 10.814 1.00 71.26 855 ASP B C 1
ATOM 5757 O O . ASP B 1 312 ? 57.357 -35.567 11.166 1.00 67.61 855 ASP B O 1
ATOM 5762 N N . GLY B 1 313 ? 57.247 -33.340 11.511 1.00 64.99 856 GLY B N 1
ATOM 5763 C CA . GLY B 1 313 ? 56.480 -33.438 12.748 1.00 61.97 856 GLY B CA 1
ATOM 5764 C C . GLY B 1 313 ? 55.016 -33.777 12.474 1.00 59.75 856 GLY B C 1
ATOM 5765 O O . GLY B 1 313 ? 54.551 -33.576 11.334 1.00 57.56 856 GLY B O 1
ATOM 5766 N N . PRO B 1 314 ? 54.280 -34.297 13.491 1.00 61.75 857 PRO B N 1
ATOM 5767 C CA . PRO B 1 314 ? 52.878 -34.696 13.255 1.00 60.30 857 PRO B CA 1
ATOM 5768 C C . PRO B 1 314 ? 51.909 -33.593 12.796 1.00 57.05 857 PRO B C 1
ATOM 5769 O O . PRO B 1 314 ? 50.976 -33.903 12.044 1.00 57.37 857 PRO B O 1
ATOM 5773 N N . ILE B 1 315 ? 52.126 -32.335 13.200 1.00 55.80 858 ILE B N 1
ATOM 5774 C CA . ILE B 1 315 ? 51.232 -31.233 12.807 1.00 52.20 858 ILE B CA 1
ATOM 5775 C C . ILE B 1 315 ? 51.309 -30.991 11.296 1.00 47.18 858 ILE B C 1
ATOM 5776 O O . ILE B 1 315 ? 50.289 -31.031 10.625 1.00 44.79 858 ILE B O 1
ATOM 5781 N N . VAL B 1 316 ? 52.507 -30.732 10.786 1.00 46.39 859 VAL B N 1
ATOM 5782 C CA . VAL B 1 316 ? 52.680 -30.429 9.367 1.00 49.45 859 VAL B CA 1
ATOM 5783 C C . VAL B 1 316 ? 52.389 -31.678 8.507 1.00 50.09 859 VAL B C 1
ATOM 5784 O O . VAL B 1 316 ? 51.742 -31.554 7.483 1.00 48.18 859 VAL B O 1
ATOM 5788 N N . LYS B 1 317 ? 52.822 -32.865 8.941 1.00 54.63 860 LYS B N 1
ATOM 5789 C CA . LYS B 1 317 ? 52.459 -34.132 8.247 1.00 55.70 860 LYS B CA 1
ATOM 5790 C C . LYS B 1 317 ? 50.939 -34.257 8.055 1.00 52.02 860 LYS B C 1
ATOM 5791 O O . LYS B 1 317 ? 50.479 -34.531 6.946 1.00 50.22 860 LYS B O 1
ATOM 5797 N N . GLN B 1 318 ? 50.177 -33.972 9.118 1.00 49.73 861 GLN B N 1
ATOM 5798 C CA . GLN B 1 318 ? 48.711 -34.034 9.081 1.00 48.84 861 GLN B CA 1
ATOM 5799 C C . GLN B 1 318 ? 48.138 -32.963 8.162 1.00 44.48 861 GLN B C 1
ATOM 5800 O O . GLN B 1 318 ? 47.256 -33.258 7.354 1.00 44.82 861 GLN B O 1
ATOM 5806 N N . LEU B 1 319 ? 48.654 -31.739 8.272 1.00 41.18 862 LEU B N 1
ATOM 5807 C CA . LEU B 1 319 ? 48.240 -30.644 7.398 1.00 40.47 862 LEU B CA 1
ATOM 5808 C C . LEU B 1 319 ? 48.573 -30.907 5.925 1.00 40.46 862 LEU B C 1
ATOM 5809 O O . LEU B 1 319 ? 47.824 -30.469 5.056 1.00 41.53 862 LEU B O 1
ATOM 5814 N N . GLU B 1 320 ? 49.686 -31.580 5.638 1.00 41.88 863 GLU B N 1
ATOM 5815 C CA . GLU B 1 320 ? 50.037 -31.898 4.242 1.00 43.65 863 GLU B CA 1
ATOM 5816 C C . GLU B 1 320 ? 49.428 -33.210 3.718 1.00 44.73 863 GLU B C 1
ATOM 5817 O O . GLU B 1 320 ? 49.505 -33.458 2.514 1.00 46.28 863 GLU B O 1
ATOM 5823 N N . ARG B 1 321 ? 48.814 -34.022 4.588 1.00 46.15 864 ARG B N 1
ATOM 5824 C CA . ARG B 1 321 ? 48.155 -35.279 4.172 1.00 48.79 864 ARG B CA 1
ATOM 5825 C C . ARG B 1 321 ? 46.871 -34.967 3.389 1.00 44.84 864 ARG B C 1
ATOM 5826 O O . ARG B 1 321 ? 45.969 -34.407 3.900 1.00 44.15 864 ARG B O 1
ATOM 5834 N N . GLY B 1 322 ? 46.778 -35.429 2.158 1.00 50.18 865 GLY B N 1
ATOM 5835 C CA . GLY B 1 322 ? 45.818 -34.974 1.151 1.00 48.15 865 GLY B CA 1
ATOM 5836 C C . GLY B 1 322 ? 46.005 -33.558 0.670 1.00 45.14 865 GLY B C 1
ATOM 5837 O O . GLY B 1 322 ? 45.118 -33.038 -0.003 1.00 42.58 865 GLY B O 1
ATOM 5838 N N . GLY B 1 323 ? 47.168 -32.959 0.941 1.00 45.52 866 GLY B N 1
ATOM 5839 C CA . GLY B 1 323 ? 47.367 -31.537 0.736 1.00 44.63 866 GLY B CA 1
ATOM 5840 C C . GLY B 1 323 ? 47.413 -31.104 -0.720 1.00 43.89 866 GLY B C 1
ATOM 5841 O O . GLY B 1 323 ? 46.888 -30.040 -1.053 1.00 43.07 866 GLY B O 1
ATOM 5842 N N . ARG B 1 324 ? 47.996 -31.933 -1.590 1.00 45.17 867 ARG B N 1
ATOM 5843 C CA . ARG B 1 324 ? 48.079 -31.621 -3.038 1.00 50.80 867 ARG B CA 1
ATOM 5844 C C . ARG B 1 324 ? 46.698 -31.385 -3.683 1.00 48.62 867 ARG B C 1
ATOM 5845 O O . ARG B 1 324 ? 46.528 -30.425 -4.451 1.00 49.11 867 ARG B O 1
ATOM 5853 N N . ALA B 1 325 ? 45.716 -32.206 -3.325 1.00 44.00 868 ALA B N 1
ATOM 5854 C CA . ALA B 1 325 ? 44.335 -31.995 -3.795 1.00 46.39 868 ALA B CA 1
ATOM 5855 C C . ALA B 1 325 ? 43.734 -30.669 -3.308 1.00 41.33 868 ALA B C 1
ATOM 5856 O O . ALA B 1 325 ? 43.026 -29.988 -4.045 1.00 39.95 868 ALA B O 1
ATOM 5858 N N . VAL B 1 326 ? 44.064 -30.283 -2.081 1.00 39.19 869 VAL B N 1
ATOM 5859 C CA . VAL B 1 326 ? 43.539 -29.060 -1.470 1.00 36.83 869 VAL B CA 1
ATOM 5860 C C . VAL B 1 326 ? 44.070 -27.808 -2.168 1.00 37.21 869 VAL B C 1
ATOM 5861 O O . VAL B 1 326 ? 43.334 -26.829 -2.339 1.00 33.58 869 VAL B O 1
ATOM 5865 N N . VAL B 1 327 ? 45.357 -27.838 -2.509 1.00 35.99 870 VAL B N 1
ATOM 5866 C CA . VAL B 1 327 ? 46.021 -26.729 -3.225 1.00 37.80 870 VAL B CA 1
ATOM 5867 C C . VAL B 1 327 ? 45.924 -26.833 -4.754 1.00 36.12 870 VAL B C 1
ATOM 5868 O O . VAL B 1 327 ? 46.498 -25.992 -5.454 1.00 37.76 870 VAL B O 1
ATOM 5872 N N . LYS B 1 328 ? 45.214 -27.853 -5.253 1.00 36.44 871 LYS B N 1
ATOM 5873 C CA . LYS B 1 328 ? 44.982 -28.102 -6.674 1.00 38.13 871 LYS B CA 1
ATOM 5874 C C . LYS B 1 328 ? 46.290 -28.306 -7.420 1.00 41.01 871 LYS B C 1
ATOM 5875 O O . LYS B 1 328 ? 46.518 -27.695 -8.469 1.00 42.49 871 LYS B O 1
ATOM 5881 N N . MET B 1 329 ? 47.140 -29.170 -6.848 1.00 42.07 872 MET B N 1
ATOM 5882 C CA . MET B 1 329 ? 48.495 -29.546 -7.321 1.00 44.53 872 MET B CA 1
ATOM 5883 C C . MET B 1 329 ? 49.553 -28.463 -7.116 1.00 43.20 872 MET B C 1
ATOM 5884 O O . MET B 1 329 ? 50.651 -28.773 -6.636 1.00 45.40 872 MET B O 1
ATOM 5889 N N . ASP B 1 330 ? 49.255 -27.237 -7.557 1.00 40.31 873 ASP B N 1
ATOM 5890 C CA . ASP B 1 330 ? 50.156 -26.090 -7.434 1.00 39.98 873 ASP B CA 1
ATOM 5891 C C . ASP B 1 330 ? 49.300 -24.875 -7.239 1.00 36.78 873 ASP B C 1
ATOM 5892 O O . ASP B 1 330 ? 48.686 -24.396 -8.204 1.00 38.26 873 ASP B O 1
ATOM 5897 N N . TRP B 1 331 ? 49.249 -24.363 -6.007 1.00 34.33 874 TRP B N 1
ATOM 5898 C CA . TRP B 1 331 ? 48.393 -23.199 -5.693 1.00 35.17 874 TRP B CA 1
ATOM 5899 C C . TRP B 1 331 ? 48.821 -21.918 -6.415 1.00 34.39 874 TRP B C 1
ATOM 5900 O O . TRP B 1 331 ? 47.980 -21.043 -6.644 1.00 32.60 874 TRP B O 1
ATOM 5911 N N . ARG B 1 332 ? 50.099 -21.830 -6.799 1.00 36.48 875 ARG B N 1
ATOM 5912 C CA . ARG B 1 332 ? 50.592 -20.663 -7.547 1.00 41.35 875 ARG B CA 1
ATOM 5913 C C . ARG B 1 332 ? 49.956 -20.545 -8.931 1.00 42.08 875 ARG B C 1
ATOM 5914 O O . ARG B 1 332 ? 49.792 -19.445 -9.390 1.00 39.46 875 ARG B O 1
ATOM 5922 N N . GLU B 1 333 ? 49.572 -21.670 -9.537 1.00 42.00 876 GLU B N 1
ATOM 5923 C CA . GLU B 1 333 ? 48.860 -21.686 -10.835 1.00 45.18 876 GLU B CA 1
ATOM 5924 C C . GLU B 1 333 ? 47.369 -21.329 -10.698 1.00 44.33 876 GLU B C 1
ATOM 5925 O O . GLU B 1 333 ? 46.698 -21.112 -11.717 1.00 42.86 876 GLU B O 1
ATOM 5931 N N . ASN B 1 334 ? 46.823 -21.284 -9.478 1.00 36.86 877 ASN B N 1
ATOM 5932 C CA . ASN B 1 334 ? 45.392 -21.052 -9.228 1.00 38.76 877 ASN B CA 1
ATOM 5933 C C . ASN B 1 334 ? 45.079 -19.782 -8.452 1.00 35.93 877 ASN B C 1
ATOM 5934 O O . ASN B 1 334 ? 44.033 -19.691 -7.816 1.00 34.35 877 ASN B O 1
ATOM 5939 N N . ILE B 1 335 ? 45.969 -18.799 -8.547 1.00 37.32 878 ILE B N 1
ATOM 5940 C CA . ILE B 1 335 ? 45.760 -17.446 -8.003 1.00 34.12 878 ILE B CA 1
ATOM 5941 C C . ILE B 1 335 ? 45.931 -16.479 -9.179 1.00 37.51 878 ILE B C 1
ATOM 5942 O O . ILE B 1 335 ? 46.459 -16.864 -10.230 1.00 36.88 878 ILE B O 1
ATOM 5947 N N . THR B 1 336 ? 45.499 -15.235 -9.011 1.00 35.25 879 THR B N 1
ATOM 5948 C CA . THR B 1 336 ? 45.586 -14.234 -10.075 1.00 38.23 879 THR B CA 1
ATOM 5949 C C . THR B 1 336 ? 47.052 -13.842 -10.346 1.00 38.83 879 THR B C 1
ATOM 5950 O O . THR B 1 336 ? 47.898 -13.919 -9.454 1.00 39.58 879 THR B O 1
ATOM 5954 N N . VAL B 1 337 ? 47.315 -13.423 -11.572 1.00 39.46 880 VAL B N 1
ATOM 5955 C CA . VAL B 1 337 ? 48.676 -13.048 -12.039 1.00 46.33 880 VAL B CA 1
ATOM 5956 C C . VAL B 1 337 ? 49.374 -11.974 -11.170 1.00 44.63 880 VAL B C 1
ATOM 5957 O O . VAL B 1 337 ? 50.570 -12.136 -10.888 1.00 46.16 880 VAL B O 1
ATOM 5961 N N . PRO B 1 338 ? 48.647 -10.904 -10.752 1.00 46.30 881 PRO B N 1
ATOM 5962 C CA . PRO B 1 338 ? 49.305 -9.901 -9.876 1.00 46.69 881 PRO B CA 1
ATOM 5963 C C . PRO B 1 338 ? 49.822 -10.484 -8.556 1.00 43.71 881 PRO B C 1
ATOM 5964 O O . PRO B 1 338 ? 50.953 -10.142 -8.136 1.00 41.23 881 PRO B O 1
ATOM 5968 N N . LEU B 1 339 ? 49.053 -11.417 -7.974 1.00 38.69 882 LEU B N 1
ATOM 5969 C CA . LEU B 1 339 ? 49.501 -12.114 -6.776 1.00 39.44 882 LEU B CA 1
ATOM 5970 C C . LEU B 1 339 ? 50.690 -13.053 -7.061 1.00 43.02 882 LEU B C 1
ATOM 5971 O O . LEU B 1 339 ? 51.658 -13.049 -6.302 1.00 40.41 882 LEU B O 1
ATOM 5976 N N . GLN B 1 340 ? 50.613 -13.824 -8.153 1.00 47.17 883 GLN B N 1
ATOM 5977 C CA . GLN B 1 340 ? 51.735 -14.690 -8.601 1.00 47.72 883 GLN B CA 1
ATOM 5978 C C . GLN B 1 340 ? 53.043 -13.937 -8.693 1.00 49.54 883 GLN B C 1
ATOM 5979 O O . GLN B 1 340 ? 54.063 -14.382 -8.147 1.00 51.73 883 GLN B O 1
ATOM 5985 N N . THR B 1 341 ? 52.987 -12.807 -9.401 1.00 46.44 884 THR B N 1
ATOM 5986 C CA . THR B 1 341 ? 54.126 -11.911 -9.578 1.00 52.77 884 THR B CA 1
ATOM 5987 C C . THR B 1 341 ? 54.655 -11.451 -8.229 1.00 48.54 884 THR B C 1
ATOM 5988 O O . THR B 1 341 ? 55.871 -11.518 -7.994 1.00 49.15 884 THR B O 1
ATOM 5992 N N . ASP B 1 342 ? 53.747 -11.022 -7.354 1.00 47.67 885 ASP B N 1
ATOM 5993 C CA . ASP B 1 342 ? 54.140 -10.527 -6.030 1.00 49.08 885 ASP B CA 1
ATOM 5994 C C . ASP B 1 342 ? 54.780 -11.603 -5.136 1.00 53.08 885 ASP B C 1
ATOM 5995 O O . ASP B 1 342 ? 55.666 -11.282 -4.332 1.00 54.60 885 ASP B O 1
ATOM 6000 N N . LEU B 1 343 ? 54.360 -12.861 -5.293 1.00 47.74 886 LEU B N 1
ATOM 6001 C CA . LEU B 1 343 ? 54.855 -13.959 -4.438 1.00 52.41 886 LEU B CA 1
ATOM 6002 C C . LEU B 1 343 ? 56.169 -14.598 -4.857 1.00 60.81 886 LEU B C 1
ATOM 6003 O O . LEU B 1 343 ? 56.780 -15.276 -4.021 1.00 64.02 886 LEU B O 1
ATOM 6008 N N . ARG B 1 344 ? 56.612 -14.396 -6.105 1.00 64.14 887 ARG B N 1
ATOM 6009 C CA . ARG B 1 344 ? 57.897 -14.979 -6.561 1.00 69.49 887 ARG B CA 1
ATOM 6010 C C . ARG B 1 344 ? 59.152 -14.352 -5.899 1.00 70.10 887 ARG B C 1
ATOM 6011 O O . ARG B 1 344 ? 60.242 -14.908 -6.038 1.00 74.92 887 ARG B O 1
ATOM 6019 N N . LYS B 1 345 ? 59.010 -13.225 -5.186 1.00 66.73 888 LYS B N 1
ATOM 6020 C CA . LYS B 1 345 ? 60.035 -12.670 -4.279 1.00 76.24 888 LYS B CA 1
ATOM 6021 C C . LYS B 1 345 ? 60.561 -13.690 -3.244 1.00 81.42 888 LYS B C 1
ATOM 6022 O O . LYS B 1 345 ? 61.765 -13.786 -3.025 1.00 83.75 888 LYS B O 1
ATOM 6028 N N . PHE B 1 346 ? 59.641 -14.442 -2.631 1.00 72.64 889 PHE B N 1
ATOM 6029 C CA . PHE B 1 346 ? 59.943 -15.623 -1.802 1.00 76.91 889 PHE B CA 1
ATOM 6030 C C . PHE B 1 346 ? 59.866 -16.901 -2.660 1.00 72.99 889 PHE B C 1
ATOM 6031 O O . PHE B 1 346 ? 58.818 -17.552 -2.757 1.00 65.57 889 PHE B O 1
ATOM 6039 N N . ARG B 1 347 ? 60.992 -17.236 -3.298 1.00 85.08 890 ARG B N 1
ATOM 6040 C CA . ARG B 1 347 ? 61.098 -18.441 -4.171 1.00 90.98 890 ARG B CA 1
ATOM 6041 C C . ARG B 1 347 ? 61.058 -19.789 -3.417 1.00 84.21 890 ARG B C 1
ATOM 6042 O O . ARG B 1 347 ? 60.844 -20.827 -4.042 1.00 88.05 890 ARG B O 1
ATOM 6050 N N . THR B 1 348 ? 61.250 -19.751 -2.095 1.00 75.44 891 THR B N 1
ATOM 6051 C CA . THR B 1 348 ? 61.116 -20.937 -1.237 1.00 76.70 891 THR B CA 1
ATOM 6052 C C . THR B 1 348 ? 59.656 -21.384 -0.923 1.00 63.62 891 THR B C 1
ATOM 6053 O O . THR B 1 348 ? 59.491 -22.377 -0.200 1.00 64.45 891 THR B O 1
ATOM 6057 N N . TYR B 1 349 ? 58.614 -20.686 -1.416 1.00 58.41 892 TYR B N 1
ATOM 6058 C CA . TYR B 1 349 ? 57.218 -21.206 -1.329 1.00 56.15 892 TYR B CA 1
ATOM 6059 C C . TYR B 1 349 ? 56.961 -22.379 -2.290 1.00 55.36 892 TYR B C 1
ATOM 6060 O O . TYR B 1 349 ? 57.229 -22.278 -3.498 1.00 52.82 892 TYR B O 1
ATOM 6069 N N . LYS B 1 350 ? 56.534 -23.503 -1.707 1.00 51.30 893 LYS B N 1
ATOM 6070 C CA . LYS B 1 350 ? 56.250 -24.727 -2.440 1.00 50.04 893 LYS B CA 1
ATOM 6071 C C . LYS B 1 350 ? 54.785 -24.715 -2.865 1.00 46.58 893 LYS B C 1
ATOM 6072 O O . LYS B 1 350 ? 53.889 -24.626 -2.013 1.00 41.13 893 LYS B O 1
ATOM 6078 N N . GLY B 1 351 ? 54.545 -24.785 -4.178 1.00 47.58 894 GLY B N 1
ATOM 6079 C CA . GLY B 1 351 ? 53.190 -24.850 -4.720 1.00 46.90 894 GLY B CA 1
ATOM 6080 C C . GLY B 1 351 ? 52.341 -26.038 -4.290 1.00 43.61 894 GLY B C 1
ATOM 6081 O O . GLY B 1 351 ? 51.113 -25.949 -4.256 1.00 41.91 894 GLY B O 1
ATOM 6082 N N . GLY B 1 352 ? 52.992 -27.153 -3.969 1.00 44.81 895 GLY B N 1
ATOM 6083 C CA . GLY B 1 352 ? 52.288 -28.352 -3.487 1.00 43.49 895 GLY B CA 1
ATOM 6084 C C . GLY B 1 352 ? 51.946 -28.352 -2.024 1.00 42.98 895 GLY B C 1
ATOM 6085 O O . GLY B 1 352 ? 51.316 -29.296 -1.564 1.00 42.39 895 GLY B O 1
ATOM 6086 N N . SER B 1 353 ? 52.319 -27.293 -1.288 1.00 44.02 896 SER B N 1
ATOM 6087 C CA . SER B 1 353 ? 52.230 -27.249 0.174 1.00 43.35 896 SER B CA 1
ATOM 6088 C C . SER B 1 353 ? 51.052 -26.410 0.680 1.00 38.62 896 SER B C 1
ATOM 6089 O O . SER B 1 353 ? 50.904 -25.226 0.322 1.00 37.27 896 SER B O 1
ATOM 6092 N N . VAL B 1 354 ? 50.241 -27.022 1.538 1.00 38.07 897 VAL B N 1
ATOM 6093 C CA . VAL B 1 354 ? 49.188 -26.295 2.302 1.00 36.45 897 VAL B CA 1
ATOM 6094 C C . VAL B 1 354 ? 49.838 -25.286 3.248 1.00 34.93 897 VAL B C 1
ATOM 6095 O O . VAL B 1 354 ? 49.389 -24.130 3.320 1.00 32.09 897 VAL B O 1
ATOM 6099 N N . ARG B 1 355 ? 50.863 -25.720 3.992 1.00 37.39 898 ARG B N 1
ATOM 6100 C CA . ARG B 1 355 ? 51.601 -24.819 4.910 1.00 39.61 898 ARG B CA 1
ATOM 6101 C C . ARG B 1 355 ? 52.055 -23.533 4.193 1.00 38.10 898 ARG B C 1
ATOM 6102 O O . ARG B 1 355 ? 51.842 -22.451 4.694 1.00 35.25 898 ARG B O 1
ATOM 6110 N N . ASP B 1 356 ? 52.602 -23.677 2.987 1.00 40.02 899 ASP B N 1
ATOM 6111 C CA . ASP B 1 356 ? 53.089 -22.517 2.230 1.00 38.05 899 ASP B CA 1
ATOM 6112 C C . ASP B 1 356 ? 52.028 -21.617 1.664 1.00 35.68 899 ASP B C 1
ATOM 6113 O O . ASP B 1 356 ? 52.239 -20.381 1.625 1.00 33.79 899 ASP B O 1
ATOM 6118 N N . LEU B 1 357 ? 50.900 -22.198 1.243 1.00 35.96 900 LEU B N 1
ATOM 6119 C CA . LEU B 1 357 ? 49.731 -21.377 0.871 1.00 32.34 900 LEU B CA 1
ATOM 6120 C C . LEU B 1 357 ? 49.276 -20.495 2.048 1.00 31.62 900 LEU B C 1
ATOM 6121 O O . LEU B 1 357 ? 49.044 -19.277 1.898 1.00 31.80 900 LEU B O 1
ATOM 6126 N N . LEU B 1 358 ? 49.157 -21.130 3.208 1.00 29.61 901 LEU B N 1
ATOM 6127 C CA . LEU B 1 358 ? 48.818 -20.430 4.459 1.00 31.47 901 LEU B CA 1
ATOM 6128 C C . LEU B 1 358 ? 49.843 -19.394 4.842 1.00 30.27 901 LEU B C 1
ATOM 6129 O O . LEU B 1 358 ? 49.464 -18.306 5.295 1.00 31.14 901 LEU B O 1
ATOM 6134 N N . ARG B 1 359 ? 51.136 -19.709 4.646 1.00 34.25 902 ARG B N 1
ATOM 6135 C CA . ARG B 1 359 ? 52.208 -18.710 4.827 1.00 35.81 902 ARG B CA 1
ATOM 6136 C C . ARG B 1 359 ? 52.053 -17.490 3.916 1.00 37.54 902 ARG B C 1
ATOM 6137 O O . ARG B 1 359 ? 52.234 -16.329 4.367 1.00 32.16 902 ARG B O 1
ATOM 6145 N N . ALA B 1 360 ? 51.724 -17.738 2.647 1.00 35.55 903 ALA B N 1
ATOM 6146 C CA . ALA B 1 360 ? 51.508 -16.641 1.671 1.00 35.28 903 ALA B CA 1
ATOM 6147 C C . ALA B 1 360 ? 50.365 -15.735 2.086 1.00 34.11 903 ALA B C 1
ATOM 6148 O O . ALA B 1 360 ? 50.497 -14.507 2.046 1.00 38.00 903 ALA B O 1
ATOM 6150 N N . MET B 1 361 ? 49.264 -16.361 2.494 1.00 30.09 904 MET B N 1
ATOM 6151 C CA . MET B 1 361 ? 48.075 -15.645 2.964 1.00 30.89 904 MET B CA 1
ATOM 6152 C C . MET B 1 361 ? 48.390 -14.763 4.171 1.00 29.00 904 MET B C 1
ATOM 6153 O O . MET B 1 361 ? 48.080 -13.567 4.170 1.00 28.38 904 MET B O 1
ATOM 6158 N N . ARG B 1 362 ? 49.082 -15.347 5.143 1.00 29.50 905 ARG B N 1
ATOM 6159 C CA . ARG B 1 362 ? 49.446 -14.598 6.352 1.00 30.70 905 ARG B CA 1
ATOM 6160 C C . ARG B 1 362 ? 50.397 -13.466 6.043 1.00 32.03 905 ARG B C 1
ATOM 6161 O O . ARG B 1 362 ? 50.230 -12.347 6.563 1.00 32.01 905 ARG B O 1
ATOM 6169 N N . ASN B 1 363 ? 51.393 -13.741 5.200 1.00 33.44 906 ASN B N 1
ATOM 6170 C CA . ASN B 1 363 ? 52.363 -12.708 4.804 1.00 36.13 906 ASN B CA 1
ATOM 6171 C C . ASN B 1 363 ? 51.664 -11.534 4.122 1.00 32.49 906 ASN B C 1
ATOM 6172 O O . ASN B 1 363 ? 51.932 -10.376 4.467 1.00 33.16 906 ASN B O 1
ATOM 6177 N N . LYS B 1 364 ? 50.774 -11.824 3.173 1.00 30.47 907 LYS B N 1
ATOM 6178 C CA . LYS B 1 364 ? 50.067 -10.754 2.459 1.00 30.66 907 LYS B CA 1
ATOM 6179 C C . LYS B 1 364 ? 49.045 -9.984 3.304 1.00 30.12 907 LYS B C 1
ATOM 6180 O O . LYS B 1 364 ? 48.869 -8.784 3.108 1.00 34.10 907 LYS B O 1
ATOM 6186 N N . LYS B 1 365 ? 48.403 -10.672 4.234 1.00 30.55 908 LYS B N 1
ATOM 6187 C CA . LYS B 1 365 ? 47.557 -9.995 5.243 1.00 31.57 908 LYS B CA 1
ATOM 6188 C C . LYS B 1 365 ? 48.384 -9.049 6.098 1.00 30.39 908 LYS B C 1
ATOM 6189 O O . LYS B 1 365 ? 48.080 -7.861 6.200 1.00 30.38 908 LYS B O 1
ATOM 6195 N N . HIS B 1 366 ? 49.454 -9.583 6.681 1.00 35.61 909 HIS B N 1
ATOM 6196 C CA . HIS B 1 366 ? 50.352 -8.800 7.522 1.00 36.65 909 HIS B CA 1
ATOM 6197 C C . HIS B 1 366 ? 50.986 -7.577 6.842 1.00 40.56 909 HIS B C 1
ATOM 6198 O O . HIS B 1 366 ? 50.990 -6.480 7.402 1.00 37.37 909 HIS B O 1
ATOM 6205 N N . HIS B 1 367 ? 51.474 -7.762 5.613 1.00 36.63 910 HIS B N 1
ATOM 6206 C CA . HIS B 1 367 ? 52.100 -6.691 4.843 1.00 39.82 910 HIS B CA 1
ATOM 6207 C C . HIS B 1 367 ? 51.139 -5.978 3.848 1.00 36.50 910 HIS B C 1
ATOM 6208 O O . HIS B 1 367 ? 51.618 -5.250 2.988 1.00 41.46 910 HIS B O 1
ATOM 6215 N N . TYR B 1 368 ? 49.815 -6.138 4.012 1.00 37.24 911 TYR B N 1
ATOM 6216 C CA . TYR B 1 368 ? 48.780 -5.635 3.068 1.00 35.31 911 TYR B CA 1
ATOM 6217 C C . TYR B 1 368 ? 48.926 -4.162 2.676 1.00 39.30 911 TYR B C 1
ATOM 6218 O O . TYR B 1 368 ? 48.868 -3.831 1.484 1.00 38.72 911 TYR B O 1
ATOM 6227 N N . ARG B 1 369 ? 49.169 -3.291 3.653 1.00 39.28 912 ARG B N 1
ATOM 6228 C CA . ARG B 1 369 ? 49.319 -1.854 3.381 1.00 41.99 912 ARG B CA 1
ATOM 6229 C C . ARG B 1 369 ? 50.532 -1.519 2.527 1.00 43.79 912 ARG B C 1
ATOM 6230 O O . ARG B 1 369 ? 50.501 -0.524 1.832 1.00 43.26 912 ARG B O 1
ATOM 6238 N N . GLU B 1 370 ? 51.583 -2.341 2.618 1.00 44.35 913 GLU B N 1
ATOM 6239 C CA . GLU B 1 370 ? 52.827 -2.166 1.856 1.00 50.52 913 GLU B CA 1
ATOM 6240 C C . GLU B 1 370 ? 52.772 -2.771 0.437 1.00 47.70 913 GLU B C 1
ATOM 6241 O O . GLU B 1 370 ? 53.684 -2.530 -0.335 1.00 48.71 913 GLU B O 1
ATOM 6247 N N . LEU B 1 371 ? 51.728 -3.537 0.100 1.00 45.08 914 LEU B N 1
ATOM 6248 C CA . LEU B 1 371 ? 51.599 -4.173 -1.229 1.00 43.97 914 LEU B CA 1
ATOM 6249 C C . LEU B 1 371 ? 51.314 -3.143 -2.305 1.00 44.67 914 LEU B C 1
ATOM 6250 O O . LEU B 1 371 ? 50.659 -2.143 -2.011 1.00 40.85 914 LEU B O 1
ATOM 6255 N N . PRO B 1 372 ? 51.779 -3.391 -3.563 1.00 43.87 915 PRO B N 1
ATOM 6256 C CA . PRO B 1 372 ? 51.381 -2.460 -4.624 1.00 43.96 915 PRO B CA 1
ATOM 6257 C C . PRO B 1 372 ? 49.874 -2.442 -4.849 1.00 38.37 915 PRO B C 1
ATOM 6258 O O . PRO B 1 372 ? 49.201 -3.418 -4.530 1.00 35.76 915 PRO B O 1
ATOM 6262 N N . ALA B 1 373 ? 49.368 -1.303 -5.325 1.00 39.58 916 ALA B N 1
ATOM 6263 C CA . ALA B 1 373 ? 47.930 -1.090 -5.579 1.00 40.37 916 ALA B CA 1
ATOM 6264 C C . ALA B 1 373 ? 47.255 -2.204 -6.392 1.00 40.72 916 ALA B C 1
ATOM 6265 O O . ALA B 1 373 ? 46.155 -2.627 -6.057 1.00 37.07 916 ALA B O 1
ATOM 6267 N N . GLU B 1 374 ? 47.946 -2.683 -7.436 1.00 44.59 917 GLU B N 1
ATOM 6268 C CA . GLU B 1 374 ? 47.457 -3.795 -8.288 1.00 45.45 917 GLU B CA 1
ATOM 6269 C C . GLU B 1 374 ? 47.239 -5.083 -7.479 1.00 41.00 917 GLU B C 1
ATOM 6270 O O . GLU B 1 374 ? 46.233 -5.773 -7.680 1.00 41.68 917 GLU B O 1
ATOM 6276 N N . VAL B 1 375 ? 48.135 -5.341 -6.522 1.00 41.11 918 VAL B N 1
ATOM 6277 C CA . VAL B 1 375 ? 48.055 -6.521 -5.644 1.00 39.90 918 VAL B CA 1
ATOM 6278 C C . VAL B 1 375 ? 46.936 -6.373 -4.599 1.00 39.07 918 VAL B C 1
ATOM 6279 O O . VAL B 1 375 ? 46.160 -7.309 -4.357 1.00 35.71 918 VAL B O 1
ATOM 6283 N N . ARG B 1 376 ? 46.863 -5.204 -3.960 1.00 37.85 919 ARG B N 1
ATOM 6284 C CA . ARG B 1 376 ? 45.738 -4.880 -3.040 1.00 37.32 919 ARG B CA 1
ATOM 6285 C C . ARG B 1 376 ? 44.397 -5.016 -3.759 1.00 37.25 919 ARG B C 1
ATOM 6286 O O . ARG B 1 376 ? 43.452 -5.603 -3.209 1.00 36.81 919 ARG B O 1
ATOM 6294 N N . GLU B 1 377 ? 44.356 -4.550 -5.008 1.00 39.54 920 GLU B N 1
ATOM 6295 C CA . GLU B 1 377 ? 43.149 -4.589 -5.818 1.00 41.27 920 GLU B CA 1
ATOM 6296 C C . GLU B 1 377 ? 42.718 -6.012 -6.162 1.00 37.01 920 GLU B C 1
ATOM 6297 O O . GLU B 1 377 ? 41.542 -6.318 -6.060 1.00 39.64 920 GLU B O 1
ATOM 6303 N N . THR B 1 378 ? 43.652 -6.876 -6.549 1.00 38.59 921 THR B N 1
ATOM 6304 C CA . THR B 1 378 ? 43.301 -8.270 -6.889 1.00 38.65 921 THR B CA 1
ATOM 6305 C C . THR B 1 378 ? 42.814 -9.033 -5.644 1.00 36.13 921 THR B C 1
ATOM 6306 O O . THR B 1 378 ? 41.815 -9.755 -5.699 1.00 32.70 921 THR B O 1
ATOM 6310 N N . LEU B 1 379 ? 43.493 -8.821 -4.517 1.00 33.67 922 LEU B N 1
ATOM 6311 C CA . LEU B 1 379 ? 43.115 -9.475 -3.260 1.00 32.21 922 LEU B CA 1
ATOM 6312 C C . LEU B 1 379 ? 41.776 -9.006 -2.712 1.00 32.31 922 LEU B C 1
ATOM 6313 O O . LEU B 1 379 ? 41.050 -9.811 -2.097 1.00 34.90 922 LEU B O 1
ATOM 6318 N N . GLY B 1 380 ? 41.471 -7.713 -2.905 1.00 32.52 923 GLY B N 1
ATOM 6319 C CA . GLY B 1 380 ? 40.329 -7.080 -2.262 1.00 35.96 923 GLY B CA 1
ATOM 6320 C C . GLY B 1 380 ? 40.702 -6.668 -0.833 1.00 35.72 923 GLY B C 1
ATOM 6321 O O . GLY B 1 380 ? 41.771 -7.005 -0.319 1.00 34.78 923 GLY B O 1
ATOM 6322 N N . SER B 1 381 ? 39.819 -5.920 -0.200 1.00 34.77 924 SER B N 1
ATOM 6323 C CA . SER B 1 381 ? 40.099 -5.332 1.108 1.00 36.40 924 SER B CA 1
ATOM 6324 C C . SER B 1 381 ? 40.025 -6.360 2.231 1.00 32.08 924 SER B C 1
ATOM 6325 O O . SER B 1 381 ? 39.370 -7.428 2.102 1.00 29.92 924 SER B O 1
ATOM 6328 N N . LEU B 1 382 ? 40.710 -6.011 3.326 1.00 32.12 925 LEU B N 1
ATOM 6329 C CA . LEU B 1 382 ? 40.793 -6.862 4.519 1.00 29.14 925 LEU B CA 1
ATOM 6330 C C . LEU B 1 382 ? 39.606 -6.564 5.461 1.00 29.73 925 LEU B C 1
ATOM 6331 O O . LEU B 1 382 ? 39.238 -5.384 5.588 1.00 29.80 925 LEU B O 1
ATOM 6336 N N . PRO B 1 383 ? 39.027 -7.552 6.135 1.00 30.18 926 PRO B N 1
ATOM 6337 C CA . PRO B 1 383 ? 39.340 -8.997 6.009 1.00 30.96 926 PRO B CA 1
ATOM 6338 C C . PRO B 1 383 ? 38.495 -9.794 5.014 1.00 28.90 926 PRO B C 1
ATOM 6339 O O . PRO B 1 383 ? 38.883 -10.910 4.646 1.00 30.68 926 PRO B O 1
ATOM 6343 N N . ASP B 1 384 ? 37.314 -9.289 4.664 1.00 27.78 927 ASP B N 1
ATOM 6344 C CA . ASP B 1 384 ? 36.247 -10.083 4.036 1.00 28.79 927 ASP B CA 1
ATOM 6345 C C . ASP B 1 384 ? 36.579 -10.521 2.610 1.00 30.60 927 ASP B C 1
ATOM 6346 O O . ASP B 1 384 ? 36.611 -11.701 2.320 1.00 31.85 927 ASP B O 1
ATOM 6351 N N . ASP B 1 385 ? 36.844 -9.558 1.738 1.00 29.42 928 ASP B N 1
ATOM 6352 C CA . ASP B 1 385 ? 37.194 -9.855 0.341 1.00 33.12 928 ASP B CA 1
ATOM 6353 C C . ASP B 1 385 ? 38.506 -10.629 0.249 1.00 29.76 928 ASP B C 1
ATOM 6354 O O . ASP B 1 385 ? 38.583 -11.602 -0.479 1.00 28.12 928 ASP B O 1
ATOM 6359 N N . PHE B 1 386 ? 39.491 -10.246 1.055 1.00 28.04 929 PHE B N 1
ATOM 6360 C CA . PHE B 1 386 ? 40.768 -10.949 1.150 1.00 28.39 929 PHE B CA 1
ATOM 6361 C C . PHE B 1 386 ? 40.594 -12.434 1.416 1.00 27.06 929 PHE B C 1
ATOM 6362 O O . PHE B 1 386 ? 41.153 -13.244 0.668 1.00 27.06 929 PHE B O 1
ATOM 6370 N N . VAL B 1 387 ? 39.847 -12.812 2.464 1.00 25.24 930 VAL B N 1
ATOM 6371 C CA . VAL B 1 387 ? 39.737 -14.251 2.786 1.00 25.89 930 VAL B CA 1
ATOM 6372 C C . VAL B 1 387 ? 38.965 -15.021 1.684 1.00 26.65 930 VAL B C 1
ATOM 6373 O O . VAL B 1 387 ? 39.294 -16.174 1.377 1.00 23.73 930 VAL B O 1
ATOM 6377 N N . CYS B 1 388 ? 37.945 -14.375 1.115 1.00 26.28 931 CYS B N 1
ATOM 6378 C CA . CYS B 1 388 ? 37.152 -14.941 0.003 1.00 29.82 931 CYS B CA 1
ATOM 6379 C C . CYS B 1 388 ? 37.968 -15.206 -1.260 1.00 28.40 931 CYS B C 1
ATOM 6380 O O . CYS B 1 388 ? 37.701 -16.165 -1.967 1.00 30.76 931 CYS B O 1
ATOM 6383 N N . TYR B 1 389 ? 38.962 -14.352 -1.529 1.00 30.28 932 TYR B N 1
ATOM 6384 C CA . TYR B 1 389 ? 39.943 -14.585 -2.606 1.00 30.57 932 TYR B CA 1
ATOM 6385 C C . TYR B 1 389 ? 40.495 -16.009 -2.524 1.00 30.43 932 TYR B C 1
ATOM 6386 O O . TYR B 1 389 ? 40.535 -16.729 -3.532 1.00 31.00 932 TYR B O 1
ATOM 6395 N N . PHE B 1 390 ? 40.888 -16.413 -1.315 1.00 27.93 933 PHE B N 1
ATOM 6396 C CA . PHE B 1 390 ? 41.463 -17.731 -1.079 1.00 27.20 933 PHE B CA 1
ATOM 6397 C C . PHE B 1 390 ? 40.433 -18.853 -0.941 1.00 27.61 933 PHE B C 1
ATOM 6398 O O . PHE B 1 390 ? 40.602 -19.880 -1.599 1.00 28.71 933 PHE B O 1
ATOM 6406 N N . THR B 1 391 ? 39.346 -18.638 -0.174 1.00 26.39 934 THR B N 1
ATOM 6407 C CA . THR B 1 391 ? 38.340 -19.673 0.029 1.00 27.13 934 THR B CA 1
ATOM 6408 C C . THR B 1 391 ? 37.528 -19.947 -1.248 1.00 26.58 934 THR B C 1
ATOM 6409 O O . THR B 1 391 ? 37.138 -21.074 -1.476 1.00 26.49 934 THR B O 1
ATOM 6413 N N . SER B 1 392 ? 37.290 -18.923 -2.071 1.00 28.67 935 SER B N 1
ATOM 6414 C CA . SER B 1 392 ? 36.672 -19.146 -3.387 1.00 30.59 935 SER B CA 1
ATOM 6415 C C . SER B 1 392 ? 37.530 -20.012 -4.319 1.00 32.14 935 SER B C 1
ATOM 6416 O O . SER B 1 392 ? 36.980 -20.770 -5.121 1.00 33.41 935 SER B O 1
ATOM 6419 N N . ARG B 1 393 ? 38.855 -19.897 -4.220 1.00 28.60 936 ARG B N 1
ATOM 6420 C CA . ARG B 1 393 ? 39.790 -20.605 -5.131 1.00 31.60 936 ARG B CA 1
ATOM 6421 C C . ARG B 1 393 ? 40.198 -21.971 -4.625 1.00 31.18 936 ARG B C 1
ATOM 6422 O O . ARG B 1 393 ? 40.475 -22.854 -5.441 1.00 31.30 936 ARG B O 1
ATOM 6430 N N . PHE B 1 394 ? 40.227 -22.126 -3.294 1.00 31.92 937 PHE B N 1
ATOM 6431 C CA . PHE B 1 394 ? 40.597 -23.361 -2.629 1.00 31.30 937 PHE B CA 1
ATOM 6432 C C . PHE B 1 394 ? 39.433 -23.727 -1.709 1.00 29.55 937 PHE B C 1
ATOM 6433 O O . PHE B 1 394 ? 39.502 -23.499 -0.492 1.00 28.26 937 PHE B O 1
ATOM 6441 N N . PRO B 1 395 ? 38.344 -24.290 -2.294 1.00 34.55 938 PRO B N 1
ATOM 6442 C CA . PRO B 1 395 ? 37.142 -24.562 -1.506 1.00 33.97 938 PRO B CA 1
ATOM 6443 C C . PRO B 1 395 ? 37.313 -25.540 -0.340 1.00 34.32 938 PRO B C 1
ATOM 6444 O O . PRO B 1 395 ? 36.478 -25.510 0.573 1.00 36.21 938 PRO B O 1
ATOM 6448 N N . HIS B 1 396 ? 38.348 -26.392 -0.382 1.00 32.66 939 HIS B N 1
ATOM 6449 C CA . HIS B 1 396 ? 38.646 -27.323 0.707 1.00 34.04 939 HIS B CA 1
ATOM 6450 C C . HIS B 1 396 ? 39.626 -26.849 1.759 1.00 32.11 939 HIS B C 1
ATOM 6451 O O . HIS B 1 396 ? 39.836 -27.549 2.733 1.00 34.92 939 HIS B O 1
ATOM 6458 N N . LEU B 1 397 ? 40.181 -25.655 1.601 1.00 31.19 940 LEU B N 1
ATOM 6459 C CA . LEU B 1 397 ? 41.273 -25.209 2.442 1.00 28.43 940 LEU B CA 1
ATOM 6460 C C . LEU B 1 397 ? 40.883 -25.085 3.927 1.00 28.00 940 LEU B C 1
ATOM 6461 O O . LEU B 1 397 ? 41.584 -25.601 4.780 1.00 30.79 940 LEU B O 1
ATOM 6466 N N . LEU B 1 398 ? 39.776 -24.426 4.206 1.00 31.46 941 LEU B N 1
ATOM 6467 C CA . LEU B 1 398 ? 39.331 -24.252 5.598 1.00 30.80 941 LEU B CA 1
ATOM 6468 C C . LEU B 1 398 ? 38.937 -25.589 6.210 1.00 30.49 941 LEU B C 1
ATOM 6469 O O . LEU B 1 398 ? 39.430 -25.947 7.280 1.00 29.71 941 LEU B O 1
ATOM 6474 N N . ALA B 1 399 ? 38.090 -26.347 5.520 1.00 33.60 942 ALA B N 1
ATOM 6475 C CA . ALA B 1 399 ? 37.630 -27.653 6.019 1.00 35.68 942 ALA B CA 1
ATOM 6476 C C . ALA B 1 399 ? 38.815 -28.598 6.326 1.00 37.20 942 ALA B C 1
ATOM 6477 O O . ALA B 1 399 ? 38.852 -29.241 7.354 1.00 35.71 942 ALA B O 1
ATOM 6479 N N . HIS B 1 400 ? 39.769 -28.645 5.398 1.00 34.07 943 HIS B N 1
ATOM 6480 C CA . HIS B 1 400 ? 40.989 -29.424 5.555 1.00 34.81 943 HIS B CA 1
ATOM 6481 C C . HIS B 1 400 ? 41.840 -28.988 6.733 1.00 34.22 943 HIS B C 1
ATOM 6482 O O . HIS B 1 400 ? 42.318 -29.813 7.515 1.00 34.11 943 HIS B O 1
ATOM 6489 N N . THR B 1 401 ? 42.075 -27.682 6.802 1.00 32.55 944 THR B N 1
ATOM 6490 C CA . THR B 1 401 ? 42.914 -27.103 7.817 1.00 31.20 944 THR B CA 1
ATOM 6491 C C . THR B 1 401 ? 42.266 -27.279 9.221 1.00 34.41 944 THR B C 1
ATOM 6492 O O . THR B 1 401 ? 42.967 -27.595 10.180 1.00 35.42 944 THR B O 1
ATOM 6496 N N . TYR B 1 402 ? 40.954 -27.072 9.292 1.00 32.67 945 TYR B N 1
ATOM 6497 C CA . TYR B 1 402 ? 40.187 -27.217 10.536 1.00 35.85 945 TYR B CA 1
ATOM 6498 C C . TYR B 1 402 ? 40.286 -28.650 11.076 1.00 38.17 945 TYR B C 1
ATOM 6499 O O . TYR B 1 402 ? 40.523 -28.862 12.259 1.00 35.03 945 TYR B O 1
ATOM 6508 N N . ARG B 1 403 ? 40.145 -29.614 10.176 1.00 38.80 946 ARG B N 1
ATOM 6509 C CA . ARG B 1 403 ? 40.340 -31.025 10.521 1.00 40.38 946 ARG B CA 1
ATOM 6510 C C . ARG B 1 403 ? 41.754 -31.366 10.973 1.00 38.71 946 ARG B C 1
ATOM 6511 O O . ARG B 1 403 ? 41.938 -32.008 12.003 1.00 38.50 946 ARG B O 1
ATOM 6519 N N . ALA B 1 404 ? 42.735 -30.955 10.179 1.00 37.39 947 ALA B N 1
ATOM 6520 C CA . ALA B 1 404 ? 44.146 -31.217 10.480 1.00 39.10 947 ALA B CA 1
ATOM 6521 C C . ALA B 1 404 ? 44.589 -30.603 11.808 1.00 40.66 947 ALA B C 1
ATOM 6522 O O . ALA B 1 404 ? 45.320 -31.235 12.582 1.00 40.52 947 ALA B O 1
ATOM 6524 N N . MET B 1 405 ? 44.136 -29.375 12.066 1.00 40.41 948 MET B N 1
ATOM 6525 C CA . MET B 1 405 ? 44.550 -28.629 13.256 1.00 41.57 948 MET B CA 1
ATOM 6526 C C . MET B 1 405 ? 43.813 -28.978 14.548 1.00 42.67 948 MET B C 1
ATOM 6527 O O . MET B 1 405 ? 44.140 -28.418 15.596 1.00 42.38 948 MET B O 1
ATOM 6532 N N . GLU B 1 406 ? 42.895 -29.947 14.499 1.00 44.86 949 GLU B N 1
ATOM 6533 C CA . GLU B 1 406 ? 42.399 -30.641 15.710 1.00 46.85 949 GLU B CA 1
ATOM 6534 C C . GLU B 1 406 ? 43.488 -31.114 16.659 1.00 46.81 949 GLU B C 1
ATOM 6535 O O . GLU B 1 406 ? 43.250 -31.141 17.871 1.00 46.19 949 GLU B O 1
ATOM 6541 N N . LEU B 1 407 ? 44.675 -31.455 16.136 1.00 47.51 950 LEU B N 1
ATOM 6542 C CA . LEU B 1 407 ? 45.859 -31.761 16.965 1.00 51.05 950 LEU B CA 1
ATOM 6543 C C . LEU B 1 407 ? 46.249 -30.673 17.985 1.00 50.40 950 LEU B C 1
ATOM 6544 O O . LEU B 1 407 ? 46.794 -31.005 19.028 1.00 51.67 950 LEU B O 1
ATOM 6549 N N . CYS B 1 408 ? 45.965 -29.406 17.662 1.00 46.71 951 CYS B N 1
ATOM 6550 C CA . CYS B 1 408 ? 46.188 -28.271 18.550 1.00 44.85 951 CYS B CA 1
ATOM 6551 C C . CYS B 1 408 ? 44.920 -27.756 19.246 1.00 44.38 951 CYS B C 1
ATOM 6552 O O . CYS B 1 408 ? 44.963 -26.684 19.840 1.00 42.50 951 CYS B O 1
ATOM 6555 N N . SER B 1 409 ? 43.817 -28.512 19.217 1.00 45.67 952 SER B N 1
ATOM 6556 C CA . SER B 1 409 ? 42.499 -28.020 19.708 1.00 43.39 952 SER B CA 1
ATOM 6557 C C . SER B 1 409 ? 42.414 -27.747 21.226 1.00 47.78 952 SER B C 1
ATOM 6558 O O . SER B 1 409 ? 41.568 -26.957 21.662 1.00 51.09 952 SER B O 1
ATOM 6561 N N A HIS B 1 410 ? 43.224 -28.472 21.992 0.50 49.57 953 HIS B N 1
ATOM 6562 N N B HIS B 1 410 ? 43.251 -28.427 22.013 0.50 48.19 953 HIS B N 1
ATOM 6563 C CA A HIS B 1 410 ? 43.455 -28.252 23.431 0.50 53.68 953 HIS B CA 1
ATOM 6564 C CA B HIS B 1 410 ? 43.372 -28.169 23.456 0.50 51.30 953 HIS B CA 1
ATOM 6565 C C A HIS B 1 410 ? 44.249 -26.976 23.792 0.50 52.64 953 HIS B C 1
ATOM 6566 C C B HIS B 1 410 ? 44.253 -26.959 23.811 0.50 51.33 953 HIS B C 1
ATOM 6567 O O A HIS B 1 410 ? 44.166 -26.520 24.936 0.50 54.39 953 HIS B O 1
ATOM 6568 O O B HIS B 1 410 ? 44.223 -26.509 24.965 0.50 52.98 953 HIS B O 1
ATOM 6581 N N . GLU B 1 411 ? 45.017 -26.430 22.847 1.00 48.84 954 GLU B N 1
ATOM 6582 C CA . GLU B 1 411 ? 45.903 -25.283 23.091 1.00 48.66 954 GLU B CA 1
ATOM 6583 C C . GLU B 1 411 ? 45.100 -24.003 23.217 1.00 43.48 954 GLU B C 1
ATOM 6584 O O . GLU B 1 411 ? 44.127 -23.800 22.494 1.00 40.67 954 GLU B O 1
ATOM 6590 N N . ARG B 1 412 ? 45.527 -23.132 24.138 1.00 48.26 955 ARG B N 1
ATOM 6591 C CA . ARG B 1 412 ? 44.829 -21.879 24.417 1.00 44.55 955 ARG B CA 1
ATOM 6592 C C . ARG B 1 412 ? 44.564 -21.037 23.177 1.00 43.21 955 ARG B C 1
ATOM 6593 O O . ARG B 1 412 ? 43.490 -20.446 23.067 1.00 42.87 955 ARG B O 1
ATOM 6601 N N . LEU B 1 413 ? 45.545 -20.969 22.273 1.00 40.86 956 LEU B N 1
ATOM 6602 C CA . LEU B 1 413 ? 45.448 -20.226 21.005 1.00 40.52 956 LEU B CA 1
ATOM 6603 C C . LEU B 1 413 ? 44.257 -20.637 20.145 1.00 37.80 956 LEU B C 1
ATOM 6604 O O . LEU B 1 413 ? 43.720 -19.813 19.404 1.00 34.29 956 LEU B O 1
ATOM 6609 N N . PHE B 1 414 ? 43.882 -21.916 20.202 1.00 40.92 957 PHE B N 1
ATOM 6610 C CA . PHE B 1 414 ? 42.778 -22.460 19.403 1.00 38.46 957 PHE B CA 1
ATOM 6611 C C . PHE B 1 414 ? 41.402 -22.503 20.080 1.00 38.76 957 PHE B C 1
ATOM 6612 O O . PHE B 1 414 ? 40.437 -22.982 19.486 1.00 36.25 957 PHE B O 1
ATOM 6620 N N . GLN B 1 415 ? 41.293 -21.937 21.282 1.00 42.10 958 GLN B N 1
ATOM 6621 C CA . GLN B 1 415 ? 40.031 -21.864 22.012 1.00 43.21 958 GLN B CA 1
ATOM 6622 C C . GLN B 1 415 ? 38.866 -21.167 21.277 1.00 37.38 958 GLN B C 1
ATOM 6623 O O . GLN B 1 415 ? 37.736 -21.582 21.436 1.00 40.97 958 GLN B O 1
ATOM 6629 N N . PRO B 1 416 ? 39.117 -20.119 20.470 1.00 40.95 959 PRO B N 1
ATOM 6630 C CA . PRO B 1 416 ? 38.060 -19.599 19.572 1.00 39.75 959 PRO B CA 1
ATOM 6631 C C . PRO B 1 416 ? 37.394 -20.594 18.627 1.00 39.27 959 PRO B C 1
ATOM 6632 O O . PRO B 1 416 ? 36.247 -20.375 18.250 1.00 38.06 959 PRO B O 1
ATOM 6636 N N . TYR B 1 417 ? 38.111 -21.655 18.273 1.00 38.07 960 TYR B N 1
ATOM 6637 C CA . TYR B 1 417 ? 37.809 -22.412 17.088 1.00 34.93 960 TYR B CA 1
ATOM 6638 C C . TYR B 1 417 ? 37.306 -23.800 17.366 1.00 32.85 960 TYR B C 1
ATOM 6639 O O . TYR B 1 417 ? 36.691 -24.363 16.482 1.00 34.07 960 TYR B O 1
ATOM 6648 N N . TYR B 1 418 ? 37.577 -24.361 18.552 1.00 34.62 961 TYR B N 1
ATOM 6649 C CA . TYR B 1 418 ? 37.162 -25.708 18.929 1.00 36.94 961 TYR B CA 1
ATOM 6650 C C . TYR B 1 418 ? 36.493 -25.663 20.306 1.00 42.42 961 TYR B C 1
ATOM 6651 O O . TYR B 1 418 ? 36.730 -24.737 21.097 1.00 41.56 961 TYR B O 1
ATOM 6660 N N . PHE B 1 419 ? 35.617 -26.626 20.562 1.00 44.10 962 PHE B N 1
ATOM 6661 C CA . PHE B 1 419 ? 34.979 -26.797 21.878 1.00 49.92 962 PHE B CA 1
ATOM 6662 C C . PHE B 1 419 ? 35.601 -28.010 22.558 1.00 53.55 962 PHE B C 1
ATOM 6663 O O . PHE B 1 419 ? 35.829 -29.023 21.893 1.00 55.82 962 PHE B O 1
ATOM 6671 N N . HIS B 1 420 ? 35.890 -27.910 23.855 1.00 59.74 963 HIS B N 1
ATOM 6672 C CA . HIS B 1 420 ? 36.378 -29.043 24.662 1.00 67.31 963 HIS B CA 1
ATOM 6673 C C . HIS B 1 420 ? 35.542 -29.176 25.931 1.00 77.09 963 HIS B C 1
ATOM 6674 O O . HIS B 1 420 ? 35.335 -28.199 26.645 1.00 87.89 963 HIS B O 1
#

Secondary structure (DSSP, 8-state):
---EEETTEEEEEEEEEEE-STT-EEEEEEETTEEEEEEEE-GGGHHHHHHHHHHHSSS---TTBPPEEEEEE-SS-EEEEEE-EEEEHHHHHHTT-HHHH---HHHHHHHHHHHHHHHHHTTEE-----GGGEEEEPP-TTS---EEE---TT-EEPPTT-----TTSS---STTS--GGGT-SS--S---THHHHHHHHHHHHHHHTTS--TT-SGGGHHHHHHHT----TTS-TT-HHHHHHHHHHHHHT-SSGGGSPPHHHHHTSGGG--HHHHHHHHHHHHHHHTTS-TTSHHHHHHHTTHHHHTTS-GGGGS-HHHHHHHTT-TT--TT-HHHHHHHHHHHHHTGGGS-HHHHHHH-STTHHHHHHHHHH-TTHHHHHHHHGGGGTTSGGGGGGS-----/--EEETTEEEEEEEEEE--EEEEEEETTEEEEEEEE-GGGHHHHHHHHHHHTTT-SSTTBPPEEEEEE-SS-EEEEEE-EEEEHHHHHH----HHHHHHHHHHHHHHHHHTTEE-S---GGGEEEEPP-TTS---EEE---TT-EEPPTT--B----TTSSSS-SS--GGGT-TT-SSPPBTHHHHHHHHHHHHHHHTTS--TT-STTTHHHHHHHT----TTS-TT-HHHHHHHHHHHHHT-SSGGGSPPHHHHHHSGGG--HHHHHHHHHHHHHHHTT--TTSHHHHHHHTTHHHHTTS-GGGGS-HHHHHHHTTSTT--TT-HHHHHHHHHHHHHTGGGS-HHHHHHH-STTHHHHHHHHHH-TTHHHHHHHHGGGGTTSGGGTTT---

Organism: Homo sapiens (NCBI:txid9606)

Foldseek 3Di:
DAWDDFPQKIFRPVAWPDADPPGKTWTWTDGPNATWIKIKAFPVCPVLVVVLVVVCVVQCVQPQAWAWDDWGDDPTTIITITHDFDDFQCCCLVVVCCVPLVDDLLQQLLSNLSSLLSCVVQQKAQQADDRRQWTWHQQDPVSDIYIHGGDRSPIDRADVPDFFDALPPDDRYDQLQFQLCSPAPDNPDGDGSLRVLQSSLQVSLCSVLSGAGQQGDRVCRNVSNNVVNGDSVSQDCQAQLSVQSCVQSCQSNPNPSVSHDRSVQSSLGPNNDDLQVLLVVLLLLLVVCVPPDCPDQLNCQLLDVQCVQLVNFVLVQADPLLNVVCVVPPPQGRSGLSSVSVSLNVCVVCVVVRDPVNCVSCDDPDRSNSCSVCRRRSCSSVSSLVSCVVCCPPPSNVSNGDDDDD/DWDDFPQKIFDPVAFPDPCTWGFTDGPNATWIKRKAFPVCPVLVVVLVCVLPVADDDPQAWAWDDWGDDPTIIMTITHDADDFQCCVLVPPDDLLQQLLSNLVQLLRCVVQQKAQQDDARRQWTWHQQDPVGDIYTHGGDRSLIDRDPPPDFFDAQDDPRPVADAQFALLNPDPPDPDGDGSLRVLQSSLQVSLCSVLSGAGQQGDRVCRRVSNNVVNGDSPSQDCQAQLSVQSCVLSCQSNPNPSVSRDRSVQSSLGPNNDDLQRLLVLLLLLLVVCVPPDCPDLLQVQLLVCQCVQCVNFVLVQADPLLNVVPVVPVPQGRSGLSSVSVSLNVCVVCVVVRDPVNCVRCDDPDRSNSCSVCRRRSCSSVSNLVSCVVCCPPPSNVSRGDD

GO terms:
  GO:0042802 identical protein binding (F, IPI)
  GO:0005515 protein binding (F, IPI)
  GO:0004674 protein serine/threonine kinase activity (F, IDA)
  GO:0051879 Hsp90 protein binding (F, IDA)
  GO:0034620 cellular response to unfolded protein (P, IDA)
  GO:0034976 response to endoplasmic reticulum stress (P, IDA)
  GO:0036498 IRE1-mediated unfolded protein response (P, IDA)
  GO:0043531 ADP binding (F, IDA)
  GO:1990604 IRE1-TRAF2-ASK1 complex (C, IDA)
  GO:1990630 IRE1-RACK1-PP2A complex (C, IDA)
  GO:0004521 RNA endonuclease activity (F, IDA)
  GO:0030968 endoplasmic reticulum unfolded protein response (P, IDA)
  GO:1901142 insulin metabolic process (P, IDA)
  GO:0046330 positive regulation of JNK cascade (P, IDA)
  GO:0070054 mRNA splicing, via endonucleolytic cleavage and ligation (P, IDA)
  GO:0071333 cellular response to glucose stimulus (P, IDA)
  GO:0016241 regulation of macroautophagy (P, TAS)
  GO:0006402 mRNA catabolic process (P, TAS)
  GO:0070054 mRNA splicing, via endonucleolytic cleavage and ligation (P, TAS)
  GO:0034620 cellular response to unfolded protein (P, IMP)

Solvent-accessible surface area: 38334 Å² total; per-residue (Å²): 189,57,87,54,124,16,61,77,1,26,8,41,46,186,54,62,87,26,140,47,83,99,46,11,38,28,10,103,7,70,10,14,125,40,66,0,13,0,74,52,8,48,81,148,19,40,73,106,2,81,180,32,17,91,25,18,40,108,17,43,51,40,82,10,7,3,42,11,29,4,30,25,139,54,236,112,33,7,6,16,0,35,36,20,23,41,13,21,0,62,75,5,3,122,120,115,40,73,112,141,29,57,19,120,58,74,61,0,0,69,28,2,2,23,0,1,8,30,2,24,33,8,61,0,0,0,15,16,0,34,5,98,2,0,25,0,6,96,72,66,87,96,48,140,15,40,0,1,0,10,59,10,19,35,18,49,91,12,66,154,62,126,135,26,12,56,14,168,46,55,92,43,12,42,120,0,24,10,2,10,12,3,63,34,184,112,58,186,44,75,1,41,45,22,7,0,2,0,5,2,0,0,1,1,2,18,8,44,24,78,37,46,11,2,2,31,178,74,160,101,38,16,54,33,0,80,142,28,50,65,56,9,119,61,2,82,85,100,95,8,96,23,16,6,1,68,19,3,0,82,88,1,5,22,70,52,11,152,142,11,12,38,2,111,75,0,44,76,16,2,15,34,16,68,62,73,62,14,4,58,0,2,25,16,0,2,46,27,0,70,147,45,70,106,111,12,102,16,2,124,72,0,53,186,56,2,160,78,9,0,88,121,35,1,107,124,42,9,40,105,45,1,46,83,9,11,158,160,110,209,99,23,136,2,38,15,0,22,6,0,0,44,2,3,44,22,8,46,62,58,30,155,92,14,51,59,99,4,87,147,36,3,19,68,53,13,66,85,0,0,42,10,2,2,80,66,0,8,53,0,0,9,29,0,21,117,6,1,94,77,0,22,125,30,103,80,0,77,48,8,13,43,91,115,126,158,132,103,54,123,15,60,61,0,31,9,32,51,187,67,67,93,25,163,66,45,27,8,118,9,86,10,41,128,47,69,0,14,0,69,55,5,67,76,149,47,38,91,101,2,77,95,21,8,118,13,14,56,92,0,8,94,39,83,12,3,3,45,4,27,6,30,27,130,54,222,115,34,18,6,18,0,36,42,25,23,61,23,19,0,68,75,71,26,123,173,118,23,116,53,74,48,0,0,72,36,3,2,29,0,1,11,35,0,28,36,20,63,0,3,0,12,18,1,24,4,106,3,0,27,3,8,98,78,63,74,100,48,145,31,63,0,1,0,11,60,7,6,30,1,64,87,14,61,150,64,163,125,48,11,66,36,106,130,55,16,10,71,94,103,2,24,10,1,10,4,7,61,28,136,142,36,196,102,78,0,33,75,7,3,1,0,0,7,3,0,0,1,1,3,11,8,47,22,149,33,48,9,2,1,31,169,70,153,100,32,13,60,37,0,89,140,29,51,62,56,15,115,54,8,106,88,117,95,13,105,18,14,6,2,77,23,2,0,79,62,0,5,21,76,61,24,151,148,8,10,31,3,101,76,0,50,59,8,4,17,23,16,68,61,75,59,14,3,55,0,2,24,17,0,0,47,18,0,64,145,46,72,90,118,13,105,19,4,116,58,0,52,170,57,1,182,84,12,0,94,160,32,1,79,129,51,10,39,104,27,1,53,84,6,8,162,148,110,168,108,22,117,4,31,13,0,23,4,0,0,46,1,2,43,21,10,45,66,58,29,154,91,12,69,63,114,6,86,144,36,3,18,68,55,17,67,83,0,0,46,11,1,4,79,70,0,6,59,0,1,4,28,0,17,107,6,0,87,82,1,33,140,36,92,77,0,75,41,4,14,85,154